Protein AF-A0A444UHP2-F1 (afdb_monomer)

Structure (mmCIF, N/CA/C/O backbone):
data_AF-A0A444UHP2-F1
#
_entry.id   AF-A0A444UHP2-F1
#
loop_
_atom_site.group_PDB
_atom_site.id
_atom_site.type_symbol
_atom_site.label_atom_id
_atom_site.label_alt_id
_atom_site.label_comp_id
_atom_site.label_asym_id
_atom_site.label_entity_id
_atom_site.label_seq_id
_atom_site.pdbx_PDB_ins_code
_atom_site.Cartn_x
_atom_site.Cartn_y
_atom_site.Cartn_z
_atom_site.occupancy
_atom_site.B_iso_or_equiv
_atom_site.auth_seq_id
_atom_site.auth_comp_id
_atom_site.auth_asym_id
_atom_site.auth_atom_id
_atom_site.pdbx_PDB_model_num
ATOM 1 N N . MET A 1 1 ? 6.586 1.911 -24.356 1.00 25.17 1 MET A N 1
ATOM 2 C CA . MET A 1 1 ? 6.476 3.057 -23.423 1.00 25.17 1 MET A CA 1
ATOM 3 C C . MET A 1 1 ? 5.645 2.632 -22.224 1.00 25.17 1 MET A C 1
ATOM 5 O O . MET A 1 1 ? 4.463 2.945 -22.141 1.00 25.17 1 MET A O 1
ATOM 9 N N . GLY A 1 2 ? 6.256 1.865 -21.320 1.00 28.89 2 GLY A N 1
ATOM 10 C CA . GLY A 1 2 ? 5.675 1.573 -20.016 1.00 28.89 2 GLY A CA 1
ATOM 11 C C . GLY A 1 2 ? 5.684 2.836 -19.162 1.00 28.89 2 GLY A C 1
ATOM 12 O O . GLY A 1 2 ? 6.648 3.107 -18.451 1.00 28.89 2 GLY A O 1
ATOM 13 N N . LYS A 1 3 ? 4.615 3.636 -19.232 1.00 32.06 3 LYS A N 1
ATOM 14 C CA . LYS A 1 3 ? 4.306 4.560 -18.141 1.00 32.06 3 LYS A CA 1
ATOM 15 C C . LYS A 1 3 ? 3.957 3.667 -16.951 1.00 32.06 3 LYS A C 1
ATOM 17 O O . LYS A 1 3 ? 2.875 3.087 -16.906 1.00 32.06 3 LYS A O 1
ATOM 22 N N . SER A 1 4 ? 4.899 3.477 -16.028 1.00 34.81 4 SER A N 1
ATOM 23 C CA . SER A 1 4 ? 4.558 2.950 -14.706 1.00 34.81 4 SER A CA 1
ATOM 24 C C . SER A 1 4 ? 3.453 3.838 -14.165 1.00 34.81 4 SER A C 1
ATOM 26 O O . SER A 1 4 ? 3.683 5.038 -14.017 1.00 34.81 4 SER A O 1
ATOM 28 N N . LYS A 1 5 ? 2.265 3.276 -13.921 1.00 36.94 5 LYS A N 1
ATOM 29 C CA . LYS A 1 5 ? 1.187 4.031 -13.281 1.00 36.94 5 LYS A CA 1
ATOM 30 C C . LYS A 1 5 ? 1.756 4.606 -11.983 1.00 36.94 5 LYS A C 1
ATOM 32 O O . LYS A 1 5 ? 2.383 3.867 -11.219 1.00 36.94 5 LYS A O 1
ATOM 37 N N . SER A 1 6 ? 1.607 5.914 -11.782 1.00 39.50 6 SER A N 1
ATOM 38 C CA . SER A 1 6 ? 1.921 6.534 -10.499 1.00 39.50 6 SER A CA 1
ATOM 39 C C . SER A 1 6 ? 1.125 5.789 -9.434 1.00 39.50 6 SER A C 1
ATOM 41 O O . SER A 1 6 ? -0.070 5.521 -9.605 1.00 39.50 6 SER A O 1
ATOM 43 N N . ARG A 1 7 ? 1.795 5.357 -8.365 1.00 38.72 7 ARG A N 1
ATOM 44 C CA . ARG A 1 7 ? 1.109 4.620 -7.306 1.00 38.72 7 ARG A CA 1
ATOM 45 C C . ARG A 1 7 ? 0.258 5.625 -6.545 1.00 38.72 7 ARG A C 1
ATOM 47 O O . ARG A 1 7 ? 0.818 6.445 -5.827 1.00 38.72 7 ARG A O 1
ATOM 54 N N . LYS A 1 8 ? -1.065 5.548 -6.694 1.00 39.94 8 LYS A N 1
ATOM 55 C CA . LYS A 1 8 ? -1.993 6.142 -5.730 1.00 39.94 8 LYS A CA 1
ATOM 56 C C . LYS A 1 8 ? -1.999 5.260 -4.490 1.00 39.94 8 LYS A C 1
ATOM 58 O O . LYS A 1 8 ? -2.146 4.038 -4.598 1.00 39.94 8 LYS A O 1
ATOM 63 N N . PHE A 1 9 ? -1.811 5.855 -3.322 1.00 42.09 9 PHE A N 1
ATOM 64 C CA . PHE A 1 9 ? -2.109 5.146 -2.089 1.00 42.09 9 PHE A CA 1
ATOM 65 C C . PHE A 1 9 ? -3.617 5.178 -1.902 1.00 42.09 9 PHE A C 1
ATOM 67 O O . PHE A 1 9 ? -4.168 6.226 -1.591 1.00 42.09 9 PHE A O 1
ATOM 74 N N . LYS A 1 10 ? -4.253 4.019 -2.094 1.00 39.62 10 LYS A N 1
ATOM 75 C CA . LYS A 1 10 ? -5.513 3.725 -1.415 1.00 39.62 10 LYS A CA 1
ATOM 76 C C . LYS A 1 10 ? -5.171 3.347 0.019 1.00 39.62 10 LYS A C 1
ATOM 78 O O . LYS A 1 10 ? -4.213 2.591 0.237 1.00 39.62 10 LYS A O 1
ATOM 83 N N . ARG A 1 11 ? -5.903 3.902 0.979 1.00 37.22 11 ARG A N 1
ATOM 84 C CA . ARG A 1 11 ? -5.695 3.623 2.401 1.00 37.22 11 ARG A CA 1
ATOM 85 C C . ARG A 1 11 ? -5.800 2.112 2.657 1.00 37.22 11 ARG A C 1
ATOM 87 O O . ARG A 1 11 ? -6.628 1.424 2.064 1.00 37.22 11 ARG A O 1
ATOM 94 N N . THR A 1 12 ? -4.872 1.565 3.440 1.00 27.72 12 THR A N 1
ATOM 95 C CA . THR A 1 12 ? -4.896 0.140 3.806 1.00 27.72 12 THR A CA 1
ATOM 96 C C . THR A 1 12 ? -5.993 -0.104 4.827 1.00 27.72 12 THR A C 1
ATOM 98 O O . THR A 1 12 ? -5.904 0.489 5.896 1.00 27.72 12 THR A O 1
ATOM 101 N N . GLN A 1 13 ? -6.907 -1.030 4.512 1.00 25.30 13 GLN A N 1
ATOM 102 C CA . GLN A 1 13 ? -7.952 -1.550 5.400 1.00 25.30 13 GLN A CA 1
ATOM 103 C C . GLN A 1 13 ? -7.473 -1.658 6.853 1.00 25.30 13 GLN A C 1
ATOM 105 O O . GLN A 1 13 ? -6.481 -2.334 7.150 1.00 25.30 13 GLN A O 1
ATOM 110 N N . PHE A 1 14 ? -8.192 -0.997 7.753 1.00 25.83 14 PHE A N 1
ATOM 111 C CA . PHE A 1 14 ? -8.055 -1.147 9.187 1.00 25.83 14 PHE A CA 1
ATOM 112 C C . PHE A 1 14 ? -8.181 -2.624 9.587 1.00 25.83 14 PHE A C 1
ATOM 114 O O . PHE A 1 14 ? -9.156 -3.295 9.259 1.00 25.83 14 PHE A O 1
ATOM 121 N N . SER A 1 15 ? -7.192 -3.139 10.322 1.00 22.05 15 SER A N 1
ATOM 122 C CA . SER A 1 15 ? -7.298 -4.415 11.037 1.00 22.05 15 SER A CA 1
ATOM 123 C C . SER A 1 15 ? -7.493 -4.121 12.528 1.00 22.05 15 SER A C 1
ATOM 125 O O . SER A 1 15 ? -6.527 -3.713 13.185 1.00 22.05 15 SER A O 1
ATOM 127 N N . PRO A 1 16 ? -8.697 -4.320 13.093 1.00 23.31 16 PRO A N 1
ATOM 128 C CA . PRO A 1 16 ? -8.877 -4.346 14.536 1.00 23.31 16 PRO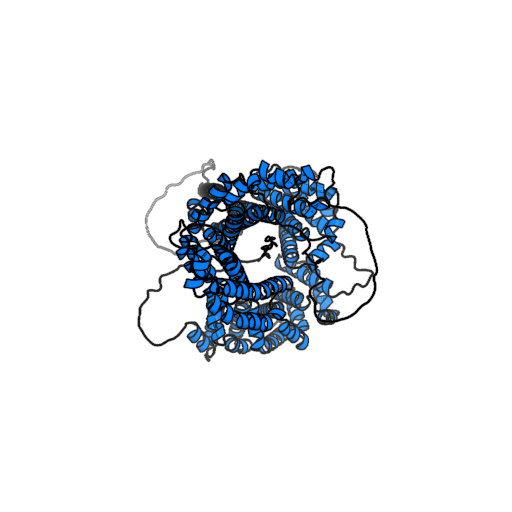 A CA 1
ATOM 129 C C . PRO A 1 16 ? -8.270 -5.653 15.068 1.00 23.31 16 PRO A C 1
ATOM 131 O O . PRO A 1 16 ? -8.532 -6.717 14.523 1.00 23.31 16 PRO A O 1
ATOM 134 N N . ASN A 1 17 ? -7.489 -5.580 16.147 1.00 23.70 17 ASN A N 1
ATOM 135 C CA . ASN A 1 17 ? -6.843 -6.698 16.856 1.00 23.70 17 ASN A CA 1
ATOM 136 C C . ASN A 1 17 ? -5.649 -7.395 16.177 1.00 23.70 17 ASN A C 1
ATOM 138 O O . ASN A 1 17 ? -5.747 -8.468 15.596 1.00 23.70 17 ASN A O 1
ATOM 142 N N . ASN A 1 18 ? -4.455 -6.875 16.476 1.00 27.19 18 ASN A N 1
ATOM 143 C CA . ASN A 1 18 ? -3.293 -7.724 16.729 1.00 27.19 18 ASN A CA 1
ATOM 144 C C . ASN A 1 18 ? -2.999 -7.697 18.241 1.00 27.19 18 ASN A C 1
ATOM 146 O O . ASN A 1 18 ? -2.218 -6.872 18.721 1.00 27.19 18 ASN A O 1
ATOM 150 N N . LYS A 1 19 ? -3.681 -8.555 19.008 1.00 25.00 19 LYS A N 1
ATOM 151 C CA . LYS A 1 19 ? -3.329 -8.885 20.397 1.00 25.00 19 LYS A CA 1
ATOM 152 C C . LYS A 1 19 ? -3.459 -10.394 20.604 1.00 25.00 19 LYS A C 1
ATOM 154 O O . LYS A 1 19 ? -4.455 -10.981 20.202 1.00 25.00 19 LYS A O 1
ATOM 159 N N . HIS A 1 20 ? -2.471 -10.940 21.317 1.00 25.47 20 HIS A N 1
ATOM 160 C CA . HIS A 1 20 ? -2.233 -12.345 21.691 1.00 25.47 20 HIS A CA 1
ATOM 161 C C . HIS A 1 20 ? -1.457 -13.209 20.687 1.00 25.47 20 HIS A C 1
ATOM 163 O O . HIS A 1 20 ? -1.890 -14.278 20.280 1.00 25.47 20 HIS A O 1
ATOM 169 N N . GLY A 1 21 ? -0.217 -12.802 20.414 1.00 22.52 21 GLY A N 1
ATOM 170 C CA . GLY A 1 21 ? 0.881 -13.748 20.219 1.00 22.52 21 GLY A CA 1
ATOM 171 C C . GLY A 1 21 ? 1.856 -13.629 21.389 1.00 22.52 21 GLY A C 1
ATOM 172 O O . GLY A 1 21 ? 2.800 -12.843 21.324 1.00 22.52 21 GLY A O 1
ATOM 173 N N . ASN A 1 22 ? 1.611 -14.359 22.480 1.00 24.61 22 ASN A N 1
ATOM 174 C CA . ASN A 1 22 ? 2.621 -14.573 23.515 1.00 24.61 22 ASN A CA 1
ATOM 175 C C . ASN A 1 22 ? 3.787 -15.352 22.889 1.00 24.61 22 ASN A C 1
ATOM 177 O O . ASN A 1 22 ? 3.689 -16.564 22.732 1.00 24.61 22 ASN A O 1
ATOM 181 N N . ASN A 1 23 ? 4.895 -14.678 22.582 1.00 25.30 23 ASN A N 1
ATOM 182 C CA . ASN A 1 23 ? 6.204 -15.327 22.569 1.00 25.30 23 ASN A CA 1
ATOM 183 C C . ASN A 1 23 ? 6.868 -15.025 23.911 1.00 25.30 23 ASN A C 1
ATOM 185 O O . ASN A 1 23 ? 7.612 -14.056 24.064 1.00 25.30 23 ASN A O 1
ATOM 189 N N . ALA A 1 24 ? 6.529 -15.857 24.894 1.00 27.69 24 ALA A N 1
ATOM 190 C CA . ALA A 1 24 ? 7.440 -16.143 25.986 1.00 27.69 24 ALA A CA 1
ATOM 191 C C . ALA A 1 24 ? 8.676 -16.845 25.403 1.00 27.69 24 ALA A C 1
ATOM 193 O O . ALA A 1 24 ? 8.528 -17.657 24.494 1.00 27.69 24 ALA A O 1
ATOM 194 N N . GLY A 1 25 ? 9.846 -16.467 25.922 1.00 25.81 25 GLY A N 1
ATOM 195 C CA . GLY A 1 25 ? 11.139 -17.151 25.847 1.00 25.81 25 GLY A CA 1
ATOM 196 C C . GLY A 1 25 ? 11.387 -18.087 24.667 1.00 25.81 25 GLY A C 1
ATOM 197 O O . GLY A 1 25 ? 10.912 -19.218 24.645 1.00 25.81 25 GLY A O 1
ATOM 198 N N . GLU A 1 26 ? 12.258 -17.657 23.759 1.00 27.78 26 GLU A N 1
ATOM 199 C CA . GLU A 1 26 ? 13.170 -18.588 23.098 1.00 27.78 26 GLU A CA 1
ATOM 200 C C . GLU A 1 26 ? 14.055 -19.208 24.193 1.00 27.78 26 GLU A C 1
ATOM 202 O O . GLU A 1 26 ? 15.093 -18.659 24.553 1.00 27.78 26 GLU A O 1
ATOM 207 N N . GLU A 1 27 ? 13.606 -20.313 24.788 1.00 26.72 27 GLU A N 1
ATOM 208 C CA . GLU A 1 27 ? 14.537 -21.284 25.351 1.00 26.72 27 GLU A CA 1
ATOM 209 C C . GLU A 1 27 ? 15.062 -22.124 24.189 1.00 26.72 27 GLU A C 1
ATOM 211 O O . GLU A 1 27 ? 14.307 -22.697 23.398 1.00 26.72 27 GLU A O 1
ATOM 216 N N . GLU A 1 28 ? 16.383 -22.102 24.060 1.00 27.34 28 GLU A N 1
ATOM 217 C CA . GLU A 1 28 ? 17.170 -22.876 23.117 1.00 27.34 28 GLU A CA 1
ATOM 218 C C . GLU A 1 28 ? 16.760 -24.353 23.186 1.00 27.34 28 GLU A C 1
ATOM 220 O O . GLU A 1 28 ? 16.977 -25.027 24.190 1.00 27.34 28 GLU A O 1
ATOM 225 N N . ILE A 1 29 ? 16.181 -24.880 22.105 1.00 28.33 29 ILE A N 1
ATOM 226 C CA . ILE A 1 29 ? 16.157 -26.327 21.900 1.00 28.33 29 ILE A CA 1
ATOM 227 C C . ILE A 1 29 ? 17.513 -26.676 21.300 1.00 28.33 29 ILE A C 1
ATOM 229 O O . ILE A 1 29 ? 17.778 -26.408 20.123 1.00 28.33 29 ILE A O 1
ATOM 233 N N . GLU A 1 30 ? 18.380 -27.218 22.154 1.00 26.73 30 GLU A N 1
ATOM 234 C CA . GLU A 1 30 ? 19.617 -27.883 21.768 1.00 26.73 30 GLU A CA 1
ATOM 235 C C . GLU A 1 30 ? 19.350 -28.821 20.584 1.00 26.73 30 GLU A C 1
ATOM 237 O O . GLU A 1 30 ? 18.471 -29.686 20.610 1.00 26.73 30 GLU A O 1
ATOM 242 N N . LYS A 1 31 ? 20.111 -28.610 19.510 1.00 31.53 31 LYS A N 1
ATOM 243 C CA . LYS A 1 31 ? 20.197 -29.542 18.393 1.00 31.53 31 LYS A CA 1
ATOM 244 C C . LYS A 1 31 ? 21.008 -30.749 18.848 1.00 31.53 31 LYS A C 1
ATOM 246 O O . LYS A 1 31 ? 22.232 -30.709 18.760 1.00 31.53 31 LYS A O 1
ATOM 251 N N . ASP A 1 32 ? 20.329 -31.814 19.248 1.00 26.94 32 ASP A N 1
ATOM 252 C CA . ASP A 1 32 ? 20.896 -33.150 19.113 1.00 26.94 32 ASP A CA 1
ATOM 253 C C . ASP A 1 32 ? 20.571 -33.669 17.709 1.00 26.94 32 ASP A C 1
ATOM 255 O O . ASP A 1 32 ? 19.435 -33.990 17.354 1.00 26.94 32 ASP A O 1
ATOM 259 N N . GLU A 1 33 ? 21.610 -33.669 16.876 1.00 35.66 33 GLU A N 1
ATOM 260 C CA . GLU A 1 33 ? 21.668 -34.415 15.629 1.00 35.66 33 GLU A CA 1
ATOM 261 C C . GLU A 1 33 ? 21.702 -35.915 15.958 1.00 35.66 33 GLU A C 1
ATOM 263 O O . GLU A 1 33 ? 22.760 -36.473 16.239 1.00 35.66 33 GLU A O 1
ATOM 268 N N . GLU A 1 34 ? 20.557 -36.592 15.871 1.00 29.08 34 GLU A N 1
ATOM 269 C CA . GLU A 1 34 ? 20.530 -38.027 15.586 1.00 29.08 34 GLU A CA 1
ATOM 270 C C . GLU A 1 34 ? 19.752 -38.272 14.289 1.00 29.08 34 GLU A C 1
ATOM 272 O O . GLU A 1 34 ? 18.541 -38.078 14.189 1.00 29.08 34 GLU A O 1
ATOM 277 N N . GLU A 1 35 ? 20.497 -38.678 13.260 1.00 36.47 35 GLU A N 1
ATOM 278 C CA . GLU A 1 35 ? 19.977 -39.185 11.997 1.00 36.47 35 GLU A CA 1
ATOM 279 C C . GLU A 1 35 ? 19.115 -40.436 12.250 1.00 36.47 35 GLU A C 1
ATOM 281 O O . GLU A 1 35 ? 19.622 -41.533 12.485 1.00 36.47 35 GLU A O 1
ATOM 286 N N . GLY A 1 36 ? 17.794 -40.271 12.165 1.00 26.98 36 GLY A N 1
ATOM 287 C CA . GLY A 1 36 ? 16.799 -41.340 12.150 1.00 26.98 36 GLY A CA 1
ATOM 288 C C . GLY A 1 36 ? 15.583 -40.909 11.325 1.00 26.98 36 GLY A C 1
ATOM 289 O O . GLY A 1 36 ? 15.173 -39.755 11.364 1.00 26.98 36 GLY A O 1
ATOM 290 N N . GLU A 1 37 ? 15.047 -41.811 10.509 1.00 33.59 37 GLU A N 1
ATOM 291 C CA . GLU A 1 37 ? 14.011 -41.550 9.503 1.00 33.59 37 GLU A CA 1
ATOM 292 C C . GLU A 1 37 ? 12.755 -40.813 10.041 1.00 33.59 37 GLU A C 1
ATOM 294 O O . GLU A 1 37 ? 11.968 -41.366 10.798 1.00 33.59 37 GLU A O 1
ATOM 299 N N . GLY A 1 38 ? 12.579 -39.567 9.583 1.00 43.94 38 GLY A N 1
ATOM 300 C CA . GLY A 1 38 ? 11.334 -38.866 9.228 1.00 43.94 38 GLY A CA 1
ATOM 301 C C . GLY A 1 38 ? 10.113 -38.886 10.151 1.00 43.94 38 GLY A C 1
ATOM 302 O O . GLY A 1 38 ? 9.310 -39.790 10.018 1.00 43.94 38 GLY A O 1
ATOM 303 N N . PHE A 1 39 ? 9.845 -37.776 10.855 1.00 39.97 39 PHE A N 1
ATOM 304 C CA . PHE A 1 39 ? 8.486 -37.315 11.198 1.00 39.97 39 PHE A CA 1
ATOM 305 C C . PHE A 1 39 ? 8.463 -35.779 11.285 1.00 39.97 39 PHE A C 1
ATOM 307 O O . PHE A 1 39 ? 9.268 -35.180 11.996 1.00 39.97 39 PHE A O 1
ATOM 314 N N . SER A 1 40 ? 7.587 -35.107 10.526 1.00 58.91 40 SER A N 1
ATOM 315 C CA . SER A 1 40 ? 7.344 -33.674 10.743 1.00 58.91 40 SER A CA 1
ATOM 316 C C . SER A 1 40 ? 6.358 -33.499 11.906 1.00 58.91 40 SER A C 1
ATOM 318 O O . SER A 1 40 ? 5.461 -34.330 12.045 1.00 58.91 40 SER A O 1
ATOM 320 N N . PRO A 1 41 ? 6.416 -32.406 12.693 1.00 69.31 41 PRO A N 1
ATOM 321 C CA . PRO A 1 41 ? 5.449 -32.154 13.770 1.00 69.31 41 PRO A CA 1
ATOM 322 C C . PRO A 1 41 ? 3.980 -32.169 13.312 1.00 69.31 41 PRO A C 1
ATOM 324 O O . PRO A 1 41 ? 3.079 -32.394 14.116 1.00 69.31 41 PRO A O 1
ATOM 327 N N . ALA A 1 42 ? 3.728 -31.929 12.020 1.00 77.00 42 ALA A N 1
ATOM 328 C CA . ALA A 1 42 ? 2.401 -32.029 11.426 1.00 77.00 42 ALA A CA 1
ATOM 329 C C . ALA A 1 42 ? 1.923 -33.487 11.299 1.00 77.00 42 ALA A C 1
ATOM 331 O O . ALA A 1 42 ? 0.747 -33.745 11.534 1.00 77.00 42 ALA A O 1
ATOM 332 N N . ASP A 1 43 ? 2.810 -34.433 10.974 1.00 81.69 43 ASP A N 1
ATOM 333 C CA . ASP A 1 43 ? 2.464 -35.854 10.827 1.00 81.69 43 ASP A CA 1
ATOM 334 C C . ASP A 1 43 ? 2.019 -36.448 12.174 1.00 81.69 43 ASP A C 1
ATOM 336 O O . ASP A 1 43 ? 0.930 -37.016 12.273 1.00 81.69 43 ASP A O 1
ATOM 340 N N . ASP A 1 44 ? 2.790 -36.194 13.235 1.00 87.75 44 ASP A N 1
ATOM 341 C CA . ASP A 1 44 ? 2.486 -36.663 14.593 1.00 87.75 44 ASP A CA 1
ATOM 342 C C . ASP A 1 44 ? 1.143 -36.132 15.112 1.00 87.75 44 ASP A C 1
ATOM 344 O O . ASP A 1 44 ? 0.391 -36.835 15.793 1.00 87.75 44 ASP A O 1
ATOM 348 N N . LEU A 1 45 ? 0.836 -34.862 14.832 1.00 90.62 45 LEU A N 1
ATOM 349 C CA . LEU A 1 45 ? -0.413 -34.244 15.272 1.00 90.62 45 LEU A CA 1
ATOM 350 C C . LEU A 1 45 ? -1.613 -34.781 14.492 1.00 90.62 45 LEU A C 1
ATOM 352 O O . LEU A 1 45 ? -2.644 -35.061 15.102 1.00 90.62 45 LEU A O 1
ATOM 356 N N . LEU A 1 46 ? -1.479 -34.971 13.177 1.00 91.06 46 LEU A N 1
ATOM 357 C CA . LEU A 1 46 ? -2.544 -35.536 12.348 1.00 91.06 46 LEU A CA 1
ATOM 358 C C . LEU A 1 46 ? -2.827 -37.004 12.697 1.00 91.06 46 LEU A C 1
ATOM 360 O O . LEU A 1 46 ? -3.989 -37.409 12.696 1.00 91.06 46 LEU A O 1
ATOM 364 N N . GLU A 1 47 ? -1.810 -37.786 13.069 1.00 91.19 47 GLU A N 1
ATOM 365 C CA . GLU A 1 47 ? -2.007 -39.148 13.578 1.00 91.19 47 GLU A CA 1
ATOM 366 C C . GLU A 1 47 ? -2.763 -39.141 14.917 1.00 91.19 47 GLU A C 1
ATOM 368 O O . GLU A 1 47 ? -3.722 -39.897 15.107 1.00 91.19 47 GLU A O 1
ATOM 373 N N . LYS A 1 48 ? -2.410 -38.225 15.831 1.00 92.38 48 LYS A N 1
ATOM 374 C CA . LYS A 1 48 ? -3.081 -38.080 17.135 1.00 92.38 48 LYS A CA 1
ATOM 375 C C . LYS A 1 48 ? -4.563 -37.707 17.024 1.00 92.38 48 LYS A C 1
ATOM 377 O O . LYS A 1 48 ? -5.333 -38.097 17.905 1.00 92.38 48 LYS A O 1
ATOM 382 N N . LEU A 1 49 ? -4.993 -37.046 15.944 1.00 93.38 49 LEU A N 1
ATOM 383 C CA . LEU A 1 49 ? -6.416 -36.782 15.674 1.00 93.38 49 LEU A CA 1
ATOM 384 C C . LEU A 1 49 ? -7.249 -38.066 15.519 1.00 93.38 49 LEU A C 1
ATOM 386 O O . LEU A 1 49 ? -8.454 -38.036 15.749 1.00 93.38 49 LEU A O 1
ATOM 390 N N . GLN A 1 50 ? -6.630 -39.199 15.172 1.00 91.81 50 GLN A N 1
ATOM 391 C CA . GLN A 1 50 ? -7.305 -40.497 15.031 1.00 91.81 50 GLN A CA 1
ATOM 392 C C . GLN A 1 50 ? -7.307 -41.323 16.330 1.00 91.81 50 GLN A C 1
ATOM 394 O O . GLN A 1 50 ? -7.771 -42.465 16.351 1.00 91.81 50 GLN A O 1
ATOM 399 N N . SER A 1 51 ? -6.788 -40.768 17.430 1.00 93.50 51 SER A N 1
ATOM 400 C CA . SER A 1 51 ? -6.714 -41.460 18.716 1.00 93.50 51 SER A CA 1
ATOM 401 C C . SER A 1 51 ? -8.105 -41.820 19.256 1.00 93.50 51 SER A C 1
ATOM 403 O O . SER A 1 51 ? -9.029 -41.004 19.178 1.00 93.50 51 SER A O 1
ATOM 405 N N . PRO A 1 52 ? -8.284 -42.993 19.897 1.00 91.44 52 PRO A N 1
ATOM 406 C CA . PRO A 1 52 ? -9.536 -43.323 20.576 1.00 91.44 52 PRO A CA 1
ATOM 407 C C . PRO A 1 52 ? -9.807 -42.416 21.789 1.00 91.44 52 PRO A C 1
ATOM 409 O O . PRO A 1 52 ? -10.966 -42.248 22.172 1.00 91.44 52 PRO A O 1
ATOM 412 N N . SER A 1 53 ? -8.768 -41.808 22.377 1.00 92.94 53 SER A N 1
ATOM 413 C CA . SER A 1 53 ? -8.909 -40.924 23.538 1.00 92.94 53 SER A CA 1
ATOM 414 C C . SER A 1 53 ? -9.359 -39.516 23.119 1.00 92.94 53 SER A C 1
ATOM 416 O O . SER A 1 53 ? -8.651 -38.888 22.326 1.00 92.94 53 SER A O 1
ATOM 418 N N . PRO A 1 54 ? -10.491 -38.999 23.641 1.00 89.12 54 PRO A N 1
ATOM 419 C CA . PRO A 1 54 ? -10.945 -37.641 23.344 1.00 89.12 54 PRO A CA 1
ATOM 420 C C . PRO A 1 54 ? -9.929 -36.585 23.790 1.00 89.12 54 PRO A C 1
ATOM 422 O O . PRO A 1 54 ? -9.689 -35.656 23.032 1.00 89.12 54 PRO A O 1
ATOM 425 N N . ASP A 1 55 ? -9.253 -36.782 24.925 1.00 89.88 55 ASP A N 1
ATOM 426 C CA . ASP A 1 55 ? -8.258 -35.834 25.449 1.00 89.88 55 ASP A CA 1
ATOM 427 C C . ASP A 1 55 ? -7.060 -35.683 24.496 1.00 89.88 55 ASP A C 1
ATOM 429 O O . ASP A 1 55 ? -6.517 -34.597 24.308 1.00 89.88 55 ASP A O 1
ATOM 433 N N . ILE A 1 56 ? -6.656 -36.781 23.841 1.00 90.69 56 ILE A N 1
ATOM 434 C CA . ILE A 1 56 ? -5.560 -36.763 22.860 1.00 90.69 56 ILE A CA 1
ATOM 435 C C . ILE A 1 56 ? -6.001 -36.052 21.577 1.00 90.69 56 ILE A C 1
ATOM 437 O O . ILE A 1 56 ? -5.214 -35.298 21.003 1.00 90.69 56 ILE A O 1
ATOM 441 N N . ARG A 1 57 ? -7.247 -36.272 21.133 1.00 96.38 57 ARG A N 1
ATOM 442 C CA . ARG A 1 57 ? -7.799 -35.577 19.961 1.00 96.38 57 ARG A CA 1
ATOM 443 C C . ARG A 1 57 ? -7.939 -34.081 20.223 1.00 96.38 57 ARG A C 1
ATOM 445 O O . ARG A 1 57 ? -7.506 -33.291 19.396 1.00 96.38 57 ARG A O 1
ATOM 452 N N . GLU A 1 58 ? -8.468 -33.702 21.382 1.00 91.94 58 GLU A N 1
ATOM 453 C CA . GLU A 1 58 ? -8.596 -32.309 21.820 1.00 91.94 58 GLU A CA 1
ATOM 454 C C . GLU A 1 58 ? -7.228 -31.621 21.870 1.00 91.94 58 GLU A C 1
ATOM 456 O O . GLU A 1 58 ? -7.040 -30.565 21.266 1.00 91.94 58 GLU A O 1
ATOM 461 N N . PHE A 1 59 ? -6.238 -32.259 22.503 1.00 89.00 59 PHE A N 1
ATOM 462 C CA . PHE A 1 59 ? -4.866 -31.757 22.545 1.00 89.00 59 PHE A CA 1
ATOM 463 C C . PHE A 1 59 ? -4.277 -31.557 21.142 1.00 89.00 59 PHE A C 1
ATOM 465 O O . PHE A 1 59 ? -3.618 -30.546 20.879 1.00 89.00 59 PHE A O 1
ATOM 472 N N . ALA A 1 60 ? -4.503 -32.507 20.232 1.00 91.00 60 ALA A N 1
ATOM 473 C CA . ALA A 1 60 ? -4.033 -32.406 18.857 1.00 91.00 60 ALA A CA 1
ATOM 474 C C . ALA A 1 60 ? -4.725 -31.258 18.105 1.00 91.00 60 ALA A C 1
ATOM 476 O O . ALA A 1 60 ? -4.034 -30.444 17.493 1.00 91.00 60 ALA A O 1
ATOM 477 N N . CYS A 1 61 ? -6.050 -31.120 18.219 1.00 88.25 61 CYS A N 1
ATOM 478 C CA . CYS A 1 61 ? -6.803 -29.997 17.659 1.00 88.25 61 CYS A CA 1
ATOM 479 C C . CYS A 1 61 ? -6.303 -28.648 18.195 1.00 88.25 61 CYS A C 1
ATOM 481 O O . CYS A 1 61 ? -6.008 -27.749 17.409 1.00 88.25 61 CYS A O 1
ATOM 483 N N . ALA A 1 62 ? -6.135 -28.509 19.513 1.00 85.38 62 ALA A N 1
ATOM 484 C CA . ALA A 1 62 ? -5.634 -27.288 20.143 1.00 85.38 62 ALA A CA 1
ATOM 485 C C . ALA A 1 62 ? -4.199 -26.951 19.699 1.00 85.38 62 ALA A C 1
ATOM 487 O O . ALA A 1 62 ? -3.879 -25.795 19.410 1.00 85.38 62 ALA A O 1
ATOM 488 N N . SER A 1 63 ? -3.338 -27.965 19.572 1.00 86.00 63 SER A N 1
ATOM 489 C CA . SER A 1 63 ? -1.965 -27.800 19.085 1.00 86.00 63 SER A CA 1
ATOM 490 C C . SER A 1 63 ? -1.935 -27.335 17.630 1.00 86.00 63 SER A C 1
ATOM 492 O O . SER A 1 63 ? -1.213 -26.392 17.306 1.00 86.00 63 SER A O 1
ATOM 494 N N . ILE A 1 64 ? -2.754 -27.941 16.763 1.00 89.31 64 ILE A N 1
ATOM 495 C CA . ILE A 1 64 ? -2.902 -27.509 15.369 1.00 89.31 64 ILE A CA 1
ATOM 496 C C . ILE A 1 64 ? -3.444 -26.078 15.327 1.00 89.31 64 ILE A C 1
ATOM 498 O O . ILE A 1 64 ? -2.855 -25.242 14.650 1.00 89.31 64 ILE A O 1
ATOM 502 N N . SER A 1 65 ? -4.482 -25.765 16.108 1.00 87.00 65 SER A N 1
ATOM 503 C CA . SER A 1 65 ? -5.075 -24.425 16.214 1.00 87.00 65 SER A CA 1
ATOM 504 C C . SER A 1 65 ? -4.055 -23.337 16.562 1.00 87.00 65 SER A C 1
ATOM 506 O O . SER A 1 65 ? -4.127 -22.231 16.024 1.00 87.00 65 SER A O 1
ATOM 508 N N . ARG A 1 66 ? -3.071 -23.644 17.418 1.00 84.06 66 ARG A N 1
ATOM 509 C CA . ARG A 1 66 ? -1.961 -22.736 17.744 1.00 84.06 66 ARG A CA 1
ATOM 510 C C . ARG A 1 66 ? -0.947 -22.617 16.605 1.00 84.06 66 ARG A C 1
ATOM 512 O O . ARG A 1 66 ? -0.463 -21.524 16.332 1.00 84.06 66 ARG A O 1
ATOM 519 N N . LEU A 1 67 ? -0.602 -23.728 15.954 1.00 84.31 67 LEU A N 1
ATOM 520 C CA . LEU A 1 67 ? 0.406 -23.752 14.889 1.00 84.31 67 LEU A CA 1
ATOM 521 C C . LEU A 1 67 ? -0.072 -23.063 13.610 1.00 84.31 67 LEU A C 1
ATOM 523 O O . LEU A 1 67 ? 0.703 -22.346 12.988 1.00 84.31 67 LEU A O 1
ATOM 527 N N . VAL A 1 68 ? -1.338 -23.237 13.225 1.00 85.25 68 VAL A N 1
ATOM 528 C CA . VAL A 1 68 ? -1.875 -22.654 11.982 1.00 85.25 68 VAL A CA 1
ATOM 529 C C . VAL A 1 68 ? -2.058 -21.135 12.049 1.00 85.25 68 VAL A C 1
ATOM 531 O O . VAL A 1 68 ? -2.242 -20.513 11.010 1.00 85.25 68 VAL A O 1
ATOM 534 N N . GLN A 1 69 ? -1.927 -20.518 13.229 1.00 82.06 69 GLN A N 1
ATOM 535 C CA . GLN A 1 69 ? -1.816 -19.056 13.354 1.00 82.06 69 GLN A CA 1
ATOM 536 C C . GLN A 1 69 ? -0.509 -18.513 12.752 1.00 82.06 69 GLN A C 1
ATOM 538 O O . GLN A 1 69 ? -0.387 -17.323 12.471 1.00 82.06 69 GLN A O 1
ATOM 543 N N . GLN A 1 70 ? 0.480 -19.383 12.545 1.00 81.50 70 GLN A N 1
ATOM 544 C CA . GLN A 1 70 ? 1.731 -19.064 11.880 1.00 81.50 70 GLN A CA 1
ATOM 545 C C . GLN A 1 70 ? 1.623 -19.397 10.386 1.00 81.50 70 GLN A C 1
ATOM 547 O O . GLN A 1 70 ? 1.718 -20.561 9.988 1.00 81.50 70 GLN A O 1
ATOM 552 N N . THR A 1 71 ? 1.450 -18.376 9.541 1.00 79.06 71 THR A N 1
ATOM 553 C CA . THR A 1 71 ? 1.188 -18.528 8.096 1.00 79.06 71 THR A CA 1
ATOM 554 C C . THR A 1 71 ? 2.207 -19.420 7.373 1.00 79.06 71 THR A C 1
ATOM 556 O O . THR A 1 71 ? 1.846 -20.156 6.460 1.00 79.06 71 THR A O 1
ATOM 559 N N . GLN A 1 72 ? 3.470 -19.435 7.807 1.00 85.00 72 GLN A N 1
ATOM 560 C CA . GLN A 1 72 ? 4.529 -20.274 7.236 1.00 85.00 72 GLN A CA 1
ATOM 561 C C . GLN A 1 72 ? 4.306 -21.785 7.417 1.00 85.00 72 GLN A C 1
ATOM 563 O O . GLN A 1 72 ? 4.839 -22.577 6.641 1.00 85.00 72 GLN A O 1
ATOM 568 N N . VAL A 1 73 ? 3.532 -22.201 8.426 1.00 84.75 73 VAL A N 1
ATOM 569 C CA . VAL A 1 73 ? 3.278 -23.619 8.733 1.00 84.75 73 VAL A CA 1
ATOM 570 C C . VAL A 1 73 ? 2.070 -24.144 7.951 1.00 84.75 73 VAL A C 1
ATOM 572 O O . VAL A 1 73 ? 2.009 -25.334 7.636 1.00 84.75 73 VAL A O 1
ATOM 575 N N . ILE A 1 74 ? 1.143 -23.264 7.560 1.00 86.81 74 ILE A N 1
ATOM 576 C CA . ILE A 1 74 ? -0.102 -23.611 6.858 1.00 86.81 74 ILE A CA 1
ATOM 577 C C . ILE A 1 74 ? 0.138 -24.489 5.612 1.00 86.81 74 ILE A C 1
ATOM 579 O O . ILE A 1 74 ? -0.499 -25.543 5.522 1.00 86.81 74 ILE A O 1
ATOM 583 N N . PRO A 1 75 ? 1.084 -24.178 4.694 1.00 87.50 75 PRO A N 1
ATOM 584 C CA . PRO A 1 75 ? 1.327 -25.022 3.521 1.00 87.50 75 PRO A CA 1
ATOM 585 C C . PRO A 1 75 ? 1.678 -26.474 3.869 1.00 87.50 75 PRO A C 1
ATOM 587 O O . PRO A 1 75 ? 1.286 -27.391 3.149 1.00 87.50 75 PRO A O 1
ATOM 590 N N . SER A 1 76 ? 2.382 -26.703 4.984 1.00 88.75 76 SER A N 1
ATOM 591 C CA . SER A 1 76 ? 2.789 -28.049 5.411 1.00 88.75 76 SER A CA 1
ATOM 592 C C . SER A 1 76 ? 1.612 -28.912 5.882 1.00 88.75 76 SER A C 1
ATOM 594 O O . SER A 1 76 ? 1.617 -30.122 5.643 1.00 88.75 76 SER A O 1
ATOM 596 N N . PHE A 1 77 ? 0.595 -28.292 6.491 1.00 89.94 77 PHE A N 1
ATOM 597 C CA . PHE A 1 77 ? -0.648 -28.944 6.903 1.00 89.94 77 PHE A CA 1
ATOM 598 C C . PHE A 1 77 ? -1.603 -29.154 5.722 1.00 89.94 77 PHE A C 1
ATOM 600 O O . PHE A 1 77 ? -2.218 -30.214 5.611 1.00 89.94 77 PHE A O 1
ATOM 607 N N . LEU A 1 78 ? -1.695 -28.186 4.802 1.00 88.81 78 LEU A N 1
ATOM 608 C CA . LEU A 1 78 ? -2.538 -28.309 3.606 1.00 88.81 78 LEU A CA 1
ATOM 609 C C . LEU A 1 78 ? -2.069 -29.435 2.678 1.00 88.81 78 LEU A C 1
ATOM 611 O O . LEU A 1 78 ? -2.893 -30.205 2.193 1.00 88.81 78 LEU A O 1
ATOM 615 N N . GLN A 1 79 ? -0.753 -29.605 2.503 1.00 88.00 79 GLN A N 1
ATOM 616 C CA . GLN A 1 79 ? -0.180 -30.735 1.754 1.00 88.00 79 GLN A CA 1
ATOM 617 C C . GLN A 1 79 ? -0.553 -32.112 2.331 1.00 88.00 79 GLN A C 1
ATOM 619 O O . GLN A 1 79 ? -0.427 -33.116 1.633 1.00 88.00 79 GLN A O 1
ATOM 624 N N . ARG A 1 80 ? -0.994 -32.162 3.592 1.00 88.25 80 ARG A N 1
ATOM 625 C CA . ARG A 1 80 ? -1.342 -33.380 4.333 1.00 88.25 80 ARG A CA 1
ATOM 626 C C . ARG A 1 80 ? -2.841 -33.518 4.587 1.00 88.25 80 ARG A C 1
ATOM 628 O O . ARG A 1 80 ? -3.239 -34.242 5.491 1.00 88.25 80 ARG A O 1
ATOM 635 N N . ASP A 1 81 ? -3.673 -32.824 3.809 1.00 90.88 81 ASP A N 1
ATOM 636 C CA . ASP A 1 81 ? -5.132 -32.930 3.895 1.00 90.88 81 ASP A CA 1
ATOM 637 C C . ASP A 1 81 ? -5.695 -32.621 5.305 1.00 90.88 81 ASP A C 1
ATOM 639 O O . ASP A 1 81 ? -6.696 -33.205 5.724 1.00 90.88 81 ASP A O 1
ATOM 643 N N . VAL A 1 82 ? -5.095 -31.670 6.043 1.00 93.31 82 VAL A N 1
ATOM 644 C CA . VAL A 1 82 ? -5.525 -31.295 7.412 1.00 93.31 82 VAL A CA 1
ATOM 645 C C . VAL A 1 82 ? -7.034 -31.035 7.528 1.00 93.31 82 VAL A C 1
ATOM 647 O O . VAL A 1 82 ? -7.650 -31.384 8.534 1.00 93.31 82 VAL A O 1
ATOM 650 N N . VAL A 1 83 ? -7.656 -30.480 6.482 1.00 93.00 83 VAL A N 1
ATOM 651 C CA . VAL A 1 83 ? -9.095 -30.186 6.440 1.00 93.00 83 VAL A CA 1
ATOM 652 C C . VAL A 1 83 ? -9.921 -31.474 6.464 1.00 93.00 83 VAL A C 1
ATOM 654 O O . VAL A 1 83 ? -10.916 -31.540 7.182 1.00 93.00 83 VAL A O 1
ATOM 657 N N . LYS A 1 84 ? -9.491 -32.530 5.760 1.00 92.75 84 LYS A N 1
ATOM 658 C CA . LYS A 1 84 ? -10.154 -33.847 5.788 1.00 92.75 84 LYS A CA 1
ATOM 659 C C . LYS A 1 84 ? -9.979 -34.561 7.125 1.00 92.75 84 LYS A C 1
ATOM 661 O O . LYS A 1 84 ? -10.806 -35.403 7.466 1.00 92.75 84 LYS A O 1
ATOM 666 N N . CYS A 1 85 ? -8.926 -34.240 7.877 1.00 94.56 85 CYS A N 1
ATOM 667 C CA . CYS A 1 85 ? -8.715 -34.777 9.219 1.00 94.56 85 CYS A CA 1
ATOM 668 C C . CYS A 1 85 ? -9.560 -34.045 10.272 1.00 94.56 85 CYS A C 1
ATOM 670 O O . CYS A 1 85 ? -10.182 -34.698 11.106 1.00 94.56 85 CYS A O 1
ATOM 672 N N . LEU A 1 86 ? -9.609 -32.709 10.227 1.00 95.44 86 LEU A N 1
ATOM 673 C CA . LEU A 1 86 ? -10.338 -31.885 11.199 1.00 95.44 86 LEU A CA 1
ATOM 674 C C . LEU A 1 86 ? -11.847 -31.809 10.926 1.00 95.44 86 LEU A C 1
ATOM 676 O O . LEU A 1 86 ? -12.631 -31.781 11.869 1.00 95.44 86 LEU A O 1
ATOM 680 N N . GLY A 1 87 ? -12.275 -31.801 9.660 1.00 94.12 87 GLY A N 1
ATOM 681 C CA . GLY A 1 87 ? -13.685 -31.663 9.273 1.00 94.12 87 GLY A CA 1
ATOM 682 C C . GLY A 1 87 ? -14.622 -32.662 9.969 1.00 94.12 87 GLY A C 1
ATOM 683 O O . GLY A 1 87 ? -15.605 -32.234 10.570 1.00 94.12 87 GLY A O 1
ATOM 684 N N . PRO A 1 88 ? -14.325 -33.977 9.977 1.00 95.81 88 PRO A N 1
ATOM 685 C CA . PRO A 1 88 ? -15.140 -34.966 10.687 1.00 95.81 88 PRO A CA 1
ATOM 686 C C . PRO A 1 88 ? -15.202 -34.763 12.209 1.00 95.81 88 PRO A C 1
ATOM 688 O O . PRO A 1 88 ? -16.192 -35.148 12.831 1.00 95.81 88 PRO A O 1
ATOM 691 N N . LEU A 1 89 ? -14.176 -34.154 12.816 1.00 96.44 89 LEU A N 1
ATOM 692 C CA . LEU A 1 89 ? -14.116 -33.917 14.264 1.00 96.44 89 LEU A CA 1
ATOM 693 C C . LEU A 1 89 ? -15.073 -32.815 14.732 1.00 96.44 89 LEU A C 1
ATOM 695 O O . LEU A 1 89 ? -15.400 -32.766 15.917 1.00 96.44 89 LEU A O 1
ATOM 699 N N . LEU A 1 90 ? -15.619 -32.009 13.815 1.00 95.31 90 LEU A N 1
ATOM 700 C CA . LEU A 1 90 ? -16.753 -31.126 14.112 1.00 95.31 90 LEU A CA 1
ATOM 701 C C . LEU A 1 90 ? -17.976 -31.905 14.629 1.00 95.31 90 LEU A C 1
ATOM 703 O O . LEU A 1 90 ? -18.813 -31.339 15.321 1.00 95.31 90 LEU A O 1
ATOM 707 N N . LEU A 1 91 ? -18.068 -33.208 14.343 1.00 95.69 91 LEU A N 1
ATOM 708 C CA . LEU A 1 91 ? -19.146 -34.094 14.789 1.00 95.69 91 LEU A CA 1
ATOM 709 C C . LEU A 1 91 ? -18.668 -35.145 15.811 1.00 95.69 91 LEU A C 1
ATOM 711 O O . LEU A 1 91 ? -19.312 -36.184 15.981 1.00 95.69 91 LEU A O 1
ATOM 715 N N . ASP A 1 92 ? -17.542 -34.904 16.497 1.00 96.69 92 ASP A N 1
ATOM 716 C CA . ASP A 1 92 ? -17.007 -35.813 17.524 1.00 96.69 92 ASP A CA 1
ATOM 717 C C . ASP A 1 92 ? -18.016 -36.044 18.669 1.00 96.69 92 ASP A C 1
ATOM 719 O O . ASP A 1 92 ? -18.969 -35.296 18.842 1.00 96.69 92 ASP A O 1
ATOM 723 N N . LYS A 1 93 ? -17.856 -37.078 19.495 1.00 92.19 93 LYS A N 1
ATOM 724 C CA . LYS A 1 93 ? -18.735 -37.278 20.664 1.00 92.19 93 LYS A CA 1
ATOM 725 C C . LYS A 1 93 ? -18.424 -36.310 21.809 1.00 92.19 93 LYS A C 1
ATOM 727 O O . LYS A 1 93 ? -19.291 -36.082 22.647 1.00 92.19 93 LYS A O 1
ATOM 732 N N . SER A 1 94 ? -17.195 -35.801 21.878 1.00 91.19 94 SER A N 1
ATOM 733 C CA . SER A 1 94 ? -16.753 -34.850 22.898 1.00 91.19 94 SER A CA 1
ATOM 734 C C . SER A 1 94 ? -16.941 -33.413 22.420 1.00 91.19 94 SER A C 1
ATOM 736 O O . SER A 1 94 ? -16.382 -33.031 21.393 1.00 91.19 94 SER A O 1
ATOM 738 N N . PHE A 1 95 ? -17.666 -32.596 23.189 1.00 88.12 95 PHE A N 1
ATOM 739 C CA . PHE A 1 95 ? -17.829 -31.168 22.891 1.00 88.12 95 PHE A CA 1
ATOM 740 C C . PHE A 1 95 ? -16.496 -30.412 22.889 1.00 88.12 95 PHE A C 1
ATOM 742 O O . PHE A 1 95 ? -16.296 -29.571 22.023 1.00 88.12 95 PHE A O 1
ATOM 749 N N . ALA A 1 96 ? -15.556 -30.762 23.771 1.00 88.19 96 ALA A N 1
ATOM 750 C CA . ALA A 1 96 ? -14.239 -30.124 23.810 1.00 88.19 96 ALA A CA 1
ATOM 751 C C . ALA A 1 96 ? -13.416 -30.404 22.535 1.00 88.19 96 ALA A C 1
ATOM 753 O O . ALA A 1 96 ? -12.726 -29.527 22.012 1.00 88.19 96 ALA A O 1
ATOM 754 N N . VAL A 1 97 ? -13.556 -31.606 21.955 1.00 92.56 97 VAL A N 1
ATOM 755 C CA . VAL A 1 97 ? -12.951 -31.931 20.649 1.00 92.56 97 VAL A CA 1
ATOM 756 C C . VAL A 1 97 ? -13.621 -31.134 19.530 1.00 92.56 97 VAL A C 1
ATOM 758 O O . VAL A 1 97 ? -12.923 -30.638 18.650 1.00 92.56 97 VAL A O 1
ATOM 761 N N . ARG A 1 98 ? -14.951 -30.963 19.567 1.00 93.75 98 ARG A N 1
ATOM 762 C CA . ARG A 1 98 ? -15.672 -30.133 18.585 1.00 93.75 98 ARG A CA 1
ATOM 763 C C . ARG A 1 98 ? -15.238 -28.668 18.652 1.00 93.75 98 ARG A C 1
ATOM 765 O O . ARG A 1 98 ? -14.950 -28.092 17.610 1.00 93.75 98 ARG A O 1
ATOM 772 N N . GLU A 1 99 ? -15.157 -28.098 19.858 1.00 89.44 99 GLU A N 1
ATOM 773 C CA . GLU A 1 99 ? -14.742 -26.709 20.128 1.00 89.44 99 GLU A CA 1
ATOM 774 C C . GLU A 1 99 ? -13.340 -26.464 19.561 1.00 89.44 99 GLU A C 1
ATOM 776 O O . GLU A 1 99 ? -13.129 -25.583 18.729 1.00 89.44 99 GLU A O 1
ATOM 781 N N . THR A 1 100 ? -12.384 -27.320 19.929 1.00 87.62 100 THR A N 1
ATOM 782 C CA . THR A 1 100 ? -10.990 -27.191 19.487 1.00 87.62 100 THR A CA 1
ATOM 783 C C . THR A 1 100 ? -10.798 -27.492 17.999 1.00 87.62 100 THR A C 1
ATOM 785 O O . THR A 1 100 ? -9.964 -26.849 17.361 1.00 87.62 100 THR A O 1
ATOM 788 N N . ALA A 1 101 ? -11.558 -28.425 17.411 1.00 93.25 101 ALA A N 1
ATOM 789 C CA . ALA A 1 101 ? -11.528 -28.692 15.970 1.00 93.25 101 ALA A CA 1
ATOM 790 C C . ALA A 1 101 ? -12.105 -27.520 15.159 1.00 93.25 101 ALA A C 1
ATOM 792 O O . ALA A 1 101 ? -11.508 -27.117 14.158 1.00 93.25 101 ALA A O 1
ATOM 793 N N . ALA A 1 102 ? -13.225 -26.944 15.610 1.00 90.12 102 ALA A N 1
ATOM 794 C CA . ALA A 1 102 ? -13.818 -25.750 15.014 1.00 90.12 102 ALA A CA 1
ATOM 795 C C . ALA A 1 102 ? -12.859 -24.558 15.104 1.00 90.12 102 ALA A C 1
ATOM 797 O O . ALA A 1 102 ? -12.586 -23.931 14.082 1.00 90.12 102 ALA A O 1
ATOM 798 N N . GLY A 1 103 ? -12.245 -24.327 16.269 1.00 85.69 103 GLY A N 1
ATOM 799 C CA . GLY A 1 103 ? -11.240 -23.278 16.449 1.00 85.69 103 GLY A CA 1
ATOM 800 C C . GLY A 1 103 ? -9.985 -23.478 15.588 1.00 85.69 103 GLY A C 1
ATOM 801 O O . GLY A 1 103 ? -9.447 -22.515 15.038 1.00 85.69 103 GLY A O 1
ATOM 802 N N . ALA A 1 104 ? -9.533 -24.723 15.397 1.00 90.88 104 ALA A N 1
ATOM 803 C CA . ALA A 1 104 ? -8.415 -25.031 14.502 1.00 90.88 104 ALA A CA 1
ATOM 804 C C . ALA A 1 104 ? -8.738 -24.700 13.038 1.00 90.88 104 ALA A C 1
ATOM 806 O O . ALA A 1 104 ? -7.933 -24.063 12.356 1.00 90.88 104 ALA A O 1
ATOM 807 N N . LEU A 1 105 ? -9.924 -25.089 12.562 1.00 93.00 105 LEU A N 1
ATOM 808 C CA . LEU A 1 105 ? -10.398 -24.764 11.215 1.00 93.00 105 LEU A CA 1
ATOM 809 C C . LEU A 1 105 ? -10.643 -23.256 11.047 1.00 93.00 105 LEU A C 1
ATOM 811 O O . LEU A 1 105 ? -10.282 -22.698 10.011 1.00 93.00 105 LEU A O 1
ATOM 815 N N . ARG A 1 106 ? -11.190 -22.575 12.064 1.00 94.56 106 ARG A N 1
ATOM 816 C CA . ARG A 1 106 ? -11.363 -21.116 12.081 1.00 94.56 106 ARG A CA 1
ATOM 817 C C . ARG A 1 106 ? -10.018 -20.417 11.905 1.00 94.56 106 ARG A C 1
ATOM 819 O O . ARG A 1 106 ? -9.885 -19.592 11.009 1.00 94.56 106 ARG A O 1
ATOM 826 N N . ASN A 1 107 ? -9.002 -20.782 12.684 1.00 86.88 107 ASN A N 1
ATOM 827 C CA . ASN A 1 107 ? -7.671 -20.183 12.553 1.00 86.88 107 ASN A CA 1
ATOM 828 C C . ASN A 1 107 ? -7.018 -20.510 11.204 1.00 86.88 107 ASN A C 1
ATOM 830 O O . ASN A 1 107 ? -6.413 -19.633 10.595 1.00 86.88 107 ASN A O 1
ATOM 834 N N . LEU A 1 108 ? -7.175 -21.741 10.706 1.00 86.88 108 LEU A N 1
ATOM 835 C CA . LEU A 1 108 ? -6.681 -22.129 9.383 1.00 86.88 108 LEU A CA 1
ATOM 836 C C . LEU A 1 108 ? -7.301 -21.268 8.270 1.00 86.88 108 LEU A C 1
ATOM 838 O O . LEU A 1 108 ? -6.579 -20.799 7.394 1.00 86.88 108 LEU A O 1
ATOM 842 N N . SER A 1 109 ? -8.617 -21.036 8.326 1.00 88.06 109 SER A N 1
ATOM 843 C CA . SER A 1 109 ? -9.329 -20.175 7.371 1.00 88.06 109 SER A CA 1
ATOM 844 C C . SER A 1 109 ? -8.919 -18.698 7.493 1.00 88.06 109 SER A C 1
ATOM 846 O O . SER A 1 109 ? -8.585 -18.077 6.488 1.00 88.06 109 SER A O 1
ATOM 848 N N . ALA A 1 110 ? -8.830 -18.157 8.714 1.00 82.19 110 ALA A N 1
ATOM 849 C CA . ALA A 1 110 ? -8.463 -16.759 8.956 1.00 82.19 110 ALA A CA 1
ATOM 850 C C . ALA A 1 110 ? -7.012 -16.440 8.549 1.00 82.19 110 ALA A C 1
ATOM 852 O O . ALA A 1 110 ? -6.746 -15.434 7.896 1.00 82.19 110 ALA A O 1
ATOM 853 N N . CYS A 1 111 ? -6.057 -17.299 8.916 1.00 84.50 111 CYS A N 1
ATOM 854 C CA . CYS A 1 111 ? -4.632 -17.072 8.656 1.00 84.50 111 CYS A CA 1
ATOM 855 C C . CYS A 1 111 ? -4.185 -17.538 7.262 1.00 84.50 111 CYS A C 1
ATOM 857 O O . CYS A 1 111 ? -3.123 -17.122 6.792 1.00 84.50 111 CYS A O 1
ATOM 859 N N . GLY A 1 112 ? -4.962 -18.413 6.615 1.00 75.81 112 GLY A N 1
ATOM 860 C CA . GLY A 1 112 ? -4.696 -18.930 5.271 1.00 75.81 112 GLY A CA 1
ATOM 861 C C . GLY A 1 112 ? -5.208 -18.034 4.139 1.00 75.81 112 GLY A C 1
ATOM 862 O O . GLY A 1 112 ? -4.695 -18.109 3.023 1.00 75.81 112 GLY A O 1
ATOM 863 N N . GLY A 1 113 ? -6.184 -17.166 4.417 1.00 80.62 113 GLY A N 1
ATOM 864 C CA . GLY A 1 113 ? -6.769 -16.250 3.439 1.00 80.62 113 GLY A CA 1
ATOM 865 C C . GLY A 1 113 ? -7.634 -16.940 2.375 1.00 80.62 113 GLY A C 1
ATOM 866 O O . GLY A 1 113 ? -7.958 -18.126 2.463 1.00 80.62 113 GLY A O 1
ATOM 867 N N . PHE A 1 114 ? -7.993 -16.175 1.338 1.00 80.56 114 PHE A N 1
ATOM 868 C CA . PHE A 1 114 ? -8.993 -16.554 0.329 1.00 80.56 114 PHE A CA 1
ATOM 869 C C . PHE A 1 114 ? -8.755 -17.931 -0.316 1.00 80.56 114 PHE A C 1
ATOM 871 O O . PHE A 1 114 ? -9.681 -18.736 -0.428 1.00 80.56 114 PHE A O 1
ATOM 878 N N . GLU A 1 115 ? -7.514 -18.225 -0.721 1.00 86.81 115 GLU A N 1
ATOM 879 C CA . GLU A 1 115 ? -7.184 -19.482 -1.410 1.00 86.81 115 GLU A CA 1
ATOM 880 C C . GLU A 1 115 ? -7.425 -20.712 -0.523 1.00 86.81 115 GLU A C 1
ATOM 882 O O . GLU A 1 115 ? -7.911 -21.736 -1.006 1.00 86.81 115 GLU A O 1
ATOM 887 N N . VAL A 1 116 ? -7.131 -20.602 0.777 1.00 89.69 116 VAL A N 1
ATOM 888 C CA . VAL A 1 116 ? -7.306 -21.695 1.740 1.00 89.69 116 VAL A CA 1
ATOM 889 C C . VAL A 1 116 ? -8.781 -21.916 2.046 1.00 89.69 116 VAL A C 1
ATOM 891 O O . VAL A 1 116 ? -9.226 -23.060 2.036 1.00 89.69 116 VAL A O 1
ATOM 894 N N . CYS A 1 117 ? -9.565 -20.852 2.238 1.00 85.00 117 CYS A N 1
ATOM 895 C CA . CYS A 1 117 ? -11.011 -20.963 2.434 1.00 85.00 117 CYS A CA 1
ATOM 896 C C . CYS A 1 117 ? -11.703 -21.660 1.255 1.00 85.00 117 CYS A C 1
ATOM 898 O O . CYS A 1 117 ? -12.494 -22.583 1.462 1.00 85.00 117 CYS A O 1
ATOM 900 N N . ASP A 1 118 ? -11.393 -21.277 0.011 1.00 84.81 118 ASP A N 1
ATOM 901 C CA . ASP A 1 118 ? -12.006 -21.922 -1.153 1.00 84.81 118 ASP A CA 1
ATOM 902 C C . ASP A 1 118 ? -11.591 -23.399 -1.279 1.00 84.81 118 ASP A C 1
ATOM 904 O O . ASP A 1 118 ? -12.427 -24.254 -1.597 1.00 84.81 118 ASP A O 1
ATOM 908 N N . ASP A 1 119 ? -10.332 -23.728 -0.966 1.00 88.81 119 ASP A N 1
ATOM 909 C CA . ASP A 1 119 ? -9.863 -25.115 -0.910 1.00 88.81 119 ASP A CA 1
ATOM 910 C C . ASP A 1 119 ? -10.551 -25.923 0.203 1.00 88.81 119 ASP A C 1
ATOM 912 O O . ASP A 1 119 ? -11.015 -27.035 -0.043 1.00 88.81 119 ASP A O 1
ATOM 916 N N . MET A 1 120 ? -10.759 -25.349 1.391 1.00 93.31 120 MET A N 1
ATOM 917 C CA . MET A 1 120 ? -11.506 -25.995 2.477 1.00 93.31 120 MET A CA 1
ATOM 918 C C . MET A 1 120 ? -12.932 -26.365 2.049 1.00 93.31 120 MET A C 1
ATOM 920 O O . MET A 1 120 ? -13.398 -27.481 2.295 1.00 93.31 120 MET A O 1
ATOM 924 N N . VAL A 1 121 ? -13.620 -25.466 1.340 1.00 91.88 121 VAL A N 1
ATOM 925 C CA . VAL A 1 121 ? -14.948 -25.750 0.776 1.00 91.88 121 VAL A CA 1
ATOM 926 C C . VAL A 1 121 ? -14.839 -26.825 -0.319 1.00 91.88 121 VAL A C 1
ATOM 928 O O . VAL A 1 121 ? -15.775 -27.598 -0.529 1.00 91.88 121 VAL A O 1
ATOM 931 N N . LYS A 1 122 ? -13.720 -26.920 -1.067 1.00 90.81 122 LYS A N 1
ATOM 932 C CA . LYS A 1 122 ? -13.510 -27.968 -2.101 1.00 90.81 122 LYS A CA 1
ATOM 933 C C . LYS A 1 122 ? -13.321 -29.332 -1.448 1.00 90.81 122 LYS A C 1
ATOM 935 O O . LYS A 1 122 ? -13.770 -30.329 -2.005 1.00 90.81 122 LYS A O 1
ATOM 940 N N . GLN A 1 123 ? -12.729 -29.345 -0.260 1.00 92.50 123 GLN A N 1
ATOM 941 C CA . GLN A 1 123 ? -12.555 -30.517 0.590 1.00 92.50 123 GLN A CA 1
ATOM 942 C C . GLN A 1 123 ? -13.782 -30.835 1.469 1.00 92.50 123 GLN A C 1
ATOM 944 O O . GLN A 1 123 ? -13.683 -31.679 2.354 1.00 92.50 123 GLN A O 1
ATOM 949 N N . ASP A 1 124 ? -14.937 -30.213 1.201 1.00 91.44 124 ASP A N 1
ATOM 950 C CA . ASP A 1 124 ? -16.228 -30.505 1.841 1.00 91.44 124 ASP A CA 1
ATOM 951 C C . ASP A 1 124 ? -16.301 -30.193 3.351 1.00 91.44 124 ASP A C 1
ATOM 953 O O . ASP A 1 124 ? -17.021 -30.847 4.101 1.00 91.44 124 ASP A O 1
ATOM 957 N N . VAL A 1 125 ? -15.608 -29.144 3.820 1.00 95.50 125 VAL A N 1
ATOM 958 C CA . VAL A 1 125 ? -15.721 -28.690 5.226 1.00 95.50 125 VAL A CA 1
ATOM 959 C C . VAL A 1 125 ? -17.143 -28.233 5.598 1.00 95.50 125 VAL A C 1
ATOM 961 O O . VAL A 1 125 ? -17.545 -28.311 6.757 1.00 95.50 125 VAL A O 1
ATOM 964 N N . MET A 1 126 ? -17.926 -27.769 4.616 1.00 95.88 126 MET A N 1
ATOM 965 C CA . MET A 1 126 ? -19.265 -27.215 4.841 1.00 95.88 126 MET A CA 1
ATOM 966 C C . MET A 1 126 ? -20.271 -28.265 5.319 1.00 95.88 126 MET A C 1
ATOM 968 O O . MET A 1 126 ? -21.134 -27.942 6.126 1.00 95.88 126 MET A O 1
ATOM 972 N N . THR A 1 127 ? -20.168 -29.515 4.862 1.00 93.88 127 THR A N 1
ATOM 973 C CA . THR A 1 127 ? -21.108 -30.583 5.236 1.00 93.88 127 THR A CA 1
ATOM 974 C C . THR A 1 127 ? -21.114 -30.870 6.749 1.00 93.88 127 THR A C 1
ATOM 976 O O . THR A 1 127 ? -22.182 -30.775 7.364 1.00 93.88 127 THR A O 1
ATOM 979 N N . PRO A 1 128 ? -19.970 -31.177 7.398 1.00 92.69 128 PRO A N 1
ATOM 980 C CA . PRO A 1 128 ? -19.937 -31.365 8.846 1.00 92.69 128 PRO A CA 1
ATOM 981 C C . PRO A 1 128 ? -20.203 -30.066 9.623 1.00 92.69 128 PRO A C 1
ATOM 983 O O . PRO A 1 128 ? -20.823 -30.122 10.684 1.00 92.69 128 PRO A O 1
ATOM 986 N N . LEU A 1 129 ? -19.823 -28.899 9.087 1.00 95.94 129 LEU A N 1
ATOM 987 C CA . LEU A 1 129 ? -20.103 -27.601 9.709 1.00 95.94 129 LEU A CA 1
ATOM 988 C C . LEU A 1 129 ? -21.607 -27.288 9.771 1.00 95.94 129 LEU A C 1
ATOM 990 O O . LEU A 1 129 ? -22.116 -26.901 10.820 1.00 95.94 129 LEU A O 1
ATOM 994 N N . VAL A 1 130 ? -22.340 -27.508 8.675 1.00 95.94 130 VAL A N 1
ATOM 995 C CA . VAL A 1 130 ? -23.804 -27.341 8.613 1.00 95.94 130 VAL A CA 1
ATOM 996 C C . VAL A 1 130 ? -24.496 -28.257 9.622 1.00 95.94 130 VAL A C 1
ATOM 998 O O . VAL A 1 130 ? -25.420 -27.827 10.313 1.00 95.94 130 VAL A O 1
ATOM 1001 N N . ALA A 1 131 ? -24.061 -29.517 9.711 1.00 94.31 131 ALA A N 1
ATOM 1002 C CA . ALA A 1 131 ? -24.621 -30.480 10.654 1.00 94.31 131 ALA A CA 1
ATOM 1003 C C . ALA A 1 131 ? -24.396 -30.045 12.112 1.00 94.31 131 ALA A C 1
ATOM 1005 O O . ALA A 1 131 ? -25.348 -30.053 12.893 1.00 94.31 131 ALA A O 1
ATOM 1006 N N . LEU A 1 132 ? -23.180 -29.596 12.446 1.00 93.94 132 LEU A N 1
ATOM 1007 C CA . LEU A 1 132 ? -22.842 -29.090 13.776 1.00 93.94 132 LEU A CA 1
ATOM 1008 C C . LEU A 1 132 ? -23.688 -27.865 14.151 1.00 93.94 132 LEU A C 1
ATOM 1010 O O . LEU A 1 132 ? -24.282 -27.829 15.224 1.00 93.94 132 LEU A O 1
ATOM 1014 N N . LEU A 1 133 ? -23.795 -26.883 13.255 1.00 93.62 133 LEU A N 1
ATOM 1015 C CA . LEU A 1 133 ? -24.554 -25.654 13.497 1.00 93.62 133 LEU A CA 1
ATOM 1016 C C . LEU A 1 133 ? -26.051 -25.925 13.720 1.00 93.62 133 LEU A C 1
ATOM 1018 O O . LEU A 1 133 ? -26.657 -25.354 14.629 1.00 93.62 133 LEU A O 1
ATOM 1022 N N . LYS A 1 134 ? -26.646 -26.837 12.939 1.00 92.81 134 LYS A N 1
ATOM 1023 C CA . LYS A 1 134 ? -28.040 -27.277 13.133 1.00 92.81 134 LYS A CA 1
ATOM 1024 C C . LYS A 1 134 ? -28.232 -27.984 14.483 1.00 92.81 134 LYS A C 1
ATOM 1026 O O . LYS A 1 134 ? -29.261 -27.787 15.128 1.00 92.81 134 LYS A O 1
ATOM 1031 N N . GLU A 1 135 ? -27.254 -28.776 14.928 1.00 91.81 135 GLU A N 1
ATOM 1032 C CA . GLU A 1 135 ? -27.272 -29.425 16.247 1.00 91.81 135 GLU A CA 1
ATOM 1033 C C . GLU A 1 135 ? -27.173 -28.400 17.390 1.00 91.81 135 GLU A C 1
ATOM 1035 O O . GLU A 1 135 ? -27.969 -28.458 18.329 1.00 91.81 135 GLU A O 1
ATOM 1040 N N . CYS A 1 136 ? -26.264 -27.424 17.287 1.00 89.94 136 CYS A N 1
ATOM 1041 C CA . CYS A 1 136 ? -26.123 -26.337 18.261 1.00 89.94 136 CYS A CA 1
ATOM 1042 C C . CYS A 1 136 ? -27.414 -25.516 18.398 1.00 89.94 136 CYS A C 1
ATOM 1044 O O . CYS A 1 136 ? -27.886 -25.308 19.516 1.00 89.94 136 CYS A O 1
ATOM 1046 N N . SER A 1 137 ? -28.032 -25.128 17.275 1.00 88.81 137 SER A N 1
ATOM 1047 C CA . SER A 1 137 ? -29.305 -24.389 17.264 1.00 88.81 137 SER A CA 1
ATOM 1048 C C . SER A 1 137 ? -30.435 -25.155 17.962 1.00 88.81 137 SER A C 1
ATOM 1050 O O . SER A 1 137 ? -31.143 -24.593 18.800 1.00 88.81 137 SER A O 1
ATOM 1052 N N . ALA A 1 138 ? -30.556 -26.466 17.725 1.00 86.81 138 ALA A N 1
ATOM 1053 C CA . ALA A 1 138 ? -31.522 -27.304 18.441 1.00 86.81 138 ALA A CA 1
ATOM 1054 C C . ALA A 1 138 ? -31.224 -27.403 19.955 1.00 86.81 138 ALA A C 1
ATOM 1056 O O . ALA A 1 138 ? -32.141 -27.536 20.774 1.00 86.81 138 ALA A O 1
ATOM 1057 N N . GLY A 1 139 ? -29.946 -27.319 20.336 1.00 82.06 139 GLY A N 1
ATOM 1058 C CA . GLY A 1 139 ? -29.488 -27.318 21.723 1.00 82.06 139 GLY A CA 1
ATOM 1059 C C . GLY A 1 139 ? -29.921 -26.084 22.520 1.00 82.06 139 GLY A C 1
ATOM 1060 O O . GLY A 1 139 ? -30.241 -26.220 23.703 1.00 82.06 139 GLY A O 1
ATOM 1061 N N . PHE A 1 140 ? -30.018 -24.906 21.890 1.00 80.56 140 PHE A N 1
ATOM 1062 C CA . PHE A 1 140 ? -30.364 -23.651 22.577 1.00 80.56 140 PHE A CA 1
ATOM 1063 C C . PHE A 1 140 ? -31.750 -23.684 23.243 1.00 80.56 140 PHE A C 1
ATOM 1065 O O . PHE A 1 140 ? -31.922 -23.194 24.358 1.00 80.56 140 PHE A O 1
ATOM 1072 N N . HIS A 1 141 ? -32.738 -24.329 22.617 1.00 66.69 141 HIS A N 1
ATOM 1073 C CA . HIS A 1 141 ? -34.112 -24.390 23.135 1.00 66.69 141 HIS A CA 1
ATOM 1074 C C . HIS A 1 141 ? -34.328 -25.441 24.245 1.00 66.69 141 HIS A C 1
ATOM 1076 O O . HIS A 1 141 ? -35.367 -25.441 24.913 1.00 66.69 141 HIS A O 1
ATOM 1082 N N . SER A 1 142 ? -33.353 -26.327 24.480 1.00 62.31 142 SER A N 1
ATOM 1083 C CA . SER A 1 142 ? -33.463 -27.439 25.440 1.00 62.31 142 SER A CA 1
ATOM 1084 C C . SER A 1 142 ? -33.165 -27.039 26.898 1.00 62.31 142 SER A C 1
ATOM 1086 O O . SER A 1 142 ? -33.499 -27.789 27.815 1.00 62.31 142 SER A O 1
ATOM 1088 N N . ASN A 1 143 ? -32.622 -25.838 27.140 1.00 51.66 143 ASN A N 1
ATOM 1089 C CA . ASN A 1 143 ? -32.258 -25.333 28.476 1.00 51.66 143 ASN A CA 1
ATOM 1090 C C . ASN A 1 143 ? -33.416 -24.671 29.263 1.00 51.66 143 ASN A C 1
ATOM 1092 O O . ASN A 1 143 ? -33.193 -24.050 30.300 1.00 51.66 143 ASN A O 1
ATOM 1096 N N . SER A 1 144 ? -34.672 -24.821 28.827 1.00 39.16 144 SER A N 1
ATOM 1097 C CA . SER A 1 144 ? -35.847 -24.177 29.450 1.00 39.16 144 SER A CA 1
ATOM 1098 C C . SER A 1 144 ? -36.436 -24.900 30.677 1.00 39.16 144 SER A C 1
ATOM 1100 O O . SER A 1 144 ? -37.445 -24.455 31.227 1.00 39.16 144 SER A O 1
ATOM 1102 N N . VAL A 1 145 ? -35.813 -25.980 31.169 1.00 38.12 145 VAL A N 1
ATOM 1103 C CA . VAL A 1 145 ? -36.214 -26.625 32.433 1.00 38.12 145 VAL A CA 1
ATOM 1104 C C . VAL A 1 145 ? -35.167 -26.333 33.514 1.00 38.12 145 VAL A C 1
ATOM 1106 O O . VAL A 1 145 ? -34.080 -26.909 33.464 1.00 38.12 145 VAL A O 1
ATOM 1109 N N . PRO A 1 146 ? -35.467 -25.498 34.530 1.00 39.22 146 PRO A N 1
ATOM 1110 C CA . PRO A 1 146 ? -34.557 -25.271 35.643 1.00 39.22 146 PRO A CA 1
ATOM 1111 C C . PRO A 1 146 ? -34.544 -26.515 36.538 1.00 39.22 146 PRO A C 1
ATOM 1113 O O . PRO A 1 146 ? -35.307 -26.638 37.497 1.00 39.22 146 PRO A O 1
ATOM 1116 N N . SER A 1 147 ? -33.675 -27.473 36.217 1.00 32.97 147 SER A N 1
ATOM 1117 C CA . SER A 1 147 ? -33.311 -28.531 37.151 1.00 32.97 147 SER A CA 1
ATOM 1118 C C . SER A 1 147 ? -32.403 -27.929 38.217 1.00 32.97 147 SER A C 1
ATOM 1120 O O . SER A 1 147 ? -31.260 -27.563 37.970 1.00 32.97 147 SER A O 1
ATOM 1122 N N . SER A 1 148 ? -32.939 -27.803 39.424 1.00 40.59 148 SER A N 1
ATOM 1123 C CA . SER A 1 148 ? -32.218 -27.366 40.615 1.00 40.59 148 SER A CA 1
ATOM 1124 C C . SER A 1 148 ? -30.947 -28.194 40.888 1.00 40.59 148 SER A C 1
ATOM 1126 O O . SER A 1 148 ? -31.039 -29.424 40.891 1.00 40.59 148 SER A O 1
ATOM 1128 N N . LYS A 1 149 ? -29.877 -27.499 41.330 1.00 36.44 149 LYS A N 1
ATOM 1129 C CA . LYS A 1 149 ? -28.574 -27.970 41.890 1.00 36.44 149 LYS A CA 1
ATOM 1130 C C . LYS A 1 149 ? -27.513 -28.209 40.798 1.00 36.44 149 LYS A C 1
ATOM 1132 O O . LYS A 1 149 ? -27.793 -28.953 39.877 1.00 36.44 149 LYS A O 1
ATOM 1137 N N . SER A 1 150 ? -26.306 -27.636 40.818 1.00 33.00 150 SER A N 1
ATOM 1138 C CA . SER A 1 150 ? -25.390 -27.224 41.900 1.00 33.00 150 SER A CA 1
ATOM 1139 C C . SER A 1 150 ? -24.524 -26.017 41.484 1.00 33.00 150 SER A C 1
ATOM 1141 O O . SER A 1 150 ? -24.373 -25.748 40.301 1.00 33.00 150 SER A O 1
ATOM 1143 N N . LYS A 1 151 ? -23.962 -25.291 42.462 1.00 36.28 151 LYS A N 1
ATOM 1144 C CA . LYS A 1 151 ? -23.040 -24.156 42.276 1.00 36.28 151 LYS A CA 1
ATOM 1145 C C . LYS A 1 151 ? -21.635 -24.615 41.844 1.00 36.28 151 LYS A C 1
ATOM 1147 O O . LYS A 1 151 ? -20.726 -24.570 42.659 1.00 36.28 151 LYS A O 1
ATOM 1152 N N . ASP A 1 152 ? -21.497 -25.034 40.597 1.00 34.97 152 ASP A N 1
ATOM 1153 C CA . ASP A 1 152 ? -20.246 -24.950 39.839 1.00 34.97 152 ASP A CA 1
ATOM 1154 C C . ASP A 1 152 ? -20.629 -24.442 38.446 1.00 34.97 152 ASP A C 1
ATOM 1156 O O . ASP A 1 152 ? -21.666 -24.834 37.909 1.00 34.97 152 ASP A O 1
ATOM 1160 N N . GLU A 1 153 ? -19.863 -23.493 37.918 1.00 43.66 153 GLU A N 1
ATOM 1161 C CA . GLU A 1 153 ? -20.075 -22.841 36.625 1.00 43.66 153 GLU A CA 1
ATOM 1162 C C . GLU A 1 153 ? -20.225 -23.896 35.519 1.00 43.66 153 GLU A C 1
ATOM 1164 O O . GLU A 1 153 ? -19.258 -24.508 35.069 1.00 43.66 153 GLU A O 1
ATOM 1169 N N . GLN A 1 154 ? -21.461 -24.156 35.094 1.00 44.97 154 GLN A N 1
ATOM 1170 C CA . GLN A 1 154 ? -21.735 -25.069 33.994 1.00 44.97 154 GLN A CA 1
ATOM 1171 C C . GLN A 1 154 ? -21.304 -24.363 32.697 1.00 44.97 154 GLN A C 1
ATOM 1173 O O . GLN A 1 154 ? -22.115 -23.672 32.083 1.00 44.97 154 GLN A O 1
ATOM 1178 N N . LYS A 1 155 ? -20.020 -24.477 32.313 1.00 54.03 155 LYS A N 1
ATOM 1179 C CA . LYS A 1 155 ? -19.488 -23.962 31.037 1.00 54.03 155 LYS A CA 1
ATOM 1180 C C . LYS A 1 155 ? -20.432 -24.413 29.917 1.00 54.03 155 LYS A C 1
ATOM 1182 O O . LYS A 1 155 ? -20.708 -25.610 29.780 1.00 54.03 155 LYS A O 1
ATOM 1187 N N . ASN A 1 156 ? -21.010 -23.464 29.185 1.00 72.69 156 ASN A N 1
ATOM 1188 C CA . ASN A 1 156 ? -22.062 -23.741 28.213 1.00 72.69 156 ASN A CA 1
ATOM 1189 C C . ASN A 1 156 ? -21.430 -24.199 26.892 1.00 72.69 156 ASN A C 1
ATOM 1191 O O . ASN A 1 156 ? -21.488 -23.499 25.888 1.00 72.69 156 ASN A O 1
ATOM 1195 N N . TYR A 1 157 ? -20.818 -25.389 26.908 1.00 76.06 157 TYR A N 1
ATOM 1196 C CA . TYR A 1 157 ? -20.031 -25.944 25.800 1.00 76.06 157 TYR A CA 1
ATOM 1197 C C . TYR A 1 157 ? -20.745 -25.894 24.440 1.00 76.06 157 TYR A C 1
ATOM 1199 O O . TYR A 1 157 ? -20.095 -25.792 23.407 1.00 76.06 157 TYR A O 1
ATOM 1207 N N . THR A 1 158 ? -22.079 -25.959 24.411 1.00 85.50 158 THR A N 1
ATOM 1208 C CA . THR A 1 158 ? -22.862 -25.833 23.173 1.00 85.50 158 THR A CA 1
ATOM 1209 C C . THR A 1 158 ? -22.717 -24.453 22.530 1.00 85.50 158 THR A C 1
ATOM 1211 O O . THR A 1 158 ? -22.625 -24.367 21.308 1.00 85.50 158 THR A O 1
ATOM 1214 N N . GLU A 1 159 ? -22.704 -23.385 23.331 1.00 86.62 159 GLU A N 1
ATOM 1215 C CA . GLU A 1 159 ? -22.537 -22.010 22.850 1.00 86.62 159 GLU A CA 1
ATOM 1216 C C . GLU A 1 159 ? -21.081 -21.713 22.479 1.00 86.62 159 GLU A C 1
ATOM 1218 O O . GLU A 1 159 ? -20.858 -21.082 21.451 1.00 86.62 159 GLU A O 1
ATOM 1223 N N . ASP A 1 160 ? -20.100 -22.238 23.223 1.00 85.94 160 ASP A N 1
ATOM 1224 C CA . ASP A 1 160 ? -18.674 -22.106 22.876 1.00 85.94 160 ASP A CA 1
ATOM 1225 C C . ASP A 1 160 ? -18.371 -22.774 21.523 1.00 85.94 160 ASP A C 1
ATOM 1227 O O . ASP A 1 160 ? -17.769 -22.181 20.627 1.00 85.94 160 ASP A O 1
ATOM 1231 N N . VAL A 1 161 ? -18.879 -23.998 21.330 1.00 89.38 161 VAL A N 1
ATOM 1232 C CA . VAL A 1 161 ? -18.779 -24.720 20.053 1.00 89.38 161 VAL A CA 1
ATOM 1233 C C . VAL A 1 161 ? -19.507 -23.970 18.937 1.00 89.38 161 VAL A C 1
ATOM 1235 O O . VAL A 1 161 ? -18.991 -23.888 17.821 1.00 89.38 161 VAL A O 1
ATOM 1238 N N . ALA A 1 162 ? -20.688 -23.408 19.218 1.00 91.69 162 ALA A N 1
ATOM 1239 C CA . ALA A 1 162 ? -21.425 -22.611 18.242 1.00 91.69 162 ALA A CA 1
ATOM 1240 C C . ALA A 1 162 ? -20.657 -21.344 17.849 1.00 91.69 162 ALA A C 1
ATOM 1242 O O . ALA A 1 162 ? -20.632 -21.006 16.670 1.00 91.69 162 ALA A O 1
ATOM 1243 N N . ASN A 1 163 ? -19.999 -20.674 18.798 1.00 89.19 163 ASN A N 1
ATOM 1244 C CA . ASN A 1 163 ? -19.233 -19.459 18.544 1.00 89.19 163 ASN A CA 1
ATOM 1245 C C . ASN A 1 163 ? -18.063 -19.737 17.591 1.00 89.19 163 ASN A C 1
ATOM 1247 O O . ASN A 1 163 ? -17.898 -19.055 16.578 1.00 89.19 163 ASN A O 1
ATOM 1251 N N . GLU A 1 164 ? -17.300 -20.800 17.848 1.00 89.38 164 GLU A N 1
ATOM 1252 C CA . GLU A 1 164 ? -16.210 -21.223 16.963 1.00 89.38 164 GLU A CA 1
ATOM 1253 C C . GLU A 1 164 ? -16.716 -21.651 15.575 1.00 89.38 164 GLU A C 1
ATOM 1255 O O . GLU A 1 164 ? -16.139 -21.281 14.549 1.00 89.38 164 GLU A O 1
ATOM 1260 N N . ALA A 1 165 ? -17.834 -22.381 15.519 1.00 91.69 165 ALA A N 1
ATOM 1261 C CA . ALA A 1 165 ? -18.439 -22.825 14.266 1.00 91.69 165 ALA A CA 1
ATOM 1262 C C . ALA A 1 165 ? -19.003 -21.661 13.428 1.00 91.69 165 ALA A C 1
ATOM 1264 O O . ALA A 1 165 ? -18.847 -21.655 12.206 1.00 91.69 165 ALA A O 1
ATOM 1265 N N . VAL A 1 166 ? -19.633 -20.666 14.058 1.00 92.12 166 VAL A N 1
ATOM 1266 C CA . VAL A 1 166 ? -20.155 -19.470 13.379 1.00 92.12 166 VAL A CA 1
ATOM 1267 C C . VAL A 1 166 ? -19.012 -18.601 12.854 1.00 92.12 166 VAL A C 1
ATOM 1269 O O . VAL A 1 166 ? -19.093 -18.134 11.723 1.00 92.12 166 VAL A O 1
ATOM 1272 N N . ASN A 1 167 ? -17.916 -18.447 13.603 1.00 89.88 167 ASN A N 1
ATOM 1273 C CA . ASN A 1 167 ? -16.731 -17.735 13.111 1.00 89.88 167 ASN A CA 1
ATOM 1274 C C . ASN A 1 167 ? -16.058 -18.460 11.935 1.00 89.88 167 ASN A C 1
ATOM 1276 O O . ASN A 1 167 ? -15.653 -17.827 10.964 1.00 89.88 167 ASN A O 1
ATOM 1280 N N . LEU A 1 168 ? -15.979 -19.796 11.970 1.00 93.38 168 LEU A N 1
ATOM 1281 C CA . LEU A 1 168 ? -15.526 -20.566 10.809 1.00 93.38 168 LEU A CA 1
ATOM 1282 C C . LEU A 1 168 ? -16.454 -20.358 9.602 1.00 93.38 168 LEU A C 1
ATOM 1284 O O . LEU A 1 168 ? -15.962 -20.152 8.493 1.00 93.38 168 LEU A O 1
ATOM 1288 N N . LEU A 1 169 ? -17.776 -20.404 9.809 1.00 93.69 169 LEU A N 1
ATOM 1289 C CA . LEU A 1 169 ? -18.772 -20.167 8.762 1.00 93.69 169 LEU A CA 1
ATOM 1290 C C . LEU A 1 169 ? -18.618 -18.772 8.145 1.00 93.69 169 LEU A C 1
ATOM 1292 O O . LEU A 1 169 ? -18.660 -18.643 6.923 1.00 93.69 169 LEU A O 1
ATOM 1296 N N . TRP A 1 170 ? -18.412 -17.755 8.980 1.00 90.50 170 TRP A N 1
ATOM 1297 C CA . TRP A 1 170 ? -18.171 -16.385 8.549 1.00 90.50 170 TRP A CA 1
ATOM 1298 C C . TRP A 1 170 ? -16.950 -16.303 7.624 1.00 90.50 170 TRP A C 1
ATOM 1300 O O . TRP A 1 170 ? -17.100 -15.891 6.472 1.00 90.50 170 TRP A O 1
ATOM 1310 N N . ASN A 1 171 ? -15.793 -16.814 8.061 1.00 88.69 171 ASN A N 1
ATOM 1311 C CA . ASN A 1 171 ? -14.550 -16.790 7.280 1.00 88.69 171 ASN A CA 1
ATOM 1312 C C . ASN A 1 171 ? -14.699 -17.461 5.902 1.00 88.69 171 ASN A C 1
ATOM 1314 O O . ASN A 1 171 ? -14.223 -16.947 4.885 1.00 88.69 171 ASN A O 1
ATOM 1318 N N . VAL A 1 172 ? -15.354 -18.630 5.840 1.00 85.88 172 VAL A N 1
ATOM 1319 C CA . VAL A 1 172 ? -15.523 -19.350 4.565 1.00 85.88 172 VAL A CA 1
ATOM 1320 C C . VAL A 1 172 ? -16.571 -18.705 3.658 1.00 85.88 172 VAL A C 1
ATOM 1322 O O . VAL A 1 172 ? -16.423 -18.786 2.440 1.00 85.88 172 VAL A O 1
ATOM 1325 N N . CYS A 1 173 ? -17.599 -18.053 4.211 1.00 87.19 173 CYS A N 1
ATOM 1326 C CA . CYS A 1 173 ? -18.596 -17.307 3.439 1.00 87.19 173 CYS A CA 1
ATOM 1327 C C . CYS A 1 173 ? -18.025 -16.008 2.857 1.00 87.19 173 CYS A C 1
ATOM 1329 O O . CYS A 1 173 ? -18.286 -15.722 1.693 1.00 87.19 173 CYS A O 1
ATOM 1331 N N . GLU A 1 174 ? -17.196 -15.283 3.611 1.00 87.38 174 GLU A N 1
ATOM 1332 C CA . GLU A 1 174 ? -16.499 -14.078 3.131 1.00 87.38 174 GLU A CA 1
ATOM 1333 C C . GLU A 1 174 ? -15.578 -14.395 1.944 1.00 87.38 174 GLU A C 1
ATOM 1335 O O . GLU A 1 174 ? -15.455 -13.631 0.989 1.00 87.38 174 GLU A O 1
ATOM 1340 N N . SER A 1 175 ? -14.957 -15.574 1.980 1.00 84.00 175 SER A N 1
ATOM 1341 C CA . SER A 1 175 ? -13.941 -15.978 1.010 1.00 84.00 175 SER A CA 1
ATOM 1342 C C . SER A 1 175 ? -14.431 -16.944 -0.077 1.00 84.00 175 SER A C 1
ATOM 1344 O O . SER A 1 175 ? -13.646 -17.332 -0.938 1.00 84.00 175 SER A O 1
ATOM 1346 N N . SER A 1 176 ? -15.691 -17.397 -0.077 1.00 84.88 176 SER A N 1
ATOM 1347 C CA . SER A 1 176 ? -16.170 -18.358 -1.084 1.00 84.88 176 SER A CA 1
ATOM 1348 C C . SER A 1 176 ? -17.653 -18.195 -1.412 1.00 84.88 176 SER A C 1
ATOM 1350 O O . SER A 1 176 ? -18.541 -18.570 -0.646 1.00 84.88 176 SER A O 1
ATOM 1352 N N . SER A 1 177 ? -17.944 -17.787 -2.651 1.00 86.19 177 SER A N 1
ATOM 1353 C CA . SER A 1 177 ? -19.317 -17.731 -3.182 1.00 86.19 177 SER A CA 1
ATOM 1354 C C . SER A 1 177 ? -20.015 -19.099 -3.188 1.00 86.19 177 SER A C 1
ATOM 1356 O O . SER A 1 177 ? -21.245 -19.195 -3.095 1.00 86.19 177 SER A O 1
ATOM 1358 N N . ARG A 1 178 ? -19.241 -20.195 -3.239 1.00 86.81 178 ARG A N 1
ATOM 1359 C CA . ARG A 1 178 ? -19.774 -21.553 -3.095 1.00 86.81 178 ARG A CA 1
ATOM 1360 C C . ARG A 1 178 ? -20.220 -21.839 -1.662 1.00 86.81 178 ARG A C 1
ATOM 1362 O O . ARG A 1 178 ? -21.242 -22.502 -1.504 1.00 86.81 178 ARG A O 1
ATOM 1369 N N . ALA A 1 179 ? -19.523 -21.330 -0.646 1.00 88.56 179 ALA A N 1
ATOM 1370 C CA . ALA A 1 179 ? -19.974 -21.433 0.742 1.00 88.56 179 ALA A CA 1
ATOM 1371 C C . ALA A 1 179 ? -21.289 -20.667 0.958 1.00 88.56 179 ALA A C 1
ATOM 1373 O O . ALA A 1 179 ? -22.233 -21.254 1.481 1.00 88.56 179 ALA A O 1
ATOM 1374 N N . VAL A 1 180 ? -21.418 -19.441 0.432 1.00 89.06 180 VAL A N 1
ATOM 1375 C CA . VAL A 1 180 ? -22.675 -18.655 0.468 1.00 89.06 180 VAL A CA 1
ATOM 1376 C C . VAL A 1 180 ? -23.829 -19.388 -0.238 1.00 89.06 180 VAL A C 1
ATOM 1378 O O . VAL A 1 180 ? -24.970 -19.419 0.235 1.00 89.06 180 VAL A O 1
ATOM 1381 N N . SER A 1 181 ? -23.534 -20.067 -1.351 1.00 87.62 181 SER A N 1
ATOM 1382 C CA . SER A 1 181 ? -24.515 -20.907 -2.052 1.00 87.62 181 SER A CA 1
ATOM 1383 C C . SER A 1 181 ? -24.967 -22.108 -1.210 1.00 87.62 181 SER A C 1
ATOM 1385 O O . SER A 1 181 ? -26.148 -22.458 -1.224 1.00 87.62 181 SER A O 1
ATOM 1387 N N . VAL A 1 182 ? -24.047 -22.761 -0.488 1.00 89.62 182 VAL A N 1
ATOM 1388 C CA . VAL A 1 182 ? -24.371 -23.867 0.431 1.00 89.62 182 VAL A CA 1
ATOM 1389 C C . VAL A 1 182 ? -25.174 -23.350 1.623 1.00 89.62 182 VAL A C 1
ATOM 1391 O O . VAL A 1 182 ? -26.213 -23.927 1.925 1.00 89.62 182 VAL A O 1
ATOM 1394 N N . PHE A 1 183 ? -24.770 -22.228 2.223 1.00 92.88 183 PHE A N 1
ATOM 1395 C CA . PHE A 1 183 ? -25.496 -21.546 3.299 1.00 92.88 183 PHE A CA 1
ATOM 1396 C C . PHE A 1 183 ? -26.973 -21.332 2.941 1.00 92.88 183 PHE A C 1
ATOM 1398 O O . PHE A 1 183 ? -27.875 -21.719 3.690 1.00 92.88 183 PHE A O 1
ATOM 1405 N N . SER A 1 184 ? -27.216 -20.788 1.745 1.00 88.06 184 SER A N 1
ATOM 1406 C CA . SER A 1 184 ? -28.558 -20.481 1.242 1.00 88.06 184 SER A CA 1
ATOM 1407 C C . SER A 1 184 ? -29.402 -21.738 1.000 1.00 88.06 184 SER A C 1
ATOM 1409 O O . SER A 1 184 ? -30.598 -21.763 1.312 1.00 88.06 184 SER A O 1
ATOM 1411 N N . LYS A 1 185 ? -28.789 -22.795 0.450 1.00 88.94 185 LYS A N 1
ATOM 1412 C CA . LYS A 1 185 ? -29.453 -24.079 0.161 1.00 88.94 185 LYS A CA 1
ATOM 1413 C C . LYS A 1 185 ? -29.780 -24.868 1.425 1.00 88.94 185 LYS A C 1
ATOM 1415 O O . LYS A 1 185 ? -30.851 -25.459 1.504 1.00 88.94 185 LYS A O 1
ATOM 1420 N N . GLU A 1 186 ? -28.878 -24.857 2.400 1.00 90.88 186 GLU A N 1
ATOM 1421 C CA . GLU A 1 186 ? -28.997 -25.632 3.636 1.00 90.88 186 GLU A CA 1
ATOM 1422 C C . GLU A 1 186 ? -29.880 -24.972 4.699 1.00 90.88 186 GLU A C 1
ATOM 1424 O O . GLU A 1 186 ? -30.173 -25.607 5.714 1.00 90.88 186 GLU A O 1
ATOM 1429 N N . GLY A 1 187 ? -30.328 -23.732 4.469 1.00 88.06 187 GLY A N 1
ATOM 1430 C CA . GLY A 1 187 ? -31.209 -23.010 5.387 1.00 88.06 187 GLY A CA 1
ATOM 1431 C C . GLY A 1 187 ? -30.500 -22.564 6.664 1.00 88.06 187 GLY A C 1
ATOM 1432 O O . GLY A 1 187 ? -31.092 -22.598 7.735 1.00 88.06 187 GLY A O 1
ATOM 1433 N N . LEU A 1 188 ? -29.227 -22.167 6.567 1.00 92.19 188 LEU A N 1
ATOM 1434 C CA . LEU A 1 188 ? -28.452 -21.718 7.729 1.00 92.19 188 LEU A CA 1
ATOM 1435 C C . LEU A 1 188 ? -28.862 -20.333 8.254 1.00 92.19 188 LEU A C 1
ATOM 1437 O O . LEU A 1 188 ? -28.461 -19.975 9.356 1.00 92.19 188 LEU A O 1
ATOM 1441 N N . LEU A 1 189 ? -29.684 -19.581 7.513 1.00 90.50 189 LEU A N 1
ATOM 1442 C CA . LEU A 1 189 ? -30.216 -18.291 7.961 1.00 90.50 189 LEU A CA 1
ATOM 1443 C C . LEU A 1 189 ? -30.936 -18.419 9.309 1.00 90.50 189 LEU A C 1
ATOM 1445 O O . LEU A 1 189 ? -30.612 -17.687 10.236 1.00 90.50 189 LEU A O 1
ATOM 1449 N N . ASP A 1 190 ? -31.839 -19.392 9.448 1.00 89.19 190 ASP A N 1
ATOM 1450 C CA . ASP A 1 190 ? -32.589 -19.602 10.693 1.00 89.19 190 ASP A CA 1
ATOM 1451 C C . ASP A 1 190 ? -31.657 -19.955 11.862 1.00 89.19 190 ASP A C 1
ATOM 1453 O O . ASP A 1 190 ? -31.848 -19.484 12.977 1.00 89.19 190 ASP A O 1
ATOM 1457 N N . VAL A 1 191 ? -30.597 -20.724 11.590 1.00 91.69 191 VAL A N 1
ATOM 1458 C CA . VAL A 1 191 ? -29.589 -21.106 12.588 1.00 91.69 191 VAL A CA 1
ATOM 1459 C C . VAL A 1 191 ? -28.794 -19.893 13.073 1.00 91.69 191 VAL A C 1
ATOM 1461 O O . VAL A 1 191 ? -28.626 -19.717 14.277 1.00 91.69 191 VAL A O 1
ATOM 1464 N N . VAL A 1 192 ? -28.339 -19.036 12.152 1.00 92.69 192 VAL A N 1
ATOM 1465 C CA . VAL A 1 192 ? -27.633 -17.789 12.490 1.00 92.69 192 VAL A CA 1
ATOM 1466 C C . VAL A 1 192 ? -28.547 -16.839 13.266 1.00 92.69 192 VAL A C 1
ATOM 1468 O O . VAL A 1 192 ? -28.107 -16.244 14.248 1.00 92.69 192 VAL A O 1
ATOM 1471 N N . MET A 1 193 ? -29.830 -16.756 12.902 1.00 89.50 193 MET A N 1
ATOM 1472 C CA . MET A 1 193 ? -30.815 -15.972 13.652 1.00 89.50 193 MET A CA 1
ATOM 1473 C C . MET A 1 193 ? -31.026 -16.516 15.070 1.00 89.50 193 MET A C 1
ATOM 1475 O O . MET A 1 193 ? -31.036 -15.732 16.014 1.00 89.50 193 MET A O 1
ATOM 1479 N N . SER A 1 194 ? -31.098 -17.839 15.258 1.00 90.25 194 SER A N 1
ATOM 1480 C CA . SER A 1 194 ? -31.158 -18.437 16.600 1.00 90.25 194 SER A CA 1
ATOM 1481 C C . SER A 1 194 ? -29.917 -18.133 17.444 1.00 90.25 194 SER A C 1
ATOM 1483 O O . SER A 1 194 ? -30.041 -17.969 18.653 1.00 90.25 194 SER A O 1
ATOM 1485 N N . CYS A 1 195 ? -28.724 -18.046 16.842 1.00 90.25 195 CYS A N 1
ATOM 1486 C CA . CYS A 1 195 ? -27.516 -17.602 17.548 1.00 90.25 195 CYS A CA 1
A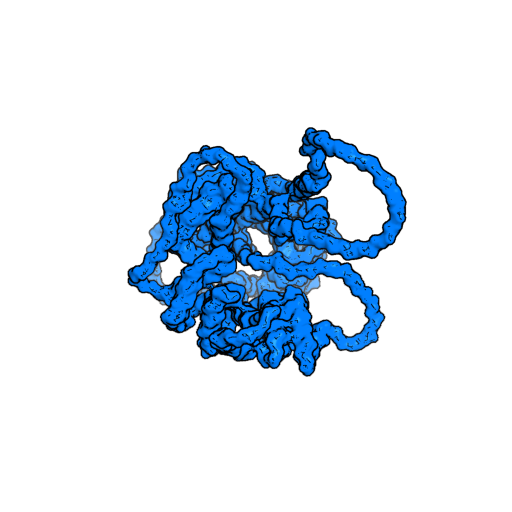TOM 1487 C C . CYS A 1 195 ? -27.616 -16.122 17.949 1.00 90.25 195 CYS A C 1
ATOM 1489 O O . CYS A 1 195 ? -27.243 -15.757 19.061 1.00 90.25 195 CYS A O 1
ATOM 1491 N N . LEU A 1 196 ? -28.153 -15.279 17.064 1.00 89.62 196 LEU A N 1
ATOM 1492 C CA . LEU A 1 196 ? -28.347 -13.851 17.306 1.00 89.62 196 LEU A CA 1
ATOM 1493 C C . LEU A 1 196 ? -29.369 -13.574 18.425 1.00 89.62 196 LEU A C 1
ATOM 1495 O O . LEU A 1 196 ? -29.171 -12.665 19.229 1.00 89.62 196 LEU A O 1
ATOM 1499 N N . GLU A 1 197 ? -30.421 -14.390 18.539 1.00 89.75 197 GLU A N 1
ATOM 1500 C CA . GLU A 1 197 ? -31.406 -14.333 19.633 1.00 89.75 197 GLU A CA 1
ATOM 1501 C C . GLU A 1 197 ? -30.778 -14.515 21.026 1.00 89.75 197 GLU A C 1
ATOM 1503 O O . GLU A 1 197 ? -31.340 -14.048 22.015 1.00 89.75 197 GLU A O 1
ATOM 1508 N N . ARG A 1 198 ? -29.597 -15.144 21.123 1.00 86.50 198 ARG A N 1
ATOM 1509 C CA . ARG A 1 198 ? -28.865 -15.354 22.387 1.00 86.50 198 ARG A CA 1
ATOM 1510 C C . ARG A 1 198 ? -28.140 -14.105 22.890 1.00 86.50 198 ARG A C 1
ATOM 1512 O O . ARG A 1 198 ? -27.414 -14.193 23.877 1.00 86.50 198 ARG A O 1
ATOM 1519 N N . HIS A 1 199 ? -28.317 -12.946 22.253 1.00 83.88 199 HIS A N 1
ATOM 1520 C CA . HIS A 1 199 ? -27.585 -11.720 22.581 1.00 83.88 199 HIS A CA 1
ATOM 1521 C C . HIS A 1 199 ? -27.674 -11.287 24.052 1.00 83.88 199 HIS A C 1
ATOM 1523 O O . HIS A 1 199 ? -26.778 -10.606 24.536 1.00 83.88 199 HIS A O 1
ATOM 1529 N N . SER A 1 200 ? -28.736 -11.664 24.772 1.00 82.44 200 SER A N 1
ATOM 1530 C CA . SER A 1 200 ? -28.865 -11.377 26.203 1.00 82.44 200 SER A CA 1
ATOM 1531 C C . SER A 1 200 ? -27.985 -12.240 27.106 1.00 82.44 200 SER A C 1
ATOM 1533 O O . SER A 1 200 ? -27.657 -11.799 28.207 1.00 82.44 200 SER A O 1
ATOM 1535 N N . GLU A 1 201 ? -27.636 -13.454 26.680 1.00 83.38 201 GLU A N 1
ATOM 1536 C CA . GLU A 1 201 ? -26.858 -14.409 27.474 1.00 83.38 201 GLU A CA 1
ATOM 1537 C C . GLU A 1 201 ? -25.426 -14.581 26.964 1.00 83.38 201 GLU A C 1
ATOM 1539 O O . GLU A 1 201 ? -24.524 -14.792 27.771 1.00 83.38 201 GLU A O 1
ATOM 1544 N N . ASN A 1 202 ? -25.211 -14.474 25.650 1.00 84.50 202 ASN A N 1
ATOM 1545 C CA . ASN A 1 202 ? -23.917 -14.667 25.008 1.00 84.50 202 ASN A CA 1
ATOM 1546 C C . ASN A 1 202 ? -23.725 -13.671 23.856 1.00 84.50 202 ASN A C 1
ATOM 1548 O O . ASN A 1 202 ? -24.082 -13.921 22.701 1.00 84.50 202 ASN A O 1
ATOM 1552 N N . VAL A 1 203 ? -23.168 -12.509 24.196 1.00 86.50 203 VAL A N 1
ATOM 1553 C CA . VAL A 1 203 ? -22.951 -11.420 23.241 1.00 86.50 203 VAL A CA 1
ATOM 1554 C C . VAL A 1 203 ? -21.861 -11.751 22.216 1.00 86.50 203 VAL A C 1
ATOM 1556 O O . VAL A 1 203 ? -21.996 -11.355 21.064 1.00 86.50 203 VAL A O 1
ATOM 1559 N N . GLU A 1 204 ? -20.831 -12.524 22.579 1.00 84.31 204 GLU A N 1
ATOM 1560 C CA . GLU A 1 204 ? -19.760 -12.928 21.653 1.00 84.31 204 GLU A CA 1
ATOM 1561 C C . GLU A 1 204 ? -20.299 -13.796 20.506 1.00 84.31 204 GLU A C 1
ATOM 1563 O O . GLU A 1 204 ? -20.018 -13.536 19.331 1.00 84.31 204 GLU A O 1
ATOM 1568 N N . LEU A 1 205 ? -21.145 -14.781 20.832 1.00 87.94 205 LEU A N 1
ATOM 1569 C CA . LEU A 1 205 ? -21.840 -15.601 19.840 1.00 87.94 205 LEU A CA 1
ATOM 1570 C C . LEU A 1 205 ? -22.754 -14.746 18.956 1.00 87.94 205 LEU A C 1
ATOM 1572 O O . LEU A 1 205 ? -22.775 -14.919 17.736 1.00 87.94 205 LEU A O 1
ATOM 1576 N N . ALA A 1 206 ? -23.496 -13.814 19.557 1.00 89.75 206 ALA A N 1
ATOM 1577 C CA . ALA A 1 206 ? -24.400 -12.937 18.826 1.00 89.75 206 ALA A CA 1
ATOM 1578 C C . ALA A 1 206 ? -23.647 -11.994 17.870 1.00 89.75 206 ALA A C 1
ATOM 1580 O O . ALA A 1 206 ? -24.087 -11.800 16.739 1.00 89.75 206 ALA A O 1
ATOM 1581 N N . VAL A 1 207 ? -22.492 -11.457 18.277 1.00 81.56 207 VAL A N 1
ATOM 1582 C CA . VAL A 1 207 ? -21.620 -10.632 17.421 1.00 81.56 207 VAL A CA 1
ATOM 1583 C C . VAL A 1 207 ? -21.089 -11.452 16.250 1.00 81.56 207 VAL A C 1
ATOM 1585 O O . VAL A 1 207 ? -21.203 -11.015 15.106 1.00 81.56 207 VAL A O 1
ATOM 1588 N N . SER A 1 208 ? -20.592 -12.663 16.507 1.00 85.38 208 SER A N 1
ATOM 1589 C CA . SER A 1 208 ? -20.125 -13.575 15.454 1.00 85.38 208 SER A CA 1
ATOM 1590 C C . SER A 1 208 ? -21.247 -13.919 14.466 1.00 85.38 208 SER A C 1
ATOM 1592 O O . SER A 1 208 ? -21.042 -13.928 13.251 1.00 85.38 208 SER A O 1
ATOM 1594 N N . ALA A 1 209 ? -22.464 -14.146 14.972 1.00 90.06 209 ALA A N 1
ATOM 1595 C CA . ALA A 1 209 ? -23.649 -14.392 14.154 1.00 90.06 209 ALA A CA 1
ATOM 1596 C C . ALA A 1 209 ? -24.033 -13.171 13.310 1.00 90.06 209 ALA A C 1
ATOM 1598 O O . ALA A 1 209 ? -24.360 -13.329 12.137 1.00 90.06 209 ALA A O 1
ATOM 1599 N N . ALA A 1 210 ? -23.949 -11.964 13.868 1.00 86.12 210 ALA A N 1
ATOM 1600 C CA . ALA A 1 210 ? -24.271 -10.733 13.160 1.00 86.12 210 ALA A CA 1
ATOM 1601 C C . ALA A 1 210 ? -23.254 -10.406 12.053 1.00 86.12 210 ALA A C 1
ATOM 1603 O O . ALA A 1 210 ? -23.657 -10.016 10.960 1.00 86.12 210 ALA A O 1
ATOM 1604 N N . TYR A 1 211 ? -21.959 -10.642 12.287 1.00 84.94 211 TYR A N 1
ATOM 1605 C CA . TYR A 1 211 ? -20.932 -10.549 11.244 1.00 84.94 211 TYR A CA 1
ATOM 1606 C C . TYR A 1 211 ? -21.169 -11.554 10.117 1.00 84.94 211 TYR A C 1
ATOM 1608 O O . TYR A 1 211 ? -21.213 -11.177 8.946 1.00 84.94 211 TYR A O 1
ATOM 1616 N N . CYS A 1 212 ? -21.399 -12.823 10.471 1.00 87.00 212 CYS A N 1
ATOM 1617 C CA . CYS A 1 212 ? -21.724 -13.851 9.490 1.00 87.00 212 CYS A CA 1
ATOM 1618 C C . CYS A 1 212 ? -22.966 -13.468 8.674 1.00 87.00 212 CYS A C 1
ATOM 1620 O O . CYS A 1 212 ? -22.971 -13.659 7.459 1.00 87.00 212 CYS A O 1
ATOM 1622 N N . LEU A 1 213 ? -24.006 -12.946 9.335 1.00 89.44 213 LEU A N 1
ATOM 1623 C CA . LEU A 1 213 ? -25.254 -12.526 8.706 1.00 89.44 213 LEU A CA 1
ATOM 1624 C C . LEU A 1 213 ? -25.014 -11.398 7.703 1.00 89.44 213 LEU A C 1
ATOM 1626 O O . LEU A 1 213 ? -25.431 -11.529 6.558 1.00 89.44 213 LEU A O 1
ATOM 1630 N N . GLN A 1 214 ? -24.273 -10.360 8.094 1.00 82.25 214 GLN A N 1
ATOM 1631 C CA . GLN A 1 214 ? -23.938 -9.240 7.217 1.00 82.25 214 GLN A CA 1
ATOM 1632 C C . GLN A 1 214 ? -23.162 -9.693 5.973 1.00 82.25 214 GLN A C 1
ATOM 1634 O O . GLN A 1 214 ? -23.486 -9.274 4.865 1.00 82.25 214 GLN A O 1
ATOM 1639 N N . THR A 1 215 ? -22.175 -10.577 6.140 1.00 83.44 215 THR A N 1
ATOM 1640 C CA . THR A 1 215 ? -21.382 -11.112 5.024 1.00 83.44 215 THR A CA 1
ATOM 1641 C C . THR A 1 215 ? -22.227 -11.920 4.042 1.00 83.44 215 THR A C 1
ATOM 1643 O O . THR A 1 215 ? -22.032 -11.815 2.836 1.00 83.44 215 THR A O 1
ATOM 1646 N N . VAL A 1 216 ? -23.164 -12.750 4.517 1.00 84.31 216 VAL A N 1
ATOM 1647 C CA . VAL A 1 216 ? -23.980 -13.573 3.604 1.00 84.31 216 VAL A CA 1
ATOM 1648 C C . VAL A 1 216 ? -25.112 -12.788 2.947 1.00 84.31 216 VAL A C 1
ATOM 1650 O O . VAL A 1 216 ? -25.578 -13.206 1.886 1.00 84.31 216 VAL A O 1
ATOM 1653 N N . THR A 1 217 ? -25.568 -11.689 3.553 1.00 80.31 217 THR A N 1
ATOM 1654 C CA . THR A 1 217 ? -26.595 -10.811 2.977 1.00 80.31 217 THR A CA 1
ATOM 1655 C C . THR A 1 217 ? -26.026 -9.749 2.037 1.00 80.31 217 THR A C 1
ATOM 1657 O O . THR A 1 217 ? -26.765 -9.232 1.196 1.00 80.31 217 THR A O 1
ATOM 1660 N N . GLU A 1 218 ? -24.724 -9.462 2.120 1.00 73.25 218 GLU A N 1
ATOM 1661 C CA . GLU A 1 218 ? -24.023 -8.570 1.198 1.00 73.25 218 GLU A CA 1
ATOM 1662 C C . GLU A 1 218 ? -24.141 -9.080 -0.250 1.00 73.25 218 GLU A C 1
ATOM 1664 O O . GLU A 1 218 ? -23.810 -10.222 -0.568 1.00 73.25 218 GLU A O 1
ATOM 1669 N N . ASP A 1 219 ? -24.701 -8.238 -1.125 1.00 66.25 219 ASP A N 1
ATOM 1670 C CA . ASP A 1 219 ? -24.979 -8.531 -2.538 1.00 66.25 219 ASP A CA 1
ATOM 1671 C C . ASP A 1 219 ? -25.800 -9.815 -2.805 1.00 66.25 219 ASP A C 1
ATOM 1673 O O . ASP A 1 219 ? -25.757 -10.381 -3.902 1.00 66.25 219 ASP A O 1
ATOM 1677 N N . ASN A 1 220 ? -26.616 -10.252 -1.834 1.00 72.75 220 ASN A N 1
ATOM 1678 C CA . ASN A 1 220 ? -27.463 -11.443 -1.946 1.00 72.75 220 ASN A CA 1
ATOM 1679 C C . ASN A 1 220 ? -28.962 -11.131 -1.736 1.00 72.75 220 ASN A C 1
ATOM 1681 O O . ASN A 1 220 ? -29.529 -11.421 -0.674 1.00 72.75 220 ASN A O 1
ATOM 1685 N N . PRO A 1 221 ? -29.648 -10.567 -2.754 1.00 69.56 221 PRO A N 1
ATOM 1686 C CA . PRO A 1 221 ? -31.058 -10.184 -2.645 1.00 69.56 221 PRO A CA 1
ATOM 1687 C C . PRO A 1 221 ? -31.982 -11.380 -2.375 1.00 69.56 221 PRO A C 1
ATOM 1689 O O . PRO A 1 221 ? -33.010 -11.230 -1.719 1.00 69.56 221 PRO A O 1
ATOM 1692 N N . GLU A 1 222 ? -31.612 -12.587 -2.818 1.00 72.19 222 GLU A N 1
ATOM 1693 C CA . GLU A 1 222 ? -32.404 -13.797 -2.576 1.00 72.19 222 GLU A CA 1
ATOM 1694 C C . GLU A 1 222 ? -32.459 -14.174 -1.089 1.00 72.19 222 GLU A C 1
ATOM 1696 O O . GLU A 1 222 ? -33.505 -14.618 -0.614 1.00 72.19 222 GLU A O 1
ATOM 1701 N N . LEU A 1 223 ? -31.363 -13.997 -0.340 1.00 78.38 223 LEU A N 1
ATOM 1702 C CA . LEU A 1 223 ? -31.348 -14.223 1.109 1.00 78.38 223 LEU A CA 1
ATOM 1703 C C . LEU A 1 223 ? -32.101 -13.131 1.867 1.00 78.38 223 LEU A C 1
ATOM 1705 O O . LEU A 1 223 ? -32.836 -13.443 2.803 1.00 78.38 223 LEU A O 1
ATOM 1709 N N . LEU A 1 224 ? -31.971 -11.878 1.437 1.00 75.50 224 LEU A N 1
ATOM 1710 C CA . LEU A 1 224 ? -32.682 -10.746 2.030 1.00 75.50 224 LEU A CA 1
ATOM 1711 C C . LEU A 1 224 ? -34.204 -10.913 1.918 1.00 75.50 224 LEU A C 1
ATOM 1713 O O . LEU A 1 224 ? -34.917 -10.759 2.907 1.00 75.50 224 LEU A O 1
ATOM 1717 N N . CYS A 1 225 ? -34.705 -11.369 0.764 1.00 76.56 225 CYS A N 1
ATOM 1718 C CA . CYS A 1 225 ? -36.121 -11.706 0.586 1.00 76.56 225 CYS A CA 1
ATOM 1719 C C . CYS A 1 225 ? -36.607 -12.885 1.455 1.00 76.56 225 CYS A C 1
ATOM 1721 O O . CYS A 1 225 ? -37.814 -13.111 1.551 1.00 76.56 225 CYS A O 1
ATOM 1723 N N . ARG A 1 226 ? -35.702 -13.667 2.063 1.00 78.62 226 ARG A N 1
ATOM 1724 C CA . ARG A 1 226 ? -36.040 -14.794 2.951 1.00 78.62 226 ARG A CA 1
ATOM 1725 C C . ARG A 1 226 ? -36.105 -14.405 4.427 1.00 78.62 226 ARG A C 1
ATOM 1727 O O . ARG A 1 226 ? -36.490 -15.252 5.232 1.00 78.62 226 ARG A O 1
ATOM 1734 N N . LEU A 1 227 ? -35.783 -13.159 4.785 1.00 80.69 227 LEU A N 1
ATOM 1735 C CA . LEU A 1 227 ? -35.985 -12.649 6.140 1.00 80.69 227 LEU A CA 1
ATOM 1736 C C . LEU A 1 227 ? -37.482 -12.636 6.468 1.00 80.69 227 LEU A C 1
ATOM 1738 O O . LEU A 1 227 ? -38.291 -11.984 5.808 1.00 80.69 227 LEU A O 1
ATOM 1742 N N . THR A 1 228 ? -37.865 -13.396 7.491 1.00 78.81 228 THR A N 1
ATOM 1743 C CA . THR A 1 228 ? -39.259 -13.472 7.938 1.00 78.81 228 THR A CA 1
ATOM 1744 C C . THR A 1 228 ? -39.584 -12.320 8.895 1.00 78.81 228 THR A C 1
ATOM 1746 O O . THR A 1 228 ? -38.669 -11.747 9.490 1.00 78.81 228 THR A O 1
ATOM 1749 N N . PRO A 1 229 ? -40.870 -12.003 9.143 1.00 75.44 229 PRO A N 1
ATOM 1750 C CA . PRO A 1 229 ? -41.244 -11.056 10.196 1.00 75.44 229 PRO A CA 1
ATOM 1751 C C . PRO A 1 229 ? -40.663 -11.424 11.569 1.00 75.44 229 PRO A C 1
ATOM 1753 O O . PRO A 1 229 ? -40.301 -10.542 12.338 1.00 75.44 229 PRO A O 1
ATOM 1756 N N . SER A 1 230 ? -40.520 -12.722 11.859 1.00 76.75 230 SER A N 1
ATOM 1757 C CA . SER A 1 230 ? -39.863 -13.205 13.076 1.00 76.75 230 SER A CA 1
ATOM 1758 C C . SER A 1 230 ? -38.369 -12.871 13.086 1.00 76.75 230 SER A C 1
ATOM 1760 O O . SER A 1 230 ? -37.868 -12.395 14.094 1.00 76.75 230 SER A O 1
ATOM 1762 N N . SER A 1 231 ? -37.673 -13.031 11.956 1.00 81.31 231 SER A N 1
ATOM 1763 C CA . SER A 1 231 ? -36.262 -12.646 11.808 1.00 81.31 231 SER A CA 1
ATOM 1764 C C . SER A 1 231 ? -36.059 -11.136 12.004 1.00 81.31 231 SER A C 1
ATOM 1766 O O . SER A 1 231 ? -35.139 -10.715 12.701 1.00 81.31 231 SER A O 1
ATOM 1768 N N . LEU A 1 232 ? -36.948 -10.311 11.443 1.00 81.06 232 LEU A N 1
ATOM 1769 C CA . LEU A 1 232 ? -36.913 -8.857 11.633 1.00 81.06 232 LEU A CA 1
ATOM 1770 C C . LEU A 1 232 ? -37.170 -8.465 13.092 1.00 81.06 232 LEU A C 1
ATOM 1772 O O . LEU A 1 232 ? -36.487 -7.590 13.609 1.00 81.06 232 LEU A O 1
ATOM 1776 N N . GLN A 1 233 ? -38.075 -9.160 13.785 1.00 80.75 233 GLN A N 1
ATOM 1777 C CA . GLN A 1 233 ? -38.341 -8.917 15.203 1.00 80.75 233 GLN A CA 1
ATOM 1778 C C . GLN A 1 233 ? -37.115 -9.192 16.092 1.00 80.75 233 GLN A C 1
ATOM 1780 O O . GLN A 1 233 ? -36.907 -8.483 17.075 1.00 80.75 233 GLN A O 1
ATOM 1785 N N . VAL A 1 234 ? -36.289 -10.186 15.747 1.00 84.69 234 VAL A N 1
ATOM 1786 C CA . VAL A 1 234 ? -35.011 -10.454 16.433 1.00 84.69 234 VAL A CA 1
ATOM 1787 C C . VAL A 1 234 ? -34.008 -9.329 16.181 1.00 84.69 234 VAL A C 1
ATOM 1789 O O . VAL A 1 234 ? -33.349 -8.860 17.105 1.00 84.69 234 VAL A O 1
ATOM 1792 N N . LEU A 1 235 ? -33.899 -8.857 14.937 1.00 82.19 235 LEU A N 1
ATOM 1793 C CA . LEU A 1 235 ? -33.023 -7.729 14.609 1.00 82.19 235 LEU A CA 1
ATOM 1794 C C . LEU A 1 235 ? -33.469 -6.457 15.344 1.00 82.19 235 LEU A C 1
ATOM 1796 O O . LEU A 1 235 ? -32.642 -5.769 15.941 1.00 82.19 235 LEU A O 1
ATOM 1800 N N . GLU A 1 236 ? -34.776 -6.196 15.399 1.00 79.44 236 GLU A N 1
ATOM 1801 C CA . GLU A 1 236 ? -35.357 -5.108 16.188 1.00 79.44 236 GLU A CA 1
ATOM 1802 C C . GLU A 1 236 ? -35.069 -5.270 17.689 1.00 79.44 236 GLU A C 1
ATOM 1804 O O . GLU A 1 236 ? -34.682 -4.300 18.343 1.00 79.44 236 GLU A O 1
ATOM 1809 N N . SER A 1 237 ? -35.204 -6.475 18.258 1.00 84.25 237 SER A N 1
ATOM 1810 C CA . SER A 1 237 ? -34.929 -6.700 19.684 1.00 84.25 237 SER A CA 1
ATOM 1811 C C . SER A 1 237 ? -33.460 -6.475 20.032 1.00 84.25 237 SER A C 1
ATOM 1813 O O . SER A 1 237 ? -33.158 -5.897 21.078 1.00 84.25 237 SER A O 1
ATOM 1815 N N . VAL A 1 238 ? -32.551 -6.871 19.138 1.00 83.06 238 VAL A N 1
ATOM 1816 C CA . VAL A 1 238 ? -31.119 -6.593 19.257 1.00 83.06 238 VAL A CA 1
ATOM 1817 C C . VAL A 1 238 ? -30.873 -5.086 19.220 1.00 83.06 238 VAL A C 1
ATOM 1819 O O . VAL A 1 238 ? -30.249 -4.557 20.144 1.00 83.06 238 VAL A O 1
ATOM 1822 N N . MET A 1 239 ? -31.415 -4.381 18.218 1.00 77.19 239 MET A N 1
ATOM 1823 C CA . MET A 1 239 ? -31.290 -2.923 18.042 1.00 77.19 239 MET A CA 1
ATOM 1824 C C . MET A 1 239 ? -31.804 -2.131 19.251 1.00 77.19 239 MET A C 1
ATOM 1826 O O . MET A 1 239 ? -31.199 -1.132 19.643 1.00 77.19 239 MET A O 1
ATOM 1830 N N . MET A 1 240 ? -32.885 -2.603 19.874 1.00 74.81 240 MET A N 1
ATOM 1831 C CA . MET A 1 240 ? -33.531 -1.967 21.025 1.00 74.81 240 MET A CA 1
ATOM 1832 C C . MET A 1 240 ? -32.964 -2.417 22.382 1.00 74.81 240 MET A C 1
ATOM 1834 O O . MET A 1 240 ? -33.469 -1.995 23.427 1.00 74.81 240 MET A O 1
ATOM 1838 N N . SER A 1 241 ? -31.925 -3.259 22.402 1.00 77.56 241 SER A N 1
ATOM 1839 C CA . SER A 1 241 ? -31.309 -3.711 23.651 1.00 77.56 241 SER A CA 1
ATOM 1840 C C . SER A 1 241 ? -30.697 -2.539 24.438 1.00 77.56 241 SER A C 1
ATOM 1842 O O . SER A 1 241 ? -29.998 -1.679 23.902 1.00 77.56 241 SER A O 1
ATOM 1844 N N . SER A 1 242 ? -30.975 -2.489 25.747 1.00 64.94 242 SER A N 1
ATOM 1845 C CA . SER A 1 242 ? -30.580 -1.381 26.634 1.00 64.94 242 SER A CA 1
ATOM 1846 C C . SER A 1 242 ? -29.169 -1.520 27.220 1.00 64.94 242 SER A C 1
ATOM 1848 O O . SER A 1 242 ? -28.782 -0.725 28.076 1.00 64.94 242 SER A O 1
ATOM 1850 N N . GLN A 1 243 ? -28.420 -2.554 26.829 1.00 71.12 243 GLN A N 1
ATOM 1851 C CA . GLN A 1 243 ? -27.081 -2.828 27.348 1.00 71.12 243 GLN A CA 1
ATOM 1852 C C . GLN A 1 243 ? -26.037 -1.951 26.635 1.00 71.12 243 GLN A C 1
ATOM 1854 O O . GLN A 1 243 ? -26.084 -1.765 25.419 1.00 71.12 243 GLN A O 1
ATOM 1859 N N . SER A 1 244 ? -25.097 -1.383 27.396 1.00 61.44 244 SER A N 1
ATOM 1860 C CA . SER A 1 244 ? -24.167 -0.348 26.916 1.00 61.44 244 SER A CA 1
ATOM 1861 C C . SER A 1 244 ? -22.716 -0.819 26.750 1.00 61.44 244 SER A C 1
ATOM 1863 O O . SER A 1 244 ? -21.821 0.022 26.704 1.00 61.44 244 SER A O 1
ATOM 1865 N N . THR A 1 245 ? -22.447 -2.130 26.698 1.00 70.56 245 THR A N 1
ATOM 1866 C CA . THR A 1 245 ? -21.081 -2.624 26.433 1.00 70.56 245 THR A CA 1
ATOM 1867 C C . THR A 1 245 ? -20.695 -2.394 24.967 1.00 70.56 245 THR A C 1
ATOM 1869 O O . THR A 1 245 ? -21.568 -2.294 24.101 1.00 70.56 245 THR A O 1
ATOM 1872 N N . MET A 1 246 ? -19.390 -2.309 24.674 1.00 70.44 246 MET A N 1
ATOM 1873 C CA . MET A 1 246 ? -18.886 -2.130 23.300 1.00 70.44 246 MET A CA 1
ATOM 1874 C C . MET A 1 246 ? -19.381 -3.240 22.359 1.00 70.44 246 MET A C 1
ATOM 1876 O O . MET A 1 246 ? -19.777 -2.962 21.233 1.00 70.44 246 MET A O 1
ATOM 1880 N N . GLU A 1 247 ? -19.456 -4.477 22.848 1.00 61.47 247 GLU A N 1
ATOM 1881 C CA . GLU A 1 247 ? -19.973 -5.626 22.096 1.00 61.47 247 GLU A CA 1
ATOM 1882 C C . GLU A 1 247 ? -21.465 -5.477 21.769 1.00 61.47 247 GLU A C 1
ATOM 1884 O O . GLU A 1 247 ? -21.872 -5.736 20.642 1.00 61.47 247 GLU A O 1
ATOM 1889 N N . HIS A 1 248 ? -22.281 -4.962 22.697 1.00 74.06 248 HIS A N 1
ATOM 1890 C CA . HIS A 1 248 ? -23.699 -4.677 22.443 1.00 74.06 248 HIS A CA 1
ATOM 1891 C C . HIS A 1 248 ? -23.912 -3.475 21.509 1.00 74.06 248 HIS A C 1
ATOM 1893 O O . HIS A 1 248 ? -24.914 -3.408 20.801 1.00 74.06 248 HIS A O 1
ATOM 1899 N N . LEU A 1 249 ? -22.997 -2.503 21.494 1.00 71.00 249 LEU A N 1
ATOM 1900 C CA . LEU A 1 249 ? -23.007 -1.399 20.525 1.00 71.00 249 LEU A CA 1
ATOM 1901 C C . LEU A 1 249 ? -22.664 -1.892 19.113 1.00 71.00 249 LEU A C 1
ATOM 1903 O O . LEU A 1 249 ? -23.383 -1.581 18.160 1.00 71.00 249 LEU A O 1
ATOM 1907 N N . LEU A 1 250 ? -21.609 -2.700 18.992 1.00 67.81 250 LEU A N 1
ATOM 1908 C CA . LEU A 1 250 ? -21.231 -3.362 17.746 1.00 67.81 250 LEU A CA 1
ATOM 1909 C C . LEU A 1 250 ? -22.383 -4.226 17.225 1.00 67.81 250 LEU A C 1
ATOM 1911 O O . LEU A 1 250 ? -22.804 -4.070 16.082 1.00 67.81 250 LEU A O 1
ATOM 1915 N N . LEU A 1 251 ? -22.962 -5.058 18.090 1.00 69.69 251 LEU A N 1
ATOM 1916 C CA . LEU A 1 251 ? -24.062 -5.948 17.746 1.00 69.69 251 LEU A CA 1
ATOM 1917 C C . LEU A 1 251 ? -25.288 -5.201 17.195 1.00 69.69 251 LEU A C 1
ATOM 1919 O O . LEU A 1 251 ? -25.854 -5.600 16.179 1.00 69.69 251 LEU A O 1
ATOM 1923 N N . ARG A 1 252 ? -25.672 -4.082 17.823 1.00 76.19 252 ARG A N 1
ATOM 1924 C CA . ARG A 1 252 ? -26.759 -3.214 17.338 1.00 76.19 25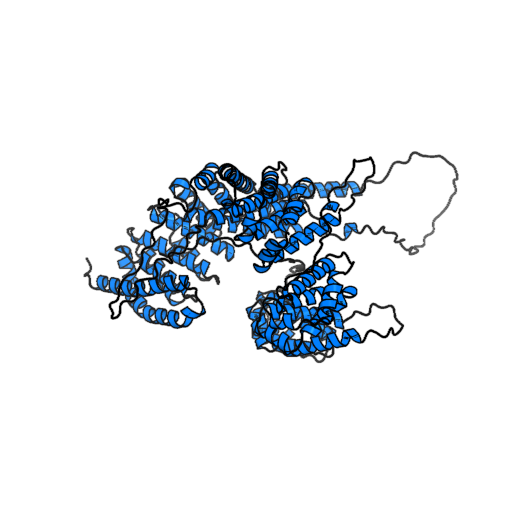2 ARG A CA 1
ATOM 1925 C C . ARG A 1 252 ? -26.468 -2.622 15.964 1.00 76.19 252 ARG A C 1
ATOM 1927 O O . ARG A 1 252 ? -27.375 -2.516 15.145 1.00 76.19 252 ARG A O 1
ATOM 1934 N N . THR A 1 253 ? -25.212 -2.267 15.713 1.00 69.00 253 THR A N 1
ATOM 1935 C CA . THR A 1 253 ? -24.767 -1.704 14.432 1.00 69.00 253 THR A CA 1
ATOM 1936 C C . THR A 1 253 ? -24.837 -2.750 13.319 1.00 69.00 253 THR A C 1
ATOM 1938 O O . THR A 1 253 ? -25.381 -2.476 12.252 1.00 69.00 253 THR A O 1
ATOM 1941 N N . LEU A 1 254 ? -24.358 -3.969 13.587 1.00 67.88 254 LEU A N 1
ATOM 1942 C CA . LEU A 1 254 ? -24.421 -5.092 12.646 1.00 67.88 254 LEU A CA 1
ATOM 1943 C C . LEU A 1 254 ? -25.879 -5.485 12.332 1.00 67.88 254 LEU A C 1
ATOM 1945 O O . LEU A 1 254 ? -26.237 -5.699 11.170 1.00 67.88 254 LEU A O 1
ATOM 1949 N N . ALA A 1 255 ? -26.747 -5.505 13.351 1.00 76.81 255 ALA A N 1
ATOM 1950 C CA . ALA A 1 255 ? -28.176 -5.761 13.175 1.00 76.81 255 ALA A CA 1
ATOM 1951 C C . ALA A 1 255 ? -28.859 -4.676 12.322 1.00 76.81 255 ALA A C 1
ATOM 1953 O O . ALA A 1 255 ? -29.584 -5.007 11.384 1.00 76.81 255 ALA A O 1
ATOM 1954 N N . ALA A 1 256 ? -28.572 -3.395 12.581 1.00 69.38 256 ALA A N 1
ATOM 1955 C CA . ALA A 1 256 ? -29.096 -2.280 11.790 1.00 69.38 256 ALA A CA 1
ATOM 1956 C C . ALA A 1 256 ? -28.650 -2.348 10.319 1.00 69.38 256 ALA A C 1
ATOM 1958 O O . ALA A 1 256 ? -29.475 -2.185 9.421 1.00 69.38 256 ALA A O 1
ATOM 1959 N N . GLY A 1 257 ? -27.375 -2.669 10.066 1.00 65.56 257 GLY A N 1
ATOM 1960 C CA . GLY A 1 257 ? -26.853 -2.855 8.710 1.00 65.56 257 GLY A CA 1
ATOM 1961 C C . GLY A 1 257 ? -27.550 -3.984 7.942 1.00 65.56 257 GLY A C 1
ATOM 1962 O O . GLY A 1 257 ? -27.764 -3.866 6.740 1.00 65.56 257 GLY A O 1
ATOM 1963 N N . THR A 1 258 ? -27.968 -5.049 8.630 1.00 68.69 258 THR A N 1
ATOM 1964 C CA . THR A 1 258 ? -28.719 -6.155 8.011 1.00 68.69 258 THR A CA 1
ATOM 1965 C C . THR A 1 258 ? -30.157 -5.745 7.658 1.00 68.69 258 THR A C 1
ATOM 1967 O O . THR A 1 258 ? -30.660 -6.110 6.596 1.00 68.69 258 THR A O 1
ATOM 1970 N N . VAL A 1 259 ? -30.824 -4.966 8.521 1.00 65.06 259 VAL A N 1
ATOM 1971 C CA . VAL A 1 259 ? -32.193 -4.467 8.277 1.00 65.06 259 VAL A CA 1
ATOM 1972 C C . VAL A 1 259 ? -32.233 -3.509 7.083 1.00 65.06 259 VAL A C 1
ATOM 1974 O O . VAL A 1 259 ? -33.116 -3.642 6.237 1.00 65.06 259 VAL A O 1
ATOM 1977 N N . ASP A 1 260 ? -31.259 -2.601 6.976 1.00 60.31 260 ASP A N 1
ATOM 1978 C CA . ASP A 1 260 ? -31.138 -1.656 5.855 1.00 60.31 260 ASP A CA 1
ATOM 1979 C C . ASP A 1 260 ? -30.905 -2.370 4.511 1.00 60.31 260 ASP A C 1
ATOM 1981 O O . ASP A 1 260 ? -31.464 -2.000 3.480 1.00 60.31 260 ASP A O 1
ATOM 1985 N N . GLN A 1 261 ? -30.144 -3.470 4.513 1.00 54.84 261 GLN A N 1
ATOM 1986 C CA . GLN A 1 261 ? -29.957 -4.289 3.315 1.00 54.84 261 GLN A CA 1
ATOM 1987 C C . GLN A 1 261 ? -31.254 -4.983 2.855 1.00 54.84 261 GLN A C 1
ATOM 1989 O O . GLN A 1 261 ? -31.428 -5.182 1.655 1.00 54.84 261 GLN A O 1
ATOM 1994 N N . GLY A 1 262 ? -32.161 -5.342 3.774 1.00 49.12 262 GLY A N 1
ATOM 1995 C CA . GLY A 1 262 ? -33.372 -6.130 3.498 1.00 49.12 262 GLY A CA 1
ATOM 1996 C C . GLY A 1 262 ? -34.584 -5.366 2.972 1.00 49.12 262 GLY A C 1
ATOM 1997 O O . GLY A 1 262 ? -35.565 -6.000 2.577 1.00 49.12 262 GLY A O 1
ATOM 1998 N N . GLN A 1 263 ? -34.541 -4.033 2.945 1.00 45.22 263 GLN A N 1
ATOM 1999 C CA . GLN A 1 263 ? -35.631 -3.213 2.422 1.00 45.22 263 GLN A CA 1
ATOM 2000 C C . GLN A 1 263 ? -35.341 -2.780 0.975 1.00 45.22 263 GLN A C 1
ATOM 2002 O O . GLN A 1 263 ? -34.471 -1.954 0.711 1.00 45.22 263 GLN A O 1
ATOM 2007 N N . GLU A 1 264 ? -36.106 -3.306 0.008 1.00 35.22 264 GLU A N 1
ATOM 2008 C CA . GLU A 1 264 ? -36.304 -2.590 -1.263 1.00 35.22 264 GLU A CA 1
ATOM 2009 C C . GLU A 1 264 ? -36.939 -1.216 -0.971 1.00 35.22 264 GLU A C 1
ATOM 2011 O O . GLU A 1 264 ? -37.680 -1.092 0.008 1.00 35.22 264 GLU A O 1
ATOM 2016 N N . PRO A 1 265 ? -36.684 -0.180 -1.796 1.00 33.28 265 PRO A N 1
ATOM 2017 C CA . PRO A 1 265 ? -37.061 1.196 -1.495 1.00 33.28 265 PRO A CA 1
ATOM 2018 C C . PRO A 1 265 ? -38.579 1.365 -1.598 1.00 33.28 265 PRO A C 1
ATOM 2020 O O . PRO A 1 265 ? -39.120 1.787 -2.622 1.00 33.28 265 PRO A O 1
ATOM 2023 N N . ILE A 1 266 ? -39.292 1.038 -0.525 1.00 29.50 266 ILE A N 1
ATOM 2024 C CA . ILE A 1 266 ? -40.676 1.443 -0.346 1.00 29.50 266 ILE A CA 1
ATOM 2025 C C . ILE A 1 266 ? -40.619 2.867 0.189 1.00 29.50 266 ILE A C 1
ATOM 2027 O O . ILE A 1 266 ? -40.302 3.118 1.349 1.00 29.50 266 ILE A O 1
ATOM 2031 N N . HIS A 1 267 ? -40.891 3.805 -0.716 1.00 35.59 267 HIS A N 1
ATOM 2032 C CA . HIS A 1 267 ? -41.300 5.152 -0.364 1.00 35.59 267 HIS A CA 1
ATOM 2033 C C . HIS A 1 267 ? -42.343 5.103 0.764 1.00 35.59 267 HIS A C 1
ATOM 2035 O O . HIS A 1 267 ? -43.355 4.415 0.647 1.00 35.59 267 HIS A O 1
ATOM 2041 N N . ASP A 1 268 ? -42.079 5.912 1.786 1.00 33.31 268 ASP A N 1
ATOM 2042 C CA . ASP A 1 268 ? -42.951 6.313 2.888 1.00 33.31 268 ASP A CA 1
ATOM 2043 C C . ASP A 1 268 ? -42.912 5.450 4.170 1.00 33.31 268 ASP A C 1
ATOM 2045 O O . ASP A 1 268 ? -43.405 4.328 4.242 1.00 33.31 268 ASP A O 1
ATOM 2049 N N . HIS A 1 269 ? -42.428 6.119 5.227 1.00 31.64 269 HIS A N 1
ATOM 2050 C CA . HIS A 1 269 ? -42.626 5.865 6.660 1.00 31.64 269 HIS A CA 1
ATOM 2051 C C . HIS A 1 269 ? -41.754 4.825 7.380 1.00 31.64 269 HIS A C 1
ATOM 2053 O O . HIS A 1 269 ? -42.280 3.863 7.928 1.00 31.64 269 HIS A O 1
ATOM 2059 N N . LEU A 1 270 ? -40.472 5.148 7.584 1.00 27.48 270 LEU A N 1
ATOM 2060 C CA . LEU A 1 270 ? -39.753 4.822 8.826 1.00 27.48 270 LEU A CA 1
ATOM 2061 C C . LEU A 1 270 ? -38.872 6.022 9.227 1.00 27.48 270 LEU A C 1
ATOM 2063 O O . LEU A 1 270 ? -37.763 6.191 8.735 1.00 27.48 270 LEU A O 1
ATOM 2067 N N . ASP A 1 271 ? -39.396 6.887 10.101 1.00 24.05 271 ASP A N 1
ATOM 2068 C CA . ASP A 1 271 ? -38.614 7.935 10.772 1.00 24.05 271 ASP A CA 1
ATOM 2069 C C . ASP A 1 271 ? -37.661 7.267 11.780 1.00 24.05 271 ASP A C 1
ATOM 2071 O O . ASP A 1 271 ? -38.034 7.013 12.930 1.00 24.05 271 ASP A O 1
ATOM 2075 N N . PHE A 1 272 ? -36.415 7.006 11.381 1.00 27.69 272 PHE A N 1
ATOM 2076 C CA . PHE A 1 272 ? -35.325 6.817 12.339 1.00 27.69 272 PHE A CA 1
ATOM 2077 C C . PHE A 1 272 ? -34.975 8.181 12.938 1.00 27.69 272 PHE A C 1
ATOM 2079 O O . PHE A 1 272 ? -34.082 8.900 12.494 1.00 27.69 272 PHE A O 1
ATOM 2086 N N . THR A 1 273 ? -35.720 8.567 13.971 1.00 22.52 273 THR A N 1
ATOM 2087 C CA . THR A 1 273 ? -35.349 9.697 14.819 1.00 22.52 273 THR A CA 1
ATOM 2088 C C . THR A 1 273 ? -34.170 9.272 15.690 1.00 22.52 273 THR A C 1
ATOM 2090 O O . THR A 1 273 ? -34.334 8.713 16.773 1.00 22.52 273 THR A O 1
ATOM 2093 N N . PHE A 1 274 ? -32.953 9.561 15.225 1.00 26.50 274 PHE A N 1
ATOM 2094 C CA . PHE A 1 274 ? -31.818 9.738 16.128 1.00 26.50 274 PHE A CA 1
ATOM 2095 C C . PHE A 1 274 ? -32.217 10.752 17.213 1.00 26.50 274 PHE A C 1
ATOM 2097 O O . PHE A 1 274 ? -32.934 11.713 16.904 1.00 26.50 274 PHE A O 1
ATOM 2104 N N . PRO A 1 275 ? -31.798 10.573 18.481 1.00 25.47 275 PRO A N 1
ATOM 2105 C CA . PRO A 1 275 ? -32.073 11.561 19.509 1.00 25.47 275 PRO A CA 1
ATOM 2106 C C . PRO A 1 275 ? -31.564 12.916 19.017 1.00 25.47 275 PRO A C 1
ATOM 2108 O O . PRO A 1 275 ? -30.381 13.101 18.740 1.00 25.47 275 PRO A O 1
ATOM 2111 N N . SER A 1 276 ? -32.511 13.836 18.848 1.00 27.02 276 SER A N 1
ATOM 2112 C CA . SER A 1 276 ? -32.308 15.192 18.355 1.00 27.02 276 SER A CA 1
ATOM 2113 C C . SER A 1 276 ? -31.090 15.854 19.001 1.00 27.02 276 SER A C 1
ATOM 2115 O O . SER A 1 276 ? -30.888 15.726 20.211 1.00 27.02 276 SER A O 1
ATOM 2117 N N . SER A 1 277 ? -30.361 16.638 18.203 1.00 31.31 277 SER A N 1
ATOM 2118 C CA . SER A 1 277 ? -29.189 17.486 18.500 1.00 31.31 277 SER A CA 1
ATOM 2119 C C . SER A 1 277 ? -29.279 18.417 19.728 1.00 31.31 277 SER A C 1
ATOM 2121 O O . SER A 1 277 ? -28.359 19.181 20.009 1.00 31.31 277 SER A O 1
ATOM 2123 N N . ALA A 1 278 ? -30.356 18.346 20.510 1.00 27.98 278 ALA A N 1
ATOM 2124 C CA . ALA A 1 278 ? -30.593 19.122 21.719 1.00 27.98 278 ALA A CA 1
ATOM 2125 C C . ALA A 1 278 ? -29.775 18.659 22.946 1.00 27.98 278 ALA A C 1
ATOM 2127 O O . ALA A 1 278 ? -29.734 19.377 23.942 1.00 27.98 278 ALA A O 1
ATOM 2128 N N . GLY A 1 279 ? -29.108 17.498 22.899 1.00 28.66 279 GLY A N 1
ATOM 2129 C CA . GLY A 1 279 ? -28.310 16.976 24.021 1.00 28.66 279 GLY A CA 1
ATOM 2130 C C . GLY A 1 279 ? -26.916 17.595 24.198 1.00 28.66 279 GLY A C 1
ATOM 2131 O O . GLY A 1 279 ? -26.316 17.432 25.255 1.00 28.66 279 GLY A O 1
ATOM 2132 N N . PHE A 1 280 ? -26.396 18.321 23.201 1.00 32.78 280 PHE A N 1
ATOM 2133 C CA . PHE A 1 280 ? -25.026 18.864 23.227 1.00 32.78 280 PHE A CA 1
ATOM 2134 C C . PHE A 1 280 ? -24.922 20.304 23.765 1.00 32.78 280 PHE A C 1
ATOM 2136 O O . PHE A 1 280 ? -23.821 20.797 24.008 1.00 32.78 280 PHE A O 1
ATOM 2143 N N . HIS A 1 281 ? -26.051 20.980 24.010 1.00 30.69 281 HIS A N 1
ATOM 2144 C CA . HIS A 1 281 ? -26.085 22.373 24.468 1.00 30.69 281 HIS A CA 1
ATOM 2145 C C . HIS A 1 281 ? -26.798 22.540 25.814 1.00 30.69 281 HIS A C 1
ATOM 2147 O O . HIS A 1 281 ? -27.805 23.235 25.922 1.00 30.69 281 HIS A O 1
ATOM 2153 N N . SER A 1 282 ? -26.242 21.971 26.883 1.00 27.95 282 SER A N 1
ATOM 2154 C CA . SER A 1 282 ? -26.500 22.498 28.226 1.00 27.95 282 SER A CA 1
ATOM 2155 C C . SER A 1 282 ? -25.361 22.177 29.187 1.00 27.95 282 SER A C 1
ATOM 2157 O O . SER A 1 282 ? -25.404 21.180 29.894 1.00 27.95 282 SER A O 1
ATOM 2159 N N . ASN A 1 283 ? -24.373 23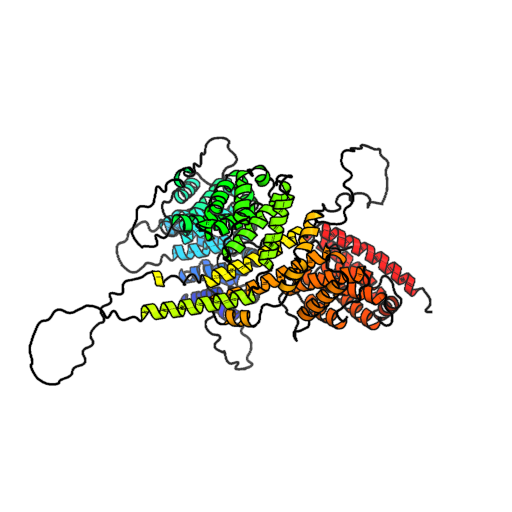.067 29.269 1.00 31.55 283 ASN A N 1
ATOM 2160 C CA . ASN A 1 283 ? -23.588 23.228 30.490 1.00 31.55 283 ASN A CA 1
ATOM 2161 C C . ASN A 1 283 ? -23.644 24.697 30.908 1.00 31.55 283 ASN A C 1
ATOM 2163 O O . ASN A 1 283 ? -22.913 25.558 30.422 1.00 31.55 283 ASN A O 1
ATOM 2167 N N . SER A 1 284 ? -24.586 24.991 31.801 1.00 30.16 284 SER A N 1
ATOM 2168 C CA . SER A 1 284 ? -24.641 26.248 32.532 1.00 30.16 284 SER A CA 1
ATOM 2169 C C . SER A 1 284 ? -23.542 26.275 33.597 1.00 30.16 284 SER A C 1
ATOM 2171 O O . SER A 1 284 ? -23.548 25.427 34.481 1.00 30.16 284 SER A O 1
ATOM 2173 N N . VAL A 1 285 ? -22.666 27.280 33.497 1.00 31.30 285 VAL A N 1
ATOM 2174 C CA . VAL A 1 285 ? -21.894 27.986 34.547 1.00 31.30 285 VAL A CA 1
ATOM 2175 C C . VAL A 1 285 ? -21.276 27.131 35.680 1.00 31.30 285 VAL A C 1
ATOM 2177 O O . VAL A 1 285 ? -22.004 26.558 36.490 1.00 31.30 285 VAL A O 1
ATOM 2180 N N . PRO A 1 286 ? -19.938 27.143 35.867 1.00 34.00 286 PRO A N 1
ATOM 2181 C CA . PRO A 1 286 ? -19.289 26.345 36.900 1.00 34.00 286 PRO A CA 1
ATOM 2182 C C . PRO A 1 286 ? -19.521 26.955 38.287 1.00 34.00 286 PRO A C 1
ATOM 2184 O O . PRO A 1 286 ? -19.084 28.071 38.576 1.00 34.00 286 PRO A O 1
ATOM 2187 N N . SER A 1 287 ? -20.166 26.198 39.175 1.00 24.61 287 SER A N 1
ATOM 2188 C CA . SER A 1 287 ? -20.064 26.420 40.617 1.00 24.61 287 SER A CA 1
ATOM 2189 C C . SER A 1 287 ? -19.065 25.423 41.200 1.00 24.61 287 SER A C 1
ATOM 2191 O O . SER A 1 287 ? -19.084 24.233 40.906 1.00 24.61 287 SER A O 1
ATOM 2193 N N . SER A 1 288 ? -18.142 25.967 41.976 1.00 33.53 288 SER A N 1
ATOM 2194 C CA . SER A 1 288 ? -16.922 25.361 42.489 1.00 33.53 288 SER A CA 1
ATOM 2195 C C . SER A 1 288 ? -17.094 24.086 43.336 1.00 33.53 288 SER A C 1
ATOM 2197 O O . SER A 1 288 ? -17.941 24.067 44.227 1.00 33.53 288 SER A O 1
ATOM 2199 N N . LYS A 1 289 ? -16.097 23.190 43.195 1.00 30.80 289 LYS A N 1
ATOM 2200 C CA . LYS A 1 289 ? -15.601 22.139 44.121 1.00 30.80 289 LYS A CA 1
ATOM 2201 C C . LYS A 1 289 ? -16.194 20.725 43.990 1.00 30.80 289 LYS A C 1
ATOM 2203 O O . LYS A 1 289 ? -17.186 20.402 44.626 1.00 30.80 289 LYS A O 1
ATOM 2208 N N . SER A 1 290 ? -15.444 19.823 43.357 1.00 25.67 290 SER A N 1
ATOM 2209 C CA . SER A 1 290 ? -14.703 18.721 44.013 1.00 25.67 290 SER A CA 1
ATOM 2210 C C . SER A 1 290 ? -13.874 17.957 42.967 1.00 25.67 290 SER A C 1
ATOM 2212 O O . SER A 1 290 ? -14.209 17.962 41.788 1.00 25.67 290 SER A O 1
ATOM 2214 N N . LYS A 1 291 ? -12.728 17.419 43.397 1.00 37.03 291 LYS A N 1
ATOM 2215 C CA . LYS A 1 291 ? -11.850 16.548 42.612 1.00 37.03 291 LYS A CA 1
ATOM 2216 C C . LYS A 1 291 ? -12.506 15.169 42.530 1.00 37.03 291 LYS A C 1
ATOM 2218 O O . LYS A 1 291 ? -12.700 14.587 43.586 1.00 37.03 291 LYS A O 1
ATOM 2223 N N . ASP A 1 292 ? -12.822 14.720 41.324 1.00 30.58 292 ASP A N 1
ATOM 2224 C CA . ASP A 1 292 ? -12.752 13.332 40.855 1.00 30.58 292 ASP A CA 1
ATOM 2225 C C . ASP A 1 292 ? -12.889 13.393 39.326 1.00 30.58 292 ASP A C 1
ATOM 2227 O O . ASP A 1 292 ? -13.756 14.094 38.799 1.00 30.58 292 ASP A O 1
ATOM 2231 N N . GLU A 1 293 ? -11.973 12.751 38.600 1.00 42.09 293 GLU A N 1
ATOM 2232 C CA . GLU A 1 293 ? -12.016 12.643 37.140 1.00 42.09 293 GLU A CA 1
ATOM 2233 C C . GLU A 1 293 ? -13.256 11.841 36.740 1.00 42.09 293 GLU A C 1
ATOM 2235 O O . GLU A 1 293 ? -13.268 10.611 36.722 1.00 42.09 293 GLU A O 1
ATOM 2240 N N . GLN A 1 294 ? -14.344 12.545 36.450 1.00 39.09 294 GLN A N 1
ATOM 2241 C CA . GLN A 1 294 ? -15.569 11.934 35.971 1.00 39.09 294 GLN A CA 1
ATOM 2242 C C . GLN A 1 294 ? -15.331 11.463 34.529 1.00 39.09 294 GLN A C 1
ATOM 2244 O O . GLN A 1 294 ? -15.491 12.237 33.589 1.00 39.09 294 GLN A O 1
ATOM 2249 N N . LYS A 1 295 ? -14.879 10.208 34.363 1.00 44.50 295 LYS A N 1
ATOM 2250 C CA . LYS A 1 295 ? -14.718 9.539 33.059 1.00 44.50 295 LYS A CA 1
ATOM 2251 C C . LYS A 1 295 ? -15.954 9.803 32.201 1.00 44.50 295 LYS A C 1
ATOM 2253 O O . LYS A 1 295 ? -17.073 9.446 32.577 1.00 44.50 295 LYS A O 1
ATOM 2258 N N . ASN A 1 296 ? -15.754 10.469 31.071 1.00 62.34 296 ASN A N 1
ATOM 2259 C CA . ASN A 1 296 ? -16.831 10.944 30.218 1.00 62.34 296 ASN A CA 1
ATOM 2260 C C . ASN A 1 296 ? -17.256 9.813 29.267 1.00 62.34 296 ASN A C 1
ATOM 2262 O O . ASN A 1 296 ? -16.975 9.852 28.074 1.00 62.34 296 ASN A O 1
ATOM 2266 N N . TYR A 1 297 ? -17.907 8.776 29.814 1.00 65.81 297 TYR A N 1
ATOM 2267 C CA . TYR A 1 297 ? -18.261 7.533 29.105 1.00 65.81 297 TYR A CA 1
ATOM 2268 C C . TYR A 1 297 ? -18.958 7.760 27.753 1.00 65.81 297 TYR A C 1
ATOM 2270 O O . TYR A 1 297 ? -18.801 6.965 26.833 1.00 65.81 297 TYR A O 1
ATOM 2278 N N . THR A 1 298 ? -19.714 8.851 27.614 1.00 70.25 298 THR A N 1
ATOM 2279 C CA . THR A 1 298 ? -20.376 9.238 26.361 1.00 70.25 298 THR A CA 1
ATOM 2280 C C . THR A 1 298 ? -19.380 9.548 25.241 1.00 70.25 298 THR A C 1
ATOM 2282 O O . THR A 1 298 ? -19.620 9.186 24.093 1.00 70.25 298 THR A O 1
ATOM 2285 N N . GLU A 1 299 ? -18.264 10.209 25.557 1.00 71.56 299 GLU A N 1
ATOM 2286 C CA . GLU A 1 299 ? -17.230 10.543 24.574 1.00 71.56 299 GLU A CA 1
ATOM 2287 C C . GLU A 1 299 ? -16.392 9.317 24.202 1.00 71.56 299 GLU A C 1
ATOM 2289 O O . GLU A 1 299 ? -16.071 9.144 23.029 1.00 71.56 299 GLU A O 1
ATOM 2294 N N . ASP A 1 300 ? -16.118 8.428 25.163 1.00 67.12 300 ASP A N 1
ATOM 2295 C CA . ASP A 1 300 ? -15.460 7.143 24.896 1.00 67.12 300 ASP A CA 1
ATOM 2296 C C . ASP A 1 300 ? -16.314 6.272 23.953 1.00 67.12 300 ASP A C 1
ATOM 2298 O O . ASP A 1 300 ? -15.809 5.713 22.981 1.00 67.12 300 ASP A O 1
ATOM 2302 N N . VAL A 1 301 ? -17.633 6.209 24.183 1.00 68.25 301 VAL A N 1
ATOM 2303 C CA . VAL A 1 301 ? -18.578 5.501 23.300 1.00 68.25 301 VAL A CA 1
ATOM 2304 C C . VAL A 1 301 ? -18.639 6.140 21.913 1.00 68.25 301 VAL A C 1
ATOM 2306 O O . VAL A 1 301 ? -18.644 5.426 20.910 1.00 68.25 301 VAL A O 1
ATOM 2309 N N . ALA A 1 302 ? -18.670 7.473 21.834 1.00 72.69 302 ALA A N 1
ATOM 2310 C CA . ALA A 1 302 ? -18.649 8.178 20.556 1.00 72.69 302 ALA A CA 1
ATOM 2311 C C . ALA A 1 302 ? -17.354 7.897 19.778 1.00 72.69 302 ALA A C 1
ATOM 2313 O O . ALA A 1 302 ? -17.403 7.703 18.566 1.00 72.69 302 ALA A O 1
ATOM 2314 N N . ASN A 1 303 ? -16.213 7.827 20.468 1.00 69.38 303 ASN A N 1
ATOM 2315 C CA . ASN A 1 303 ? -14.920 7.536 19.858 1.00 69.38 303 ASN A CA 1
ATOM 2316 C C . ASN A 1 303 ? -14.901 6.144 19.215 1.00 69.38 303 ASN A C 1
ATOM 2318 O O . ASN A 1 303 ? -14.534 6.013 18.049 1.00 69.38 303 ASN A O 1
ATOM 2322 N N . GLU A 1 304 ? -15.375 5.121 19.929 1.00 70.50 304 GLU A N 1
ATOM 2323 C CA . GLU A 1 304 ? -15.482 3.766 19.375 1.00 70.50 304 GLU A CA 1
ATOM 2324 C C . GLU A 1 304 ? -16.493 3.675 18.224 1.00 70.50 304 GLU A C 1
ATOM 2326 O O . GLU A 1 304 ? -16.219 3.031 17.212 1.00 70.50 304 GLU A O 1
ATOM 2331 N N . ALA A 1 305 ? -17.637 4.360 18.324 1.00 71.56 305 ALA A N 1
ATOM 2332 C CA . ALA A 1 305 ? -18.638 4.380 17.257 1.00 71.56 305 ALA A CA 1
ATOM 2333 C C . ALA A 1 305 ? -18.098 5.021 15.967 1.00 71.56 305 ALA A C 1
ATOM 2335 O O . ALA A 1 305 ? -18.315 4.500 14.873 1.00 71.56 305 ALA A O 1
ATOM 2336 N N . VAL A 1 306 ? -17.360 6.128 16.090 1.00 73.81 306 VAL A N 1
ATOM 2337 C CA . VAL A 1 306 ? -16.719 6.797 14.951 1.00 73.81 306 VAL A CA 1
ATOM 2338 C C . VAL A 1 306 ? -15.588 5.944 14.370 1.00 73.81 306 VAL A C 1
ATOM 2340 O O . VAL A 1 306 ? -15.468 5.868 13.150 1.00 73.81 306 VAL A O 1
ATOM 2343 N N . ASN A 1 307 ? -14.799 5.256 15.203 1.00 69.62 307 ASN A N 1
ATOM 2344 C CA . ASN A 1 307 ? -13.783 4.311 14.728 1.00 69.62 307 ASN A CA 1
ATOM 2345 C C . ASN A 1 307 ? -14.405 3.140 13.960 1.00 69.62 307 ASN A C 1
ATOM 2347 O O . ASN A 1 307 ? -13.921 2.780 12.891 1.00 69.62 307 ASN A O 1
ATOM 2351 N N . LEU A 1 308 ? -15.507 2.574 14.453 1.00 70.75 308 LEU A N 1
ATOM 2352 C CA . LEU A 1 308 ? -16.232 1.529 13.735 1.00 70.75 308 LEU A CA 1
ATOM 2353 C C . LEU A 1 308 ? -16.751 2.040 12.387 1.00 70.75 308 LEU A C 1
ATOM 2355 O O . LEU A 1 308 ? -16.550 1.385 11.366 1.00 70.75 308 LEU A O 1
ATOM 2359 N N . LEU A 1 309 ? -17.373 3.222 12.372 1.00 74.31 309 LEU A N 1
ATOM 2360 C CA . LEU A 1 309 ? -17.867 3.846 11.146 1.00 74.31 309 LEU A CA 1
ATOM 2361 C C . LEU A 1 309 ? -16.742 4.074 10.133 1.00 74.31 309 LEU A C 1
ATOM 2363 O O . LEU A 1 309 ? -16.912 3.767 8.953 1.00 74.31 309 LEU A O 1
ATOM 2367 N N . TRP A 1 310 ? -15.590 4.564 10.598 1.00 77.19 310 TRP A N 1
ATOM 2368 C CA . TRP A 1 310 ? -14.394 4.716 9.778 1.00 77.19 310 TRP A CA 1
ATOM 2369 C C . TRP A 1 310 ? -13.979 3.383 9.149 1.00 77.19 310 TRP A C 1
ATOM 2371 O O . TRP A 1 310 ? -13.837 3.317 7.929 1.00 77.19 310 TRP A O 1
ATOM 2381 N N . ASN A 1 311 ? -13.855 2.321 9.948 1.00 69.44 311 ASN A N 1
ATOM 2382 C CA . ASN A 1 311 ? -13.417 1.005 9.477 1.00 69.44 311 ASN A CA 1
ATOM 2383 C C . ASN A 1 311 ? -14.349 0.435 8.405 1.00 69.44 311 ASN A C 1
ATOM 2385 O O . ASN A 1 311 ? -13.888 -0.081 7.391 1.00 69.44 311 ASN A O 1
ATOM 2389 N N . VAL A 1 312 ? -15.663 0.560 8.616 1.00 70.25 312 VAL A N 1
ATOM 2390 C CA . VAL A 1 312 ? -16.681 0.082 7.670 1.00 70.25 312 VAL A CA 1
ATOM 2391 C C . VAL A 1 312 ? -16.662 0.910 6.378 1.00 70.25 312 VAL A C 1
ATOM 2393 O O . VAL A 1 312 ? -16.782 0.360 5.285 1.00 70.25 312 VAL A O 1
ATOM 2396 N N . CYS A 1 313 ? -16.460 2.227 6.472 1.00 75.88 313 CYS A N 1
ATOM 2397 C CA . CYS A 1 313 ? -16.319 3.085 5.293 1.00 75.88 313 CYS A CA 1
ATOM 2398 C C . CYS A 1 313 ? -15.012 2.832 4.525 1.00 75.88 313 CYS A C 1
ATOM 2400 O O . CYS A 1 313 ? -14.974 3.007 3.312 1.00 75.88 313 CYS A O 1
ATOM 2402 N N . GLU A 1 314 ? -13.938 2.421 5.199 1.00 71.62 314 GLU A N 1
ATOM 2403 C CA . GLU A 1 314 ? -12.666 2.092 4.546 1.00 71.62 314 GLU A CA 1
ATOM 2404 C C . GLU A 1 314 ? -12.734 0.774 3.764 1.00 71.62 314 GLU A C 1
ATOM 2406 O O . GLU A 1 314 ? -12.045 0.615 2.754 1.00 71.62 314 GLU A O 1
ATOM 2411 N N . SER A 1 315 ? -13.572 -0.167 4.201 1.00 68.69 315 SER A N 1
ATOM 2412 C CA . SER A 1 315 ? -13.711 -1.477 3.565 1.00 68.69 315 SER A CA 1
ATOM 2413 C C . SER A 1 315 ? -14.839 -1.561 2.533 1.00 68.69 315 SER A C 1
ATOM 2415 O O . SER A 1 315 ? -14.784 -2.446 1.679 1.00 68.69 315 SER A O 1
ATOM 2417 N N . SER A 1 316 ? -15.828 -0.656 2.554 1.00 72.38 316 SER A N 1
ATOM 2418 C CA . SER A 1 316 ? -17.029 -0.759 1.713 1.00 72.38 316 SER A CA 1
ATOM 2419 C C . SER A 1 316 ? -17.428 0.557 1.037 1.00 72.38 316 SER A C 1
ATOM 2421 O O . SER A 1 316 ? -17.822 1.531 1.679 1.00 72.38 316 SER A O 1
ATOM 2423 N N . SER A 1 317 ? -17.449 0.562 -0.301 1.00 74.62 317 SER A N 1
ATOM 2424 C CA . SER A 1 317 ? -17.979 1.685 -1.093 1.00 74.62 317 SER A CA 1
ATOM 2425 C C . SER A 1 317 ? -19.481 1.897 -0.879 1.00 74.62 317 SER A C 1
ATOM 2427 O O . SER A 1 317 ? -19.969 3.028 -0.950 1.00 74.62 317 SER A O 1
ATOM 2429 N N . ARG A 1 318 ? -20.223 0.828 -0.558 1.00 71.12 318 ARG A N 1
ATOM 2430 C CA . ARG A 1 318 ? -21.637 0.919 -0.182 1.00 71.12 318 ARG A CA 1
ATOM 2431 C C . ARG A 1 318 ? -21.798 1.673 1.132 1.00 71.12 318 ARG A C 1
ATOM 2433 O O . ARG A 1 318 ? -22.642 2.563 1.199 1.00 71.12 318 ARG A O 1
ATOM 2440 N N . ALA A 1 319 ? -20.964 1.384 2.132 1.00 70.81 319 ALA A N 1
ATOM 2441 C CA . ALA A 1 319 ? -20.974 2.119 3.394 1.00 70.81 319 ALA A CA 1
ATOM 2442 C C . ALA A 1 319 ? -20.681 3.612 3.197 1.00 70.81 319 ALA A C 1
ATOM 2444 O O . ALA A 1 319 ? -21.356 4.448 3.790 1.00 70.81 319 ALA A O 1
ATOM 2445 N N . VAL A 1 320 ? -19.758 3.959 2.295 1.00 75.06 320 VAL A N 1
ATOM 2446 C CA . VAL A 1 320 ? -19.487 5.358 1.920 1.00 75.06 320 VAL A CA 1
ATOM 2447 C C . VAL A 1 320 ? -20.717 6.035 1.288 1.00 75.06 320 VAL A C 1
ATOM 2449 O O . VAL A 1 320 ? -21.018 7.191 1.602 1.00 75.06 320 VAL A O 1
ATOM 2452 N N . SER A 1 321 ? -21.485 5.332 0.445 1.00 77.38 321 SER A N 1
ATOM 2453 C CA . SER A 1 321 ? -22.740 5.877 -0.108 1.00 77.38 321 SER A CA 1
ATOM 2454 C C . SER A 1 321 ? -23.830 6.028 0.962 1.00 77.38 321 SER A C 1
ATOM 2456 O O . SER A 1 321 ? -24.511 7.053 0.996 1.00 77.38 321 SER A O 1
ATOM 2458 N N . VAL A 1 322 ? -23.972 5.063 1.880 1.00 76.50 322 VAL A N 1
ATOM 2459 C CA . VAL A 1 322 ? -24.918 5.149 3.012 1.00 76.50 322 VAL A CA 1
ATOM 2460 C C . VAL A 1 322 ? -24.556 6.318 3.926 1.00 76.50 322 VAL A C 1
ATOM 2462 O O . VAL A 1 322 ? -25.408 7.155 4.219 1.00 76.50 322 VAL A O 1
ATOM 2465 N N . PHE A 1 323 ? -23.276 6.462 4.278 1.00 84.94 323 PHE A N 1
ATOM 2466 C CA . PHE A 1 323 ? -22.764 7.611 5.026 1.00 84.94 323 PHE A CA 1
ATOM 2467 C C . PHE A 1 323 ? -23.189 8.935 4.386 1.00 84.94 323 PHE A C 1
ATOM 2469 O O . PHE A 1 323 ? -23.640 9.861 5.064 1.00 84.94 323 PHE A O 1
ATOM 2476 N N . SER A 1 324 ? -23.077 9.004 3.057 1.00 81.75 324 SER A N 1
ATOM 2477 C CA . SER A 1 324 ? -23.412 10.192 2.275 1.00 81.75 324 SER A CA 1
ATOM 2478 C C . SER A 1 324 ? -24.916 10.478 2.243 1.00 81.75 324 SER A C 1
ATOM 2480 O O . SER A 1 324 ? -25.298 11.627 2.031 1.00 81.75 324 SER A O 1
ATOM 2482 N N . LYS A 1 325 ? -25.782 9.479 2.459 1.00 77.94 325 LYS A N 1
ATOM 2483 C CA . LYS A 1 325 ? -27.250 9.602 2.425 1.00 77.94 325 LYS A CA 1
ATOM 2484 C C . LYS A 1 325 ? -27.844 9.949 3.791 1.00 77.94 325 LYS A C 1
ATOM 2486 O O . LYS A 1 325 ? -28.622 10.903 3.859 1.00 77.94 325 LYS A O 1
ATOM 2491 N N . GLU A 1 326 ? -27.364 9.299 4.848 1.00 80.44 326 GLU A N 1
ATOM 2492 C CA . GLU A 1 326 ? -27.929 9.316 6.210 1.00 80.44 326 GLU A CA 1
ATOM 2493 C C . GLU A 1 326 ? -27.518 10.518 7.083 1.00 80.44 326 GLU A C 1
ATOM 2495 O O . GLU A 1 326 ? -27.756 10.544 8.286 1.00 80.44 326 GLU A O 1
ATOM 2500 N N . GLY A 1 327 ? -26.875 11.541 6.511 1.00 76.88 327 GLY A N 1
ATOM 2501 C CA . GLY A 1 327 ? -26.509 12.750 7.265 1.00 76.88 327 GLY A CA 1
ATOM 2502 C C . GLY A 1 327 ? -25.404 12.538 8.310 1.00 76.88 327 GLY A C 1
ATOM 2503 O O . GLY A 1 327 ? -25.197 13.395 9.168 1.00 76.88 327 GLY A O 1
ATOM 2504 N N . LEU A 1 328 ? -24.644 11.439 8.222 1.00 85.81 328 LEU A N 1
ATOM 2505 C CA . LEU A 1 328 ? -23.538 11.139 9.143 1.00 85.81 328 LEU A CA 1
ATOM 2506 C C . LEU A 1 328 ? -22.387 12.151 9.056 1.00 85.81 328 LEU A C 1
ATOM 2508 O O . LEU A 1 328 ? -21.616 12.286 10.007 1.00 85.81 328 LEU A O 1
ATOM 2512 N N . LEU A 1 329 ? -22.302 12.909 7.957 1.00 86.38 329 LEU A N 1
ATOM 2513 C CA . LEU A 1 329 ? -21.357 14.015 7.814 1.00 86.38 329 LEU A CA 1
ATOM 2514 C C . LEU A 1 329 ? -21.475 15.012 8.978 1.00 86.38 329 LEU A C 1
ATOM 2516 O O . LEU A 1 329 ? -20.464 15.336 9.590 1.00 86.38 329 LEU A O 1
ATOM 2520 N N . ASP A 1 330 ? -22.684 15.456 9.332 1.00 84.69 330 ASP A N 1
ATOM 2521 C CA . ASP A 1 330 ? -22.882 16.475 10.374 1.00 84.69 330 ASP A CA 1
ATOM 2522 C C . ASP A 1 330 ? -22.477 15.966 11.766 1.00 84.69 330 ASP A C 1
ATOM 2524 O O . ASP A 1 330 ? -21.923 16.713 12.579 1.00 84.69 330 ASP A O 1
ATOM 2528 N N . VAL A 1 331 ? -22.690 14.672 12.023 1.00 87.00 331 VAL A N 1
ATOM 2529 C CA . VAL A 1 331 ? -22.268 14.003 13.261 1.00 87.00 331 VAL A CA 1
ATOM 2530 C C . VAL A 1 331 ? -20.742 13.973 13.354 1.00 87.00 331 VAL A C 1
ATOM 2532 O O . VAL A 1 331 ? -20.178 14.429 14.348 1.00 87.00 331 VAL A O 1
ATOM 2535 N N . VAL A 1 332 ? -20.065 13.509 12.298 1.00 89.25 332 VAL A N 1
ATOM 2536 C CA . VAL A 1 332 ? -18.594 13.451 12.250 1.00 89.25 332 VAL A CA 1
ATOM 2537 C C . VAL A 1 332 ? -17.979 14.851 12.352 1.00 89.25 332 VAL A C 1
ATOM 2539 O O . VAL A 1 332 ? -16.999 15.043 13.071 1.00 89.25 332 VAL A O 1
ATOM 2542 N N . MET A 1 333 ? -18.580 15.854 11.706 1.00 87.75 333 MET A N 1
ATOM 2543 C CA . MET A 1 333 ? -18.131 17.246 11.800 1.00 87.75 333 MET A CA 1
ATOM 2544 C C . MET A 1 333 ? -18.296 17.817 13.216 1.00 87.75 333 MET A C 1
ATOM 2546 O O . MET A 1 333 ? -17.409 18.525 13.688 1.00 87.75 333 MET A O 1
ATOM 2550 N N . SER A 1 334 ? -19.371 17.462 13.925 1.00 87.38 334 SER A N 1
ATOM 2551 C CA . SER A 1 334 ? -19.592 17.875 15.321 1.00 87.38 334 SER A CA 1
ATOM 2552 C C . SER A 1 334 ? -18.560 17.260 16.277 1.00 87.38 334 SER A C 1
ATOM 2554 O O . SER A 1 334 ? -18.086 17.923 17.201 1.00 87.38 334 SER A O 1
ATOM 2556 N N . CYS A 1 335 ? -18.164 16.003 16.046 1.00 88.75 335 CYS A N 1
ATOM 2557 C CA . CYS A 1 335 ? -17.066 15.363 16.778 1.00 88.75 335 CYS A CA 1
ATOM 2558 C C . CYS A 1 335 ? -15.729 16.078 16.532 1.00 88.75 335 CYS A C 1
ATOM 2560 O O . CYS A 1 335 ? -14.944 16.266 17.461 1.00 88.75 335 CYS A O 1
ATOM 2562 N N . LEU A 1 336 ? -15.492 16.511 15.292 1.00 89.94 336 LEU A N 1
ATOM 2563 C CA . LEU A 1 336 ? -14.288 17.233 14.893 1.00 89.94 336 LEU A CA 1
ATOM 2564 C C . LEU A 1 336 ? -14.220 18.656 15.484 1.00 89.94 336 LEU A C 1
ATOM 2566 O O . LEU A 1 336 ? -13.142 19.110 15.864 1.00 89.94 336 LEU A O 1
ATOM 2570 N N . GLU A 1 337 ? -15.351 19.355 15.613 1.00 88.62 337 GLU A N 1
ATOM 2571 C CA . GLU A 1 337 ? -15.423 20.715 16.176 1.00 88.62 337 GLU A CA 1
ATOM 2572 C C . GLU A 1 337 ? -14.967 20.774 17.648 1.00 88.62 337 GLU A C 1
ATOM 2574 O O . GLU A 1 337 ? -14.382 21.763 18.087 1.00 88.62 337 GLU A O 1
ATOM 2579 N N . ARG A 1 338 ? -15.131 19.677 18.400 1.00 83.88 338 ARG A N 1
ATOM 2580 C CA . ARG A 1 338 ? -14.707 19.547 19.809 1.00 83.88 338 ARG A CA 1
ATOM 2581 C C . ARG A 1 338 ? -13.220 19.207 19.988 1.00 83.88 338 ARG A C 1
ATOM 2583 O O . ARG A 1 338 ? -12.812 18.780 21.071 1.00 83.88 338 ARG A O 1
ATOM 2590 N N . HIS A 1 339 ? -12.383 19.410 18.969 1.00 86.50 339 HIS A N 1
ATOM 2591 C CA . HIS A 1 339 ? -10.971 19.007 18.989 1.00 86.50 339 HIS A CA 1
ATOM 2592 C C . HIS A 1 339 ? -10.133 19.593 20.136 1.00 86.50 339 HIS A C 1
ATOM 2594 O O . HIS A 1 339 ? -9.118 19.009 20.505 1.00 86.50 339 HIS A O 1
ATOM 2600 N N . SER A 1 340 ? -10.517 20.746 20.697 1.00 84.38 340 SER A N 1
ATOM 2601 C CA . SER A 1 340 ? -9.824 21.339 21.848 1.00 84.38 340 SER A CA 1
ATOM 2602 C C . SER A 1 340 ? -10.121 20.633 23.171 1.00 84.38 340 SER A C 1
ATOM 2604 O O . SER A 1 340 ? -9.350 20.784 24.115 1.00 84.38 340 SER A O 1
ATOM 2606 N N . GLU A 1 341 ? -11.240 19.913 23.252 1.00 83.88 341 GLU A N 1
ATOM 2607 C CA . GLU A 1 341 ? -11.697 19.207 24.452 1.00 83.88 341 GLU A CA 1
ATOM 2608 C C . GLU A 1 341 ? -11.321 17.724 24.395 1.00 83.88 341 GLU A C 1
ATOM 2610 O O . GLU A 1 341 ? -10.820 17.184 25.378 1.00 83.88 341 GLU A O 1
ATOM 2615 N N . ASN A 1 342 ? -11.512 17.082 23.235 1.00 84.69 342 ASN A N 1
ATOM 2616 C CA . ASN A 1 342 ? -11.243 15.660 23.043 1.00 84.69 342 ASN A CA 1
ATOM 2617 C C . ASN A 1 342 ? -10.538 15.411 21.701 1.00 84.69 342 ASN A C 1
ATOM 2619 O O . ASN A 1 342 ? -11.165 15.227 20.655 1.00 84.69 342 ASN A O 1
ATOM 2623 N N . VAL A 1 343 ? -9.203 15.415 21.741 1.00 88.19 343 VAL A N 1
ATOM 2624 C CA . VAL A 1 343 ? -8.371 15.203 20.548 1.00 88.19 343 VAL A CA 1
ATOM 2625 C C . VAL A 1 343 ? -8.499 13.783 19.996 1.00 88.19 343 VAL A C 1
ATOM 2627 O O . VAL A 1 343 ? -8.423 13.602 18.787 1.00 88.19 343 VAL A O 1
ATOM 2630 N N . GLU A 1 344 ? -8.729 12.783 20.850 1.00 83.75 344 GLU A N 1
ATOM 2631 C CA . GLU A 1 344 ? -8.823 11.380 20.436 1.00 83.75 344 GLU A CA 1
ATOM 2632 C C . GLU A 1 344 ? -10.053 11.153 19.551 1.00 83.75 344 GLU A C 1
ATOM 2634 O O . GLU A 1 344 ? -9.919 10.680 18.423 1.00 83.75 344 GLU A O 1
ATOM 2639 N N . LEU A 1 345 ? -11.223 11.616 20.004 1.00 85.25 345 LEU A N 1
ATOM 2640 C CA . LEU A 1 345 ? -12.457 11.595 19.220 1.00 85.25 345 LEU A CA 1
ATOM 2641 C C . LEU A 1 345 ? -12.323 12.401 17.921 1.00 85.25 345 LEU A C 1
ATOM 2643 O O . LEU A 1 345 ? -12.767 11.955 16.863 1.00 85.25 345 LEU A O 1
ATOM 2647 N N . ALA A 1 346 ? -11.692 13.577 17.980 1.00 91.31 346 ALA A N 1
ATOM 2648 C CA . ALA A 1 346 ? -11.476 14.406 16.798 1.00 91.31 346 ALA A CA 1
ATOM 2649 C C . ALA A 1 346 ? -10.544 13.735 15.775 1.00 91.31 346 ALA A C 1
ATOM 2651 O O . ALA A 1 346 ? -10.772 13.850 14.572 1.00 91.31 346 ALA A O 1
ATOM 2652 N N . VAL A 1 347 ? -9.519 13.005 16.229 1.00 84.69 347 VAL A N 1
ATOM 2653 C CA . VAL A 1 347 ? -8.632 12.215 15.364 1.00 84.69 347 VAL A CA 1
ATOM 2654 C C . VAL A 1 347 ? -9.414 11.094 14.682 1.00 84.69 347 VAL A C 1
ATOM 2656 O O . VAL A 1 347 ? -9.324 10.973 13.462 1.00 84.69 347 VAL A O 1
ATOM 2659 N N . SER A 1 348 ? -10.229 10.335 15.420 1.00 83.50 348 SER A N 1
ATOM 2660 C CA . SER A 1 348 ? -11.106 9.293 14.861 1.00 83.50 348 SER A CA 1
ATOM 2661 C C . SER A 1 348 ? -12.082 9.867 13.824 1.00 83.50 348 SER A C 1
ATOM 2663 O O . SER A 1 348 ? -12.234 9.327 12.726 1.00 83.50 348 SER A O 1
ATOM 2665 N N . ALA A 1 349 ? -12.681 11.025 14.118 1.00 89.19 349 ALA A N 1
ATOM 2666 C CA . ALA A 1 349 ? -13.564 11.737 13.196 1.00 89.19 349 ALA A CA 1
ATOM 2667 C C . ALA A 1 349 ? -12.832 12.197 11.927 1.00 89.19 349 ALA A C 1
ATOM 2669 O O . ALA A 1 349 ? -13.341 12.022 10.821 1.00 89.19 349 ALA A O 1
ATOM 2670 N N . ALA A 1 350 ? -11.618 12.735 12.060 1.00 91.88 350 ALA A N 1
ATOM 2671 C CA . ALA A 1 350 ? -10.809 13.162 10.924 1.00 91.88 350 ALA A CA 1
ATOM 2672 C C . ALA A 1 350 ? -10.338 11.979 10.061 1.00 91.88 350 ALA A C 1
ATOM 2674 O O . ALA A 1 350 ? -10.296 12.096 8.837 1.00 91.88 350 ALA A O 1
ATOM 2675 N N . TYR A 1 351 ? -10.031 10.830 10.671 1.00 85.69 351 TYR A N 1
ATOM 2676 C CA . TYR A 1 351 ? -9.753 9.589 9.951 1.00 85.69 351 TYR A CA 1
ATOM 2677 C C . TYR A 1 351 ? -10.951 9.153 9.104 1.00 85.69 351 TYR A C 1
ATOM 2679 O O . TYR A 1 351 ? -10.795 8.980 7.892 1.00 85.69 351 TYR A O 1
ATOM 2687 N N . CYS A 1 352 ? -12.134 9.063 9.725 1.00 87.19 352 CYS A N 1
ATOM 2688 C CA . CYS A 1 352 ? -13.389 8.747 9.047 1.00 87.19 352 CYS A CA 1
ATOM 2689 C C . CYS A 1 352 ? -13.638 9.705 7.879 1.00 87.19 352 CYS A C 1
ATOM 2691 O O . CYS A 1 352 ? -13.876 9.266 6.755 1.00 87.19 352 CYS A O 1
ATOM 2693 N N . LEU A 1 353 ? -13.535 11.014 8.137 1.00 91.50 353 LEU A N 1
ATOM 2694 C CA . LEU A 1 353 ? -13.801 12.060 7.156 1.00 91.50 353 LEU A CA 1
ATOM 2695 C C . LEU A 1 353 ? -12.843 11.987 5.964 1.00 91.50 353 LEU A C 1
ATOM 2697 O O . LEU A 1 353 ? -13.268 12.101 4.817 1.00 91.50 353 LEU A O 1
ATOM 2701 N N . GLN A 1 354 ? -11.554 11.754 6.210 1.00 87.69 354 GLN A N 1
ATOM 2702 C CA . GLN A 1 354 ? -10.575 11.631 5.134 1.00 87.69 354 GLN A CA 1
ATOM 2703 C C . GLN A 1 354 ? -10.879 10.429 4.232 1.00 87.69 354 GLN A C 1
ATOM 2705 O O . GLN A 1 354 ? -10.734 10.541 3.019 1.00 87.69 354 GLN A O 1
ATOM 2710 N N . THR A 1 355 ? -11.342 9.316 4.808 1.00 84.88 355 THR A N 1
ATOM 2711 C CA . THR A 1 355 ? -11.741 8.119 4.055 1.00 84.88 355 THR A CA 1
ATOM 2712 C C . THR A 1 355 ? -13.005 8.366 3.227 1.00 84.88 355 THR A C 1
ATOM 2714 O O . THR A 1 355 ? -13.003 8.121 2.028 1.00 84.88 355 THR A O 1
ATOM 2717 N N . VAL A 1 356 ? -14.077 8.904 3.817 1.00 87.38 356 VAL A N 1
ATOM 2718 C CA . VAL A 1 356 ? -15.351 9.107 3.090 1.00 87.38 356 VAL A CA 1
ATOM 2719 C C . VAL A 1 356 ? -15.301 10.241 2.064 1.00 87.38 356 VAL A C 1
ATOM 2721 O O . VAL A 1 356 ? -16.187 10.325 1.217 1.00 87.38 356 VAL A O 1
ATOM 2724 N N . THR A 1 357 ? -14.301 11.124 2.141 1.00 87.06 357 THR A N 1
ATOM 2725 C CA . THR A 1 357 ? -14.078 12.197 1.155 1.00 87.06 357 THR A CA 1
ATOM 2726 C C . THR A 1 357 ? -13.213 11.760 -0.028 1.00 87.06 357 THR A C 1
ATOM 2728 O O . THR A 1 357 ? -13.154 12.486 -1.019 1.00 87.06 357 THR A O 1
ATOM 2731 N N . GLU A 1 358 ? -12.552 10.601 0.037 1.00 83.44 358 GLU A N 1
ATOM 2732 C CA . GLU A 1 358 ? -11.735 10.065 -1.056 1.00 83.44 358 GLU A CA 1
ATOM 2733 C C . GLU A 1 358 ? -12.638 9.554 -2.196 1.00 83.44 358 GLU A C 1
ATOM 2735 O O . GLU A 1 358 ? -13.467 8.673 -1.992 1.00 83.44 358 GLU A O 1
ATOM 2740 N N . ASP A 1 359 ? -12.503 10.134 -3.397 1.00 74.19 359 ASP A N 1
ATOM 2741 C CA . ASP A 1 359 ? -13.243 9.756 -4.616 1.00 74.19 359 ASP A CA 1
ATOM 2742 C C . ASP A 1 359 ? -14.784 9.667 -4.458 1.00 74.19 359 ASP A C 1
ATOM 2744 O O . ASP A 1 359 ? -15.444 8.857 -5.110 1.00 74.19 359 ASP A O 1
ATOM 2748 N N . ASN A 1 360 ? -15.386 10.526 -3.622 1.00 81.12 360 ASN A N 1
ATOM 2749 C CA . ASN A 1 360 ? -16.823 10.501 -3.320 1.00 81.12 360 ASN A CA 1
ATOM 2750 C C . ASN A 1 360 ? -17.576 11.762 -3.806 1.00 81.12 360 ASN A C 1
ATOM 2752 O O . ASN A 1 360 ? -17.770 12.706 -3.032 1.00 81.12 360 ASN A O 1
ATOM 2756 N N . PRO A 1 361 ? -18.057 11.798 -5.064 1.00 77.25 361 PRO A N 1
ATOM 2757 C CA . PRO A 1 361 ? -18.762 12.959 -5.609 1.00 77.25 361 PRO A CA 1
ATOM 2758 C C . PRO A 1 361 ? -20.125 13.227 -4.951 1.00 77.25 361 PRO A C 1
ATOM 2760 O O . PRO A 1 361 ? -20.567 14.374 -4.938 1.00 77.25 361 PRO A O 1
ATOM 2763 N N . GLU A 1 362 ? -20.784 12.209 -4.382 1.00 77.56 362 GLU A N 1
ATOM 2764 C CA . GLU A 1 362 ? -22.079 12.371 -3.697 1.00 77.56 362 GLU A CA 1
ATOM 2765 C C . GLU A 1 362 ? -21.935 13.256 -2.453 1.00 77.56 362 GLU A C 1
ATOM 2767 O O . GLU A 1 362 ? -22.742 14.161 -2.221 1.00 77.56 362 GLU A O 1
ATOM 2772 N N . LEU A 1 363 ? -20.869 13.036 -1.679 1.00 79.56 363 LEU A N 1
ATOM 2773 C CA . LEU A 1 363 ? -20.568 13.817 -0.482 1.00 79.56 363 LEU A CA 1
ATOM 2774 C C . LEU A 1 363 ? -20.136 15.250 -0.819 1.00 79.56 363 LEU A C 1
ATOM 2776 O O . LEU A 1 363 ? -20.506 16.181 -0.101 1.00 79.56 363 LEU A O 1
ATOM 2780 N N . LEU A 1 364 ? -19.415 15.444 -1.933 1.00 75.12 364 LEU A N 1
ATOM 2781 C CA . LEU A 1 364 ? -18.983 16.770 -2.395 1.00 75.12 364 LEU A CA 1
ATOM 2782 C C . LEU A 1 364 ? -20.163 17.739 -2.564 1.00 75.12 364 LEU A C 1
ATOM 2784 O O . LEU A 1 364 ? -20.054 18.910 -2.204 1.00 75.12 364 LEU A O 1
ATOM 2788 N N . CYS A 1 365 ? -21.307 17.252 -3.054 1.00 73.38 365 CYS A N 1
ATOM 2789 C CA . CYS A 1 365 ? -22.515 18.058 -3.234 1.00 73.38 365 CYS A CA 1
ATOM 2790 C C . CYS A 1 365 ? -23.219 18.449 -1.922 1.00 73.38 365 CYS A C 1
ATOM 2792 O O . CYS A 1 365 ? -24.062 19.345 -1.940 1.00 73.38 365 CYS A O 1
ATOM 2794 N N . ARG A 1 366 ? -22.912 17.788 -0.797 1.00 76.06 366 ARG A N 1
ATOM 2795 C CA . ARG A 1 366 ? -23.582 17.996 0.502 1.00 76.06 366 ARG A CA 1
ATOM 2796 C C . ARG A 1 366 ? -22.784 18.865 1.476 1.00 76.06 366 ARG A C 1
ATOM 2798 O O . ARG A 1 366 ? -23.289 19.190 2.547 1.00 76.06 366 ARG A O 1
ATOM 2805 N N . LEU A 1 367 ? -21.562 19.257 1.120 1.00 80.56 367 LEU A N 1
ATOM 2806 C CA . LEU A 1 367 ? -20.718 20.093 1.971 1.00 80.56 367 LEU A CA 1
ATOM 2807 C C . LEU A 1 367 ? -21.238 21.525 2.061 1.00 80.56 367 LEU A C 1
ATOM 2809 O O . LEU A 1 367 ? -21.588 22.155 1.063 1.00 80.56 367 LEU A O 1
ATOM 2813 N N . THR A 1 368 ? -21.229 22.059 3.280 1.00 82.19 368 THR A N 1
ATOM 2814 C CA . THR A 1 368 ? -21.646 23.435 3.559 1.00 82.19 368 THR A CA 1
ATOM 2815 C C . THR A 1 368 ? -20.435 24.330 3.850 1.00 82.19 368 THR A C 1
ATOM 2817 O O . THR A 1 368 ? -19.378 23.830 4.251 1.00 82.19 368 THR A O 1
ATOM 2820 N N . PRO A 1 369 ? -20.563 25.666 3.722 1.00 82.62 369 PRO A N 1
ATOM 2821 C CA . PRO A 1 369 ? -19.523 26.597 4.164 1.00 82.62 369 PRO A CA 1
ATOM 2822 C C . PRO A 1 369 ? -19.135 26.412 5.639 1.00 82.62 369 PRO A C 1
ATOM 2824 O O . PRO A 1 369 ? -17.965 26.548 5.983 1.00 82.62 369 PRO A O 1
ATOM 2827 N N . SER A 1 370 ? -20.095 26.044 6.495 1.00 84.69 370 SER A N 1
ATOM 2828 C CA . SER A 1 370 ? -19.850 25.733 7.908 1.00 84.69 370 SER A CA 1
ATOM 2829 C C . SER A 1 370 ? -18.953 24.506 8.074 1.00 84.69 370 SER A C 1
ATOM 2831 O O . SER A 1 370 ? -18.037 24.528 8.889 1.00 84.69 370 SER A O 1
ATOM 2833 N N . SER A 1 371 ? -19.144 23.468 7.252 1.00 85.75 371 SER A N 1
ATOM 2834 C CA . SER A 1 371 ? -18.286 22.279 7.272 1.00 85.75 371 SER A CA 1
ATOM 2835 C C . SER A 1 371 ? -16.835 22.619 6.898 1.00 85.75 371 SER A C 1
ATOM 2837 O O . SER A 1 371 ? -15.893 22.159 7.542 1.00 85.75 371 SER A O 1
ATOM 2839 N N . LEU A 1 372 ? -16.640 23.476 5.889 1.00 86.56 372 LEU A N 1
ATOM 2840 C CA . LEU A 1 372 ? -15.305 23.942 5.495 1.00 86.56 372 LEU A CA 1
ATOM 2841 C C . LEU A 1 372 ? -14.645 24.798 6.588 1.00 86.56 372 LEU A C 1
ATOM 2843 O O . LEU A 1 372 ? -13.442 24.681 6.805 1.00 86.56 372 LEU A O 1
ATOM 2847 N N . GLN A 1 373 ? -15.428 25.604 7.311 1.00 88.00 373 GLN A N 1
ATOM 2848 C CA . GLN A 1 373 ? -14.927 26.434 8.406 1.00 88.00 373 GLN A CA 1
ATOM 2849 C C . GLN A 1 373 ? -14.398 25.601 9.586 1.00 88.00 373 GLN A C 1
ATOM 2851 O O . GLN A 1 373 ? -13.381 25.967 10.172 1.00 88.00 373 GLN A O 1
ATOM 2856 N N . VAL A 1 374 ? -15.039 24.472 9.914 1.00 91.31 374 VAL A N 1
ATOM 2857 C CA . VAL A 1 374 ? -14.546 23.543 10.953 1.00 91.31 374 VAL A CA 1
ATOM 2858 C C . VAL A 1 374 ? -13.218 22.900 10.532 1.00 91.31 374 VAL A C 1
ATOM 2860 O O . VAL A 1 374 ? -12.287 22.798 11.329 1.00 91.31 374 VAL A O 1
ATOM 2863 N N . LEU A 1 375 ? -13.077 22.502 9.264 1.00 91.25 375 LEU A N 1
ATOM 2864 C CA . LEU A 1 375 ? -11.800 21.985 8.753 1.00 91.25 375 LEU A CA 1
ATOM 2865 C C . LEU A 1 375 ? -10.690 23.042 8.817 1.00 91.25 375 LEU A C 1
ATOM 2867 O O . LEU A 1 375 ? -9.565 22.742 9.224 1.00 91.25 375 LEU A O 1
ATOM 2871 N N . GLU A 1 376 ? -11.012 24.287 8.466 1.00 90.00 376 GLU A N 1
ATOM 2872 C CA . GLU A 1 376 ? -10.085 25.413 8.555 1.00 90.00 376 GLU A CA 1
ATOM 2873 C C . GLU A 1 376 ? -9.677 25.705 10.009 1.00 90.00 376 GLU A C 1
ATOM 2875 O O . GLU A 1 376 ? -8.488 25.880 10.287 1.00 90.00 376 GLU A O 1
ATOM 2880 N N . SER A 1 377 ? -10.617 25.679 10.962 1.00 92.12 377 SER A N 1
ATOM 2881 C CA . SER A 1 377 ? -10.307 25.898 12.382 1.00 92.12 377 SER A CA 1
ATOM 2882 C C . SER A 1 377 ? -9.381 24.819 12.943 1.00 92.12 377 SER A C 1
ATOM 2884 O O . SER A 1 377 ? -8.437 25.139 13.668 1.00 92.12 377 SER A O 1
ATOM 2886 N N . VAL A 1 378 ? -9.587 23.555 12.556 1.00 93.62 378 VAL A N 1
ATOM 2887 C CA . VAL A 1 378 ? -8.707 22.444 12.942 1.00 93.62 378 VAL A CA 1
ATOM 2888 C C . VAL A 1 378 ? -7.307 22.625 12.360 1.00 93.62 378 VAL A C 1
ATOM 2890 O O . VAL A 1 378 ? -6.323 22.498 13.093 1.00 93.62 378 VAL A O 1
ATOM 2893 N N . MET A 1 379 ? -7.196 22.963 11.069 1.00 93.00 379 MET A N 1
ATOM 2894 C CA . MET A 1 379 ? -5.915 23.210 10.389 1.00 93.00 379 MET A CA 1
ATOM 2895 C C . MET A 1 379 ? -5.115 24.352 11.032 1.00 93.00 379 MET A C 1
ATOM 2897 O O . MET A 1 379 ? -3.885 24.283 11.092 1.00 93.00 379 MET A O 1
ATOM 2901 N N . MET A 1 380 ? -5.808 25.376 11.535 1.00 87.50 380 MET A N 1
ATOM 2902 C CA . MET A 1 380 ? -5.223 26.569 12.158 1.00 87.50 380 MET A CA 1
ATOM 2903 C C . MET A 1 380 ? -5.019 26.440 13.677 1.00 87.50 380 MET A C 1
ATOM 2905 O O . MET A 1 380 ? -4.617 27.406 14.329 1.00 87.50 380 MET A O 1
ATOM 2909 N N . SER A 1 381 ? -5.265 25.258 14.249 1.00 89.94 381 SER A N 1
ATOM 2910 C CA . SER A 1 381 ? -5.105 25.006 15.682 1.00 89.94 381 SER A CA 1
ATOM 2911 C C . SER A 1 381 ? -3.636 25.145 16.134 1.00 89.94 381 SER A C 1
ATOM 2913 O O . SER A 1 381 ? -2.698 24.808 15.403 1.00 89.94 381 SER A O 1
ATOM 2915 N N . SER A 1 382 ? -3.417 25.706 17.333 1.00 86.12 382 SER A N 1
ATOM 2916 C CA . SER A 1 382 ? -2.087 26.108 17.834 1.00 86.12 382 SER A CA 1
ATOM 2917 C C . SER A 1 382 ? -1.441 25.108 18.799 1.00 86.12 382 SER A C 1
ATOM 2919 O O . SER A 1 382 ? -0.327 25.335 19.269 1.00 86.12 382 SER A O 1
ATOM 2921 N N . GLN A 1 383 ? -2.139 24.029 19.146 1.00 87.56 383 GLN A N 1
ATOM 2922 C CA . GLN A 1 383 ? -1.656 22.997 20.057 1.00 87.56 383 GLN A CA 1
ATOM 2923 C C . GLN A 1 383 ? -0.474 22.222 19.446 1.00 87.56 383 GLN A C 1
ATOM 2925 O O . GLN A 1 383 ? -0.461 21.899 18.257 1.00 87.56 383 GLN A O 1
ATOM 2930 N N . SER A 1 384 ? 0.521 21.900 20.277 1.00 86.69 384 SER A N 1
ATOM 2931 C CA . SER A 1 384 ? 1.816 21.357 19.839 1.00 86.69 384 SER A CA 1
ATOM 2932 C C . SER A 1 384 ? 2.007 19.852 20.061 1.00 86.69 384 SER A C 1
ATOM 2934 O O . SER A 1 384 ? 3.091 19.345 19.785 1.00 86.69 384 SER A O 1
ATOM 2936 N N . THR A 1 385 ? 1.004 19.131 20.568 1.00 92.31 385 THR A N 1
ATOM 2937 C CA . THR A 1 385 ? 1.110 17.675 20.788 1.00 92.31 385 THR A CA 1
ATOM 2938 C C . THR A 1 385 ? 1.151 16.905 19.464 1.00 92.31 385 THR A C 1
ATOM 2940 O O . THR A 1 385 ? 0.710 17.402 18.421 1.00 92.31 385 THR A O 1
ATOM 2943 N N . MET A 1 386 ? 1.655 15.669 19.499 1.00 93.75 386 MET A N 1
ATOM 2944 C CA . MET A 1 386 ? 1.771 14.835 18.299 1.00 93.75 386 MET A CA 1
ATOM 2945 C C . MET A 1 386 ? 0.398 14.392 17.784 1.00 93.75 386 MET A C 1
ATOM 2947 O O . MET A 1 386 ? 0.201 14.290 16.575 1.00 93.75 386 MET A O 1
ATOM 2951 N N . GLU A 1 387 ? -0.585 14.217 18.669 1.00 91.19 387 GLU A N 1
ATOM 2952 C CA . GLU A 1 387 ? -1.982 13.987 18.275 1.00 91.19 387 GLU A CA 1
ATOM 2953 C C . GLU A 1 387 ? -2.588 15.183 17.533 1.00 91.19 387 GLU A C 1
ATOM 2955 O O . GLU A 1 387 ? -3.255 15.000 16.519 1.00 91.19 387 GLU A O 1
ATOM 2960 N N . HIS A 1 388 ? -2.305 16.418 17.960 1.00 92.94 388 HIS A N 1
ATOM 2961 C CA . HIS A 1 388 ? -2.768 17.610 17.239 1.00 92.94 388 HIS A CA 1
ATOM 2962 C C . HIS A 1 388 ? -2.013 17.823 15.916 1.00 92.94 388 HIS A C 1
ATOM 2964 O O . HIS A 1 388 ? -2.554 18.406 14.973 1.00 92.94 388 HIS A O 1
ATOM 2970 N N . LEU A 1 389 ? -0.767 17.350 15.804 1.00 94.31 389 LEU A N 1
ATOM 2971 C CA . LEU A 1 389 ? -0.057 17.287 14.523 1.00 94.31 389 LEU A CA 1
ATOM 2972 C C . LEU A 1 389 ? -0.725 16.287 13.566 1.00 94.31 389 LEU A C 1
ATOM 2974 O O . LEU A 1 389 ? -0.971 16.624 12.405 1.00 94.31 389 LEU A O 1
ATOM 2978 N N . LEU A 1 390 ? -1.070 15.093 14.058 1.00 94.25 390 LEU A N 1
ATOM 2979 C CA . LEU A 1 390 ? -1.830 14.097 13.302 1.00 94.25 390 LEU A CA 1
ATOM 2980 C C . LEU A 1 390 ? -3.184 14.654 12.862 1.00 94.25 390 LEU A C 1
ATOM 2982 O O . LEU A 1 390 ? -3.494 14.611 11.676 1.00 94.25 390 LEU A O 1
ATOM 2986 N N . LEU A 1 391 ? -3.947 15.244 13.781 1.00 95.44 391 LEU A N 1
ATOM 2987 C CA . LEU A 1 391 ? -5.258 15.816 13.497 1.00 95.44 391 LEU A CA 1
ATOM 2988 C C . LEU A 1 391 ? -5.202 16.868 12.380 1.00 95.44 391 LEU A C 1
ATOM 2990 O O . LEU A 1 391 ? -5.971 16.800 11.422 1.00 95.44 391 LEU A O 1
ATOM 2994 N N . ARG A 1 392 ? -4.247 17.806 12.453 1.00 96.25 392 ARG A N 1
ATOM 2995 C CA . ARG A 1 392 ? -4.035 18.808 11.396 1.00 96.25 392 ARG A CA 1
ATOM 2996 C C . ARG A 1 392 ? -3.670 18.166 10.062 1.00 96.25 392 ARG A C 1
ATOM 2998 O O . ARG A 1 392 ? -4.130 18.630 9.023 1.00 96.25 392 ARG A O 1
ATOM 3005 N N . THR A 1 393 ? -2.874 17.098 10.082 1.00 95.50 393 THR A N 1
ATOM 3006 C CA . THR A 1 393 ? -2.493 16.353 8.873 1.00 95.50 393 THR A CA 1
ATOM 3007 C C . THR A 1 393 ? -3.695 15.655 8.234 1.00 95.50 393 THR A C 1
ATOM 3009 O O . THR A 1 393 ? -3.868 15.737 7.020 1.00 95.50 393 THR A O 1
ATOM 3012 N N . LEU A 1 394 ? -4.553 15.021 9.038 1.00 94.25 394 LEU A N 1
ATOM 3013 C CA . LEU A 1 394 ? -5.793 14.387 8.579 1.00 94.25 394 LEU A CA 1
ATOM 3014 C C . LEU A 1 394 ? -6.757 15.425 7.990 1.00 94.25 394 LEU A C 1
ATOM 3016 O O . LEU A 1 394 ? -7.275 15.230 6.891 1.00 94.25 394 LEU A O 1
ATOM 3020 N N . ALA A 1 395 ? -6.935 16.565 8.667 1.00 94.81 395 ALA A N 1
ATOM 3021 C CA . ALA A 1 395 ? -7.749 17.674 8.170 1.00 94.81 395 ALA A CA 1
ATOM 3022 C C . ALA A 1 395 ? -7.207 18.234 6.844 1.00 94.81 395 ALA A C 1
ATOM 3024 O O . ALA A 1 395 ? -7.975 18.457 5.910 1.00 94.81 395 ALA A O 1
ATOM 3025 N N . ALA A 1 396 ? -5.885 18.384 6.717 1.00 93.56 396 ALA A N 1
ATOM 3026 C CA . ALA A 1 396 ? -5.242 18.792 5.470 1.00 93.56 396 ALA A CA 1
ATOM 3027 C C . ALA A 1 396 ? -5.493 17.782 4.332 1.00 93.56 396 ALA A C 1
ATOM 3029 O O . ALA A 1 396 ? -5.731 18.186 3.194 1.00 93.56 396 ALA A O 1
ATOM 3030 N N . GLY A 1 397 ? -5.500 16.481 4.641 1.00 91.44 397 GLY A N 1
ATOM 3031 C CA . GLY A 1 397 ? -5.883 15.421 3.708 1.00 91.44 397 GLY A CA 1
ATOM 3032 C C . GLY A 1 397 ? -7.348 15.495 3.275 1.00 91.44 397 GLY A C 1
ATOM 3033 O O . GLY A 1 397 ? -7.629 15.413 2.082 1.00 91.44 397 GLY A O 1
ATOM 3034 N N . CYS A 1 398 ? -8.271 15.732 4.213 1.00 91.50 398 CYS A N 1
ATOM 3035 C CA . CYS A 1 398 ? -9.685 15.966 3.902 1.00 91.50 398 CYS A CA 1
ATOM 3036 C C . CYS A 1 398 ? -9.831 17.159 2.951 1.00 91.50 398 CYS A C 1
ATOM 3038 O O . CYS A 1 398 ? -10.413 17.043 1.881 1.00 91.50 398 CYS A O 1
ATOM 3040 N N . VAL A 1 399 ? -9.241 18.306 3.296 1.00 90.81 399 VAL A N 1
ATOM 3041 C CA . VAL A 1 399 ? -9.308 19.525 2.476 1.00 90.81 399 VAL A CA 1
ATOM 3042 C C . VAL A 1 399 ? -8.703 19.315 1.086 1.00 90.81 399 VAL A C 1
ATOM 3044 O O . VAL A 1 399 ? -9.232 19.839 0.107 1.00 90.81 399 VAL A O 1
ATOM 3047 N N . TRP A 1 400 ? -7.638 18.517 0.971 1.00 89.06 400 TRP A N 1
ATOM 3048 C CA . TRP A 1 400 ? -7.081 18.136 -0.325 1.00 89.06 400 TRP A CA 1
ATOM 3049 C C . TRP A 1 400 ? -8.064 17.319 -1.175 1.00 89.06 400 TRP A C 1
ATOM 3051 O O . TRP A 1 400 ? -8.218 17.605 -2.364 1.00 89.06 400 TRP A O 1
ATOM 3061 N N . ASN A 1 401 ? -8.765 16.349 -0.584 1.00 87.56 401 ASN A N 1
ATOM 3062 C CA . ASN A 1 401 ? -9.810 15.592 -1.280 1.00 87.56 401 ASN A CA 1
ATOM 3063 C C . ASN A 1 401 ? -10.955 16.511 -1.749 1.00 87.56 401 ASN A C 1
ATOM 3065 O O . ASN A 1 401 ? -11.513 16.325 -2.826 1.00 87.56 401 ASN A O 1
ATOM 3069 N N . LEU A 1 402 ? -11.235 17.571 -0.986 1.00 86.44 402 LEU A N 1
ATOM 3070 C CA . LEU A 1 402 ? -12.278 18.562 -1.265 1.00 86.44 402 LEU A CA 1
ATOM 3071 C C . LEU A 1 402 ? -11.838 19.715 -2.185 1.00 86.44 402 LEU A C 1
ATOM 3073 O O . LEU A 1 402 ? -12.607 20.655 -2.398 1.00 86.44 402 LEU A O 1
ATOM 3077 N N . LYS A 1 403 ? -10.624 19.668 -2.756 1.00 84.31 403 LYS A N 1
ATOM 3078 C CA . LYS A 1 403 ? -10.016 20.785 -3.508 1.00 84.31 403 LYS A CA 1
ATOM 3079 C C . LYS A 1 403 ? -10.888 21.348 -4.635 1.00 84.31 403 LYS A C 1
ATOM 3081 O O . LYS A 1 403 ? -10.800 22.542 -4.916 1.00 84.31 403 LYS A O 1
ATOM 3086 N N . SER A 1 404 ? -11.719 20.518 -5.267 1.00 82.94 404 SER A N 1
ATOM 3087 C CA . SER A 1 404 ? -12.612 20.900 -6.371 1.00 82.94 404 SER A CA 1
ATOM 3088 C C . SER A 1 404 ? -13.834 21.715 -5.929 1.00 82.94 404 SER A C 1
ATOM 3090 O O . SER A 1 404 ? -14.415 22.415 -6.753 1.00 82.94 404 SER A O 1
ATOM 3092 N N . VAL A 1 405 ? -14.206 21.653 -4.646 1.00 83.12 405 VAL A N 1
ATOM 3093 C CA . VAL A 1 405 ? -15.385 22.330 -4.070 1.00 83.12 405 VAL A CA 1
ATOM 3094 C C . VAL A 1 405 ? -14.996 23.605 -3.307 1.00 83.12 405 VAL A C 1
ATOM 3096 O O . VAL A 1 405 ? -15.855 24.408 -2.944 1.00 83.12 405 VAL A O 1
ATOM 3099 N N . LEU A 1 406 ? -13.699 23.831 -3.073 1.00 83.19 406 LEU A N 1
ATOM 3100 C CA . LEU A 1 406 ? -13.218 25.014 -2.360 1.00 83.19 406 LEU A CA 1
ATOM 3101 C C . LEU A 1 406 ? -13.577 26.319 -3.104 1.00 83.19 406 LEU A C 1
ATOM 3103 O O . LEU A 1 406 ? -13.447 26.384 -4.330 1.00 83.19 406 LEU A O 1
ATOM 3107 N N . PRO A 1 407 ? -13.961 27.396 -2.386 1.00 84.19 407 PRO A N 1
ATOM 3108 C CA . PRO A 1 407 ? -14.217 28.694 -3.002 1.00 84.19 407 PRO A CA 1
ATOM 3109 C C . PRO A 1 407 ? -12.981 29.223 -3.737 1.00 84.19 407 PRO A C 1
ATOM 3111 O O . PRO A 1 407 ? -11.900 29.322 -3.157 1.00 84.19 407 PRO A O 1
ATOM 3114 N N . SER A 1 408 ? -13.138 29.646 -4.994 1.00 82.62 408 SER A N 1
ATOM 3115 C CA . SER A 1 408 ? -12.021 30.126 -5.828 1.00 82.62 408 SER A CA 1
ATOM 3116 C C . SER A 1 408 ? -11.269 31.325 -5.235 1.00 82.62 408 SER A C 1
ATOM 3118 O O . SER A 1 408 ? -10.092 31.517 -5.530 1.00 82.62 408 SER A O 1
ATOM 3120 N N . SER A 1 409 ? -11.915 32.115 -4.370 1.00 83.00 409 SER A N 1
ATOM 3121 C CA . SER A 1 409 ? -11.300 33.250 -3.673 1.00 83.00 409 SER A CA 1
ATOM 3122 C C . SER A 1 409 ? -10.289 32.853 -2.594 1.00 83.00 409 SER A C 1
ATOM 3124 O O . SER A 1 409 ? -9.376 33.629 -2.335 1.00 83.00 409 SER A O 1
ATOM 3126 N N . SER A 1 410 ? -10.452 31.688 -1.956 1.00 83.75 410 SER A N 1
ATOM 3127 C CA . SER A 1 410 ? -9.591 31.210 -0.860 1.00 83.75 410 SER A CA 1
ATOM 3128 C C . SER A 1 410 ? -8.813 29.940 -1.207 1.00 83.75 410 SER A C 1
ATOM 3130 O O . SER A 1 410 ? -7.850 29.616 -0.520 1.00 83.75 410 SER A O 1
ATOM 3132 N N . GLN A 1 411 ? -9.160 29.251 -2.299 1.00 84.94 411 GLN A N 1
ATOM 3133 C CA . GLN A 1 411 ? -8.570 27.972 -2.702 1.00 84.94 411 GLN A CA 1
ATOM 3134 C C . GLN A 1 411 ? -7.032 27.983 -2.692 1.00 84.94 411 GLN A C 1
ATOM 3136 O O . GLN A 1 411 ? -6.423 27.085 -2.119 1.00 84.94 411 GLN A O 1
ATOM 3141 N N . ALA A 1 412 ? -6.386 29.003 -3.266 1.00 84.88 412 ALA A N 1
ATOM 3142 C CA . ALA A 1 412 ? -4.922 29.082 -3.302 1.00 84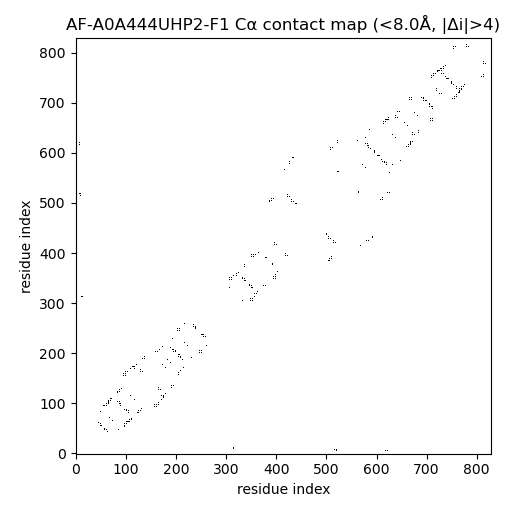.88 412 ALA A CA 1
ATOM 3143 C C . ALA A 1 412 ? -4.293 29.204 -1.899 1.00 84.88 412 ALA A C 1
ATOM 3145 O O . ALA A 1 412 ? -3.276 28.568 -1.611 1.00 84.88 412 ALA A O 1
ATOM 3146 N N . GLU A 1 413 ? -4.905 29.991 -1.011 1.00 86.19 413 GLU A N 1
ATOM 3147 C CA . GLU A 1 413 ? -4.454 30.163 0.373 1.00 86.19 413 GLU A CA 1
ATOM 3148 C C . GLU A 1 413 ? -4.668 28.882 1.188 1.00 86.19 413 GLU A C 1
ATOM 3150 O O . GLU A 1 413 ? -3.748 28.418 1.866 1.00 86.19 413 GLU A O 1
ATOM 3155 N N . THR A 1 414 ? -5.838 28.253 1.046 1.00 88.81 414 THR A N 1
ATOM 3156 C CA . THR A 1 414 ? -6.174 26.977 1.684 1.00 88.81 414 THR A CA 1
ATOM 3157 C C . THR A 1 414 ? -5.218 25.865 1.246 1.00 88.81 414 THR A C 1
ATOM 3159 O O . THR A 1 414 ? -4.667 25.158 2.090 1.00 88.81 414 THR A O 1
ATOM 3162 N N . LEU A 1 415 ? -4.938 25.737 -0.056 1.00 88.38 415 LEU A N 1
ATOM 3163 C CA . LEU A 1 415 ? -3.973 24.760 -0.566 1.00 88.38 415 LEU A CA 1
ATOM 3164 C C . LEU A 1 415 ? -2.550 25.066 -0.080 1.00 88.38 415 LEU A C 1
ATOM 3166 O O . LEU A 1 415 ? -1.832 24.153 0.319 1.00 88.38 415 LEU A O 1
ATOM 3170 N N . SER A 1 416 ? -2.144 26.339 -0.013 1.00 88.06 416 SER A N 1
ATOM 3171 C CA . SER A 1 416 ? -0.865 26.717 0.604 1.00 88.06 416 SER A CA 1
ATOM 3172 C C . SER A 1 416 ? -0.792 26.296 2.080 1.00 88.06 416 SER A C 1
ATOM 3174 O O . SER A 1 416 ? 0.255 25.839 2.547 1.00 88.06 416 SER A O 1
ATOM 3176 N N . ALA A 1 417 ? -1.902 26.399 2.820 1.00 91.31 417 ALA A N 1
ATOM 3177 C CA . ALA A 1 417 ? -1.985 25.938 4.201 1.00 91.31 417 ALA A CA 1
ATOM 3178 C C . ALA A 1 417 ? -1.872 24.414 4.331 1.00 91.31 417 ALA A C 1
ATOM 3180 O O . ALA A 1 417 ? -1.104 23.953 5.179 1.00 91.31 417 ALA A O 1
ATOM 3181 N N . VAL A 1 418 ? -2.533 23.648 3.455 1.00 93.06 418 VAL A N 1
ATOM 3182 C CA . VAL A 1 418 ? -2.358 22.187 3.351 1.00 93.06 418 VAL A CA 1
ATOM 3183 C C . VAL A 1 418 ? -0.875 21.851 3.182 1.00 93.06 418 VAL A C 1
ATOM 3185 O O . VAL A 1 418 ? -0.311 21.118 3.993 1.00 93.06 418 VAL A O 1
ATOM 3188 N N . MET A 1 419 ? -0.202 22.461 2.204 1.00 91.88 419 MET A N 1
ATOM 3189 C CA . MET A 1 419 ? 1.214 22.187 1.925 1.00 91.88 419 MET A CA 1
ATOM 3190 C C . MET A 1 419 ? 2.125 22.502 3.116 1.00 91.88 419 MET A C 1
ATOM 3192 O O . MET A 1 419 ? 3.058 21.751 3.409 1.00 91.88 419 MET A O 1
ATOM 3196 N N . ARG A 1 420 ? 1.842 23.586 3.844 1.00 93.62 420 ARG A N 1
ATOM 3197 C CA . ARG A 1 420 ? 2.592 23.967 5.047 1.00 93.62 420 ARG A CA 1
ATOM 3198 C C . ARG A 1 420 ? 2.422 22.957 6.176 1.00 93.62 420 ARG A C 1
ATOM 3200 O O . ARG A 1 420 ? 3.404 22.623 6.827 1.00 93.62 420 ARG A O 1
ATOM 3207 N N . ILE A 1 421 ? 1.212 22.442 6.394 1.00 95.38 421 ILE A N 1
ATOM 3208 C CA . ILE A 1 421 ? 0.951 21.410 7.410 1.00 95.38 421 ILE A CA 1
ATOM 3209 C C . ILE A 1 421 ? 1.709 20.124 7.076 1.00 95.38 421 ILE A C 1
ATOM 3211 O O . ILE A 1 421 ? 2.385 19.570 7.945 1.00 95.38 421 ILE A O 1
ATOM 3215 N N . LEU A 1 422 ? 1.660 19.684 5.817 1.00 95.56 422 LEU A N 1
ATOM 3216 C CA . LEU A 1 422 ? 2.396 18.503 5.359 1.00 95.56 422 LEU A CA 1
ATOM 3217 C C . LEU A 1 422 ? 3.907 18.689 5.551 1.00 95.56 422 LEU A C 1
ATOM 3219 O O . LEU A 1 422 ? 4.577 17.814 6.101 1.00 95.56 422 LEU A O 1
ATOM 3223 N N . SER A 1 423 ? 4.426 19.866 5.188 1.00 95.81 423 SER A N 1
ATOM 3224 C CA . SER A 1 423 ? 5.833 20.239 5.365 1.00 95.81 423 SER A CA 1
ATOM 3225 C C . SER A 1 423 ? 6.261 20.272 6.836 1.00 95.81 423 SER A C 1
ATOM 3227 O O . SER A 1 423 ? 7.312 19.723 7.171 1.00 95.81 423 SER A O 1
ATOM 3229 N N . ASN A 1 424 ? 5.449 20.848 7.725 1.00 95.56 424 ASN A N 1
ATOM 3230 C CA . ASN A 1 424 ? 5.713 20.878 9.168 1.00 95.56 424 ASN A CA 1
ATOM 3231 C C . ASN A 1 424 ? 5.697 19.466 9.774 1.00 95.56 424 ASN A C 1
ATOM 3233 O O . ASN A 1 424 ? 6.503 19.148 10.641 1.00 95.56 424 ASN A O 1
ATOM 3237 N N . THR A 1 425 ? 4.811 18.594 9.291 1.00 97.00 425 THR A N 1
ATOM 3238 C CA . THR A 1 425 ? 4.694 17.206 9.767 1.00 97.00 425 THR A CA 1
ATOM 3239 C C . THR A 1 425 ? 5.931 16.376 9.433 1.00 97.00 425 THR A C 1
ATOM 3241 O O . THR A 1 425 ? 6.415 15.601 10.262 1.00 97.00 425 THR A O 1
ATOM 3244 N N . LEU A 1 426 ? 6.485 16.562 8.231 1.00 97.00 426 LEU A N 1
ATOM 3245 C CA . LEU A 1 426 ? 7.715 15.885 7.810 1.00 97.00 426 LEU A CA 1
ATOM 3246 C C . LEU A 1 426 ? 8.981 16.481 8.438 1.00 97.00 426 LEU A C 1
ATOM 3248 O O . LEU A 1 426 ? 10.012 15.815 8.447 1.00 97.00 426 LEU A O 1
ATOM 3252 N N . GLU A 1 427 ? 8.919 17.702 8.969 1.00 95.81 427 GLU A N 1
ATOM 3253 C CA . GLU A 1 427 ? 10.063 18.375 9.595 1.00 95.81 427 GLU A CA 1
ATOM 3254 C C . GLU A 1 427 ? 10.464 17.762 10.939 1.00 95.81 427 GLU A C 1
ATOM 3256 O O . GLU A 1 427 ? 11.638 17.786 11.298 1.00 95.81 427 GLU A O 1
ATOM 3261 N N . VAL A 1 428 ? 9.510 17.176 11.666 1.00 95.50 428 VAL A N 1
ATOM 3262 C CA . VAL A 1 428 ? 9.766 16.578 12.982 1.00 95.50 428 VAL A CA 1
ATOM 3263 C C . VAL A 1 428 ? 10.664 15.344 12.847 1.00 95.50 428 VAL A C 1
ATOM 3265 O O . VAL A 1 428 ? 10.321 14.393 12.140 1.00 95.50 428 VAL A O 1
ATOM 3268 N N . ASP A 1 429 ? 11.795 15.306 13.549 1.00 95.31 429 ASP A N 1
ATOM 3269 C CA . ASP A 1 429 ? 12.645 14.114 13.633 1.00 95.31 429 ASP A CA 1
ATOM 3270 C C . ASP A 1 429 ? 11.984 13.059 14.533 1.00 95.31 429 ASP A C 1
ATOM 3272 O O . ASP A 1 429 ? 11.894 13.217 15.750 1.00 95.31 429 ASP A O 1
ATOM 3276 N N . ALA A 1 430 ? 11.502 11.972 13.924 1.00 93.44 430 ALA A N 1
ATOM 3277 C CA . ALA A 1 430 ? 10.819 10.908 14.649 1.00 93.44 430 ALA A CA 1
ATOM 3278 C C . ALA A 1 430 ? 11.771 10.087 15.528 1.00 93.44 430 ALA A C 1
ATOM 3280 O O . ALA A 1 430 ? 11.357 9.633 16.589 1.00 93.44 430 ALA A O 1
ATOM 3281 N N . GLY A 1 431 ? 13.033 9.914 15.118 1.00 93.25 431 GLY A N 1
ATOM 3282 C CA . GLY A 1 431 ? 14.020 9.183 15.908 1.00 93.25 431 GLY A CA 1
ATOM 3283 C C . GLY A 1 431 ? 14.336 9.929 17.199 1.00 93.25 431 GLY A C 1
ATOM 3284 O O . GLY A 1 431 ? 14.285 9.341 18.276 1.00 93.25 431 GLY A O 1
ATOM 3285 N N . GLN A 1 432 ? 14.573 11.237 17.093 1.00 95.69 432 GLN A N 1
ATOM 3286 C CA . GLN A 1 432 ? 14.807 12.091 18.255 1.00 95.69 432 GLN A CA 1
ATOM 3287 C C . GLN A 1 432 ? 13.558 12.211 19.144 1.00 95.69 432 GLN A C 1
ATOM 3289 O O . GLN A 1 432 ? 13.654 12.024 20.355 1.00 95.69 432 GLN A O 1
ATOM 3294 N N . ALA A 1 433 ? 12.376 12.433 18.560 1.00 95.00 433 ALA A N 1
ATOM 3295 C CA . ALA A 1 433 ? 11.130 12.541 19.322 1.00 95.00 433 ALA A CA 1
ATOM 3296 C C . ALA A 1 433 ? 10.799 11.258 20.106 1.00 95.00 433 ALA A C 1
ATOM 3298 O O . ALA A 1 433 ? 10.335 11.331 21.239 1.00 95.00 433 ALA A O 1
ATOM 3299 N N . ILE A 1 434 ? 11.061 10.075 19.536 1.00 94.25 434 ILE A N 1
ATOM 3300 C CA . ILE A 1 434 ? 10.874 8.788 20.225 1.00 94.25 434 ILE A CA 1
ATOM 3301 C C . ILE A 1 434 ? 11.801 8.668 21.440 1.00 94.25 43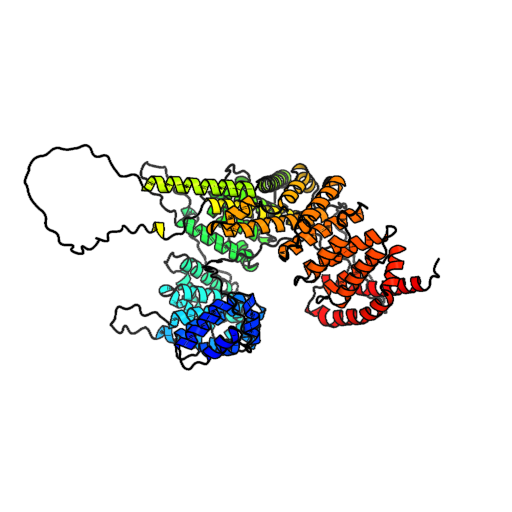4 ILE A C 1
ATOM 3303 O O . ILE A 1 434 ? 11.358 8.211 22.492 1.00 94.25 434 ILE A O 1
ATOM 3307 N N . LEU A 1 435 ? 13.064 9.089 21.318 1.00 94.50 435 LEU A N 1
ATOM 3308 C CA . LEU A 1 435 ? 14.011 9.075 22.437 1.00 94.50 435 LEU A CA 1
ATOM 3309 C C . LEU A 1 435 ? 13.569 10.023 23.560 1.00 94.50 435 LEU A C 1
ATOM 3311 O O . LEU A 1 435 ? 13.581 9.633 24.725 1.00 94.50 435 LEU A O 1
ATOM 3315 N N . GLU A 1 436 ? 13.119 11.228 23.211 1.00 95.00 436 GLU A N 1
ATOM 3316 C CA . GLU A 1 436 ? 12.609 12.212 24.173 1.00 95.00 436 GLU A CA 1
ATOM 3317 C C . GLU A 1 436 ? 11.340 11.726 24.880 1.00 95.00 436 GLU A C 1
ATOM 3319 O O . GLU A 1 436 ? 11.234 11.826 26.101 1.00 95.00 436 GLU A O 1
ATOM 3324 N N . LEU A 1 437 ? 10.390 11.149 24.137 1.00 93.75 437 LEU A N 1
ATOM 3325 C CA . LEU A 1 437 ? 9.174 10.571 24.710 1.00 93.75 437 LEU A CA 1
ATOM 3326 C C . LEU A 1 437 ? 9.503 9.383 25.625 1.00 93.75 437 LEU A C 1
ATOM 3328 O O . LEU A 1 437 ? 8.887 9.226 26.676 1.00 93.75 437 LEU A O 1
ATOM 3332 N N . LYS A 1 438 ? 10.513 8.571 25.290 1.00 90.69 438 LYS A N 1
ATOM 3333 C CA . LYS A 1 438 ? 10.942 7.478 26.169 1.00 90.69 438 LYS A CA 1
ATOM 3334 C C . LYS A 1 438 ? 11.566 7.987 27.468 1.00 90.69 438 LYS A C 1
ATOM 3336 O O . LYS A 1 438 ? 11.346 7.411 28.538 1.00 90.69 438 LYS A O 1
ATOM 3341 N N . GLU A 1 439 ? 12.354 9.053 27.386 1.00 91.50 439 GLU A N 1
ATOM 3342 C CA . GLU A 1 439 ? 12.923 9.699 28.565 1.00 91.50 439 GLU A CA 1
ATOM 3343 C C . GLU A 1 439 ? 11.816 10.277 29.462 1.00 91.50 439 GLU A C 1
ATOM 3345 O O . GLU A 1 439 ? 11.860 10.105 30.679 1.00 91.50 439 GLU A O 1
ATOM 3350 N N . GLN A 1 440 ? 10.785 10.885 28.869 1.00 90.19 440 GLN A N 1
ATOM 3351 C CA . GLN A 1 440 ? 9.612 11.389 29.593 1.00 90.19 440 GLN A CA 1
ATOM 3352 C C . GLN A 1 440 ? 8.837 10.275 30.308 1.00 90.19 440 GLN A C 1
ATOM 3354 O O . GLN A 1 440 ? 8.523 10.430 31.487 1.00 90.19 440 GLN A O 1
ATOM 3359 N N . GLU A 1 441 ? 8.591 9.140 29.643 1.00 89.00 441 GLU A N 1
ATOM 3360 C CA . GLU A 1 441 ? 7.951 7.971 30.265 1.00 89.00 441 GLU A CA 1
ATOM 3361 C C . GLU A 1 441 ? 8.754 7.484 31.482 1.00 89.00 441 GLU A C 1
ATOM 3363 O O . GLU A 1 441 ? 8.186 7.182 32.531 1.00 89.00 441 GLU A O 1
ATOM 3368 N N . SER A 1 442 ? 10.085 7.435 31.354 1.00 86.50 442 SER A N 1
ATOM 3369 C CA . SER A 1 442 ? 10.977 6.962 32.419 1.00 86.50 442 SER A CA 1
ATOM 3370 C C . SER A 1 442 ? 10.928 7.890 33.636 1.00 86.50 442 SER A C 1
ATOM 3372 O O . SER A 1 442 ? 10.721 7.419 34.751 1.00 86.50 442 SER A O 1
ATOM 3374 N N . ARG A 1 443 ? 10.994 9.212 33.418 1.00 86.56 443 ARG A N 1
ATOM 3375 C CA . ARG A 1 443 ? 10.850 10.215 34.490 1.00 86.56 443 ARG A CA 1
ATOM 3376 C C . ARG A 1 443 ? 9.482 10.142 35.168 1.00 86.56 443 ARG A C 1
ATOM 3378 O O . ARG A 1 443 ? 9.403 10.178 36.389 1.00 86.56 443 ARG A O 1
ATOM 3385 N N . ARG A 1 444 ? 8.401 9.988 34.393 1.00 84.12 444 ARG A N 1
ATOM 3386 C CA . ARG A 1 444 ? 7.041 9.836 34.937 1.00 84.12 444 ARG A CA 1
ATOM 3387 C C . ARG A 1 444 ? 6.933 8.600 35.832 1.00 84.12 444 ARG A C 1
ATOM 3389 O O . ARG A 1 444 ? 6.236 8.635 36.843 1.00 84.12 444 ARG A O 1
ATOM 3396 N N . ARG A 1 445 ? 7.609 7.511 35.458 1.00 79.00 445 ARG A N 1
ATOM 3397 C CA . ARG A 1 445 ? 7.633 6.270 36.233 1.00 79.00 445 ARG A CA 1
ATOM 3398 C C . ARG A 1 445 ? 8.389 6.438 37.554 1.00 79.00 445 ARG A C 1
ATOM 3400 O O . ARG A 1 445 ? 7.862 6.044 38.586 1.00 79.00 445 ARG A O 1
ATOM 3407 N N . GLU A 1 446 ? 9.551 7.089 37.525 1.00 78.19 446 GLU A N 1
ATOM 3408 C CA . GLU A 1 446 ? 10.338 7.419 38.724 1.00 78.19 446 GLU A CA 1
ATOM 3409 C C . GLU A 1 446 ? 9.544 8.321 39.694 1.00 78.19 446 GLU A C 1
ATOM 3411 O O . GLU A 1 446 ? 9.454 8.030 40.884 1.00 78.19 446 GLU A O 1
ATOM 3416 N N . GLU A 1 447 ? 8.871 9.360 39.186 1.00 74.25 447 GLU A N 1
ATOM 3417 C CA . GLU A 1 447 ? 8.025 10.257 39.994 1.00 74.25 447 GLU A CA 1
ATOM 3418 C C . GLU A 1 447 ? 6.769 9.572 40.572 1.00 74.25 447 GLU A C 1
ATOM 3420 O O . GLU A 1 447 ? 6.231 10.012 41.594 1.00 74.25 447 GLU A O 1
ATOM 3425 N N . GLY A 1 448 ? 6.266 8.522 39.914 1.00 62.31 448 GLY A N 1
ATOM 3426 C CA . GLY A 1 448 ? 5.153 7.700 40.396 1.00 62.31 448 GLY A CA 1
ATOM 3427 C C . GLY A 1 448 ? 5.574 6.768 41.533 1.00 62.31 448 GLY A C 1
ATOM 3428 O O . GLY A 1 448 ? 4.904 6.723 42.563 1.00 62.31 448 GLY A O 1
ATOM 3429 N N . GLU A 1 449 ? 6.723 6.106 41.381 1.00 56.41 449 GLU A N 1
ATOM 3430 C CA . GLU A 1 449 ? 7.304 5.215 42.393 1.00 56.41 449 GLU A CA 1
ATOM 3431 C C . GLU A 1 449 ? 7.716 5.989 43.667 1.00 56.41 449 GLU A C 1
ATOM 3433 O O . GLU A 1 449 ? 7.520 5.502 44.780 1.00 56.41 449 GLU A O 1
ATOM 3438 N N . GLU A 1 450 ? 8.187 7.239 43.550 1.00 52.44 450 GLU A N 1
ATOM 3439 C CA . GLU A 1 450 ? 8.495 8.091 44.714 1.00 52.44 450 GLU A CA 1
ATOM 3440 C C . GLU A 1 450 ? 7.252 8.525 45.517 1.00 52.44 450 GLU A C 1
ATOM 3442 O O . GLU A 1 450 ? 7.343 8.733 46.730 1.00 52.44 450 GLU A O 1
ATOM 3447 N N . ARG A 1 451 ? 6.073 8.640 44.887 1.00 47.44 451 ARG A N 1
ATOM 3448 C CA . ARG A 1 451 ? 4.826 9.027 45.581 1.00 47.44 451 ARG A CA 1
ATOM 3449 C C . ARG A 1 451 ? 4.220 7.899 46.411 1.00 47.44 451 ARG A C 1
ATOM 3451 O O . ARG A 1 451 ? 3.538 8.191 47.392 1.00 47.44 451 ARG A O 1
ATOM 3458 N N . GLU A 1 452 ? 4.477 6.642 46.058 1.00 45.31 452 GLU A N 1
ATOM 3459 C CA . GLU A 1 452 ? 3.959 5.474 46.784 1.00 45.31 452 GLU A CA 1
ATOM 3460 C C . GLU A 1 452 ? 4.769 5.135 48.048 1.00 45.31 452 GLU A C 1
ATOM 3462 O O . GLU A 1 452 ? 4.262 4.471 48.951 1.00 45.31 452 GLU A O 1
ATOM 3467 N N . VAL A 1 453 ? 6.007 5.632 48.171 1.00 43.31 453 VAL A N 1
ATOM 3468 C CA . VAL A 1 453 ? 6.926 5.272 49.270 1.00 43.31 453 VAL A CA 1
ATOM 3469 C C . VAL A 1 453 ? 6.881 6.255 50.457 1.00 43.31 453 VAL A C 1
ATOM 3471 O O . VAL A 1 453 ? 7.540 6.028 51.471 1.00 43.31 453 VAL A O 1
ATOM 3474 N N . GLN A 1 454 ? 6.082 7.328 50.417 1.00 33.84 454 GLN A N 1
ATOM 3475 C CA . GLN A 1 454 ? 6.022 8.300 51.519 1.00 33.84 454 GLN A CA 1
ATOM 3476 C C . GLN A 1 454 ? 5.241 7.738 52.737 1.00 33.84 454 GLN A C 1
ATOM 3478 O O . GLN A 1 454 ? 4.015 7.620 52.671 1.00 33.84 454 GLN A O 1
ATOM 3483 N N . PRO A 1 455 ? 5.869 7.448 53.900 1.00 37.38 455 PRO A N 1
ATOM 3484 C CA . PRO A 1 455 ? 5.126 7.043 55.088 1.00 37.38 455 PRO A CA 1
ATOM 3485 C C . PRO A 1 455 ? 4.446 8.281 55.679 1.00 37.38 455 PRO A C 1
ATOM 3487 O O . PRO A 1 455 ? 5.101 9.296 55.922 1.00 37.38 455 PRO A O 1
ATOM 3490 N N . CYS A 1 456 ? 3.141 8.208 55.950 1.00 35.66 456 CYS A N 1
ATOM 3491 C CA . CYS A 1 456 ? 2.416 9.243 56.687 1.00 35.66 456 CYS A CA 1
ATOM 3492 C C . CYS A 1 456 ? 2.971 9.404 58.115 1.00 35.66 456 CYS A C 1
ATOM 3494 O O . CYS A 1 456 ? 2.456 8.806 59.059 1.00 35.66 456 CYS A O 1
ATOM 3496 N N . SER A 1 457 ? 3.978 10.252 58.305 1.00 41.66 457 SER A N 1
ATOM 3497 C CA . SER A 1 457 ? 4.309 10.816 59.611 1.00 41.66 457 SER A CA 1
ATOM 3498 C C . SER A 1 457 ? 3.826 12.258 59.652 1.00 41.66 457 SER A C 1
ATOM 3500 O O . SER A 1 457 ? 4.528 13.139 59.177 1.00 41.66 457 SER A O 1
ATOM 3502 N N . ASP A 1 458 ? 2.618 12.475 60.173 1.00 37.06 458 ASP A N 1
ATOM 3503 C CA . ASP A 1 458 ? 2.256 13.706 60.885 1.00 37.06 458 ASP A CA 1
ATOM 3504 C C . ASP A 1 458 ? 0.869 13.552 61.533 1.00 37.06 458 ASP A C 1
ATOM 3506 O O . ASP A 1 458 ? -0.177 13.764 60.917 1.00 37.06 458 ASP A O 1
ATOM 3510 N N . ARG A 1 459 ? 0.852 13.211 62.827 1.00 33.38 459 ARG A N 1
ATOM 3511 C CA . ARG A 1 459 ? -0.208 13.660 63.742 1.00 33.38 459 ARG A CA 1
ATOM 3512 C C . ARG A 1 459 ? 0.436 14.183 65.030 1.00 33.38 459 ARG A C 1
ATOM 3514 O O . ARG A 1 459 ? 1.221 13.454 65.634 1.00 33.38 459 ARG A O 1
ATOM 3521 N N . PRO A 1 460 ? 0.121 15.417 65.460 1.00 38.34 460 PRO A N 1
ATOM 3522 C CA . PRO A 1 460 ? 0.588 15.958 66.729 1.00 38.34 460 PRO A CA 1
ATOM 3523 C C . PRO A 1 460 ? -0.204 15.346 67.891 1.00 38.34 460 PRO A C 1
ATOM 3525 O O . PRO A 1 460 ? -1.388 15.036 67.761 1.00 38.34 460 PRO A O 1
ATOM 3528 N N . GLY A 1 461 ? 0.503 15.128 68.998 1.00 34.47 461 GLY A N 1
ATOM 3529 C CA . GLY A 1 461 ? 0.095 14.246 70.082 1.00 34.47 461 GLY A CA 1
ATOM 3530 C C . GLY A 1 461 ? -1.029 14.730 70.993 1.00 34.47 461 GLY A C 1
ATOM 3531 O O . GLY A 1 461 ? -1.307 15.919 71.118 1.00 34.47 461 GLY A O 1
ATOM 3532 N N . GLU A 1 462 ? -1.581 13.756 71.711 1.00 32.28 462 GLU A N 1
ATOM 3533 C CA . GLU A 1 462 ? -2.224 13.941 73.006 1.00 32.28 462 GLU A CA 1
ATOM 3534 C C . GLU A 1 462 ? -1.673 12.898 73.986 1.00 32.28 462 GLU A C 1
ATOM 3536 O O . GLU A 1 462 ? -1.525 11.716 73.672 1.00 32.28 462 GLU A O 1
ATOM 3541 N N . GLU A 1 463 ? -1.303 13.395 75.162 1.00 34.47 463 GLU A N 1
ATOM 3542 C CA . GLU A 1 463 ? -0.748 12.664 76.294 1.00 34.47 463 GLU A CA 1
ATOM 3543 C C . GLU A 1 463 ? -1.788 11.758 76.968 1.00 34.47 463 GLU A C 1
ATOM 3545 O O . GLU A 1 463 ? -2.961 12.108 77.063 1.00 34.47 463 GLU A O 1
ATOM 3550 N N . THR A 1 464 ? -1.322 10.625 77.500 1.00 31.27 464 THR A N 1
ATOM 3551 C CA . THR A 1 464 ? -1.735 9.901 78.731 1.00 31.27 464 THR A CA 1
ATOM 3552 C C . THR A 1 464 ? -1.178 8.476 78.581 1.00 31.27 464 THR A C 1
ATOM 3554 O O . THR A 1 464 ? -1.323 7.864 77.537 1.00 31.27 464 THR A O 1
ATOM 3557 N N . GLY A 1 465 ? -0.471 7.821 79.495 1.00 28.91 465 GLY A N 1
ATOM 3558 C CA . GLY A 1 465 ? -0.193 8.014 80.907 1.00 28.91 465 GLY A CA 1
ATOM 3559 C C . GLY A 1 465 ? -0.028 6.611 81.513 1.00 28.91 465 GLY A C 1
ATOM 3560 O O . GLY A 1 465 ? -1.020 5.936 81.744 1.00 28.91 465 GLY A O 1
ATOM 3561 N N . SER A 1 466 ? 1.222 6.201 81.761 1.00 28.42 466 SER A N 1
ATOM 3562 C CA . SER A 1 466 ? 1.658 5.258 82.815 1.00 28.42 466 SER A CA 1
ATOM 3563 C C . SER A 1 466 ? 1.183 3.785 82.805 1.00 28.42 466 SER A C 1
ATOM 3565 O O . SER A 1 466 ? 0.054 3.494 83.187 1.00 28.42 466 SER A O 1
ATOM 3567 N N . ARG A 1 467 ? 2.122 2.833 82.646 1.00 29.62 467 ARG A N 1
ATOM 3568 C CA . ARG A 1 467 ? 2.576 1.917 83.729 1.00 29.62 467 ARG A CA 1
ATOM 3569 C C . ARG A 1 467 ? 3.645 0.924 83.263 1.00 29.62 467 ARG A C 1
ATOM 3571 O O . ARG A 1 467 ? 3.508 0.271 82.238 1.00 29.62 467 ARG A O 1
ATOM 3578 N N . GLU A 1 468 ? 4.681 0.830 84.088 1.00 31.22 468 GLU A N 1
ATOM 3579 C CA . GLU A 1 468 ? 5.749 -0.170 84.090 1.00 31.22 468 GLU A CA 1
ATOM 3580 C C . GLU A 1 468 ? 5.222 -1.569 84.455 1.00 31.22 468 GLU A C 1
ATOM 3582 O O . GLU A 1 468 ? 4.244 -1.686 85.202 1.00 31.22 468 GLU A O 1
ATOM 3587 N N . GLY A 1 469 ? 5.929 -2.616 84.015 1.00 29.80 469 GLY A N 1
ATOM 3588 C CA . GLY A 1 469 ? 5.791 -3.960 84.582 1.00 29.80 469 GLY A CA 1
ATOM 3589 C C . GLY A 1 469 ? 6.331 -5.093 83.709 1.00 29.80 469 GLY A C 1
ATOM 3590 O O . GLY A 1 469 ? 5.577 -5.653 82.931 1.00 29.80 469 GLY A O 1
ATOM 3591 N N . ASP A 1 470 ? 7.618 -5.396 83.898 1.00 27.98 470 ASP A N 1
ATOM 3592 C CA . ASP A 1 470 ? 8.222 -6.733 84.057 1.00 27.98 470 ASP A CA 1
ATOM 3593 C C . ASP A 1 470 ? 7.861 -7.915 83.126 1.00 27.98 470 ASP A C 1
ATOM 3595 O O . ASP A 1 470 ? 6.724 -8.369 83.068 1.00 27.98 470 ASP A O 1
ATOM 3599 N N . GLY A 1 471 ? 8.917 -8.563 82.614 1.00 28.19 471 GLY A N 1
ATOM 3600 C CA . GLY A 1 471 ? 9.087 -10.005 82.838 1.00 28.19 471 GLY A CA 1
ATOM 3601 C C . GLY A 1 471 ? 8.801 -10.986 81.694 1.00 28.19 471 GLY A C 1
ATOM 3602 O O . GLY A 1 471 ? 7.681 -11.447 81.541 1.00 28.19 471 GLY A O 1
ATOM 3603 N N . MET A 1 472 ? 9.902 -11.437 81.084 1.00 31.91 472 MET A N 1
ATOM 3604 C CA . MET A 1 472 ? 10.207 -12.813 80.646 1.00 31.91 472 MET A CA 1
ATOM 3605 C C . MET A 1 472 ? 9.569 -13.432 79.388 1.00 31.91 472 MET A C 1
ATOM 3607 O O . MET A 1 472 ? 8.375 -13.371 79.124 1.00 31.91 472 MET A O 1
ATOM 3611 N N . GLU A 1 473 ? 10.496 -14.068 78.666 1.00 35.97 473 GLU A N 1
ATOM 3612 C CA . GLU A 1 473 ? 10.406 -15.036 77.575 1.00 35.97 473 GLU A CA 1
ATOM 3613 C C . GLU A 1 473 ? 9.347 -16.125 77.805 1.00 35.97 473 GLU A C 1
ATOM 3615 O O . GLU A 1 473 ? 9.235 -16.657 78.905 1.00 35.97 473 GLU A O 1
ATOM 3620 N N . ASP A 1 474 ? 8.629 -16.504 76.750 1.00 29.50 474 ASP A N 1
ATOM 3621 C CA . ASP A 1 474 ? 8.759 -17.842 76.163 1.00 29.50 474 ASP A CA 1
ATOM 3622 C C . ASP A 1 474 ? 8.007 -17.904 74.827 1.00 29.50 474 ASP A C 1
ATOM 3624 O O . ASP A 1 474 ? 6.994 -17.232 74.618 1.00 29.50 474 ASP A O 1
ATOM 3628 N N . GLY A 1 475 ? 8.589 -18.649 73.889 1.00 31.20 475 GLY A N 1
ATOM 3629 C CA . GLY A 1 475 ? 8.117 -18.776 72.519 1.00 31.20 475 GLY A CA 1
ATOM 3630 C C . GLY A 1 475 ? 6.847 -19.608 72.375 1.00 31.20 475 GLY A C 1
ATOM 3631 O O . GLY A 1 475 ? 6.550 -20.464 73.197 1.00 31.20 475 GLY A O 1
ATOM 3632 N N . ASP A 1 476 ? 6.137 -19.355 71.283 1.00 29.58 476 ASP A N 1
ATOM 3633 C CA . ASP A 1 476 ? 5.645 -20.395 70.382 1.00 29.58 476 ASP A CA 1
ATOM 3634 C C . ASP A 1 476 ? 5.166 -19.724 69.086 1.00 29.58 476 ASP A C 1
ATOM 3636 O O . ASP A 1 476 ? 4.415 -18.745 69.091 1.00 29.58 476 ASP A O 1
ATOM 3640 N N . GLU A 1 477 ? 5.675 -20.223 67.961 1.00 31.14 477 GLU A N 1
ATOM 3641 C CA . GLU A 1 477 ? 5.276 -19.836 66.612 1.00 31.14 477 GLU A CA 1
ATOM 3642 C C . GLU A 1 477 ? 3.868 -20.382 66.329 1.00 31.14 477 GLU A C 1
ATOM 3644 O O . GLU A 1 477 ? 3.699 -21.563 66.023 1.00 31.14 477 GLU A O 1
ATOM 3649 N N . GLU A 1 478 ? 2.848 -19.523 66.395 1.00 28.91 478 GLU A N 1
ATOM 3650 C CA . GLU A 1 478 ? 1.514 -19.828 65.871 1.00 28.91 478 GLU A CA 1
ATOM 3651 C C . GLU A 1 478 ? 1.235 -19.052 64.575 1.00 28.91 478 GLU A C 1
ATOM 3653 O O . GLU A 1 478 ? 1.239 -17.821 64.513 1.00 28.91 478 GLU A O 1
ATOM 3658 N N . MET A 1 479 ? 0.975 -19.831 63.526 1.00 37.38 479 MET A N 1
ATOM 3659 C CA . MET A 1 479 ? 0.537 -19.447 62.187 1.00 37.38 479 MET A CA 1
ATOM 3660 C C . MET A 1 479 ? -0.746 -18.589 62.242 1.00 37.38 479 MET A C 1
ATOM 3662 O O . MET A 1 479 ? -1.863 -19.108 62.286 1.00 37.38 479 MET A O 1
ATOM 3666 N N . GLY A 1 480 ? -0.592 -17.263 62.217 1.00 25.58 480 GLY A N 1
ATOM 3667 C CA . GLY A 1 480 ? -1.680 -16.284 62.163 1.00 25.58 480 GLY A CA 1
ATOM 3668 C C . GLY A 1 480 ? -1.978 -15.807 60.736 1.00 25.58 480 GLY A C 1
ATOM 3669 O O . GLY A 1 480 ? -1.122 -15.240 60.065 1.00 25.58 480 GLY A O 1
ATOM 3670 N N . LYS A 1 481 ? -3.215 -16.032 60.284 1.00 24.94 481 LYS A N 1
ATOM 3671 C CA . LYS A 1 481 ? -3.805 -15.583 59.007 1.00 24.94 481 LYS A CA 1
ATOM 3672 C C . LYS A 1 481 ? -3.544 -14.091 58.704 1.00 24.94 481 LYS A C 1
ATOM 3674 O O . LYS A 1 481 ? -3.789 -13.273 59.592 1.00 24.94 481 LYS A O 1
ATOM 3679 N N . PRO A 1 482 ? -3.221 -13.693 57.457 1.00 28.88 482 PRO A N 1
ATOM 3680 C CA . PRO A 1 482 ? -3.326 -12.298 57.052 1.00 28.88 482 PRO A CA 1
ATOM 3681 C C . PRO A 1 482 ? -4.785 -11.970 56.709 1.00 28.88 482 PRO A C 1
ATOM 3683 O O . PRO A 1 482 ? -5.411 -12.632 55.880 1.00 28.88 482 PRO A O 1
ATOM 3686 N N . ASN A 1 483 ? -5.322 -10.936 57.355 1.00 25.20 483 ASN A N 1
ATOM 3687 C CA . ASN A 1 483 ? -6.570 -10.288 56.965 1.00 25.20 483 ASN A CA 1
ATOM 3688 C C . ASN A 1 483 ? -6.426 -9.717 55.547 1.00 25.20 483 ASN A C 1
ATOM 3690 O O . ASN A 1 483 ? -5.729 -8.729 55.336 1.00 25.20 483 ASN A O 1
ATOM 3694 N N . THR A 1 484 ? -7.120 -10.317 54.585 1.00 26.30 484 THR A N 1
ATOM 3695 C CA . THR A 1 484 ? -7.383 -9.727 53.273 1.00 26.30 484 THR A CA 1
ATOM 3696 C C . THR A 1 484 ? -8.512 -8.708 53.397 1.00 26.30 484 THR A C 1
ATOM 3698 O O . THR A 1 484 ? -9.689 -9.068 53.401 1.00 26.30 484 THR A O 1
ATOM 3701 N N . SER A 1 485 ? -8.157 -7.432 53.472 1.00 27.41 485 SER A N 1
ATOM 3702 C CA . SER A 1 485 ? -9.000 -6.347 52.966 1.00 27.41 485 SER A CA 1
ATOM 3703 C C . SER A 1 485 ? -8.127 -5.486 52.059 1.00 27.41 485 SER A C 1
ATOM 3705 O O . SER A 1 485 ? -7.705 -4.395 52.433 1.00 27.41 485 SER A O 1
ATOM 3707 N N . ALA A 1 486 ? -7.771 -6.054 50.907 1.00 27.19 486 ALA A N 1
ATOM 3708 C CA . ALA A 1 486 ? -7.278 -5.278 49.785 1.00 27.19 486 ALA A CA 1
ATOM 3709 C C . ALA A 1 486 ? -8.493 -4.557 49.193 1.00 27.19 486 ALA A C 1
ATOM 3711 O O . ALA A 1 486 ? -9.448 -5.205 48.759 1.00 27.19 486 ALA A O 1
ATOM 3712 N N . ASP A 1 487 ? -8.478 -3.230 49.268 1.00 25.03 487 ASP A N 1
ATOM 3713 C CA . ASP A 1 487 ? -9.308 -2.390 48.416 1.00 25.03 487 ASP A CA 1
ATOM 3714 C C . ASP A 1 487 ? -8.997 -2.787 46.970 1.00 25.03 487 ASP A C 1
ATOM 3716 O O . ASP A 1 487 ? -7.856 -2.694 46.519 1.00 25.03 487 ASP A O 1
ATOM 3720 N N . ASN A 1 488 ? -10.001 -3.317 46.274 1.00 26.14 488 ASN A N 1
ATOM 3721 C CA . ASN A 1 488 ? -9.918 -3.645 44.858 1.00 26.14 488 ASN A CA 1
ATOM 3722 C C . ASN A 1 488 ? -9.943 -2.336 44.063 1.00 26.14 488 ASN A C 1
ATOM 3724 O O . ASN A 1 488 ? -10.997 -1.930 43.569 1.00 26.14 488 ASN A O 1
ATOM 3728 N N . ASP A 1 489 ? -8.793 -1.676 43.946 1.00 26.41 489 ASP A N 1
ATOM 3729 C CA . ASP A 1 489 ? -8.611 -0.626 42.954 1.00 26.41 489 ASP A CA 1
ATOM 3730 C C . ASP A 1 489 ? -8.428 -1.290 41.580 1.00 26.41 489 ASP A C 1
ATOM 3732 O O . ASP A 1 489 ? -7.362 -1.762 41.192 1.00 26.41 489 ASP A O 1
ATOM 3736 N N . ILE A 1 490 ? -9.540 -1.396 40.848 1.00 29.41 490 ILE A N 1
ATOM 3737 C CA . ILE A 1 490 ? -9.648 -1.974 39.494 1.00 29.41 490 ILE A CA 1
ATOM 3738 C C . ILE A 1 490 ? -8.811 -1.184 38.460 1.00 29.41 490 ILE A C 1
ATOM 3740 O O . ILE A 1 490 ? -8.679 -1.598 37.306 1.00 29.41 490 ILE A O 1
ATOM 3744 N N . SER A 1 491 ? -8.197 -0.072 38.866 1.00 27.86 491 SER A N 1
ATOM 3745 C CA . SER A 1 491 ? -7.277 0.733 38.059 1.00 27.86 491 SER A CA 1
ATOM 3746 C C . SER A 1 491 ? -6.023 -0.035 37.606 1.00 27.86 491 SER A C 1
ATOM 3748 O O . SER A 1 491 ? -5.493 0.275 36.540 1.00 27.86 491 SER A O 1
ATOM 3750 N N . ASP A 1 492 ? -5.624 -1.091 38.326 1.00 25.92 492 ASP A N 1
ATOM 3751 C CA . ASP A 1 492 ? -4.450 -1.928 38.011 1.00 25.92 492 ASP A CA 1
ATOM 3752 C C . ASP A 1 492 ? -4.702 -3.016 36.946 1.00 25.92 492 ASP A C 1
ATOM 3754 O O . ASP A 1 492 ? -3.767 -3.665 36.474 1.00 25.92 492 ASP A O 1
ATOM 3758 N N . LEU A 1 493 ? -5.959 -3.230 36.532 1.00 26.86 493 LEU A N 1
ATOM 3759 C CA . LEU A 1 493 ? -6.328 -4.258 35.542 1.00 26.86 493 LEU A CA 1
ATOM 3760 C C . LEU A 1 493 ? -6.298 -3.763 34.087 1.00 26.86 493 LEU A C 1
ATOM 3762 O O . LEU A 1 493 ? -6.495 -4.553 33.161 1.00 26.86 493 LEU A O 1
ATOM 3766 N N . PHE A 1 494 ? -6.024 -2.477 33.858 1.00 27.67 494 PHE A N 1
ATOM 3767 C CA . PHE A 1 494 ? -5.795 -1.941 32.519 1.00 27.67 494 PHE A CA 1
ATOM 3768 C C . PHE A 1 494 ? -4.288 -1.807 32.277 1.00 27.67 494 PHE A C 1
ATOM 3770 O O . PHE A 1 494 ? -3.592 -1.253 33.128 1.00 27.67 494 PHE A O 1
ATOM 3777 N N . PRO A 1 495 ? -3.747 -2.240 31.117 1.00 29.42 495 PRO A N 1
ATOM 3778 C CA . PRO A 1 495 ? -2.403 -1.830 30.734 1.00 29.42 495 PRO A CA 1
ATOM 3779 C C . PRO A 1 495 ? -2.366 -0.300 30.811 1.00 29.42 495 PRO A C 1
ATOM 3781 O O . PRO A 1 495 ? -3.278 0.320 30.247 1.00 29.42 495 PRO A O 1
ATOM 3784 N N . PRO A 1 496 ? -1.383 0.325 31.483 1.00 35.06 496 PRO A N 1
ATOM 3785 C CA . PRO A 1 496 ? -1.298 1.775 31.502 1.00 35.06 496 PRO A CA 1
ATOM 3786 C C . PRO A 1 496 ? -1.351 2.257 30.051 1.00 35.06 496 PRO A C 1
ATOM 3788 O O . PRO A 1 496 ? -0.561 1.801 29.216 1.00 35.06 496 PRO A O 1
ATOM 3791 N N . LYS A 1 497 ? -2.331 3.115 29.726 1.00 52.78 497 LYS A N 1
ATOM 3792 C CA . LYS A 1 497 ? -2.353 3.850 28.458 1.00 52.78 497 LYS A CA 1
ATOM 3793 C C . LYS A 1 497 ? -1.038 4.624 28.428 1.00 52.78 497 LYS A C 1
ATOM 3795 O O . LYS A 1 497 ? -0.892 5.625 29.120 1.00 52.78 497 LYS A O 1
ATOM 3800 N N . ASN A 1 498 ? -0.045 4.080 27.735 1.00 72.06 498 ASN A N 1
ATOM 3801 C CA . ASN A 1 498 ? 1.290 4.649 27.692 1.00 72.06 498 ASN A CA 1
ATOM 3802 C C . ASN A 1 498 ? 1.211 5.862 26.764 1.00 72.06 498 ASN A C 1
ATOM 3804 O O . ASN A 1 498 ? 1.300 5.732 25.542 1.00 72.06 498 ASN A O 1
ATOM 3808 N N . GLU A 1 499 ? 0.884 7.010 27.351 1.00 83.25 499 GLU A N 1
ATOM 3809 C CA . GLU A 1 499 ? 0.574 8.253 26.649 1.00 83.25 499 GLU A CA 1
ATOM 3810 C C . GLU A 1 499 ? 1.720 8.643 25.707 1.00 83.25 499 GLU A C 1
ATOM 3812 O O . GLU A 1 499 ? 1.500 9.034 24.567 1.00 83.25 499 GLU A O 1
ATOM 3817 N N . GLU A 1 500 ? 2.962 8.404 26.116 1.00 90.81 500 GLU A N 1
ATOM 3818 C CA . GLU A 1 500 ? 4.160 8.617 25.312 1.00 90.81 500 GLU A CA 1
ATOM 3819 C C . GLU A 1 500 ? 4.199 7.718 24.061 1.00 90.81 500 GLU A C 1
ATOM 3821 O O . GLU A 1 500 ? 4.519 8.190 22.966 1.00 90.81 500 GLU A O 1
ATOM 3826 N N . VAL A 1 501 ? 3.792 6.447 24.174 1.00 84.44 501 VAL A N 1
ATOM 3827 C CA . VAL A 1 501 ? 3.647 5.540 23.018 1.00 84.44 501 VAL A CA 1
ATOM 3828 C C . VAL A 1 501 ? 2.520 6.008 22.095 1.00 84.44 501 VAL A C 1
ATOM 3830 O O . VAL A 1 501 ? 2.647 5.899 20.870 1.00 84.44 501 VAL A O 1
ATOM 3833 N N . LYS A 1 502 ? 1.430 6.559 22.649 1.00 83.69 502 LYS A N 1
ATOM 3834 C CA . LYS A 1 502 ? 0.327 7.151 21.874 1.00 83.69 502 LYS A CA 1
ATOM 3835 C C . LYS A 1 502 ? 0.813 8.362 21.075 1.00 83.69 502 LYS A C 1
ATOM 3837 O O . LYS A 1 502 ? 0.598 8.407 19.865 1.00 83.69 502 LYS A O 1
ATOM 3842 N N . GLN A 1 503 ? 1.558 9.276 21.701 1.00 92.56 503 GLN A N 1
ATOM 3843 C CA . GLN A 1 503 ? 2.155 10.435 21.028 1.00 92.56 503 GLN A CA 1
ATOM 3844 C C . GLN A 1 503 ? 3.157 10.012 19.939 1.00 92.56 503 GLN A C 1
ATOM 3846 O O . GLN A 1 503 ? 3.100 10.519 18.817 1.00 92.56 503 GLN A O 1
ATOM 3851 N N . ALA A 1 504 ? 4.030 9.037 20.214 1.00 90.81 504 ALA A N 1
ATOM 3852 C CA . ALA A 1 504 ? 4.960 8.502 19.215 1.00 90.81 504 ALA A CA 1
ATOM 3853 C C . ALA A 1 504 ? 4.215 7.855 18.032 1.00 90.81 504 ALA A C 1
ATOM 3855 O O . ALA A 1 504 ? 4.557 8.067 16.866 1.00 90.81 504 ALA A O 1
ATOM 3856 N N . THR A 1 505 ? 3.148 7.107 18.323 1.00 85.38 505 THR A N 1
ATOM 3857 C CA . THR A 1 505 ? 2.279 6.504 17.307 1.00 85.38 505 THR A CA 1
ATOM 3858 C C . THR A 1 505 ? 1.592 7.568 16.460 1.00 85.38 505 THR A C 1
ATOM 3860 O O . THR A 1 505 ? 1.539 7.421 15.235 1.00 85.38 505 THR A O 1
ATOM 3863 N N . ALA A 1 506 ? 1.096 8.640 17.080 1.00 87.44 506 ALA A N 1
ATOM 3864 C CA . ALA A 1 506 ? 0.454 9.748 16.389 1.00 87.44 506 ALA A CA 1
ATOM 3865 C C . ALA A 1 506 ? 1.429 10.454 15.438 1.00 87.44 506 ALA A C 1
ATOM 3867 O O . ALA A 1 506 ? 1.089 10.662 14.276 1.00 87.44 506 ALA A O 1
ATOM 3868 N N . LEU A 1 507 ? 2.665 10.719 15.877 1.00 95.88 507 LEU A N 1
ATOM 3869 C CA . LEU A 1 507 ? 3.707 11.317 15.037 1.00 95.88 507 LEU A CA 1
ATOM 3870 C C . LEU A 1 507 ? 4.012 10.468 13.796 1.00 95.88 507 LEU A C 1
ATOM 3872 O O . LEU A 1 507 ? 3.991 10.978 12.675 1.00 95.88 507 LEU A O 1
ATOM 3876 N N . LEU A 1 508 ? 4.270 9.169 13.975 1.00 90.31 508 LEU A N 1
ATOM 3877 C CA . LEU A 1 508 ? 4.570 8.277 12.848 1.00 90.31 508 LEU A CA 1
ATOM 3878 C C . LEU A 1 508 ? 3.375 8.152 11.896 1.00 90.31 508 LEU A C 1
ATOM 3880 O O . LEU A 1 508 ? 3.556 8.135 10.680 1.00 90.31 508 LEU A O 1
ATOM 3884 N N . SER A 1 509 ? 2.154 8.121 12.434 1.00 89.75 509 SER A N 1
ATOM 3885 C CA . SER A 1 509 ? 0.928 8.066 11.626 1.00 89.75 509 SER A CA 1
ATOM 3886 C C . SER A 1 509 ? 0.693 9.375 10.864 1.00 89.75 509 SER A C 1
ATOM 3888 O O . SER A 1 509 ? 0.267 9.341 9.710 1.00 89.75 509 SER A O 1
ATOM 3890 N N . ALA A 1 510 ? 1.048 10.524 11.449 1.00 93.69 510 ALA A N 1
ATOM 3891 C CA . ALA A 1 510 ? 1.000 11.822 10.783 1.00 93.69 510 ALA A CA 1
ATOM 3892 C C . ALA A 1 510 ? 1.998 11.871 9.619 1.00 93.69 510 ALA A C 1
ATOM 3894 O O . ALA A 1 510 ? 1.643 12.259 8.510 1.00 93.69 510 ALA A O 1
ATOM 3895 N N . GLN A 1 511 ? 3.233 11.408 9.830 1.00 96.56 511 GLN A N 1
ATOM 3896 C CA . GLN A 1 511 ? 4.248 11.350 8.772 1.00 96.56 511 GLN A CA 1
ATOM 3897 C C . GLN A 1 511 ? 3.849 10.397 7.650 1.00 96.56 511 GLN A C 1
ATOM 3899 O O . GLN A 1 511 ? 3.957 10.763 6.482 1.00 96.56 511 GLN A O 1
ATOM 3904 N N . GLN A 1 512 ? 3.327 9.218 7.994 1.00 92.94 512 GLN A N 1
ATOM 3905 C CA . GLN A 1 512 ? 2.796 8.273 7.017 1.00 92.94 512 GLN A CA 1
ATOM 3906 C C . GLN A 1 512 ? 1.685 8.915 6.174 1.00 92.94 512 GLN A C 1
ATOM 3908 O O . GLN A 1 512 ? 1.779 8.925 4.950 1.00 92.94 512 GLN A O 1
ATOM 3913 N N . THR A 1 513 ? 0.683 9.509 6.829 1.00 91.31 513 THR A N 1
ATOM 3914 C CA . THR A 1 513 ? -0.454 10.163 6.165 1.00 91.31 513 THR A CA 1
ATOM 3915 C C . THR A 1 513 ? 0.013 11.321 5.284 1.00 91.31 513 THR A C 1
ATOM 3917 O O . THR A 1 513 ? -0.437 11.456 4.151 1.00 91.31 513 THR A O 1
ATOM 3920 N N . SER A 1 514 ? 0.955 12.138 5.766 1.00 96.31 514 SER A N 1
ATOM 3921 C CA . SER A 1 514 ? 1.508 13.260 5.003 1.00 96.31 514 SER A CA 1
ATOM 3922 C C . SER A 1 514 ? 2.164 12.789 3.701 1.00 96.31 514 SER A C 1
ATOM 3924 O O . SER A 1 514 ? 1.879 13.325 2.630 1.00 96.31 514 SER A O 1
ATOM 3926 N N . LEU A 1 515 ? 2.979 11.731 3.769 1.00 94.81 515 LEU A N 1
ATOM 3927 C CA . LEU A 1 515 ? 3.621 11.130 2.596 1.00 94.81 515 LEU A CA 1
ATOM 3928 C C . LEU A 1 515 ? 2.598 10.545 1.615 1.00 94.81 515 LEU A C 1
ATOM 3930 O O . LEU A 1 515 ? 2.753 10.709 0.408 1.00 94.81 515 LEU A O 1
ATOM 3934 N N . GLU A 1 516 ? 1.547 9.895 2.118 1.00 90.75 516 GLU A N 1
ATOM 3935 C CA . GLU A 1 516 ? 0.468 9.336 1.295 1.00 90.75 516 GLU A CA 1
ATOM 3936 C C . GLU A 1 516 ? -0.326 10.432 0.568 1.00 90.75 516 GLU A C 1
ATOM 3938 O O . GLU A 1 516 ? -0.583 10.311 -0.631 1.00 90.75 516 GLU A O 1
ATOM 3943 N N . ILE A 1 517 ? -0.629 11.543 1.249 1.00 90.00 517 ILE A N 1
ATOM 3944 C CA . ILE A 1 517 ? -1.279 12.703 0.629 1.00 90.00 517 ILE A CA 1
ATOM 3945 C C . ILE A 1 517 ? -0.387 13.271 -0.483 1.00 90.00 517 ILE A C 1
ATOM 3947 O O . ILE A 1 517 ? -0.868 13.458 -1.598 1.00 90.00 517 ILE A O 1
ATOM 3951 N N . ILE A 1 518 ? 0.905 13.509 -0.218 1.00 90.69 518 ILE A N 1
ATOM 3952 C CA . ILE A 1 518 ? 1.841 14.070 -1.211 1.00 90.69 518 ILE A CA 1
ATOM 3953 C C . ILE A 1 518 ? 1.965 13.154 -2.434 1.00 90.69 518 ILE A C 1
ATOM 3955 O O . ILE A 1 518 ? 1.949 13.623 -3.570 1.00 90.69 518 ILE A O 1
ATOM 3959 N N . VAL A 1 519 ? 2.029 11.842 -2.217 1.00 87.19 519 VAL A N 1
ATOM 3960 C CA . VAL A 1 519 ? 2.017 10.839 -3.288 1.00 87.19 519 VAL A CA 1
ATOM 3961 C C . VAL A 1 519 ? 0.790 10.983 -4.174 1.00 87.19 519 VAL A C 1
ATOM 3963 O O . VAL A 1 519 ? 0.936 10.998 -5.397 1.00 87.19 519 VAL A O 1
ATOM 3966 N N . ASN A 1 520 ? -0.390 11.118 -3.571 1.00 84.62 520 ASN A N 1
ATOM 3967 C CA . ASN A 1 520 ? -1.633 11.305 -4.307 1.00 84.62 520 ASN A CA 1
ATOM 3968 C C . ASN A 1 520 ? -1.656 12.655 -5.045 1.00 84.62 520 ASN A C 1
ATOM 3970 O O . ASN A 1 520 ? -2.245 12.733 -6.119 1.00 84.62 520 ASN A O 1
ATOM 3974 N N . MET A 1 521 ? -0.970 13.695 -4.543 1.00 85.31 521 MET A N 1
ATOM 3975 C CA . MET A 1 521 ? -0.764 14.938 -5.304 1.00 85.31 521 MET A CA 1
ATOM 3976 C C . MET A 1 521 ? 0.083 14.708 -6.555 1.00 85.31 521 MET A C 1
ATOM 3978 O O . MET A 1 521 ? -0.221 15.253 -7.607 1.00 85.31 521 MET A O 1
ATOM 3982 N N . CYS A 1 522 ? 1.132 13.892 -6.453 1.00 78.38 522 CYS A N 1
ATOM 3983 C CA . CYS A 1 522 ? 2.039 13.568 -7.553 1.00 78.38 522 CYS A CA 1
ATOM 3984 C C . CYS A 1 522 ? 1.502 12.475 -8.503 1.00 78.38 522 CYS A C 1
ATOM 3986 O O . CYS A 1 522 ? 2.287 11.886 -9.241 1.00 78.38 522 CYS A O 1
ATOM 3988 N N . CYS A 1 523 ? 0.201 12.172 -8.494 1.00 69.56 523 CYS A N 1
ATOM 3989 C CA . CYS A 1 523 ? -0.434 11.267 -9.454 1.00 69.56 523 CYS A CA 1
ATOM 3990 C C . CYS A 1 523 ? -1.249 12.075 -10.474 1.00 69.56 523 CYS A C 1
ATOM 3992 O O . CYS A 1 523 ? -2.036 12.927 -10.075 1.00 69.56 523 CYS A O 1
ATOM 3994 N N . SER A 1 524 ? -1.103 11.803 -11.775 1.00 51.72 524 SER A N 1
ATOM 3995 C CA . SER A 1 524 ? -1.986 12.389 -12.790 1.00 51.72 524 SER A CA 1
ATOM 3996 C C . SER A 1 524 ? -3.336 11.672 -12.818 1.00 51.72 524 SER A C 1
ATOM 3998 O O . SER A 1 524 ? -3.385 10.450 -12.940 1.00 51.72 524 SER A O 1
ATOM 4000 N N . ASP A 1 525 ? -4.424 12.440 -12.764 1.00 41.34 525 ASP A N 1
ATOM 4001 C CA . ASP A 1 525 ? -5.790 11.992 -13.085 1.00 41.34 525 ASP A CA 1
ATOM 4002 C C . ASP A 1 525 ? -6.045 12.005 -14.602 1.00 41.34 525 ASP A C 1
ATOM 4004 O O . ASP A 1 525 ? -7.179 12.200 -15.034 1.00 41.34 525 ASP A O 1
ATOM 4008 N N . ASP A 1 526 ? -4.999 11.854 -15.424 1.00 36.44 526 ASP A N 1
ATOM 4009 C CA . ASP A 1 526 ? -5.194 11.856 -16.872 1.00 36.44 526 ASP A CA 1
ATOM 4010 C C . ASP A 1 526 ? -6.098 10.665 -17.219 1.00 36.44 526 ASP A C 1
ATOM 4012 O O . ASP A 1 526 ? -5.754 9.529 -16.849 1.00 36.44 526 ASP A O 1
ATOM 4016 N N . PRO A 1 527 ? -7.245 10.893 -17.889 1.00 30.78 527 PRO A N 1
ATOM 4017 C CA . PRO A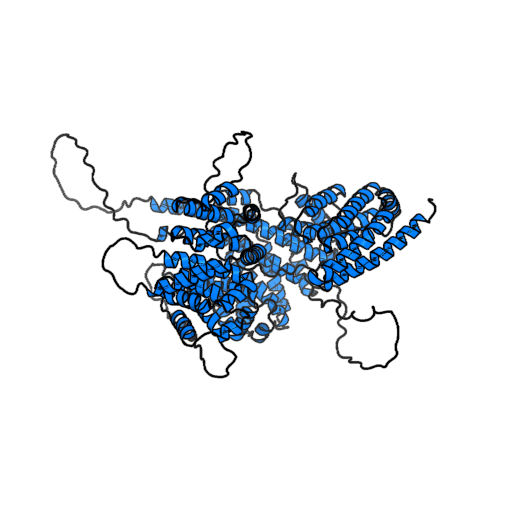 1 527 ? -7.988 9.800 -18.478 1.00 30.78 527 PRO A CA 1
ATOM 4018 C C . PRO A 1 527 ? -6.999 9.027 -19.346 1.00 30.78 527 PRO A C 1
ATOM 4020 O O . PRO A 1 527 ? -6.148 9.610 -20.025 1.00 30.78 527 PRO A O 1
ATOM 4023 N N . SER A 1 528 ? -7.053 7.702 -19.257 1.00 31.80 528 SER A N 1
ATOM 4024 C CA . SER A 1 528 ? -6.363 6.836 -20.203 1.00 31.80 528 SER A CA 1
ATOM 4025 C C . SER A 1 528 ? -6.575 7.369 -21.621 1.00 31.80 528 SER A C 1
ATOM 4027 O O . SER A 1 528 ? -7.604 7.976 -21.910 1.00 31.80 528 SER A O 1
ATOM 4029 N N . ASP A 1 529 ? -5.586 7.153 -22.489 1.00 35.41 529 ASP A N 1
ATOM 4030 C CA . ASP A 1 529 ? -5.582 7.403 -23.942 1.00 35.41 529 ASP A CA 1
ATOM 4031 C C . ASP A 1 529 ? -6.717 6.629 -24.687 1.00 35.41 529 ASP A C 1
ATOM 4033 O O . ASP A 1 529 ? -6.527 6.112 -25.787 1.00 35.41 529 ASP A O 1
ATOM 4037 N N . ASP A 1 530 ? -7.909 6.524 -24.099 1.00 35.28 530 ASP A N 1
ATOM 4038 C CA . ASP A 1 530 ? -9.099 5.806 -24.554 1.00 35.28 530 ASP A CA 1
ATOM 4039 C C . ASP A 1 530 ? -9.770 6.482 -25.765 1.00 35.28 530 ASP A C 1
ATOM 4041 O O . ASP A 1 530 ? -10.766 5.980 -26.274 1.00 35.28 530 ASP A O 1
ATOM 4045 N N . GLU A 1 531 ? -9.205 7.574 -26.292 1.00 34.59 531 GLU A N 1
ATOM 4046 C CA . GLU A 1 531 ? -9.589 8.138 -27.596 1.00 34.59 531 GLU A CA 1
ATOM 4047 C C . GLU A 1 531 ? -8.763 7.589 -28.778 1.00 34.59 531 GLU A C 1
ATOM 4049 O O . GLU A 1 531 ? -8.971 8.005 -29.916 1.00 34.59 531 GLU A O 1
ATOM 4054 N N . TRP A 1 532 ? -7.855 6.625 -28.562 1.00 41.22 532 TRP A N 1
ATOM 4055 C CA . TRP A 1 532 ? -7.130 5.950 -29.656 1.00 41.22 532 TRP A CA 1
ATOM 4056 C C . TRP A 1 532 ? -7.691 4.574 -30.045 1.00 41.22 532 TRP A C 1
ATOM 4058 O O . TRP A 1 532 ? -7.075 3.859 -30.844 1.00 41.22 532 TRP A O 1
ATOM 4068 N N . GLU A 1 533 ? -8.875 4.199 -29.554 1.00 38.22 533 GLU A N 1
ATOM 4069 C CA . GLU A 1 533 ? -9.650 3.105 -30.148 1.00 38.22 533 GLU A CA 1
ATOM 4070 C C . GLU A 1 533 ? -10.324 3.577 -31.442 1.00 38.22 533 GLU A C 1
ATOM 4072 O O . GLU A 1 533 ? -11.513 3.848 -31.486 1.00 38.22 533 GLU A O 1
ATOM 4077 N N . GLU A 1 534 ? -9.539 3.667 -32.512 1.00 40.66 534 GLU A N 1
ATOM 4078 C CA . GLU A 1 534 ? -9.924 3.233 -33.854 1.00 40.66 534 GLU A CA 1
ATOM 4079 C C . GLU A 1 534 ? -8.665 3.252 -34.735 1.00 40.66 534 GLU A C 1
ATOM 4081 O O . GLU A 1 534 ? -7.785 4.091 -34.577 1.00 40.66 534 GLU A O 1
ATOM 4086 N N . LEU A 1 535 ? -8.571 2.321 -35.688 1.00 32.25 535 LEU A N 1
ATOM 4087 C CA . LEU A 1 535 ? -7.442 2.099 -36.613 1.00 32.25 535 LEU A CA 1
ATOM 4088 C C . LEU A 1 535 ? -6.354 1.112 -36.148 1.00 32.25 535 LEU A C 1
ATOM 4090 O O . LEU A 1 535 ? -5.154 1.328 -36.317 1.00 32.25 535 LEU A O 1
ATOM 4094 N N . SER A 1 536 ? -6.771 -0.079 -35.713 1.00 35.94 536 SER A N 1
ATOM 4095 C CA . SER A 1 536 ? -5.982 -1.286 -36.004 1.00 35.94 536 SER A CA 1
ATOM 4096 C C . SER A 1 536 ? -6.858 -2.486 -36.361 1.00 35.94 536 SER A C 1
ATOM 4098 O O . SER A 1 536 ? -6.765 -3.563 -35.776 1.00 35.94 536 SER A O 1
ATOM 4100 N N . SER A 1 537 ? -7.703 -2.309 -37.378 1.00 32.81 537 SER A N 1
ATOM 4101 C CA . SER A 1 537 ? -8.181 -3.417 -38.203 1.00 32.81 537 SER A CA 1
ATOM 4102 C C . SER A 1 537 ? -7.915 -3.097 -39.676 1.00 32.81 537 SER A C 1
ATOM 4104 O O . SER A 1 537 ? -8.711 -2.436 -40.336 1.00 32.81 537 SER A O 1
ATOM 4106 N N . SER A 1 538 ? -6.777 -3.548 -40.202 1.00 35.31 538 SER A N 1
ATOM 4107 C CA . SER A 1 538 ? -6.574 -3.648 -41.648 1.00 35.31 538 SER A CA 1
ATOM 4108 C C . SER A 1 538 ? -6.505 -5.123 -42.032 1.00 35.31 538 SER A C 1
ATOM 4110 O O . SER A 1 538 ? -5.430 -5.723 -42.003 1.00 35.31 538 SER A O 1
ATOM 4112 N N . ASP A 1 539 ? -7.670 -5.686 -42.330 1.00 36.53 539 ASP A N 1
ATOM 4113 C CA . ASP A 1 539 ? -7.863 -6.569 -43.479 1.00 36.53 539 ASP A CA 1
ATOM 4114 C C . ASP A 1 539 ? -9.323 -6.413 -43.947 1.00 36.53 539 ASP A C 1
ATOM 4116 O O . ASP A 1 539 ? -10.255 -6.672 -43.190 1.00 36.53 539 ASP A O 1
ATOM 4120 N N . GLU A 1 540 ? -9.446 -5.963 -45.200 1.00 39.50 540 GLU A N 1
ATOM 4121 C CA . GLU A 1 540 ? -10.558 -6.107 -46.152 1.00 39.50 540 GLU A CA 1
ATOM 4122 C C . GLU A 1 540 ? -11.912 -5.373 -45.941 1.00 39.50 540 GLU A C 1
ATOM 4124 O O . GLU A 1 540 ? -12.718 -5.716 -45.084 1.00 39.50 540 GLU A O 1
ATOM 4129 N N . SER A 1 541 ? -12.184 -4.445 -46.882 1.00 35.81 541 SER A N 1
ATOM 4130 C CA . SER A 1 541 ? -13.493 -4.018 -47.443 1.00 35.81 541 SER A CA 1
ATOM 4131 C C . SER A 1 541 ? -14.602 -3.518 -46.498 1.00 35.81 541 SER A C 1
ATOM 4133 O O . SER A 1 541 ? -15.210 -4.303 -45.785 1.00 35.81 541 SER A O 1
ATOM 4135 N N . ASP A 1 542 ? -15.009 -2.246 -46.583 1.00 31.20 542 ASP A N 1
ATOM 4136 C CA . ASP A 1 542 ? -16.030 -1.736 -47.518 1.00 31.20 542 ASP A CA 1
ATOM 4137 C C . ASP A 1 542 ? -16.391 -0.267 -47.211 1.00 31.20 542 ASP A C 1
ATOM 4139 O O . ASP A 1 542 ? -16.213 0.242 -46.107 1.00 31.20 542 ASP A O 1
ATOM 4143 N N . MET A 1 543 ? -16.875 0.432 -48.236 1.00 37.38 543 MET A N 1
ATOM 4144 C CA . MET A 1 543 ? -17.310 1.832 -48.208 1.00 37.38 543 MET A CA 1
ATOM 4145 C C . MET A 1 543 ? -18.586 2.030 -47.373 1.00 37.38 543 MET A C 1
ATOM 4147 O O . MET A 1 543 ? -19.551 1.316 -47.626 1.00 37.38 543 MET A O 1
ATOM 4151 N N . CYS A 1 544 ? -18.649 3.058 -46.507 1.00 30.62 544 CYS A N 1
ATOM 4152 C CA . CYS A 1 544 ? -19.848 3.902 -46.310 1.00 30.62 544 CYS A CA 1
ATOM 4153 C C . CYS A 1 544 ? -19.652 5.072 -45.314 1.00 30.62 544 CYS A C 1
ATOM 4155 O O . CYS A 1 544 ? -19.379 4.861 -44.143 1.00 30.62 544 CYS A O 1
ATOM 4157 N N . ALA A 1 545 ? -19.848 6.281 -45.854 1.00 31.98 545 ALA A N 1
ATOM 4158 C CA . ALA A 1 545 ? -20.493 7.502 -45.341 1.00 31.98 545 ALA A CA 1
ATOM 4159 C C . ALA A 1 545 ? -20.349 7.998 -43.877 1.00 31.98 545 ALA A C 1
ATOM 4161 O O . ALA A 1 545 ? -20.693 7.330 -42.910 1.00 31.98 545 ALA A O 1
ATOM 4162 N N . GLU A 1 546 ? -19.990 9.286 -43.810 1.00 30.81 546 GLU A N 1
ATOM 4163 C CA . GLU A 1 546 ? -19.992 10.249 -42.698 1.00 30.81 546 GLU A CA 1
ATOM 4164 C C . GLU A 1 546 ? -21.263 10.301 -41.823 1.00 30.81 546 GLU A C 1
ATOM 4166 O O . GLU A 1 546 ? -22.378 10.263 -42.339 1.00 30.81 546 GLU A O 1
ATOM 4171 N N . SER A 1 547 ? -21.082 10.572 -40.522 1.00 24.38 547 SER A N 1
ATOM 4172 C CA . SER A 1 547 ? -21.663 11.695 -39.739 1.00 24.38 547 SER A CA 1
ATOM 4173 C C . SER A 1 547 ? -21.127 11.563 -38.295 1.00 24.38 547 SER A C 1
ATOM 4175 O O . SER A 1 547 ? -20.944 10.440 -37.850 1.00 24.38 547 SER A O 1
ATOM 4177 N N . SER A 1 548 ? -20.842 12.567 -37.471 1.00 25.02 548 SER A N 1
ATOM 4178 C CA . SER A 1 548 ? -21.223 13.976 -37.426 1.00 25.02 548 SER A CA 1
ATOM 4179 C C . SER A 1 548 ? -20.343 14.672 -36.379 1.00 25.02 548 SER A C 1
ATOM 4181 O O . SER A 1 548 ? -20.131 14.138 -35.292 1.00 25.02 548 SER A O 1
ATOM 4183 N N . LEU A 1 549 ? -19.881 15.877 -36.705 1.00 31.05 549 LEU A N 1
ATOM 4184 C CA . LEU A 1 549 ? -19.138 16.788 -35.835 1.00 31.05 549 LEU A CA 1
ATOM 4185 C C . LEU A 1 549 ? -19.968 17.216 -34.611 1.00 31.05 549 LEU A C 1
ATOM 4187 O O . LEU A 1 549 ? -21.110 17.648 -34.766 1.00 31.05 549 LEU A O 1
ATOM 4191 N N . CYS A 1 550 ? -19.351 17.210 -33.430 1.00 23.91 550 CYS A N 1
ATOM 4192 C CA . CYS A 1 550 ? -19.745 18.066 -32.313 1.00 23.91 550 CYS A CA 1
ATOM 4193 C C . CYS A 1 550 ? -18.490 18.775 -31.784 1.00 23.91 550 CYS A C 1
ATOM 4195 O O . CYS A 1 550 ? -17.756 18.250 -30.952 1.00 23.91 550 CYS A O 1
ATOM 4197 N N . GLU A 1 551 ? -18.222 19.963 -32.325 1.00 26.75 551 GLU A N 1
ATOM 4198 C CA . GLU A 1 551 ? -17.344 20.950 -31.702 1.00 26.75 551 GLU A CA 1
ATOM 4199 C C . GLU A 1 551 ? -18.103 21.598 -30.542 1.00 26.75 551 GLU A C 1
ATOM 4201 O O . GLU A 1 551 ? -19.135 22.224 -30.777 1.00 26.75 551 GLU A O 1
ATOM 4206 N N . CYS A 1 552 ? -17.577 21.516 -29.317 1.00 22.58 552 CYS A N 1
ATOM 4207 C CA . CYS A 1 552 ? -17.720 22.604 -28.353 1.00 22.58 552 CYS A CA 1
ATOM 4208 C C . CYS A 1 552 ? -16.770 22.462 -27.152 1.00 22.58 552 CYS A C 1
ATOM 4210 O O . CYS A 1 552 ? -16.963 21.610 -26.292 1.00 22.58 552 CYS A O 1
ATOM 4212 N N . SER A 1 553 ? -15.876 23.452 -27.050 1.00 25.77 553 SER A N 1
ATOM 4213 C CA . SER A 1 553 ? -15.367 24.072 -25.812 1.00 25.77 553 SER A CA 1
ATOM 4214 C C . SER A 1 553 ? -13.987 23.646 -25.298 1.00 25.77 553 SER A C 1
ATOM 4216 O O . SER A 1 553 ? -13.835 22.661 -24.593 1.00 25.77 553 SER A O 1
ATOM 4218 N N . GLY A 1 554 ? -13.020 24.546 -25.522 1.00 25.66 554 GLY A N 1
ATOM 4219 C CA . GLY A 1 554 ? -11.917 24.793 -24.591 1.00 25.66 554 GLY A CA 1
ATOM 4220 C C . GLY A 1 554 ? -10.608 24.097 -24.928 1.00 25.66 554 GLY A C 1
ATOM 4221 O O . GLY A 1 554 ? -10.260 23.101 -24.314 1.00 25.66 554 GLY A O 1
ATOM 4222 N N . VAL A 1 555 ? -9.831 24.686 -25.841 1.00 26.70 555 VAL A N 1
ATOM 4223 C CA . VAL A 1 555 ? -8.399 24.392 -25.996 1.00 26.70 555 VAL A CA 1
ATOM 4224 C C . VAL A 1 555 ? -7.705 24.682 -24.661 1.00 26.70 555 VAL A C 1
ATOM 4226 O O . VAL A 1 555 ? -7.365 25.828 -24.359 1.00 26.70 555 VAL A O 1
ATOM 4229 N N . GLN A 1 556 ? -7.537 23.649 -23.840 1.00 26.47 556 GLN A N 1
ATOM 4230 C CA . GLN A 1 556 ? -6.747 23.702 -22.624 1.00 26.47 556 GLN A CA 1
ATOM 4231 C C . GLN A 1 556 ? -5.285 23.606 -23.052 1.00 26.47 556 GLN A C 1
ATOM 4233 O O . GLN A 1 556 ? -4.816 22.600 -23.579 1.00 26.47 556 GLN A O 1
ATOM 4238 N N . VAL A 1 557 ? -4.599 24.740 -22.941 1.00 27.30 557 VAL A N 1
ATOM 4239 C CA . VAL A 1 557 ? -3.190 24.896 -23.289 1.00 27.30 557 VAL A CA 1
ATOM 4240 C C . VAL A 1 557 ? -2.374 23.835 -22.553 1.00 27.30 557 VAL A C 1
ATOM 4242 O O . VAL A 1 557 ? -2.409 23.758 -21.328 1.00 27.30 557 VAL A O 1
ATOM 4245 N N . LEU A 1 558 ? -1.649 23.038 -23.339 1.00 31.34 558 LEU A N 1
ATOM 4246 C CA . LEU A 1 558 ? -0.688 22.021 -22.926 1.00 31.34 558 LEU A CA 1
ATOM 4247 C C . LEU A 1 558 ? 0.271 22.581 -21.864 1.00 31.34 558 LEU A C 1
ATOM 4249 O O . LEU A 1 558 ? 1.222 23.292 -22.190 1.00 31.34 558 LEU A O 1
ATOM 4253 N N . SER A 1 559 ? 0.025 22.247 -20.599 1.00 26.48 559 SER A N 1
ATOM 4254 C CA . SER A 1 559 ? 1.011 22.369 -19.529 1.00 26.48 559 SER A CA 1
ATOM 4255 C C . SER A 1 559 ? 1.552 20.963 -19.251 1.00 26.48 559 SER A C 1
ATOM 4257 O O . SER A 1 559 ? 0.755 20.075 -18.960 1.00 26.48 559 SER A O 1
ATOM 4259 N N . PRO A 1 560 ? 2.871 20.715 -19.345 1.00 31.75 560 PRO A N 1
ATOM 4260 C CA . PRO A 1 560 ? 3.458 19.381 -19.175 1.00 31.75 560 PRO A CA 1
ATOM 4261 C C . PRO A 1 560 ? 3.502 18.907 -17.711 1.00 31.75 560 PRO A C 1
ATOM 4263 O O . PRO A 1 560 ? 4.142 17.905 -17.406 1.00 31.75 560 PRO A O 1
ATOM 4266 N N . LEU A 1 561 ? 2.842 19.613 -16.791 1.00 36.41 561 LEU A N 1
ATOM 4267 C CA . LEU A 1 561 ? 2.879 19.325 -15.365 1.00 36.41 561 LEU A CA 1
ATOM 4268 C C . LEU A 1 561 ? 1.537 18.737 -14.939 1.00 36.41 561 LEU A C 1
ATOM 4270 O O . LEU A 1 561 ? 0.509 19.404 -14.990 1.00 36.41 561 LEU A O 1
ATOM 4274 N N . CYS A 1 562 ? 1.561 17.507 -14.430 1.00 50.22 562 CYS A N 1
ATOM 4275 C CA . CYS A 1 562 ? 0.418 16.857 -13.776 1.00 50.22 562 CYS A CA 1
ATOM 4276 C C . CYS A 1 562 ? 0.025 17.528 -12.436 1.00 50.22 562 CYS A C 1
ATOM 4278 O O . CYS A 1 562 ? -0.779 16.996 -11.680 1.00 50.22 562 CYS A O 1
ATOM 4280 N N . LEU A 1 563 ? 0.622 18.684 -12.129 1.00 59.19 563 LEU A N 1
ATOM 4281 C CA . LEU A 1 563 ? 0.434 19.508 -10.942 1.00 59.19 563 LEU A CA 1
ATOM 4282 C C . LEU A 1 563 ? 0.110 20.934 -11.397 1.00 59.19 563 LEU A C 1
ATOM 4284 O O . LEU A 1 563 ? 0.728 21.439 -12.337 1.00 59.19 563 LEU A O 1
ATOM 4288 N N . SER A 1 564 ? -0.799 21.618 -10.698 1.00 71.50 564 SER A N 1
ATOM 4289 C CA . SER A 1 564 ? -0.994 23.056 -10.916 1.00 71.50 564 SER A CA 1
ATOM 4290 C C . SER A 1 564 ? 0.309 23.813 -10.602 1.00 71.50 564 SER A C 1
ATOM 4292 O O . SER A 1 564 ? 1.092 23.396 -9.739 1.00 71.50 564 SER A O 1
ATOM 4294 N N . ALA A 1 565 ? 0.569 24.922 -11.302 1.00 72.94 565 ALA A N 1
ATOM 4295 C CA . ALA A 1 565 ? 1.798 25.701 -11.123 1.00 72.94 565 ALA A CA 1
ATOM 4296 C C . ALA A 1 565 ? 1.971 26.176 -9.667 1.00 72.94 565 ALA A C 1
ATOM 4298 O O . ALA A 1 565 ? 3.090 26.257 -9.160 1.00 72.94 565 ALA A O 1
ATOM 4299 N N . GLU A 1 566 ? 0.859 26.430 -8.978 1.00 74.19 566 GLU A N 1
ATOM 4300 C CA . GLU A 1 566 ? 0.806 26.841 -7.579 1.00 74.19 566 GLU A CA 1
ATOM 4301 C C . GLU A 1 566 ? 1.257 25.717 -6.638 1.00 74.19 566 GLU A C 1
ATOM 4303 O O . GLU A 1 566 ? 2.085 25.952 -5.757 1.00 74.19 566 GLU A O 1
ATOM 4308 N N . ILE A 1 567 ? 0.766 24.488 -6.840 1.00 77.06 567 ILE A N 1
ATOM 4309 C CA . ILE A 1 567 ? 1.162 23.317 -6.040 1.00 77.06 567 ILE A CA 1
ATOM 4310 C C . ILE A 1 567 ? 2.642 23.010 -6.261 1.00 77.06 567 ILE A C 1
ATOM 4312 O O . ILE A 1 567 ? 3.383 22.784 -5.303 1.00 77.06 567 ILE A O 1
ATOM 4316 N N . HIS A 1 568 ? 3.097 23.067 -7.513 1.00 80.12 568 HIS A N 1
ATOM 4317 C CA . HIS A 1 568 ? 4.499 22.860 -7.847 1.00 80.12 568 HIS A CA 1
ATOM 4318 C C . HIS A 1 568 ? 5.406 23.917 -7.185 1.00 80.12 568 HIS A C 1
ATOM 4320 O O . HIS A 1 568 ? 6.406 23.571 -6.556 1.00 80.12 568 HIS A O 1
ATOM 4326 N N . ALA A 1 569 ? 5.036 25.201 -7.225 1.00 81.88 569 ALA A N 1
ATOM 4327 C CA . ALA A 1 569 ? 5.778 26.262 -6.538 1.00 81.88 569 ALA A CA 1
ATOM 4328 C C . ALA A 1 569 ? 5.771 26.099 -5.004 1.00 81.88 569 ALA A C 1
ATOM 4330 O O . ALA A 1 569 ? 6.784 26.350 -4.341 1.00 81.88 569 ALA A O 1
ATOM 4331 N N . ALA A 1 570 ? 4.656 25.644 -4.426 1.00 83.12 570 ALA A N 1
ATOM 4332 C CA . ALA A 1 570 ? 4.543 25.370 -2.996 1.00 83.12 570 ALA A CA 1
ATOM 4333 C C . ALA A 1 570 ? 5.448 24.203 -2.561 1.00 83.12 570 ALA A C 1
ATOM 4335 O O . ALA A 1 570 ? 6.148 24.326 -1.557 1.00 83.12 570 ALA A O 1
ATOM 4336 N N . LEU A 1 571 ? 5.504 23.114 -3.341 1.00 84.56 571 LEU A N 1
ATOM 4337 C CA . LEU A 1 571 ? 6.395 21.971 -3.095 1.00 84.56 571 LEU A CA 1
ATOM 4338 C C . LEU A 1 571 ? 7.860 22.408 -2.990 1.00 84.56 571 LEU A C 1
ATOM 4340 O O . LEU A 1 571 ? 8.561 22.019 -2.052 1.00 84.56 571 LEU A O 1
ATOM 4344 N N . ILE A 1 572 ? 8.305 23.238 -3.937 1.00 85.94 572 ILE A N 1
ATOM 4345 C CA . ILE A 1 572 ? 9.690 23.713 -3.995 1.00 85.94 572 ILE A CA 1
ATOM 4346 C C . ILE A 1 572 ? 9.990 24.725 -2.891 1.00 85.94 572 ILE A C 1
ATOM 4348 O O . ILE A 1 572 ? 10.994 24.586 -2.196 1.00 85.94 572 ILE A O 1
ATOM 4352 N N . SER A 1 573 ? 9.124 25.721 -2.685 1.00 88.69 573 SER A N 1
ATOM 4353 C CA . SER A 1 573 ? 9.360 26.764 -1.673 1.00 88.69 573 SER A CA 1
ATOM 4354 C C . SER A 1 573 ? 9.418 26.216 -0.244 1.00 88.69 573 SER A C 1
ATOM 4356 O O . SER A 1 573 ? 10.151 26.750 0.585 1.00 88.69 573 SER A O 1
ATOM 4358 N N . LEU A 1 574 ? 8.692 25.131 0.037 1.00 90.38 574 LEU A N 1
ATOM 4359 C CA . LEU A 1 574 ? 8.670 24.455 1.336 1.00 90.38 574 LEU A CA 1
ATOM 4360 C C . LEU A 1 574 ? 9.728 23.350 1.486 1.00 90.38 574 LEU A C 1
ATOM 4362 O O . LEU A 1 574 ? 9.707 22.642 2.497 1.00 90.38 574 LEU A O 1
ATOM 4366 N N . LEU A 1 575 ? 10.619 23.185 0.498 1.00 91.19 575 LEU A N 1
ATOM 4367 C CA . LEU A 1 575 ? 11.682 22.171 0.470 1.00 91.19 575 LEU A CA 1
ATOM 4368 C C . LEU A 1 575 ? 11.165 20.744 0.722 1.00 91.19 575 LEU A C 1
ATOM 4370 O O . LEU A 1 575 ? 11.836 19.916 1.341 1.00 91.19 575 LEU A O 1
ATOM 4374 N N . LEU A 1 576 ? 9.955 20.437 0.241 1.00 91.50 576 LEU A N 1
ATOM 4375 C CA . LEU A 1 576 ? 9.338 19.128 0.452 1.00 91.50 576 LEU A CA 1
ATOM 4376 C C . LEU A 1 576 ? 10.155 17.968 -0.142 1.00 91.50 576 LEU A C 1
ATOM 4378 O O . LEU A 1 576 ? 10.282 16.966 0.559 1.00 91.50 576 LEU A O 1
ATOM 4382 N N . PRO A 1 577 ? 10.779 18.075 -1.334 1.00 91.44 577 PRO A N 1
ATOM 4383 C CA . PRO A 1 577 ? 11.661 17.019 -1.836 1.00 91.44 577 PRO A CA 1
ATOM 4384 C C . PRO A 1 577 ? 12.824 16.685 -0.887 1.00 91.44 577 PRO A C 1
ATOM 4386 O O . PRO A 1 577 ? 13.122 15.513 -0.675 1.00 91.44 577 PRO A O 1
ATOM 4389 N N . GLU A 1 578 ? 13.441 17.691 -0.254 1.00 91.94 578 GLU A N 1
ATOM 4390 C CA . GLU A 1 578 ? 14.520 17.478 0.723 1.00 91.94 578 GLU A CA 1
ATOM 4391 C C . GLU A 1 578 ? 13.992 16.808 2.000 1.00 91.94 578 GLU A C 1
ATOM 4393 O O . GLU A 1 578 ? 14.601 15.870 2.516 1.00 91.94 578 GLU A O 1
ATOM 4398 N N . LYS A 1 579 ? 12.829 17.250 2.497 1.00 95.19 579 LYS A N 1
ATOM 4399 C CA . LYS A 1 579 ? 12.179 16.649 3.672 1.00 95.19 579 LYS A CA 1
ATOM 4400 C C . LYS A 1 579 ? 11.777 15.193 3.416 1.00 95.19 579 LYS A C 1
ATOM 4402 O O . LYS A 1 579 ? 11.999 14.344 4.274 1.00 95.19 579 LYS A O 1
ATOM 4407 N N . VAL A 1 580 ? 11.236 14.888 2.234 1.00 95.94 580 VAL A N 1
ATOM 4408 C CA . VAL A 1 580 ? 10.912 13.516 1.813 1.00 95.94 580 VAL A CA 1
ATOM 4409 C C . VAL A 1 580 ? 12.178 12.671 1.726 1.00 95.94 580 VAL A C 1
ATOM 4411 O O . VAL A 1 580 ? 12.186 11.565 2.258 1.00 95.94 580 VAL A O 1
ATOM 4414 N N . LEU A 1 581 ? 13.257 13.196 1.134 1.00 95.19 581 LEU A N 1
ATOM 4415 C CA . LEU A 1 581 ? 14.533 12.488 1.035 1.00 95.19 581 LEU A CA 1
ATOM 4416 C C . LEU A 1 581 ? 15.066 12.088 2.418 1.00 95.19 581 LEU A C 1
ATOM 4418 O O . LEU A 1 581 ? 15.369 10.914 2.620 1.00 95.19 581 LEU A O 1
ATOM 4422 N N . LYS A 1 582 ? 15.073 13.006 3.393 1.00 94.88 582 LYS A N 1
ATOM 4423 C CA . LYS A 1 582 ? 15.475 12.704 4.783 1.00 94.88 582 LYS A CA 1
ATOM 4424 C C . LYS A 1 582 ? 14.649 11.574 5.403 1.00 94.88 582 LYS A C 1
ATOM 4426 O O . LYS A 1 582 ? 15.174 10.748 6.135 1.00 94.88 582 LYS A O 1
ATOM 4431 N N . LYS A 1 583 ? 13.355 11.477 5.079 1.00 96.44 583 LYS A N 1
ATOM 4432 C CA . LYS A 1 583 ? 12.477 10.402 5.580 1.00 96.44 583 LYS A CA 1
ATOM 4433 C C . LYS A 1 583 ? 12.711 9.037 4.932 1.00 96.44 583 LYS A C 1
ATOM 4435 O O . LYS A 1 583 ? 12.150 8.059 5.412 1.00 96.44 583 LYS A O 1
ATOM 4440 N N . THR A 1 584 ? 13.521 8.949 3.876 1.00 96.38 584 THR A N 1
ATOM 4441 C CA . THR A 1 584 ? 13.918 7.662 3.274 1.00 96.38 584 THR A CA 1
ATOM 4442 C C . THR A 1 584 ? 15.102 6.997 3.984 1.00 96.38 584 THR A C 1
ATOM 4444 O O . THR A 1 584 ? 15.382 5.823 3.730 1.00 96.38 584 THR A O 1
ATOM 4447 N N . GLU A 1 585 ? 15.799 7.722 4.865 1.00 94.12 585 GLU A N 1
ATOM 4448 C CA . GLU A 1 585 ? 16.871 7.177 5.703 1.00 94.12 585 GLU A CA 1
ATOM 4449 C C . GLU A 1 585 ? 16.360 6.031 6.587 1.00 94.12 585 GLU A C 1
ATOM 4451 O O . GLU A 1 585 ? 15.184 5.980 6.961 1.00 94.12 585 GLU A O 1
ATOM 4456 N N . PHE A 1 586 ? 17.249 5.091 6.924 1.00 90.19 586 PHE A N 1
ATOM 4457 C CA . PHE A 1 586 ? 16.908 4.068 7.909 1.00 90.19 586 PHE A CA 1
ATOM 4458 C C . PHE A 1 586 ? 16.594 4.719 9.261 1.00 90.19 586 PHE A C 1
ATOM 4460 O O . PHE A 1 586 ? 17.234 5.711 9.621 1.00 90.19 586 PHE A O 1
ATOM 4467 N N . PRO A 1 587 ? 15.646 4.162 10.037 1.00 89.00 587 PRO A N 1
ATOM 4468 C CA . PRO A 1 587 ? 15.357 4.680 11.365 1.00 89.00 587 PRO A CA 1
ATOM 4469 C C . PRO A 1 587 ? 16.617 4.706 12.243 1.00 89.00 587 PRO A C 1
ATOM 4471 O O . PRO A 1 587 ? 17.462 3.814 12.155 1.00 89.00 587 PRO A O 1
ATOM 4474 N N . SER A 1 588 ? 16.728 5.719 13.108 1.00 91.69 588 SER A N 1
ATOM 4475 C CA . SER A 1 588 ? 17.859 5.873 14.035 1.00 91.69 588 SER A CA 1
ATOM 4476 C C . SER A 1 588 ? 18.102 4.590 14.832 1.00 91.69 588 SER A C 1
ATOM 4478 O O . SER A 1 588 ? 17.190 4.090 15.495 1.00 91.69 588 SER A O 1
ATOM 4480 N N . SER A 1 589 ? 19.339 4.081 14.817 1.00 91.50 589 SER A N 1
ATOM 4481 C CA . SER A 1 589 ? 19.715 2.871 15.562 1.00 91.50 589 SER A CA 1
ATOM 4482 C C . SER A 1 589 ? 19.435 3.013 17.058 1.00 91.50 589 SER A C 1
ATOM 4484 O O . SER A 1 589 ? 18.879 2.106 17.667 1.00 91.50 589 SER A O 1
ATOM 4486 N N . ALA A 1 590 ? 19.698 4.190 17.635 1.00 94.06 590 ALA A N 1
ATOM 4487 C CA . ALA A 1 590 ? 19.393 4.474 19.034 1.00 94.06 590 ALA A CA 1
ATOM 4488 C C . ALA A 1 590 ? 17.884 4.390 19.335 1.00 94.06 590 ALA A C 1
ATOM 4490 O O . ALA A 1 590 ? 17.487 3.858 20.374 1.00 94.06 590 ALA A O 1
ATOM 4491 N N . ALA A 1 591 ? 17.034 4.887 18.429 1.00 92.06 591 ALA A N 1
ATOM 4492 C CA . ALA A 1 591 ? 15.580 4.813 18.579 1.00 92.06 591 ALA A CA 1
ATOM 4493 C C . ALA A 1 591 ? 15.067 3.372 18.415 1.00 92.06 591 ALA A C 1
ATOM 4495 O O . ALA A 1 591 ? 14.215 2.935 19.191 1.00 92.06 591 ALA A O 1
ATOM 4496 N N . LEU A 1 592 ? 15.622 2.617 17.459 1.00 90.75 592 LEU A N 1
ATOM 4497 C CA . LEU A 1 592 ? 15.320 1.198 17.254 1.00 90.75 592 LEU A CA 1
ATOM 4498 C C . LEU A 1 592 ? 15.671 0.369 18.493 1.00 90.75 592 LEU A C 1
ATOM 4500 O O . LEU A 1 592 ? 14.802 -0.318 19.029 1.00 90.75 592 LEU A O 1
ATOM 4504 N N . ASP A 1 593 ? 16.896 0.499 19.002 1.00 92.00 593 ASP A N 1
ATOM 4505 C CA . ASP A 1 593 ? 17.361 -0.211 20.197 1.00 92.00 593 ASP A CA 1
ATOM 4506 C C . ASP A 1 593 ? 16.493 0.114 21.415 1.00 92.00 593 ASP A C 1
ATOM 4508 O O . ASP A 1 593 ? 16.161 -0.758 22.219 1.00 92.00 593 ASP A O 1
ATOM 4512 N N . THR A 1 594 ? 16.093 1.378 21.547 1.00 90.12 594 THR A N 1
ATOM 4513 C CA . THR A 1 594 ? 15.223 1.840 22.630 1.00 90.12 594 THR A CA 1
ATOM 4514 C C . THR A 1 594 ? 13.829 1.224 22.539 1.00 90.12 594 THR A C 1
ATOM 4516 O O . THR A 1 594 ? 13.310 0.727 23.540 1.00 90.12 594 THR A O 1
ATOM 4519 N N . CYS A 1 595 ? 13.237 1.189 21.342 1.00 87.19 595 CYS A N 1
ATOM 4520 C CA . CYS A 1 595 ? 11.925 0.581 21.129 1.00 87.19 595 CYS A CA 1
ATOM 4521 C C . CYS A 1 595 ? 11.951 -0.937 21.341 1.00 87.19 595 CYS A C 1
ATOM 4523 O O . CYS A 1 595 ? 11.003 -1.496 21.885 1.00 87.19 595 CYS A O 1
ATOM 4525 N N . MET A 1 596 ? 13.036 -1.609 20.948 1.00 84.75 596 MET A N 1
ATOM 4526 C CA . MET A 1 596 ? 13.168 -3.064 21.072 1.00 84.75 596 MET A CA 1
ATOM 4527 C C . MET A 1 596 ? 13.319 -3.537 22.523 1.00 84.75 596 MET A C 1
ATOM 4529 O O . MET A 1 596 ? 12.908 -4.652 22.840 1.00 84.75 596 MET A O 1
ATOM 4533 N N . LYS A 1 597 ? 13.846 -2.691 23.418 1.00 85.38 597 LYS A N 1
ATOM 4534 C CA . LYS A 1 597 ? 13.992 -2.994 24.855 1.00 85.38 597 LYS A CA 1
ATOM 4535 C C . LYS A 1 597 ? 12.668 -3.029 25.623 1.00 85.38 597 LYS A C 1
ATOM 4537 O O . LYS A 1 597 ? 12.636 -3.563 26.727 1.00 85.38 597 LYS A O 1
ATOM 4542 N N . SER A 1 598 ? 11.589 -2.451 25.087 1.00 75.00 598 SER A N 1
ATOM 4543 C CA . SER A 1 598 ? 10.298 -2.355 25.777 1.00 75.00 598 SER A CA 1
ATOM 4544 C C . SER A 1 598 ? 9.161 -2.942 24.930 1.00 75.00 598 SER A C 1
ATOM 4546 O O . SER A 1 598 ? 8.947 -2.492 23.803 1.00 75.00 598 SER A O 1
ATOM 4548 N N . PRO A 1 599 ? 8.367 -3.898 25.454 1.00 70.75 599 PRO A N 1
ATOM 4549 C CA . PRO A 1 599 ? 7.317 -4.556 24.675 1.00 70.75 599 PRO A CA 1
ATOM 4550 C C . PRO A 1 599 ? 6.241 -3.581 24.168 1.00 70.75 599 PRO A C 1
ATOM 4552 O O . PRO A 1 599 ? 5.751 -3.751 23.054 1.00 70.75 599 PRO A O 1
ATOM 4555 N N . ALA A 1 600 ? 5.924 -2.525 24.929 1.00 71.69 600 ALA A N 1
ATOM 4556 C CA . ALA A 1 600 ? 4.952 -1.504 24.526 1.00 71.69 600 ALA A CA 1
ATOM 4557 C C . ALA A 1 600 ? 5.425 -0.659 23.324 1.00 71.69 600 ALA A C 1
ATOM 4559 O O . ALA A 1 600 ? 4.613 -0.258 22.492 1.00 71.69 600 ALA A O 1
ATOM 4560 N N . TRP A 1 601 ? 6.738 -0.438 23.195 1.00 83.38 601 TRP A N 1
ATOM 4561 C CA . TRP A 1 601 ? 7.342 0.396 22.147 1.00 83.38 601 TRP A CA 1
ATOM 4562 C C . TRP A 1 601 ? 7.733 -0.393 20.895 1.00 83.38 601 TRP A C 1
ATOM 4564 O O . TRP A 1 601 ? 7.879 0.187 19.821 1.00 83.38 601 TRP A O 1
ATOM 4574 N N . LYS A 1 602 ? 7.858 -1.722 20.998 1.00 79.19 602 LYS A N 1
ATOM 4575 C CA . LYS A 1 602 ? 8.285 -2.608 19.902 1.00 79.19 602 LYS A CA 1
ATOM 4576 C C . LYS A 1 602 ? 7.463 -2.429 18.618 1.00 79.19 602 LYS A C 1
ATOM 4578 O O . LYS A 1 602 ? 8.001 -2.531 17.518 1.00 79.19 602 LYS A O 1
ATOM 4583 N N . SER A 1 603 ? 6.172 -2.114 18.740 1.00 80.38 603 SER A N 1
ATOM 4584 C CA . SER A 1 603 ? 5.278 -1.872 17.596 1.00 80.38 603 SER A CA 1
ATOM 4585 C C . SER A 1 603 ? 5.682 -0.658 16.740 1.00 80.38 603 SER A C 1
ATOM 4587 O O . SER A 1 603 ? 5.422 -0.640 15.532 1.00 80.38 603 SER A O 1
ATOM 4589 N N . LEU A 1 604 ? 6.372 0.328 17.327 1.00 81.50 604 LEU A N 1
ATOM 4590 C CA . LEU A 1 604 ? 6.826 1.541 16.642 1.00 81.50 604 LEU A CA 1
ATOM 4591 C C . LEU A 1 604 ? 7.924 1.250 15.616 1.00 81.50 604 LEU A C 1
ATOM 4593 O O . LEU A 1 604 ? 8.012 1.959 14.619 1.00 81.50 604 LEU A O 1
ATOM 4597 N N . VAL A 1 605 ? 8.702 0.175 15.797 1.00 84.81 605 VAL A N 1
ATOM 4598 C CA . VAL A 1 605 ? 9.743 -0.245 14.843 1.00 84.81 605 VAL A CA 1
ATOM 4599 C C . VAL A 1 605 ? 9.150 -0.475 13.456 1.00 84.81 605 VAL A C 1
ATOM 4601 O O . VAL A 1 605 ? 9.587 0.130 12.478 1.00 84.81 605 VAL A O 1
ATOM 4604 N N . LYS A 1 606 ? 8.068 -1.258 13.380 1.00 83.44 606 LYS A N 1
ATOM 4605 C CA . LYS A 1 606 ? 7.357 -1.507 12.120 1.00 83.44 606 LYS A CA 1
ATOM 4606 C C . LYS A 1 606 ? 6.794 -0.213 11.520 1.00 83.44 606 LYS A C 1
ATOM 4608 O O . LYS A 1 606 ? 6.844 -0.030 10.306 1.00 83.44 606 LYS A O 1
ATOM 4613 N N . LYS A 1 607 ? 6.285 0.705 12.353 1.00 82.31 607 LYS A N 1
ATOM 4614 C CA . LYS A 1 607 ? 5.767 2.010 11.900 1.00 82.31 607 LYS A CA 1
ATOM 4615 C C . LYS A 1 607 ? 6.872 2.921 11.349 1.00 82.31 607 LYS A C 1
ATOM 4617 O O . LYS A 1 607 ? 6.641 3.581 10.343 1.00 82.31 607 LYS A O 1
ATOM 4622 N N . MET A 1 608 ? 8.069 2.924 11.935 1.00 89.12 608 MET A N 1
ATOM 4623 C CA . MET A 1 608 ? 9.212 3.685 11.412 1.00 89.12 608 MET A CA 1
ATOM 4624 C C . MET A 1 608 ? 9.642 3.177 10.029 1.00 89.12 608 MET A C 1
ATOM 4626 O O . MET A 1 608 ? 9.774 3.972 9.100 1.00 89.12 608 MET A O 1
ATOM 4630 N N . HIS A 1 609 ? 9.758 1.856 9.849 1.00 88.56 609 HIS A N 1
ATOM 4631 C CA . HIS A 1 609 ? 10.033 1.266 8.530 1.00 88.56 609 HIS A CA 1
ATOM 4632 C C . HIS A 1 609 ? 8.910 1.532 7.517 1.00 88.56 609 HIS A C 1
ATOM 4634 O O . HIS A 1 609 ? 9.171 1.776 6.339 1.00 88.56 609 HIS A O 1
ATOM 4640 N N . ARG A 1 610 ? 7.650 1.566 7.964 1.00 87.94 610 ARG A N 1
ATOM 4641 C CA . ARG A 1 610 ? 6.516 1.942 7.111 1.00 87.94 610 ARG A CA 1
ATOM 4642 C C . ARG A 1 610 ? 6.625 3.385 6.616 1.00 87.94 610 ARG A C 1
ATOM 4644 O O . ARG A 1 610 ? 6.411 3.621 5.428 1.00 87.94 610 ARG A O 1
ATOM 4651 N N . VAL A 1 611 ? 6.985 4.334 7.486 1.00 93.44 611 VAL A N 1
ATOM 4652 C CA . VAL A 1 611 ? 7.244 5.734 7.097 1.00 93.44 611 VAL A CA 1
ATOM 4653 C C . VAL A 1 611 ? 8.371 5.801 6.066 1.00 93.44 611 VAL A C 1
ATOM 4655 O O . VAL A 1 611 ? 8.206 6.459 5.041 1.00 93.44 611 VAL A O 1
ATOM 4658 N N . GLN A 1 612 ? 9.458 5.053 6.272 1.00 95.38 612 GLN A N 1
ATOM 4659 C CA . GLN A 1 612 ? 10.563 4.965 5.314 1.00 95.38 612 GLN A CA 1
ATOM 4660 C C . GLN A 1 612 ? 10.097 4.479 3.932 1.00 95.38 612 GLN A C 1
ATOM 4662 O O . GLN A 1 612 ? 10.375 5.113 2.912 1.00 95.38 612 GLN A O 1
ATOM 4667 N N . CYS A 1 613 ? 9.330 3.385 3.883 1.00 93.75 613 CYS A N 1
ATOM 4668 C CA . CYS A 1 613 ? 8.802 2.846 2.629 1.00 93.75 613 CYS A CA 1
ATOM 4669 C C . CYS A 1 613 ? 7.859 3.842 1.937 1.00 93.75 613 CYS A C 1
ATOM 4671 O O . CYS A 1 613 ? 7.935 4.036 0.724 1.00 93.75 613 CYS A O 1
ATOM 4673 N N . ARG A 1 614 ? 6.996 4.532 2.696 1.00 94.06 614 ARG A N 1
ATOM 4674 C CA . ARG A 1 614 ? 6.135 5.599 2.157 1.00 94.06 614 ARG A CA 1
ATOM 4675 C C . ARG A 1 614 ? 6.933 6.775 1.611 1.00 94.06 614 ARG A C 1
ATOM 4677 O O . ARG A 1 614 ? 6.576 7.296 0.557 1.00 94.06 614 ARG A O 1
ATOM 4684 N N . ALA A 1 615 ? 8.029 7.149 2.264 1.00 97.00 615 ALA A N 1
ATOM 4685 C CA . ALA A 1 615 ? 8.907 8.212 1.793 1.00 97.00 615 ALA A CA 1
ATOM 4686 C C . ALA A 1 615 ? 9.592 7.828 0.478 1.00 97.00 615 ALA A C 1
ATOM 4688 O O . ALA A 1 615 ? 9.665 8.649 -0.432 1.00 97.00 615 ALA A O 1
ATOM 4689 N N . LEU A 1 616 ? 10.017 6.569 0.332 1.00 96.62 616 LEU A N 1
ATOM 4690 C CA . LEU A 1 616 ? 10.592 6.052 -0.913 1.00 96.62 616 LEU A CA 1
ATOM 4691 C C . LEU A 1 616 ? 9.579 6.061 -2.068 1.00 96.62 616 LEU A C 1
ATOM 4693 O O . LEU A 1 616 ? 9.918 6.488 -3.171 1.00 96.62 616 LEU A O 1
ATOM 4697 N N . PHE A 1 617 ? 8.323 5.671 -1.827 1.00 93.06 617 PHE A N 1
ATOM 4698 C CA . PHE A 1 617 ? 7.262 5.802 -2.836 1.00 93.06 617 PHE A CA 1
ATOM 4699 C C . PHE A 1 617 ? 6.945 7.264 -3.175 1.00 93.06 617 PHE A C 1
ATOM 4701 O O . PHE A 1 617 ? 6.708 7.591 -4.338 1.00 93.06 617 PHE A O 1
ATOM 4708 N N . CYS A 1 618 ? 6.986 8.154 -2.184 1.00 94.12 618 CYS A N 1
ATOM 4709 C CA . CYS A 1 618 ? 6.839 9.589 -2.404 1.00 94.12 618 CYS A CA 1
ATOM 4710 C C . CYS A 1 618 ? 7.965 10.144 -3.278 1.00 94.12 618 CYS A C 1
ATOM 4712 O O . CYS A 1 618 ? 7.697 10.845 -4.252 1.00 94.12 618 CYS A O 1
ATOM 4714 N N . LEU A 1 619 ? 9.211 9.768 -2.991 1.00 95.19 619 LEU A N 1
ATOM 4715 C CA . LEU A 1 619 ? 10.371 10.129 -3.797 1.00 95.19 619 LEU A CA 1
ATOM 4716 C C . LEU A 1 619 ? 10.251 9.588 -5.229 1.00 95.19 619 LEU A C 1
ATOM 4718 O O . LEU A 1 619 ? 10.495 10.327 -6.179 1.00 95.19 619 LEU A O 1
ATOM 4722 N N . HIS A 1 620 ? 9.833 8.330 -5.394 1.00 92.62 620 HIS A N 1
ATOM 4723 C CA . HIS A 1 620 ? 9.553 7.725 -6.698 1.00 92.62 620 HIS A CA 1
ATOM 4724 C C . HIS A 1 620 ? 8.573 8.570 -7.527 1.00 92.62 620 HIS A C 1
ATOM 4726 O O . HIS A 1 620 ? 8.896 8.926 -8.661 1.00 92.62 620 HIS A O 1
ATOM 4732 N N . ASN A 1 621 ? 7.416 8.929 -6.962 1.00 89.50 621 ASN A N 1
ATOM 4733 C CA . ASN A 1 621 ? 6.404 9.714 -7.674 1.00 89.50 621 ASN A CA 1
ATOM 4734 C C . ASN A 1 621 ? 6.885 11.144 -7.973 1.00 89.50 621 ASN A C 1
ATOM 4736 O O . ASN A 1 621 ? 6.662 11.639 -9.077 1.00 89.50 621 ASN A O 1
ATOM 4740 N N . MET A 1 622 ? 7.601 11.788 -7.042 1.00 89.88 622 MET A N 1
ATOM 4741 C CA . MET A 1 622 ? 8.220 13.098 -7.287 1.00 89.88 622 MET A CA 1
ATOM 4742 C C . MET A 1 622 ? 9.212 13.042 -8.455 1.00 89.88 622 MET A C 1
ATOM 4744 O O . MET A 1 622 ? 9.131 13.864 -9.363 1.00 89.88 622 MET A O 1
ATOM 4748 N N . LEU A 1 623 ? 10.104 12.046 -8.481 1.00 89.56 623 LEU A N 1
ATOM 4749 C CA . LEU A 1 623 ? 11.073 11.845 -9.568 1.00 89.56 623 LEU A CA 1
ATOM 4750 C C . LEU A 1 623 ? 10.406 11.550 -10.918 1.00 89.56 623 LEU A C 1
ATOM 4752 O O . LEU A 1 623 ? 10.987 11.837 -11.962 1.00 89.56 623 LEU A O 1
ATOM 4756 N N . SER A 1 624 ? 9.215 10.950 -10.907 1.00 86.38 624 SER A N 1
ATOM 4757 C CA . SER A 1 624 ? 8.468 10.615 -12.119 1.00 86.38 624 SER A CA 1
ATOM 4758 C C . SER A 1 624 ? 7.700 11.792 -12.723 1.00 86.38 624 SER A C 1
ATOM 4760 O O . SER A 1 624 ? 7.502 11.796 -13.935 1.00 86.38 624 SER A O 1
ATOM 4762 N N . VAL A 1 625 ? 7.261 12.759 -11.910 1.00 82.00 625 VAL A N 1
ATOM 4763 C CA . VAL A 1 625 ? 6.376 13.855 -12.354 1.00 82.00 625 VAL A CA 1
ATOM 4764 C C . VAL A 1 625 ? 7.071 15.217 -12.397 1.00 82.00 625 VAL A C 1
ATOM 4766 O O . VAL A 1 625 ? 6.673 16.078 -13.179 1.00 82.00 625 VAL A O 1
ATOM 4769 N N . MET A 1 626 ? 8.104 15.442 -11.583 1.00 82.88 626 MET A N 1
ATOM 4770 C CA . MET A 1 626 ? 8.784 16.737 -11.501 1.00 82.88 626 MET A CA 1
ATOM 4771 C C . MET A 1 626 ? 9.936 16.855 -12.503 1.00 82.88 626 MET A C 1
ATOM 4773 O O . MET A 1 626 ? 10.637 15.890 -12.812 1.00 82.88 626 MET A O 1
ATOM 4777 N N . GLU A 1 627 ? 10.184 18.078 -12.974 1.00 81.56 627 GLU A N 1
ATOM 4778 C CA . GLU A 1 627 ? 11.359 18.374 -13.789 1.00 81.56 627 GLU A CA 1
ATOM 4779 C C . GLU A 1 627 ? 12.642 18.325 -12.944 1.00 81.56 627 GLU A C 1
ATOM 4781 O O . GLU A 1 627 ? 12.671 18.727 -11.779 1.00 81.56 627 GLU A O 1
ATOM 4786 N N . GLY A 1 628 ? 13.745 17.875 -13.546 1.00 80.25 628 GLY A N 1
ATOM 4787 C CA . GLY A 1 628 ? 15.034 17.761 -12.864 1.00 80.25 628 GLY A CA 1
ATOM 4788 C C . GLY A 1 628 ? 15.547 19.097 -12.320 1.00 80.25 628 GLY A C 1
ATOM 4789 O O . GLY A 1 628 ? 16.162 19.117 -11.261 1.00 80.25 628 GLY A O 1
ATOM 4790 N N . GLU A 1 629 ? 15.265 20.220 -12.988 1.00 83.25 629 GLU A N 1
ATOM 4791 C CA . GLU A 1 629 ? 15.580 21.571 -12.509 1.00 83.25 629 GLU A CA 1
ATOM 4792 C C . GLU A 1 629 ? 14.824 21.905 -11.222 1.00 83.25 629 GLU A C 1
ATOM 4794 O O . GLU A 1 629 ? 15.418 22.446 -10.290 1.00 83.25 629 GLU A O 1
ATOM 4799 N N . ALA A 1 630 ? 13.539 21.548 -11.149 1.00 80.75 630 ALA A N 1
ATOM 4800 C CA . ALA A 1 630 ? 12.707 21.782 -9.974 1.00 80.75 630 ALA A CA 1
ATOM 4801 C C . ALA A 1 630 ? 13.215 20.996 -8.758 1.00 80.75 630 ALA A C 1
ATOM 4803 O O . ALA A 1 630 ? 13.176 21.492 -7.638 1.00 80.75 630 ALA A O 1
ATOM 4804 N N . LEU A 1 631 ? 13.774 19.808 -8.987 1.00 83.19 631 LEU A N 1
ATOM 4805 C CA . LEU A 1 631 ? 14.385 18.975 -7.950 1.00 83.19 631 LEU A CA 1
ATOM 4806 C C . LEU A 1 631 ? 15.774 19.459 -7.491 1.00 83.19 631 LEU A C 1
ATOM 4808 O O . LEU A 1 631 ? 16.397 18.793 -6.672 1.00 83.19 631 LEU A O 1
ATOM 4812 N N . GLY A 1 632 ? 16.272 20.595 -7.993 1.00 83.31 632 GLY A N 1
ATOM 4813 C CA . GLY A 1 632 ? 17.596 21.137 -7.655 1.00 83.31 632 GLY A CA 1
ATOM 4814 C C . GLY A 1 632 ? 18.688 20.838 -8.692 1.00 83.31 632 GLY A C 1
ATOM 4815 O O . GLY A 1 632 ? 19.875 21.052 -8.434 1.00 83.31 632 GLY A O 1
ATOM 4816 N N . GLY A 1 633 ? 18.308 20.362 -9.880 1.00 88.69 633 GLY A N 1
ATOM 4817 C CA . GLY A 1 633 ? 19.202 20.137 -11.012 1.00 88.69 633 GLY A CA 1
ATOM 4818 C C . GLY A 1 633 ? 20.114 18.917 -10.859 1.00 88.69 633 GLY A C 1
ATOM 4819 O O . GLY A 1 633 ? 19.873 18.008 -10.068 1.00 88.69 633 GLY A O 1
ATOM 4820 N N . VAL A 1 634 ? 21.194 18.893 -11.647 1.00 91.12 634 VAL A N 1
ATOM 4821 C CA . VAL A 1 634 ? 22.113 17.740 -11.742 1.00 91.12 634 VAL A CA 1
ATOM 4822 C C . VAL A 1 634 ? 22.742 17.384 -10.392 1.00 91.12 634 VAL A C 1
ATOM 4824 O O . VAL A 1 634 ? 22.846 16.205 -10.070 1.00 91.12 634 VAL A O 1
ATOM 4827 N N . VAL A 1 635 ? 23.124 18.388 -9.595 1.00 90.25 635 VAL A N 1
ATOM 4828 C CA . VAL A 1 635 ? 23.775 18.185 -8.288 1.00 90.25 635 VAL A CA 1
ATOM 4829 C C . VAL A 1 635 ? 22.827 17.496 -7.308 1.00 90.25 635 VAL A C 1
ATOM 4831 O O . VAL A 1 635 ? 23.221 16.540 -6.646 1.00 90.25 635 VAL A O 1
ATOM 4834 N N . ALA A 1 636 ? 21.567 17.930 -7.248 1.00 90.19 636 ALA A N 1
ATOM 4835 C CA . ALA A 1 636 ? 20.576 17.309 -6.377 1.00 90.19 636 ALA A CA 1
ATOM 4836 C C . ALA A 1 636 ? 20.233 15.882 -6.826 1.00 90.19 636 ALA A C 1
ATOM 4838 O O . ALA A 1 636 ? 20.173 14.979 -5.996 1.00 90.19 636 ALA A O 1
ATOM 4839 N N . LEU A 1 637 ? 20.094 15.645 -8.138 1.00 92.31 637 LEU A N 1
ATOM 4840 C CA . LEU A 1 637 ? 19.886 14.293 -8.666 1.00 92.31 637 LEU A CA 1
ATOM 4841 C C . LEU A 1 637 ? 21.058 13.364 -8.330 1.00 92.31 637 LEU A C 1
ATOM 4843 O O . LEU A 1 637 ? 20.816 12.219 -7.966 1.00 92.31 637 LEU A O 1
ATOM 4847 N N . GLN A 1 638 ? 22.303 13.851 -8.398 1.00 91.56 638 GLN A N 1
ATOM 4848 C CA . GLN A 1 638 ? 23.491 13.102 -7.973 1.00 91.56 638 GLN A CA 1
ATOM 4849 C C . GLN A 1 638 ? 23.482 12.803 -6.469 1.00 91.56 638 GLN A C 1
ATOM 4851 O O . GLN A 1 638 ? 23.764 11.671 -6.087 1.00 91.56 638 GLN A O 1
ATOM 4856 N N . ALA A 1 639 ? 23.083 13.760 -5.628 1.00 91.75 639 ALA A N 1
ATOM 4857 C CA . ALA A 1 639 ? 22.955 13.547 -4.187 1.00 91.75 639 ALA A CA 1
ATOM 4858 C C . ALA A 1 639 ? 21.886 12.491 -3.843 1.00 91.75 639 ALA A C 1
ATOM 4860 O O . ALA A 1 639 ? 22.135 11.601 -3.033 1.00 91.75 639 ALA A O 1
ATOM 4861 N N . ILE A 1 640 ? 20.722 12.523 -4.507 1.00 94.12 640 ILE A N 1
ATOM 4862 C CA . ILE A 1 640 ? 19.683 11.484 -4.365 1.00 94.12 640 ILE A CA 1
ATOM 4863 C C . ILE A 1 640 ? 20.237 10.118 -4.798 1.00 94.12 640 ILE A C 1
ATOM 4865 O O . ILE A 1 640 ? 19.974 9.095 -4.168 1.00 94.12 640 ILE A O 1
ATOM 4869 N N . ALA A 1 641 ? 21.032 10.101 -5.864 1.00 92.56 641 ALA A N 1
ATOM 4870 C CA . ALA A 1 641 ? 21.698 8.916 -6.382 1.00 92.56 641 ALA A CA 1
ATOM 4871 C C . ALA A 1 641 ? 22.684 8.291 -5.390 1.00 92.56 641 ALA A C 1
ATOM 4873 O O . ALA A 1 641 ? 22.666 7.074 -5.194 1.00 92.56 641 ALA A O 1
ATOM 4874 N N . GLU A 1 642 ? 23.536 9.110 -4.780 1.00 92.06 642 GLU A N 1
ATOM 4875 C CA . GLU A 1 642 ? 24.470 8.688 -3.737 1.00 92.06 642 GLU A CA 1
ATOM 4876 C C . GLU A 1 642 ? 23.714 8.153 -2.521 1.00 92.06 642 GLU A C 1
ATOM 4878 O O . GLU A 1 642 ? 24.034 7.070 -2.030 1.00 92.06 642 GLU A O 1
ATOM 4883 N N . HIS A 1 643 ? 22.655 8.851 -2.106 1.00 93.69 643 HIS A N 1
ATOM 4884 C CA . HIS A 1 643 ? 21.800 8.449 -0.994 1.00 93.69 643 HIS A CA 1
ATOM 4885 C C . HIS A 1 643 ? 21.133 7.085 -1.217 1.00 93.69 643 HIS A C 1
ATOM 4887 O O . HIS A 1 643 ? 21.288 6.178 -0.402 1.00 93.69 643 HIS A O 1
ATOM 4893 N N . LEU A 1 644 ? 20.449 6.880 -2.350 1.00 93.94 644 LEU A N 1
ATOM 4894 C CA . LEU A 1 644 ? 19.822 5.588 -2.660 1.00 93.94 644 LEU A CA 1
ATOM 4895 C C . LEU A 1 644 ? 20.861 4.470 -2.820 1.00 93.94 644 LEU A C 1
ATOM 4897 O O . LEU A 1 644 ? 20.603 3.331 -2.434 1.00 93.94 644 LEU A O 1
ATOM 4901 N N . SER A 1 645 ? 22.049 4.782 -3.349 1.00 91.62 645 SER A N 1
ATOM 4902 C CA . SER A 1 645 ? 23.146 3.813 -3.425 1.00 91.62 645 SER A CA 1
ATOM 4903 C C . SER A 1 645 ? 23.610 3.396 -2.032 1.00 91.62 645 SER A C 1
ATOM 4905 O O . SER A 1 645 ? 23.844 2.212 -1.797 1.00 91.62 645 SER A O 1
ATOM 4907 N N . GLN A 1 646 ? 23.739 4.340 -1.100 1.00 91.12 646 GLN A N 1
ATOM 4908 C CA . GLN A 1 646 ? 24.052 4.025 0.290 1.00 91.12 646 GLN A CA 1
ATOM 4909 C C . GLN A 1 646 ? 22.925 3.193 0.914 1.00 91.12 646 GLN A C 1
ATOM 4911 O O . GLN A 1 646 ? 23.197 2.158 1.516 1.00 91.12 646 GLN A O 1
ATOM 4916 N N . LEU A 1 647 ? 21.662 3.557 0.708 1.00 91.56 647 LEU A N 1
ATOM 4917 C CA . LEU A 1 647 ? 20.537 2.832 1.294 1.00 91.56 647 LEU A CA 1
ATOM 4918 C C . LEU A 1 647 ? 20.497 1.349 0.887 1.00 91.56 647 LEU A C 1
ATOM 4920 O O . LEU A 1 647 ? 20.213 0.490 1.717 1.00 91.56 647 LEU A O 1
ATOM 4924 N N . VAL A 1 648 ? 20.815 1.045 -0.375 1.00 89.81 648 VAL A N 1
ATOM 4925 C CA . VAL A 1 648 ? 20.777 -0.327 -0.906 1.00 89.81 648 VAL A CA 1
ATOM 4926 C C . VAL A 1 648 ? 22.066 -1.105 -0.625 1.00 89.81 648 VAL A C 1
ATOM 4928 O O . VAL A 1 648 ? 22.002 -2.297 -0.337 1.00 89.81 648 VAL A O 1
ATOM 4931 N N . PHE A 1 649 ? 23.237 -0.462 -0.725 1.00 88.31 649 PHE A N 1
ATOM 4932 C CA . PHE A 1 649 ? 24.530 -1.162 -0.791 1.00 88.31 649 PHE A CA 1
ATOM 4933 C C . PHE A 1 649 ? 25.467 -0.915 0.403 1.00 88.31 649 PHE A C 1
ATOM 4935 O O . PHE A 1 649 ? 26.595 -1.404 0.381 1.00 88.31 649 PHE A O 1
ATOM 4942 N N . SER A 1 650 ? 25.056 -0.162 1.432 1.00 84.38 650 SER A N 1
ATOM 4943 C CA . SER A 1 650 ? 25.893 0.036 2.636 1.00 84.38 650 SER A CA 1
ATOM 4944 C C . SER A 1 650 ? 25.938 -1.187 3.549 1.00 84.38 650 SER A C 1
ATOM 4946 O O . SER A 1 650 ? 26.895 -1.355 4.304 1.00 84.38 650 SER A O 1
ATOM 4948 N N . GLN A 1 651 ? 24.891 -2.014 3.524 1.00 80.12 651 GLN A N 1
ATOM 4949 C CA . GLN A 1 651 ? 24.821 -3.243 4.308 1.00 80.12 651 GLN A CA 1
ATOM 4950 C C . GLN A 1 651 ? 25.439 -4.416 3.528 1.00 80.12 651 GLN A C 1
ATOM 4952 O O . GLN A 1 651 ? 25.408 -4.411 2.296 1.00 80.12 651 GLN A O 1
ATOM 4957 N N . PRO A 1 652 ? 26.010 -5.425 4.217 1.00 75.25 652 PRO A N 1
ATOM 4958 C CA . PRO A 1 652 ? 26.642 -6.573 3.560 1.00 75.25 652 PRO A CA 1
ATOM 4959 C C . PRO A 1 652 ? 25.646 -7.413 2.749 1.00 75.25 652 PRO A C 1
ATOM 4961 O O . PRO A 1 652 ? 26.033 -8.032 1.759 1.00 75.25 652 PRO A O 1
ATOM 4964 N N . GLU A 1 653 ? 24.373 -7.407 3.146 1.00 82.06 653 GLU A N 1
ATOM 4965 C CA . GLU A 1 653 ? 23.272 -8.038 2.427 1.00 82.06 653 GLU A CA 1
ATOM 4966 C C . GLU A 1 653 ? 22.185 -7.007 2.116 1.00 82.06 653 GLU A C 1
ATOM 4968 O O . GLU A 1 653 ? 21.901 -6.124 2.925 1.00 82.06 653 GLU A O 1
ATOM 4973 N N . ILE A 1 654 ? 21.567 -7.132 0.939 1.00 83.00 654 ILE A N 1
ATOM 4974 C CA . ILE A 1 654 ? 20.431 -6.293 0.546 1.00 83.00 654 ILE A CA 1
ATOM 4975 C C . ILE A 1 654 ? 19.203 -6.738 1.359 1.00 83.00 654 ILE A C 1
ATOM 4977 O O . ILE A 1 654 ? 18.901 -7.938 1.359 1.00 83.00 654 ILE A O 1
ATOM 4981 N N . PRO A 1 655 ? 18.472 -5.812 2.010 1.00 83.38 655 PRO A N 1
ATOM 4982 C CA . PRO A 1 655 ? 17.250 -6.144 2.735 1.00 83.38 655 PRO A CA 1
ATOM 4983 C C . PRO A 1 655 ? 16.242 -6.874 1.841 1.00 83.38 655 PRO A C 1
ATOM 4985 O O . PRO A 1 655 ? 15.981 -6.452 0.715 1.00 83.38 655 PRO A O 1
ATOM 4988 N N . LYS A 1 656 ? 15.672 -7.974 2.346 1.00 83.06 656 LYS A N 1
ATOM 4989 C CA . LYS A 1 656 ? 14.761 -8.860 1.591 1.00 83.06 656 LYS A CA 1
ATOM 4990 C C . LYS A 1 656 ? 13.279 -8.597 1.863 1.00 83.06 656 LYS A C 1
ATOM 4992 O O . LYS A 1 656 ? 12.433 -9.365 1.428 1.00 83.06 656 LYS A O 1
ATOM 4997 N N . GLU A 1 657 ? 12.967 -7.543 2.607 1.00 84.94 657 GLU A N 1
ATOM 4998 C CA . GLU A 1 657 ? 11.591 -7.158 2.915 1.00 84.94 657 GLU A CA 1
ATOM 4999 C C . GLU A 1 657 ? 10.887 -6.674 1.643 1.00 84.94 657 GLU A C 1
ATOM 5001 O O . GLU A 1 657 ? 11.314 -5.700 1.021 1.00 84.94 657 GLU A O 1
ATOM 5006 N N . ASP A 1 658 ? 9.800 -7.344 1.263 1.00 86.44 658 ASP A N 1
ATOM 5007 C CA . ASP A 1 658 ? 9.137 -7.135 -0.029 1.00 86.44 658 ASP A CA 1
ATOM 5008 C C . ASP A 1 658 ? 8.655 -5.691 -0.241 1.00 86.44 658 ASP A C 1
ATOM 5010 O O . ASP A 1 658 ? 8.840 -5.122 -1.319 1.00 86.44 658 ASP A O 1
ATOM 5014 N N . GLU A 1 659 ? 8.081 -5.064 0.794 1.00 87.19 659 GLU A N 1
ATOM 5015 C CA . GLU A 1 659 ? 7.619 -3.672 0.720 1.00 87.19 659 GLU A CA 1
ATOM 5016 C C . GLU A 1 659 ? 8.787 -2.693 0.525 1.00 87.19 659 GLU A C 1
ATOM 5018 O O . GLU A 1 659 ? 8.700 -1.780 -0.300 1.00 87.19 659 GLU A O 1
ATOM 5023 N N . PHE A 1 660 ? 9.890 -2.899 1.250 1.00 91.69 660 PHE A N 1
ATOM 5024 C CA . PHE A 1 660 ? 11.090 -2.078 1.114 1.00 91.69 660 PHE A CA 1
ATOM 5025 C C . PHE A 1 660 ? 11.712 -2.249 -0.272 1.00 91.69 660 PHE A C 1
ATOM 5027 O O . PHE A 1 660 ? 12.018 -1.254 -0.932 1.00 91.69 660 PHE A O 1
ATOM 5034 N N . LEU A 1 661 ? 11.842 -3.493 -0.748 1.00 92.25 661 LEU A N 1
ATOM 5035 C CA . LEU A 1 661 ? 12.346 -3.799 -2.084 1.00 92.25 661 LEU A CA 1
ATOM 5036 C C . LEU A 1 661 ? 11.492 -3.142 -3.169 1.00 92.25 661 LEU A C 1
ATOM 5038 O O . LEU A 1 661 ? 12.039 -2.541 -4.093 1.00 92.25 661 LEU A O 1
ATOM 5042 N N . GLU A 1 662 ? 10.165 -3.195 -3.066 1.00 91.62 662 GLU A N 1
ATOM 5043 C CA . GLU A 1 662 ? 9.275 -2.523 -4.016 1.00 91.62 662 GLU A CA 1
ATOM 5044 C C . GLU A 1 662 ? 9.489 -1.005 -4.002 1.00 91.62 662 GLU A C 1
ATOM 5046 O O . GLU A 1 662 ? 9.633 -0.391 -5.064 1.00 91.62 662 GLU A O 1
ATOM 5051 N N . ALA A 1 663 ? 9.556 -0.400 -2.815 1.00 92.56 663 ALA A N 1
ATOM 5052 C CA . ALA A 1 663 ? 9.709 1.041 -2.660 1.00 92.56 663 ALA A CA 1
ATOM 5053 C C . ALA A 1 663 ? 11.058 1.540 -3.199 1.00 92.56 663 ALA A C 1
ATOM 5055 O O . ALA A 1 663 ? 11.105 2.466 -4.015 1.00 92.56 663 ALA A O 1
ATOM 5056 N N . VAL A 1 664 ? 12.159 0.894 -2.801 1.00 94.25 664 VAL A N 1
ATOM 5057 C CA . VAL A 1 664 ? 13.510 1.308 -3.192 1.00 94.25 664 VAL A CA 1
ATOM 5058 C C . VAL A 1 664 ? 13.773 1.049 -4.673 1.00 94.25 664 VAL A C 1
ATOM 5060 O O . VAL A 1 664 ? 14.307 1.920 -5.356 1.00 94.25 664 VAL A O 1
ATOM 5063 N N . THR A 1 665 ? 13.329 -0.089 -5.223 1.00 93.06 665 THR A N 1
ATOM 5064 C CA . THR A 1 665 ? 13.479 -0.365 -6.662 1.00 93.06 665 THR A CA 1
ATOM 5065 C C . THR A 1 665 ? 12.643 0.594 -7.511 1.00 93.06 665 THR A C 1
ATOM 5067 O O . THR A 1 665 ? 13.103 1.023 -8.567 1.00 93.06 665 THR A O 1
ATOM 5070 N N . SER A 1 666 ? 11.463 1.017 -7.041 1.00 93.88 666 SER A N 1
ATOM 5071 C CA . SER A 1 666 ? 10.662 2.048 -7.718 1.00 93.88 666 SER A CA 1
ATOM 5072 C C . SER A 1 666 ? 11.387 3.400 -7.747 1.00 93.88 666 SER A C 1
ATOM 5074 O O . SER A 1 666 ? 11.472 4.035 -8.802 1.00 93.88 666 SER A O 1
ATOM 5076 N N . ALA A 1 667 ? 11.956 3.827 -6.615 1.00 94.62 667 ALA A N 1
ATOM 5077 C CA . ALA A 1 667 ? 12.699 5.084 -6.515 1.00 94.62 667 ALA A CA 1
ATOM 5078 C C . ALA A 1 667 ? 13.971 5.074 -7.379 1.00 94.62 667 ALA A C 1
ATOM 5080 O O . ALA A 1 667 ? 14.193 6.003 -8.158 1.00 94.62 667 ALA A O 1
ATOM 5081 N N . VAL A 1 668 ? 14.764 3.997 -7.311 1.00 94.31 668 VAL A N 1
ATOM 5082 C CA . VAL A 1 668 ? 15.974 3.817 -8.134 1.00 94.31 668 VAL A CA 1
ATOM 5083 C C . VAL A 1 668 ? 15.626 3.823 -9.620 1.00 94.31 668 VAL A C 1
ATOM 5085 O O . VAL A 1 668 ? 16.294 4.502 -10.398 1.00 94.31 668 VAL A O 1
ATOM 5088 N N . ARG A 1 669 ? 14.555 3.132 -10.027 1.00 92.81 669 ARG A N 1
ATOM 5089 C CA . ARG A 1 669 ? 14.097 3.129 -11.421 1.00 92.81 669 ARG A CA 1
ATOM 5090 C C . ARG A 1 669 ? 13.762 4.535 -11.916 1.00 92.81 669 ARG A C 1
ATOM 5092 O O . ARG A 1 669 ? 14.270 4.935 -12.961 1.00 92.81 669 ARG A O 1
ATOM 5099 N N . SER A 1 670 ? 12.944 5.290 -11.179 1.00 92.81 670 SER A N 1
ATOM 5100 C CA . SER A 1 670 ? 12.576 6.658 -11.576 1.00 92.81 670 SER A CA 1
ATOM 5101 C C . SER A 1 670 ? 13.777 7.593 -11.621 1.00 92.81 670 SER A C 1
ATOM 5103 O O . SER A 1 670 ? 13.895 8.384 -12.556 1.00 92.81 670 SER A O 1
ATOM 5105 N N . LEU A 1 671 ? 14.705 7.462 -10.668 1.00 94.06 671 LEU A N 1
ATOM 5106 C CA . LEU A 1 671 ? 15.941 8.234 -10.670 1.00 94.06 671 LEU A CA 1
ATOM 5107 C C . LEU A 1 671 ? 16.796 7.932 -11.909 1.00 94.06 671 LEU A C 1
ATOM 5109 O O . LEU A 1 671 ? 17.232 8.844 -12.610 1.00 94.06 671 LEU A O 1
ATOM 5113 N N . LEU A 1 672 ? 17.030 6.653 -12.210 1.00 92.19 672 LEU A N 1
ATOM 5114 C CA . LEU A 1 672 ? 17.820 6.271 -13.379 1.00 92.19 672 LEU A CA 1
ATOM 5115 C C . LEU A 1 672 ? 17.148 6.729 -14.676 1.00 92.19 672 LEU A C 1
ATOM 5117 O O . LEU A 1 672 ? 17.844 7.171 -15.589 1.00 92.19 672 LEU A O 1
ATOM 5121 N N . GLN A 1 673 ? 15.815 6.694 -14.745 1.00 91.31 673 GLN A N 1
ATOM 5122 C CA . GLN A 1 673 ? 15.052 7.179 -15.893 1.00 91.31 673 GLN A CA 1
ATOM 5123 C C . GLN A 1 673 ? 15.258 8.685 -16.131 1.00 91.31 673 GLN A C 1
ATOM 5125 O O . GLN A 1 673 ? 15.558 9.087 -17.259 1.00 91.31 673 GLN A O 1
ATOM 5130 N N . ILE A 1 674 ? 15.124 9.524 -15.093 1.00 89.94 674 ILE A N 1
ATOM 5131 C CA . ILE A 1 674 ? 15.320 10.980 -15.222 1.00 89.94 674 ILE A CA 1
ATOM 5132 C C . ILE A 1 674 ? 16.787 11.340 -15.496 1.00 89.94 674 ILE A C 1
ATOM 5134 O O . ILE A 1 674 ? 17.070 12.269 -16.252 1.00 89.94 674 ILE A O 1
ATOM 5138 N N . MET A 1 675 ? 17.740 10.584 -14.944 1.00 91.38 675 MET A N 1
ATOM 5139 C CA . MET A 1 675 ? 19.163 10.780 -15.229 1.00 91.38 675 MET A CA 1
ATOM 5140 C C . MET A 1 675 ? 19.505 10.397 -16.674 1.00 91.38 675 MET A C 1
ATOM 5142 O O . MET A 1 675 ? 20.194 11.154 -17.362 1.00 91.38 675 MET A O 1
ATOM 5146 N N . ALA A 1 676 ? 18.987 9.265 -17.162 1.00 89.44 676 ALA A N 1
ATOM 5147 C CA . ALA A 1 676 ? 19.216 8.786 -18.522 1.00 89.44 676 ALA A CA 1
ATOM 5148 C C . ALA A 1 676 ? 18.632 9.736 -19.580 1.00 89.44 676 ALA A C 1
ATOM 5150 O O . ALA A 1 676 ? 19.308 10.034 -20.565 1.00 89.44 676 ALA A O 1
ATOM 5151 N N . SER A 1 677 ? 17.423 10.273 -19.367 1.00 88.56 677 SER A N 1
ATOM 5152 C CA . SER A 1 677 ? 16.801 11.234 -20.296 1.00 88.56 677 SER A CA 1
ATOM 5153 C C . SER A 1 677 ? 17.582 12.550 -20.420 1.00 88.56 677 SER A C 1
ATOM 5155 O O . SER A 1 677 ? 17.507 13.222 -21.448 1.00 88.56 677 SER A O 1
ATOM 5157 N N . ARG A 1 678 ? 18.383 12.890 -19.403 1.00 85.62 678 ARG A N 1
ATOM 5158 C CA . ARG A 1 678 ? 19.212 14.104 -19.326 1.00 85.62 678 ARG A CA 1
ATOM 5159 C C . ARG A 1 678 ? 20.699 13.855 -19.586 1.00 85.62 678 ARG A C 1
ATOM 5161 O O . ARG A 1 678 ? 21.500 14.776 -19.452 1.00 85.62 678 ARG A O 1
ATOM 5168 N N . ASN A 1 679 ? 21.074 12.633 -19.972 1.00 85.38 679 ASN A N 1
ATOM 5169 C CA . ASN A 1 679 ? 22.464 12.201 -20.164 1.00 85.38 679 ASN A CA 1
ATOM 5170 C C . ASN A 1 679 ? 23.371 12.454 -18.941 1.00 85.38 679 ASN A C 1
ATOM 5172 O O . ASN A 1 679 ? 24.563 12.732 -19.088 1.00 85.38 679 ASN A O 1
ATOM 5176 N N . ILE A 1 680 ? 22.819 12.358 -17.730 1.00 86.00 680 ILE A N 1
ATOM 5177 C CA . ILE A 1 680 ? 23.590 12.448 -16.488 1.00 86.00 680 ILE A CA 1
ATOM 5178 C C . ILE A 1 680 ? 24.256 11.081 -16.240 1.00 86.00 680 ILE A C 1
ATOM 5180 O O . ILE A 1 680 ? 23.575 10.055 -16.335 1.00 86.00 680 ILE A O 1
ATOM 5184 N N . PRO A 1 681 ? 25.566 11.022 -15.923 1.00 80.62 681 PRO A N 1
ATOM 5185 C CA . PRO A 1 681 ? 26.243 9.763 -15.620 1.00 80.62 681 PRO A CA 1
ATOM 5186 C C . PRO A 1 681 ? 25.565 9.001 -14.476 1.00 80.62 681 PRO A C 1
ATOM 5188 O O . PRO A 1 681 ? 25.263 9.586 -13.437 1.00 80.62 681 PRO A O 1
ATOM 5191 N N . GLN A 1 682 ? 25.347 7.697 -14.661 1.00 77.31 682 GLN A N 1
ATOM 5192 C CA . GLN A 1 682 ? 24.739 6.844 -13.637 1.00 77.31 682 GLN A CA 1
ATOM 5193 C C . GLN A 1 682 ? 25.667 6.691 -12.425 1.00 77.31 682 GLN A C 1
ATOM 5195 O O . GLN A 1 682 ? 26.878 6.537 -12.574 1.00 77.31 682 GLN A O 1
ATOM 5200 N N . CYS A 1 683 ? 25.081 6.728 -11.229 1.00 69.56 683 CYS A N 1
ATOM 5201 C CA . CYS A 1 683 ? 25.790 6.712 -9.948 1.00 69.56 683 CYS A CA 1
ATOM 5202 C C . CYS A 1 683 ? 26.146 5.310 -9.432 1.00 69.56 683 CYS A C 1
ATOM 5204 O O . CYS A 1 683 ? 27.121 5.156 -8.704 1.00 69.56 683 CYS A O 1
ATOM 5206 N N . MET A 1 684 ? 25.362 4.293 -9.797 1.00 82.62 684 MET A N 1
ATOM 5207 C CA . MET A 1 684 ? 25.539 2.915 -9.340 1.00 82.62 684 MET A CA 1
ATOM 5208 C C . MET A 1 684 ? 26.314 2.120 -10.388 1.00 82.62 684 MET A C 1
ATOM 5210 O O . MET A 1 684 ? 26.063 2.239 -11.591 1.00 82.62 684 MET A O 1
ATOM 5214 N N . SER A 1 685 ? 27.260 1.290 -9.944 1.00 82.94 685 SER A N 1
ATOM 5215 C CA . SER A 1 685 ? 27.980 0.423 -10.874 1.00 82.94 685 SER A CA 1
ATOM 5216 C C . SER A 1 685 ? 27.031 -0.626 -11.473 1.00 82.94 685 SER A C 1
ATOM 5218 O O . SER A 1 685 ? 26.131 -1.116 -10.785 1.00 82.94 685 SER A O 1
ATOM 5220 N N . PRO A 1 686 ? 27.236 -1.042 -12.734 1.00 77.81 686 PRO A N 1
ATOM 5221 C CA . PRO A 1 686 ? 26.425 -2.094 -13.343 1.00 77.81 686 PRO A CA 1
ATOM 5222 C C . PRO A 1 686 ? 26.418 -3.390 -12.524 1.00 77.81 686 PRO A C 1
ATOM 5224 O O . PRO A 1 686 ? 25.404 -4.069 -12.473 1.00 77.81 686 PRO A O 1
ATOM 5227 N N . GLN A 1 687 ? 27.520 -3.711 -11.839 1.00 80.75 687 GLN A N 1
ATOM 5228 C CA . GLN A 1 687 ? 27.619 -4.868 -10.949 1.00 80.75 687 GLN A CA 1
ATOM 5229 C C . GLN A 1 687 ? 26.702 -4.750 -9.725 1.00 80.75 687 GLN A C 1
ATOM 5231 O O . GLN A 1 687 ? 26.020 -5.714 -9.391 1.00 80.75 687 GLN A O 1
ATOM 5236 N N . GLN A 1 688 ? 26.647 -3.578 -9.085 1.00 86.50 688 GLN A N 1
ATOM 5237 C CA . GLN A 1 688 ? 25.726 -3.322 -7.971 1.00 86.50 688 GLN A CA 1
ATOM 5238 C C . GLN A 1 688 ? 24.266 -3.451 -8.416 1.00 86.50 688 GLN A C 1
ATOM 5240 O O . GLN A 1 688 ? 23.469 -4.106 -7.749 1.00 86.50 688 GLN A O 1
ATOM 5245 N N . LEU A 1 689 ? 23.925 -2.881 -9.576 1.00 85.19 689 LEU A N 1
ATOM 5246 C CA . LEU A 1 689 ? 22.571 -2.962 -10.124 1.00 85.19 689 LEU A CA 1
ATOM 5247 C C . LEU A 1 689 ? 22.185 -4.392 -10.508 1.00 85.19 689 LEU A C 1
ATOM 5249 O O . LEU A 1 689 ? 21.058 -4.797 -10.241 1.00 85.19 689 LEU A O 1
ATOM 5253 N N . ILE A 1 690 ? 23.111 -5.177 -11.066 1.00 82.25 690 ILE A N 1
ATOM 5254 C CA . ILE A 1 690 ? 22.889 -6.607 -11.320 1.00 82.25 690 ILE A CA 1
ATOM 5255 C C . ILE A 1 690 ? 22.624 -7.347 -10.003 1.00 82.25 690 ILE A C 1
ATOM 5257 O O . ILE A 1 690 ? 21.630 -8.061 -9.928 1.00 82.25 690 ILE A O 1
ATOM 5261 N N . GLY A 1 691 ? 23.424 -7.120 -8.954 1.00 85.56 691 GLY A N 1
ATOM 5262 C CA . GLY A 1 691 ? 23.203 -7.738 -7.641 1.00 85.56 691 GLY A CA 1
ATOM 5263 C C . GLY A 1 691 ? 21.835 -7.397 -7.034 1.00 85.56 691 GLY A C 1
ATOM 5264 O O . GLY A 1 691 ? 21.126 -8.286 -6.565 1.00 85.56 691 GLY A O 1
ATOM 5265 N N . LEU A 1 692 ? 21.406 -6.130 -7.120 1.00 86.19 692 LEU A N 1
ATOM 5266 C CA . LEU A 1 692 ? 20.052 -5.720 -6.722 1.00 86.19 692 LEU A CA 1
ATOM 5267 C C . LEU A 1 692 ? 18.977 -6.458 -7.531 1.00 86.19 692 LEU A C 1
ATOM 5269 O O . LEU A 1 692 ? 17.980 -6.915 -6.973 1.00 86.19 692 LEU A O 1
ATOM 5273 N N . CYS A 1 693 ? 19.180 -6.600 -8.840 1.00 84.19 693 CYS A N 1
ATOM 5274 C CA . CYS A 1 693 ? 18.217 -7.253 -9.717 1.00 84.19 693 CYS A CA 1
ATOM 5275 C C . CYS A 1 693 ? 18.158 -8.770 -9.523 1.00 84.19 693 CYS A C 1
ATOM 5277 O O . CYS A 1 693 ? 17.089 -9.349 -9.682 1.00 84.19 693 CYS A O 1
ATOM 5279 N N . GLU A 1 694 ? 19.258 -9.418 -9.139 1.00 84.75 694 GLU A N 1
ATOM 5280 C CA . GLU A 1 694 ? 19.279 -10.838 -8.778 1.00 84.75 694 GLU A CA 1
ATOM 5281 C C . GLU A 1 694 ? 18.458 -11.116 -7.516 1.00 84.75 694 GLU A C 1
ATOM 5283 O O . GLU A 1 694 ? 17.688 -12.078 -7.497 1.00 84.75 694 GLU A O 1
ATOM 5288 N N . VAL A 1 695 ? 18.569 -10.255 -6.497 1.00 84.94 695 VAL A N 1
ATOM 5289 C CA . VAL A 1 695 ? 17.736 -10.332 -5.285 1.00 84.94 695 VAL A CA 1
ATOM 5290 C C . VAL A 1 695 ? 16.271 -10.066 -5.633 1.00 84.94 695 VAL A C 1
ATOM 5292 O O . VAL A 1 695 ? 15.395 -10.865 -5.308 1.00 84.94 695 VAL A O 1
ATOM 5295 N N . ALA A 1 696 ? 15.998 -8.987 -6.366 1.00 82.00 696 ALA A N 1
ATOM 5296 C CA . ALA A 1 696 ? 14.644 -8.603 -6.747 1.00 82.00 696 ALA A CA 1
ATOM 5297 C C . ALA A 1 696 ? 13.959 -9.630 -7.668 1.00 82.00 696 ALA A C 1
ATOM 5299 O O . ALA A 1 696 ? 12.757 -9.842 -7.550 1.00 82.00 696 ALA A O 1
ATOM 5300 N N . ALA A 1 697 ? 14.698 -10.317 -8.546 1.00 79.75 697 ALA A N 1
ATOM 5301 C CA . ALA A 1 697 ? 14.157 -11.353 -9.429 1.00 79.75 697 ALA A CA 1
ATOM 5302 C C . ALA A 1 697 ? 13.709 -12.625 -8.690 1.00 79.75 697 ALA A C 1
ATOM 5304 O O . ALA A 1 697 ? 12.895 -13.378 -9.223 1.00 79.75 697 ALA A O 1
ATOM 5305 N N . GLN A 1 698 ? 14.215 -12.861 -7.476 1.00 83.44 698 GLN A N 1
ATOM 5306 C CA . GLN A 1 698 ? 13.793 -13.969 -6.612 1.00 83.44 698 GLN A CA 1
ATOM 5307 C C . GLN A 1 698 ? 12.546 -13.629 -5.781 1.00 83.44 698 GLN A C 1
ATOM 5309 O O . GLN A 1 698 ? 11.958 -14.520 -5.171 1.00 83.44 698 GLN A O 1
ATOM 5314 N N . CYS A 1 699 ? 12.119 -12.363 -5.772 1.00 84.12 699 CYS A N 1
ATOM 5315 C CA . CYS A 1 699 ? 10.941 -11.914 -5.040 1.00 84.12 699 CYS A CA 1
ATOM 5316 C C . CYS A 1 699 ? 9.644 -12.473 -5.657 1.00 84.12 699 CYS A C 1
ATOM 5318 O O . CYS A 1 699 ? 9.461 -12.519 -6.883 1.00 84.12 699 CYS A O 1
ATOM 5320 N N . SER A 1 700 ? 8.707 -12.867 -4.794 1.00 83.81 700 SER A N 1
ATOM 5321 C CA . SER A 1 700 ? 7.368 -13.343 -5.167 1.00 83.81 700 SER A CA 1
ATOM 5322 C C . SER A 1 700 ? 6.536 -12.240 -5.842 1.00 83.81 700 SER A C 1
ATOM 5324 O O . SER A 1 700 ? 5.748 -12.515 -6.755 1.00 83.81 700 SER A O 1
ATOM 5326 N N . HIS A 1 701 ? 6.771 -10.975 -5.483 1.00 83.25 701 HIS A N 1
ATOM 5327 C CA . HIS A 1 701 ? 6.015 -9.829 -5.976 1.00 83.25 701 HIS A CA 1
ATOM 5328 C C . HIS A 1 701 ? 6.420 -9.413 -7.393 1.00 83.25 701 HIS A C 1
ATOM 5330 O O . HIS A 1 701 ? 7.550 -9.010 -7.671 1.00 83.25 701 HIS A O 1
ATOM 5336 N N . THR A 1 702 ? 5.449 -9.443 -8.309 1.00 86.25 702 THR A N 1
ATOM 5337 C CA . THR A 1 702 ? 5.668 -9.107 -9.726 1.00 86.25 702 THR A CA 1
ATOM 5338 C C . THR A 1 702 ? 6.181 -7.676 -9.927 1.00 86.25 702 THR A C 1
ATOM 5340 O O . THR A 1 702 ? 7.042 -7.478 -10.778 1.00 86.25 702 THR A O 1
ATOM 5343 N N . ASN A 1 703 ? 5.724 -6.697 -9.138 1.00 86.12 703 ASN A N 1
ATOM 5344 C CA . ASN A 1 703 ? 6.163 -5.299 -9.260 1.00 86.12 703 ASN A CA 1
ATOM 5345 C C . ASN A 1 703 ? 7.659 -5.125 -8.970 1.00 86.12 703 ASN A C 1
ATOM 5347 O O . ASN A 1 703 ? 8.344 -4.414 -9.701 1.00 86.12 703 ASN A O 1
ATOM 5351 N N . VAL A 1 704 ? 8.176 -5.819 -7.950 1.00 89.25 704 VAL A N 1
ATOM 5352 C CA . VAL A 1 704 ? 9.605 -5.814 -7.598 1.00 89.25 704 VAL A CA 1
ATOM 5353 C C . VAL A 1 704 ? 10.433 -6.348 -8.767 1.00 89.25 704 VAL A C 1
ATOM 5355 O O . VAL A 1 704 ? 11.397 -5.709 -9.191 1.00 89.25 704 VAL A O 1
ATOM 5358 N N . ARG A 1 705 ? 10.006 -7.475 -9.357 1.00 89.38 705 ARG A N 1
ATOM 5359 C CA . ARG A 1 705 ? 10.671 -8.060 -10.532 1.00 89.38 705 ARG A CA 1
ATOM 5360 C C . ARG A 1 705 ? 10.636 -7.120 -11.738 1.00 89.38 705 ARG A C 1
ATOM 5362 O O . ARG A 1 705 ? 11.671 -6.890 -12.352 1.00 89.38 705 ARG A O 1
ATOM 5369 N N . VAL A 1 706 ? 9.478 -6.539 -12.053 1.00 90.12 706 VAL A N 1
ATOM 5370 C CA . VAL A 1 706 ? 9.311 -5.577 -13.160 1.00 90.12 706 VAL A CA 1
ATOM 5371 C C . VAL A 1 706 ? 10.208 -4.351 -12.967 1.00 90.12 706 VAL A C 1
ATOM 5373 O O . VAL A 1 706 ? 10.920 -3.969 -13.893 1.00 90.12 706 VAL A O 1
ATOM 5376 N N . ASN A 1 707 ? 10.256 -3.778 -11.761 1.00 91.06 707 ASN A N 1
ATOM 5377 C CA . ASN A 1 707 ? 11.137 -2.648 -11.464 1.00 91.06 707 ASN A CA 1
ATOM 5378 C C . ASN A 1 707 ? 12.615 -2.994 -11.685 1.00 91.06 707 ASN A C 1
ATOM 5380 O O . ASN A 1 707 ? 13.340 -2.208 -12.290 1.00 91.06 707 ASN A O 1
ATOM 5384 N N . ALA A 1 708 ? 13.057 -4.166 -11.227 1.00 90.56 708 ALA A N 1
ATOM 5385 C CA . ALA A 1 708 ? 14.430 -4.630 -11.412 1.00 90.56 708 ALA A CA 1
ATOM 5386 C C . ALA A 1 708 ? 14.797 -4.810 -12.892 1.00 90.56 708 ALA A C 1
ATOM 5388 O O . ALA A 1 708 ? 15.844 -4.351 -13.348 1.00 90.56 708 ALA A O 1
ATOM 5389 N N . ILE A 1 709 ? 13.905 -5.421 -13.671 1.00 91.38 709 ILE A N 1
ATOM 5390 C CA . ILE A 1 709 ? 14.083 -5.589 -15.116 1.00 91.38 709 ILE A CA 1
ATOM 5391 C C . ILE A 1 709 ? 14.230 -4.224 -15.802 1.00 91.38 709 ILE A C 1
ATOM 5393 O O . ILE A 1 709 ? 15.158 -4.021 -16.587 1.00 91.38 709 ILE A O 1
ATOM 5397 N N . ALA A 1 710 ? 13.360 -3.272 -15.465 1.00 91.31 710 ALA A N 1
ATOM 5398 C CA . ALA A 1 710 ? 13.390 -1.928 -16.024 1.00 91.31 710 ALA A CA 1
ATOM 5399 C C . ALA A 1 710 ? 14.661 -1.150 -15.632 1.00 91.31 710 ALA A C 1
ATOM 5401 O O . ALA A 1 710 ? 15.246 -0.478 -16.481 1.00 91.31 710 ALA A O 1
ATOM 5402 N N . ILE A 1 711 ? 15.146 -1.281 -14.388 1.00 92.81 711 ILE A N 1
ATOM 5403 C CA . ILE A 1 711 ? 16.440 -0.720 -13.953 1.00 92.81 711 ILE A CA 1
ATOM 5404 C C . ILE A 1 711 ? 17.563 -1.184 -14.889 1.00 92.81 711 ILE A C 1
ATOM 5406 O O . ILE A 1 711 ? 18.324 -0.360 -15.401 1.00 92.81 711 ILE A O 1
ATOM 5410 N N . LEU A 1 712 ? 17.637 -2.488 -15.179 1.00 91.50 712 LEU A N 1
ATOM 5411 C CA . LEU A 1 712 ? 18.642 -3.028 -16.099 1.00 91.50 712 LEU A CA 1
ATOM 5412 C C . LEU A 1 712 ? 18.444 -2.558 -17.541 1.00 91.50 712 LEU A C 1
ATOM 5414 O O . LEU A 1 712 ? 19.437 -2.313 -18.226 1.00 91.50 712 LEU A O 1
ATOM 5418 N N . GLY A 1 713 ? 17.200 -2.402 -17.999 1.00 92.50 713 GLY A N 1
ATOM 5419 C CA . GLY A 1 713 ? 16.888 -1.834 -19.313 1.00 92.50 713 GLY A CA 1
ATOM 5420 C C . GLY A 1 713 ? 17.422 -0.405 -19.477 1.00 92.50 713 GLY A C 1
ATOM 5421 O O . GLY A 1 713 ? 18.122 -0.090 -20.445 1.00 92.50 713 GLY A O 1
ATOM 5422 N N . ILE A 1 714 ? 17.182 0.454 -18.484 1.00 91.62 714 ILE A N 1
ATOM 5423 C CA . ILE A 1 714 ? 17.652 1.849 -18.468 1.00 91.62 714 ILE A CA 1
ATOM 5424 C C . ILE A 1 714 ? 19.185 1.912 -18.393 1.00 91.62 714 ILE A C 1
ATOM 5426 O O . ILE A 1 714 ? 19.835 2.669 -19.122 1.00 91.62 714 ILE A O 1
ATOM 5430 N N . THR A 1 715 ? 19.798 1.097 -17.533 1.00 91.25 715 THR A N 1
ATOM 5431 C CA . THR A 1 715 ? 21.259 1.003 -17.424 1.00 91.25 715 THR A CA 1
ATOM 5432 C C . THR A 1 715 ? 21.899 0.486 -18.701 1.00 91.25 715 THR A C 1
ATOM 5434 O O . THR A 1 715 ? 22.846 1.097 -19.197 1.00 91.25 715 THR A O 1
ATOM 5437 N N . GLY A 1 716 ? 21.373 -0.587 -19.287 1.00 91.62 716 GLY A N 1
ATOM 5438 C CA . GLY A 1 716 ? 21.911 -1.144 -20.520 1.00 91.62 716 GLY A CA 1
ATOM 5439 C C . GLY A 1 716 ? 21.777 -0.181 -21.704 1.00 91.62 716 GLY A C 1
ATOM 5440 O O . GLY A 1 716 ? 22.758 0.032 -22.409 1.00 91.62 716 GLY A O 1
ATOM 5441 N N . SER A 1 717 ? 20.631 0.485 -21.881 1.00 91.44 717 SER A N 1
ATOM 5442 C CA . SER A 1 717 ? 20.437 1.462 -22.969 1.00 91.44 717 SER A CA 1
ATOM 5443 C C . SER A 1 717 ? 21.342 2.696 -22.835 1.00 91.44 717 SER A C 1
ATOM 5445 O O . SER A 1 717 ? 21.788 3.265 -23.834 1.00 91.44 717 SER A O 1
ATOM 5447 N N . THR A 1 718 ? 21.687 3.090 -21.605 1.00 89.75 718 THR A N 1
ATOM 5448 C CA . THR A 1 718 ? 22.672 4.153 -21.353 1.00 89.75 718 THR A CA 1
ATOM 5449 C C . THR A 1 718 ? 24.096 3.682 -21.669 1.00 89.75 718 THR A C 1
ATOM 5451 O O . THR A 1 718 ? 24.858 4.400 -22.319 1.00 89.75 718 THR A O 1
ATOM 5454 N N . LEU A 1 719 ? 24.460 2.461 -21.259 1.00 89.88 719 LEU A N 1
ATOM 5455 C CA . LEU A 1 719 ? 25.774 1.863 -21.526 1.00 89.88 719 LEU A CA 1
ATOM 5456 C C . LEU A 1 719 ? 26.006 1.563 -23.012 1.00 89.88 719 LEU A C 1
ATOM 5458 O O . LEU A 1 719 ? 27.147 1.640 -23.465 1.00 89.88 719 LEU A O 1
ATOM 5462 N N . ALA A 1 720 ? 24.953 1.254 -23.772 1.00 90.94 720 ALA A N 1
ATOM 5463 C CA . ALA A 1 720 ? 25.012 0.983 -25.210 1.00 90.94 720 ALA A CA 1
ATOM 5464 C C . ALA A 1 720 ? 25.565 2.164 -26.026 1.00 90.94 720 ALA A C 1
ATOM 5466 O O . ALA A 1 720 ? 26.178 1.969 -27.077 1.00 90.94 720 ALA A O 1
ATOM 5467 N N . LYS A 1 721 ? 25.403 3.388 -25.508 1.00 88.56 721 LYS A N 1
ATOM 5468 C CA . LYS A 1 721 ? 25.890 4.637 -26.115 1.00 88.56 721 LYS A CA 1
ATOM 5469 C C . LYS A 1 721 ? 27.341 4.968 -25.747 1.00 88.56 721 LYS A C 1
ATOM 5471 O O . LYS A 1 721 ? 27.900 5.925 -26.276 1.00 88.56 721 LYS A O 1
ATOM 5476 N N . GLN A 1 722 ? 27.944 4.222 -24.822 1.00 86.69 722 GLN A N 1
ATOM 5477 C CA . GLN A 1 722 ? 29.306 4.443 -24.334 1.00 86.69 722 GLN A CA 1
ATOM 5478 C C . GLN A 1 722 ? 30.283 3.451 -24.974 1.00 86.69 722 GLN A C 1
ATOM 5480 O O . GLN A 1 722 ? 29.901 2.365 -25.397 1.00 86.69 722 GLN A O 1
ATOM 5485 N N . HIS A 1 723 ? 31.565 3.812 -25.024 1.00 87.00 723 HIS A N 1
ATOM 5486 C CA . HIS A 1 723 ? 32.617 2.922 -25.519 1.00 87.00 723 HIS A CA 1
ATOM 5487 C C . HIS A 1 723 ? 33.073 1.927 -24.443 1.00 87.00 723 HIS A C 1
ATOM 5489 O O . HIS A 1 723 ? 33.046 2.241 -23.253 1.00 87.00 723 HIS A O 1
ATOM 5495 N N . HIS A 1 724 ? 33.567 0.757 -24.866 1.00 87.50 724 HIS A N 1
ATOM 5496 C CA . HIS A 1 724 ? 34.134 -0.273 -23.980 1.00 87.50 724 HIS A CA 1
ATOM 5497 C C . HIS A 1 724 ? 33.144 -0.837 -22.942 1.00 87.50 724 HIS A C 1
ATOM 5499 O O . HIS A 1 724 ? 33.515 -1.137 -21.805 1.00 87.50 724 HIS A O 1
ATOM 5505 N N . THR A 1 725 ? 31.876 -0.993 -23.326 1.00 90.62 725 THR A N 1
ATOM 5506 C CA . THR A 1 725 ? 30.803 -1.504 -22.456 1.00 90.62 725 THR A CA 1
ATOM 5507 C C . THR A 1 725 ? 30.264 -2.876 -22.870 1.00 90.62 725 THR A C 1
ATOM 5509 O O . THR A 1 725 ? 29.421 -3.410 -22.147 1.00 90.62 725 THR A O 1
ATOM 5512 N N . ALA A 1 726 ? 30.762 -3.495 -23.954 1.00 89.88 726 ALA A N 1
ATOM 5513 C CA . ALA A 1 726 ? 30.265 -4.784 -24.454 1.00 89.88 726 ALA A CA 1
ATOM 5514 C C . ALA A 1 726 ? 30.169 -5.889 -23.385 1.00 89.88 726 ALA A C 1
ATOM 5516 O O . ALA A 1 726 ? 29.152 -6.576 -23.331 1.00 89.88 726 ALA A O 1
ATOM 5517 N N . ASP A 1 727 ? 31.164 -6.036 -22.503 1.00 89.62 727 ASP A N 1
ATOM 5518 C CA . ASP A 1 727 ? 31.150 -7.079 -21.462 1.00 89.62 727 ASP A CA 1
ATOM 5519 C C . ASP A 1 727 ? 30.006 -6.864 -20.453 1.00 89.62 727 ASP A C 1
ATOM 5521 O O . ASP A 1 727 ? 29.326 -7.803 -20.040 1.00 89.62 727 ASP A O 1
ATOM 5525 N N . LYS A 1 728 ? 29.733 -5.602 -20.095 1.00 89.69 728 LYS A N 1
ATOM 5526 C CA . LYS A 1 728 ? 28.627 -5.227 -19.199 1.00 89.69 728 LYS A CA 1
ATOM 5527 C C . LYS A 1 728 ? 27.272 -5.450 -19.874 1.00 89.69 728 LYS A C 1
ATOM 5529 O O . LYS A 1 728 ? 26.366 -6.002 -19.255 1.00 89.69 728 LYS A O 1
ATOM 5534 N N . LEU A 1 729 ? 27.150 -5.075 -21.148 1.00 92.69 729 LEU A N 1
ATOM 5535 C CA . LEU A 1 729 ? 25.945 -5.303 -21.954 1.00 92.69 729 LEU A CA 1
ATOM 5536 C C . LEU A 1 729 ? 25.673 -6.795 -22.162 1.00 92.69 729 LEU A C 1
ATOM 5538 O O . LEU A 1 729 ? 24.518 -7.212 -22.161 1.00 92.69 729 LEU A O 1
ATOM 5542 N N . GLN A 1 730 ? 26.720 -7.614 -22.283 1.00 93.06 730 GLN A N 1
ATOM 5543 C CA . GLN A 1 730 ? 26.600 -9.067 -22.332 1.00 93.06 730 GLN A CA 1
ATOM 5544 C C . GLN A 1 730 ? 26.010 -9.626 -21.031 1.00 93.06 730 GLN A C 1
ATOM 5546 O O . GLN A 1 730 ? 25.113 -10.470 -21.099 1.00 93.06 730 GLN A O 1
ATOM 5551 N N . MET A 1 731 ? 26.469 -9.162 -19.863 1.00 90.12 731 MET A N 1
ATOM 5552 C CA . MET A 1 731 ? 25.902 -9.583 -18.575 1.00 90.12 731 MET A CA 1
ATOM 5553 C C . MET A 1 731 ? 24.426 -9.180 -18.452 1.00 90.12 731 MET A C 1
ATOM 5555 O O . MET A 1 731 ? 23.582 -10.041 -18.204 1.00 90.12 731 MET A O 1
ATOM 5559 N N . ILE A 1 732 ? 24.107 -7.907 -18.718 1.00 92.12 732 ILE A N 1
ATOM 5560 C CA . ILE A 1 732 ? 22.731 -7.383 -18.670 1.00 92.12 732 ILE A CA 1
ATOM 5561 C C . ILE A 1 732 ? 21.822 -8.154 -19.636 1.00 92.12 732 ILE A C 1
ATOM 5563 O O . ILE A 1 732 ? 20.774 -8.656 -19.239 1.00 92.12 732 ILE A O 1
ATOM 5567 N N . GLY A 1 733 ? 22.237 -8.308 -20.895 1.00 93.56 733 GLY A N 1
ATOM 5568 C CA . GLY A 1 733 ? 21.453 -9.008 -21.910 1.00 93.56 733 GLY A CA 1
ATOM 5569 C C . GLY A 1 733 ? 21.238 -10.487 -21.598 1.00 93.56 733 GLY A C 1
ATOM 5570 O O . GLY A 1 733 ? 20.152 -11.005 -21.845 1.00 93.56 733 GLY A O 1
ATOM 5571 N N . SER A 1 734 ? 22.233 -11.164 -21.016 1.00 92.31 734 SER A N 1
ATOM 5572 C CA . SER A 1 734 ? 22.098 -12.569 -20.604 1.00 92.31 734 SER A CA 1
ATOM 5573 C C . SER A 1 734 ? 21.073 -12.728 -19.481 1.00 92.31 734 SER A C 1
ATOM 5575 O O . SER A 1 734 ? 20.231 -13.625 -19.545 1.00 92.31 734 SER A O 1
ATOM 5577 N N . PHE A 1 735 ? 21.102 -11.830 -18.491 1.00 91.06 735 PHE A N 1
ATOM 5578 C CA . PHE A 1 735 ? 20.122 -11.804 -17.408 1.00 91.06 735 PHE A CA 1
ATOM 5579 C C . PHE A 1 735 ? 18.709 -11.516 -17.932 1.00 91.06 735 PHE A C 1
ATOM 5581 O O . PHE A 1 735 ? 17.787 -12.290 -17.678 1.00 91.06 735 PHE A O 1
ATOM 5588 N N . LEU A 1 736 ? 18.536 -10.456 -18.731 1.00 93.56 736 LEU A N 1
ATOM 5589 C CA . LEU A 1 736 ? 17.236 -10.101 -19.308 1.00 93.56 736 LEU A CA 1
ATOM 5590 C C . LEU A 1 736 ? 16.664 -11.237 -20.168 1.00 93.56 736 LEU A C 1
ATOM 5592 O O . LEU A 1 736 ? 15.477 -11.539 -20.084 1.00 93.56 736 LEU A O 1
ATOM 5596 N N . LEU A 1 737 ? 17.505 -11.930 -20.943 1.00 93.81 737 LEU A N 1
ATOM 5597 C CA . LEU A 1 737 ? 17.086 -13.084 -21.739 1.00 93.81 737 LEU A CA 1
ATOM 5598 C C . LEU A 1 737 ? 16.664 -14.278 -20.868 1.00 93.81 737 LEU A C 1
ATOM 5600 O O . LEU A 1 737 ? 15.696 -14.973 -21.195 1.00 93.81 737 LEU A O 1
ATOM 5604 N N . GLN A 1 738 ? 17.358 -14.514 -19.751 1.00 91.31 738 GLN A N 1
ATOM 5605 C CA . GLN A 1 738 ? 16.961 -15.521 -18.770 1.00 91.31 738 GLN A CA 1
ATOM 5606 C C . GLN A 1 738 ? 15.584 -15.199 -18.180 1.00 91.31 738 GLN A C 1
ATOM 5608 O O . GLN A 1 738 ? 14.730 -16.087 -18.142 1.00 91.31 738 GLN A O 1
ATOM 5613 N N . VAL A 1 739 ? 15.350 -13.949 -17.771 1.00 90.38 739 VAL A N 1
ATOM 5614 C CA . VAL A 1 739 ? 14.063 -13.501 -17.220 1.00 90.38 739 VAL A CA 1
ATOM 5615 C C . VAL A 1 739 ? 12.955 -13.596 -18.269 1.00 90.38 739 VAL A C 1
ATOM 5617 O O . VAL A 1 739 ? 11.932 -14.224 -18.012 1.00 90.38 739 VAL A O 1
ATOM 5620 N N . ALA A 1 740 ? 13.186 -13.113 -19.493 1.00 92.69 740 ALA A N 1
ATOM 5621 C CA . ALA A 1 740 ? 12.230 -13.211 -20.600 1.00 92.69 740 ALA A CA 1
ATOM 5622 C C . ALA A 1 740 ? 11.839 -14.663 -20.942 1.00 92.69 740 ALA A C 1
ATOM 5624 O O . ALA A 1 740 ? 10.790 -14.909 -21.530 1.00 92.69 740 ALA A O 1
ATOM 5625 N N . THR A 1 741 ? 12.670 -15.643 -20.580 1.00 90.50 741 THR A N 1
ATOM 5626 C CA . THR A 1 741 ? 12.385 -17.062 -20.825 1.00 90.50 741 THR A CA 1
ATOM 5627 C C . THR A 1 741 ? 11.738 -17.758 -19.624 1.00 90.50 741 THR A C 1
ATOM 5629 O O . THR A 1 741 ? 10.983 -18.712 -19.813 1.00 90.50 741 THR A O 1
ATOM 5632 N N . LYS A 1 742 ? 12.050 -17.329 -18.394 1.00 89.25 742 LYS A N 1
ATOM 5633 C CA . LYS A 1 742 ? 11.727 -18.068 -17.162 1.00 89.25 742 LYS A CA 1
ATOM 5634 C C . LYS A 1 742 ? 10.764 -17.354 -16.210 1.00 89.25 742 LYS A C 1
ATOM 5636 O O . LYS A 1 742 ? 10.320 -18.003 -15.267 1.00 89.25 742 LYS A O 1
ATOM 5641 N N . ASP A 1 743 ? 10.446 -16.071 -16.409 1.00 88.69 743 ASP A N 1
ATOM 5642 C CA . ASP A 1 743 ? 9.598 -15.341 -15.457 1.00 88.69 743 ASP A CA 1
ATOM 5643 C C . ASP A 1 743 ? 8.199 -15.984 -15.351 1.00 88.69 743 ASP A C 1
ATOM 5645 O O . ASP A 1 743 ? 7.568 -16.299 -16.377 1.00 88.69 743 ASP A O 1
ATOM 5649 N N . PRO A 1 744 ? 7.685 -16.192 -14.122 1.00 87.19 744 PRO A N 1
ATOM 5650 C CA . PRO A 1 744 ? 6.373 -16.795 -13.927 1.00 87.19 744 PRO A CA 1
ATOM 5651 C C . PRO A 1 744 ? 5.256 -15.922 -14.512 1.00 87.19 744 PRO A C 1
ATOM 5653 O O . PRO A 1 744 ? 4.311 -16.450 -15.099 1.00 87.19 744 PRO A O 1
ATOM 5656 N N . SER A 1 745 ? 5.389 -14.595 -14.453 1.00 88.50 745 SER A N 1
ATOM 5657 C CA . SER A 1 745 ? 4.398 -13.639 -14.939 1.00 88.50 745 SER A CA 1
ATOM 5658 C C . SER A 1 745 ? 4.618 -13.273 -16.407 1.00 88.50 745 SER A C 1
ATOM 5660 O O . SER A 1 745 ? 5.735 -13.038 -16.875 1.00 88.50 745 SER A O 1
ATOM 5662 N N . LEU A 1 746 ? 3.520 -13.165 -17.157 1.00 89.56 746 LEU A N 1
ATOM 5663 C CA . LEU A 1 746 ? 3.542 -12.639 -18.519 1.00 89.56 746 LEU A CA 1
ATOM 5664 C C . LEU A 1 746 ? 3.972 -11.163 -18.561 1.00 89.56 746 LEU A C 1
ATOM 5666 O O . LEU A 1 746 ? 4.627 -10.761 -19.517 1.00 89.56 746 LEU A O 1
ATOM 5670 N N . VAL A 1 747 ? 3.667 -10.384 -17.515 1.00 89.56 747 VAL A N 1
ATOM 5671 C CA . VAL A 1 747 ? 4.081 -8.974 -17.392 1.00 89.56 747 VAL A CA 1
ATOM 5672 C C . VAL A 1 747 ? 5.595 -8.869 -17.224 1.00 89.56 747 VAL A C 1
ATOM 5674 O O . VAL A 1 747 ? 6.225 -8.119 -17.959 1.00 89.56 747 VAL A O 1
ATOM 5677 N N . GLY A 1 748 ? 6.197 -9.681 -16.347 1.00 89.69 748 GLY A N 1
ATOM 5678 C CA . GLY A 1 748 ? 7.657 -9.728 -16.190 1.00 89.69 748 GLY A CA 1
ATOM 5679 C C . GLY A 1 748 ? 8.363 -10.192 -17.468 1.00 89.69 748 GLY A C 1
ATOM 5680 O O . GLY A 1 748 ? 9.364 -9.612 -17.878 1.00 89.69 748 GLY A O 1
ATOM 5681 N N . THR A 1 749 ? 7.784 -11.175 -18.169 1.00 92.44 749 THR A N 1
ATOM 5682 C CA . THR A 1 749 ? 8.275 -11.596 -19.492 1.00 92.44 749 THR A CA 1
ATOM 5683 C C . THR A 1 749 ? 8.219 -10.453 -20.515 1.00 92.44 749 THR A C 1
ATOM 5685 O O . THR A 1 749 ? 9.165 -10.254 -21.276 1.00 92.44 749 THR A O 1
ATOM 5688 N N . GLY A 1 750 ? 7.105 -9.716 -20.548 1.00 92.56 750 GLY A N 1
ATOM 5689 C CA . GLY A 1 750 ? 6.899 -8.589 -21.455 1.00 92.56 750 GLY A CA 1
ATOM 5690 C C . GLY A 1 750 ? 7.867 -7.437 -21.194 1.00 92.56 750 GLY A C 1
ATOM 5691 O O . GLY A 1 750 ? 8.484 -6.951 -22.136 1.00 92.56 750 GLY A O 1
ATOM 5692 N N . GLU A 1 751 ? 8.059 -7.068 -19.927 1.00 93.06 751 GLU A N 1
ATOM 5693 C CA . GLU A 1 751 ? 9.016 -6.035 -19.518 1.00 93.06 751 GLU A CA 1
ATOM 5694 C C . GLU A 1 751 ? 10.452 -6.419 -19.897 1.00 93.06 751 GLU A C 1
ATOM 5696 O O . GLU A 1 751 ? 11.200 -5.603 -20.424 1.00 93.06 751 GLU A O 1
ATOM 5701 N N . ALA A 1 752 ? 10.839 -7.685 -19.698 1.00 94.56 752 ALA A N 1
ATOM 5702 C CA . ALA A 1 752 ? 12.183 -8.148 -20.044 1.00 94.56 752 ALA A CA 1
ATOM 5703 C C . ALA A 1 752 ? 12.447 -8.092 -21.552 1.00 94.56 752 ALA A C 1
ATOM 5705 O O . ALA A 1 752 ? 13.565 -7.803 -21.979 1.00 94.56 752 ALA A O 1
ATOM 5706 N N . LEU A 1 753 ? 11.417 -8.340 -22.365 1.00 96.06 753 LEU A N 1
ATOM 5707 C CA . LEU A 1 753 ? 11.487 -8.154 -23.809 1.00 96.06 753 LEU A CA 1
ATOM 5708 C C . LEU A 1 753 ? 11.603 -6.673 -24.192 1.00 96.06 753 LEU A C 1
ATOM 5710 O O . LEU A 1 753 ? 12.453 -6.360 -25.020 1.00 96.06 753 LEU A O 1
ATOM 5714 N N . ASP A 1 754 ? 10.814 -5.777 -23.588 1.00 94.50 754 ASP A N 1
ATOM 5715 C CA . ASP A 1 754 ? 10.899 -4.327 -23.851 1.00 94.50 754 ASP A CA 1
ATOM 5716 C C . ASP A 1 754 ? 12.291 -3.787 -23.480 1.00 94.50 754 ASP A C 1
ATOM 5718 O O . ASP A 1 754 ? 12.956 -3.159 -24.302 1.00 94.50 754 ASP A O 1
ATOM 5722 N N . ALA A 1 755 ? 12.812 -4.180 -22.313 1.00 94.62 755 ALA A N 1
ATOM 5723 C CA . ALA A 1 755 ? 14.168 -3.856 -21.882 1.00 94.62 755 ALA A CA 1
ATOM 5724 C C . ALA A 1 755 ? 15.237 -4.384 -22.857 1.00 94.62 755 ALA A C 1
ATOM 5726 O O . ALA A 1 755 ? 16.193 -3.677 -23.165 1.00 94.62 755 ALA A O 1
ATOM 5727 N N . LEU A 1 756 ? 15.095 -5.603 -23.394 1.00 96.12 756 LEU A N 1
ATOM 5728 C CA . LEU A 1 756 ? 16.007 -6.107 -24.431 1.00 96.12 756 LEU A CA 1
ATOM 5729 C C . LEU A 1 756 ? 15.954 -5.255 -25.703 1.00 96.12 756 LEU A C 1
ATOM 5731 O O . LEU A 1 756 ? 16.996 -5.039 -26.323 1.00 96.12 756 LEU A O 1
ATOM 5735 N N . PHE A 1 757 ? 14.770 -4.782 -26.099 1.00 94.44 757 PHE A N 1
ATOM 5736 C CA . PHE A 1 757 ? 14.635 -3.909 -27.262 1.00 94.44 757 PHE A CA 1
ATOM 5737 C C . PHE A 1 757 ? 15.352 -2.585 -27.020 1.00 94.44 757 PHE A C 1
ATOM 5739 O O . PHE A 1 757 ? 16.119 -2.171 -27.881 1.00 94.44 757 PHE A O 1
ATOM 5746 N N . ASP A 1 758 ? 15.192 -1.981 -25.844 1.00 92.94 758 ASP A N 1
ATOM 5747 C CA . ASP A 1 758 ? 15.825 -0.705 -25.498 1.00 92.94 758 ASP A CA 1
ATOM 5748 C C . ASP A 1 758 ? 17.353 -0.807 -25.386 1.00 92.94 758 ASP A C 1
ATOM 5750 O O . ASP A 1 758 ? 18.079 0.063 -25.871 1.00 92.94 758 ASP A O 1
ATOM 5754 N N . VAL A 1 759 ? 17.868 -1.882 -24.780 1.00 94.19 759 VAL A N 1
ATOM 5755 C CA . VAL A 1 759 ? 19.316 -2.092 -24.595 1.00 94.19 759 VAL A CA 1
ATOM 5756 C C . VAL A 1 759 ? 20.026 -2.364 -25.921 1.00 94.19 759 VAL A C 1
ATOM 5758 O O . VAL A 1 759 ? 21.158 -1.923 -26.114 1.00 94.19 759 VAL A O 1
ATOM 5761 N N . PHE A 1 760 ? 19.381 -3.097 -26.832 1.00 95.06 760 PHE A N 1
ATOM 5762 C CA . PHE A 1 760 ? 19.981 -3.554 -28.088 1.00 95.06 760 PHE A CA 1
ATOM 5763 C C . PHE A 1 760 ? 19.403 -2.860 -29.332 1.00 95.06 760 PHE A C 1
ATOM 5765 O O . PHE A 1 760 ? 19.612 -3.336 -30.451 1.00 95.06 760 PHE A O 1
ATOM 5772 N N . ALA A 1 761 ? 18.691 -1.742 -29.156 1.00 90.25 761 ALA A N 1
ATOM 5773 C CA . ALA A 1 761 ? 18.152 -0.943 -30.254 1.00 90.25 761 ALA A CA 1
ATOM 5774 C C . ALA A 1 761 ? 19.261 -0.336 -31.119 1.00 90.25 761 ALA A C 1
ATOM 5776 O O . ALA A 1 761 ? 19.169 -0.379 -32.345 1.00 90.25 761 ALA A O 1
ATOM 5777 N N . ASP A 1 762 ? 20.300 0.221 -30.494 1.00 83.75 762 ASP A N 1
ATOM 5778 C CA . ASP A 1 762 ? 21.338 0.999 -31.171 1.00 83.75 762 ASP A CA 1
ATOM 5779 C C . ASP A 1 762 ? 22.665 0.969 -30.388 1.00 83.75 762 ASP A C 1
ATOM 5781 O O . ASP A 1 762 ? 22.667 0.885 -29.160 1.00 83.75 762 ASP A O 1
ATOM 5785 N N . GLY A 1 763 ? 23.795 1.051 -31.098 1.00 87.38 763 GLY A N 1
ATOM 5786 C CA . GLY A 1 763 ? 25.147 1.113 -30.530 1.00 87.38 763 GLY A CA 1
ATOM 5787 C C . GLY A 1 763 ? 26.060 -0.063 -30.903 1.00 87.38 763 GLY A C 1
ATOM 5788 O O . GLY A 1 763 ? 25.705 -1.233 -30.777 1.00 87.38 763 GLY A O 1
ATOM 5789 N N . VAL A 1 764 ? 27.301 0.242 -31.302 1.00 89.56 764 VAL A N 1
ATOM 5790 C CA . VAL A 1 764 ? 28.296 -0.756 -31.757 1.00 89.56 764 VAL A CA 1
ATOM 5791 C C . VAL A 1 764 ? 28.643 -1.774 -30.661 1.00 89.56 764 VAL A C 1
ATOM 5793 O O . VAL A 1 764 ? 28.790 -2.968 -30.932 1.00 89.56 764 VAL A O 1
ATOM 5796 N N . GLU A 1 765 ? 28.749 -1.322 -29.409 1.00 92.62 765 GLU A N 1
ATOM 5797 C CA . GLU A 1 765 ? 29.003 -2.203 -28.262 1.00 92.62 765 GLU A CA 1
ATOM 5798 C C . GLU A 1 765 ? 27.804 -3.131 -27.992 1.00 92.62 765 GLU A C 1
ATOM 5800 O O . GLU A 1 765 ? 27.998 -4.312 -27.693 1.00 92.62 765 GLU A O 1
ATOM 5805 N N . ALA A 1 766 ? 26.572 -2.639 -28.177 1.00 93.38 766 ALA A N 1
ATOM 5806 C CA . ALA A 1 766 ? 25.354 -3.437 -28.054 1.00 93.38 766 ALA A CA 1
ATOM 5807 C C . ALA A 1 766 ? 25.249 -4.484 -29.173 1.00 93.38 766 ALA A C 1
ATOM 5809 O O . ALA A 1 766 ? 24.994 -5.653 -28.887 1.00 93.38 766 ALA A O 1
ATOM 5810 N N . GLU A 1 767 ? 25.551 -4.130 -30.428 1.00 92.19 767 GLU A N 1
ATOM 5811 C CA . GLU A 1 767 ? 25.612 -5.092 -31.540 1.00 92.19 767 GLU A CA 1
ATOM 5812 C C . GLU A 1 767 ? 26.658 -6.193 -31.301 1.00 92.19 767 GLU A C 1
ATOM 5814 O O . GLU A 1 767 ? 26.439 -7.371 -31.614 1.00 92.19 767 GLU A O 1
ATOM 5819 N N . ARG A 1 768 ? 27.820 -5.825 -30.745 1.00 91.56 768 ARG A N 1
ATOM 5820 C CA . ARG A 1 768 ? 28.867 -6.782 -30.372 1.00 91.56 768 ARG A CA 1
ATOM 5821 C C . ARG A 1 768 ? 28.375 -7.723 -29.274 1.00 91.56 768 ARG A C 1
ATOM 5823 O O . ARG A 1 768 ? 28.553 -8.937 -29.408 1.00 91.56 768 ARG A O 1
ATOM 5830 N N . ALA A 1 769 ? 27.759 -7.193 -28.222 1.00 94.25 769 ALA A N 1
ATOM 5831 C CA . ALA A 1 769 ? 27.217 -7.985 -27.122 1.00 94.25 769 ALA A CA 1
ATOM 5832 C C . ALA A 1 769 ? 26.069 -8.906 -27.581 1.00 94.25 769 ALA A C 1
ATOM 5834 O O . ALA A 1 769 ? 26.087 -10.095 -27.262 1.00 94.25 769 ALA A O 1
ATOM 5835 N N . ALA A 1 770 ? 25.144 -8.414 -28.415 1.00 94.12 770 ALA A N 1
ATOM 5836 C CA . ALA A 1 770 ? 24.029 -9.182 -28.979 1.00 94.12 770 ALA A CA 1
ATOM 5837 C C . ALA A 1 770 ? 24.502 -10.426 -29.750 1.00 94.12 770 ALA A C 1
ATOM 5839 O O . ALA A 1 770 ? 23.915 -11.507 -29.625 1.00 94.12 770 ALA A O 1
ATOM 5840 N N . ARG A 1 771 ? 25.600 -10.294 -30.511 1.00 91.62 771 ARG A N 1
ATOM 5841 C CA . ARG A 1 771 ? 26.239 -11.418 -31.215 1.00 91.62 771 ARG A CA 1
ATOM 5842 C C . ARG A 1 771 ? 26.860 -12.430 -30.253 1.00 91.62 771 ARG A C 1
ATOM 5844 O O . ARG A 1 771 ? 26.691 -13.631 -30.456 1.00 91.62 771 ARG A O 1
ATOM 5851 N N . HIS A 1 772 ? 27.528 -11.972 -29.193 1.00 93.12 772 HIS A N 1
ATOM 5852 C CA . HIS A 1 772 ? 28.141 -12.861 -28.197 1.00 93.12 772 HIS A CA 1
ATOM 5853 C C . HIS A 1 772 ? 27.099 -13.676 -27.422 1.00 93.12 772 HIS A C 1
ATOM 5855 O O . HIS A 1 772 ? 27.285 -14.879 -27.240 1.00 93.12 772 HIS A O 1
ATOM 5861 N N . ILE A 1 773 ? 25.978 -13.061 -27.029 1.00 94.69 773 ILE A N 1
ATOM 5862 C CA . ILE A 1 773 ? 24.894 -13.751 -26.306 1.00 94.69 773 ILE A CA 1
ATOM 5863 C C . ILE A 1 773 ? 23.956 -14.551 -27.220 1.00 94.69 773 ILE A C 1
ATOM 5865 O O . ILE A 1 773 ? 23.021 -15.179 -26.731 1.00 94.69 773 ILE A O 1
ATOM 5869 N N . LYS A 1 774 ? 24.187 -14.545 -28.543 1.00 94.75 774 LYS A N 1
ATOM 5870 C CA . LYS A 1 774 ? 23.325 -15.196 -29.546 1.00 94.75 774 LYS A CA 1
ATOM 5871 C C . LYS A 1 774 ? 21.858 -14.757 -29.421 1.00 94.75 774 LYS A C 1
ATOM 5873 O O . LYS A 1 774 ? 20.944 -15.587 -29.443 1.00 94.75 774 LYS A O 1
ATOM 5878 N N . LEU A 1 775 ? 21.639 -13.444 -29.316 1.00 95.12 775 LEU A N 1
ATOM 5879 C CA . LEU A 1 775 ? 20.323 -12.859 -29.047 1.00 95.12 775 LEU A CA 1
ATOM 5880 C C . LEU A 1 775 ? 19.279 -13.233 -30.113 1.00 95.12 775 LEU A C 1
ATOM 5882 O O . LEU A 1 775 ? 18.175 -13.650 -29.772 1.00 95.12 775 LEU A O 1
ATOM 5886 N N . LEU A 1 776 ? 19.627 -13.149 -31.404 1.00 94.94 776 LEU A N 1
ATOM 5887 C CA . LEU A 1 776 ? 18.694 -13.438 -32.501 1.00 94.94 776 LEU A CA 1
ATOM 5888 C C . LEU A 1 776 ? 18.159 -14.890 -32.476 1.00 94.94 776 LEU A C 1
ATOM 5890 O O . LEU A 1 776 ? 16.936 -15.068 -32.489 1.00 94.94 776 LEU A O 1
ATOM 5894 N N . PRO A 1 777 ? 19.009 -15.938 -32.411 1.00 95.00 777 PRO A N 1
ATOM 5895 C CA . PRO A 1 777 ? 18.535 -17.313 -32.243 1.00 95.00 777 PRO A CA 1
ATOM 5896 C C . PRO A 1 777 ? 17.627 -17.513 -31.022 1.00 95.00 777 PRO A C 1
ATOM 5898 O O . PRO A 1 777 ? 16.617 -18.221 -31.107 1.00 95.00 777 PRO A O 1
ATOM 5901 N N . ALA A 1 778 ? 17.959 -16.877 -29.896 1.00 96.19 778 ALA A N 1
ATOM 5902 C CA . ALA A 1 778 ? 17.182 -17.001 -28.670 1.00 96.19 778 ALA A CA 1
ATOM 5903 C C . ALA A 1 778 ? 15.789 -16.362 -28.806 1.00 96.19 778 ALA A C 1
ATOM 5905 O O . ALA A 1 778 ? 14.784 -17.011 -28.511 1.00 96.19 778 ALA A O 1
ATOM 5906 N N . LEU A 1 779 ? 15.699 -15.144 -29.354 1.00 96.25 779 LEU A N 1
ATOM 5907 C CA . LEU A 1 779 ? 14.422 -14.454 -29.568 1.00 96.25 779 LEU A CA 1
ATOM 5908 C C . LEU A 1 779 ? 13.519 -15.170 -30.582 1.00 96.25 779 LEU A C 1
ATOM 5910 O O . LEU A 1 779 ? 12.307 -15.232 -30.374 1.00 96.25 779 LEU A O 1
ATOM 5914 N N . ARG A 1 780 ? 14.080 -15.782 -31.637 1.00 95.50 780 ARG A N 1
ATOM 5915 C CA . ARG A 1 780 ? 13.304 -16.630 -32.567 1.00 95.50 780 ARG A CA 1
ATOM 5916 C C . ARG A 1 780 ? 12.676 -17.836 -31.871 1.00 95.50 780 ARG A C 1
ATOM 5918 O O . ARG A 1 780 ? 11.559 -18.220 -32.208 1.00 95.50 780 ARG A O 1
ATOM 5925 N N . THR A 1 781 ? 13.381 -18.415 -30.902 1.00 95.56 781 THR A N 1
ATOM 5926 C CA . THR A 1 781 ? 12.875 -19.540 -30.103 1.00 95.56 781 THR A CA 1
ATOM 5927 C C . THR A 1 781 ? 11.794 -19.076 -29.124 1.00 95.56 781 THR A C 1
ATOM 5929 O O . THR A 1 781 ? 10.778 -19.748 -28.956 1.00 95.56 781 THR A O 1
ATOM 5932 N N . LEU A 1 782 ? 11.977 -17.900 -28.521 1.00 94.75 782 LEU A N 1
ATOM 5933 C CA . LEU A 1 782 ? 11.058 -17.338 -27.533 1.00 94.75 782 LEU A CA 1
ATOM 5934 C C . LEU A 1 782 ? 9.755 -16.800 -28.151 1.00 94.75 782 LEU A C 1
ATOM 5936 O O . LEU A 1 782 ? 8.690 -16.927 -27.549 1.00 94.75 782 LEU A O 1
ATOM 5940 N N . GLN A 1 783 ? 9.798 -16.245 -29.365 1.00 95.00 783 GLN A N 1
ATOM 5941 C CA . GLN A 1 783 ? 8.639 -15.641 -30.035 1.00 95.00 783 GLN A CA 1
ATOM 5942 C C . GLN A 1 783 ? 7.375 -16.530 -30.081 1.00 95.00 783 GLN A C 1
ATOM 5944 O O . GLN A 1 783 ? 6.301 -16.047 -29.698 1.00 95.00 783 GLN A O 1
ATOM 5949 N N . PRO A 1 784 ? 7.425 -17.804 -30.527 1.00 94.19 784 PRO A N 1
ATOM 5950 C CA . PRO A 1 784 ? 6.245 -18.669 -30.514 1.00 94.19 784 PRO A CA 1
ATOM 5951 C C . PRO A 1 784 ? 5.772 -19.011 -29.092 1.00 94.19 784 PRO A C 1
ATOM 5953 O O . PRO A 1 784 ? 4.561 -19.108 -28.879 1.00 94.19 784 PRO A O 1
ATOM 5956 N N . VAL A 1 785 ? 6.691 -19.141 -28.126 1.00 92.94 785 VAL A N 1
ATOM 5957 C CA . VAL A 1 785 ? 6.387 -19.439 -26.714 1.00 92.94 785 VAL A CA 1
ATOM 5958 C C . VAL A 1 785 ? 5.637 -18.275 -26.071 1.00 92.94 785 VAL A C 1
ATOM 5960 O O . VAL A 1 785 ? 4.559 -18.475 -25.512 1.00 92.94 785 VAL A O 1
ATOM 5963 N N . PHE A 1 786 ? 6.136 -17.048 -26.236 1.00 92.75 786 PHE A N 1
ATOM 5964 C CA . PHE A 1 786 ? 5.487 -15.839 -25.731 1.00 92.75 786 PHE A CA 1
ATOM 5965 C C . PHE A 1 786 ? 4.080 -15.669 -26.320 1.00 92.75 786 PHE A C 1
ATOM 5967 O O . PHE A 1 786 ? 3.109 -15.464 -25.591 1.00 92.75 786 PHE A O 1
ATOM 5974 N N . LYS A 1 787 ? 3.928 -15.869 -27.638 1.00 92.62 787 LYS A N 1
ATOM 5975 C CA . LYS A 1 787 ? 2.619 -15.819 -28.309 1.00 92.62 787 LYS A CA 1
ATOM 5976 C C . LYS A 1 787 ? 1.653 -16.881 -27.772 1.00 92.62 787 LYS A C 1
ATOM 5978 O O . LYS A 1 787 ? 0.457 -16.615 -27.673 1.00 92.62 787 LYS A O 1
ATOM 5983 N N . ALA A 1 788 ? 2.136 -18.082 -27.454 1.00 90.62 788 ALA A N 1
ATOM 5984 C CA . ALA A 1 788 ? 1.314 -19.134 -26.864 1.00 90.62 788 ALA A CA 1
ATOM 5985 C C . ALA A 1 788 ? 0.883 -18.788 -25.430 1.00 90.62 788 ALA A C 1
ATOM 5987 O O . ALA A 1 788 ? -0.306 -18.902 -25.128 1.00 90.62 788 ALA A O 1
A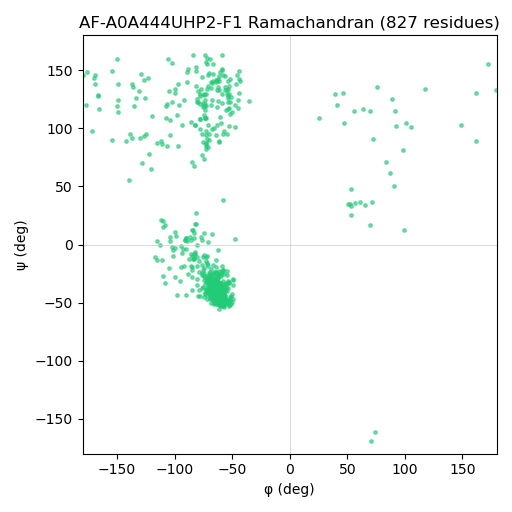TOM 5988 N N . LYS A 1 789 ? 1.808 -18.296 -24.593 1.00 88.69 789 LYS A N 1
ATOM 5989 C CA . LYS A 1 789 ? 1.533 -17.867 -23.212 1.00 88.69 789 LYS A CA 1
ATOM 5990 C C . LYS A 1 789 ? 0.494 -16.741 -23.172 1.00 88.69 789 LYS A C 1
ATOM 5992 O O . LYS A 1 789 ? -0.508 -16.871 -22.477 1.00 88.69 789 LYS A O 1
ATOM 5997 N N . MET A 1 790 ? 0.636 -15.723 -24.030 1.00 89.12 790 MET A N 1
ATOM 5998 C CA . MET A 1 790 ? -0.363 -14.653 -24.183 1.00 89.12 790 MET A CA 1
ATOM 5999 C C . MET A 1 790 ? -1.763 -15.171 -24.543 1.00 89.12 790 MET A C 1
ATOM 6001 O O . MET A 1 790 ? -2.750 -14.673 -24.013 1.00 89.12 790 MET A O 1
ATOM 6005 N N . ARG A 1 791 ? -1.878 -16.159 -25.445 1.00 87.50 791 ARG A N 1
ATOM 6006 C CA . ARG A 1 791 ? -3.191 -16.719 -25.819 1.00 87.50 791 ARG A CA 1
ATOM 6007 C C . ARG A 1 791 ? -3.832 -17.523 -24.689 1.00 87.50 791 ARG A C 1
ATOM 6009 O O . ARG A 1 791 ? -5.051 -17.514 -24.587 1.00 87.50 791 ARG A O 1
ATOM 6016 N N . LYS A 1 792 ? -3.022 -18.238 -23.903 1.00 86.56 792 LYS A N 1
ATOM 6017 C CA . LYS A 1 792 ? -3.489 -19.115 -22.823 1.00 86.56 792 LYS A CA 1
ATOM 6018 C C . LYS A 1 792 ? -3.891 -18.330 -21.574 1.00 86.56 792 LYS A C 1
ATOM 6020 O O . LYS A 1 792 ? -4.906 -18.642 -20.977 1.00 86.56 792 LYS A O 1
ATOM 6025 N N . GLU A 1 793 ? -3.089 -17.346 -21.179 1.00 84.19 793 GLU A N 1
ATOM 6026 C CA . GLU A 1 793 ? -3.232 -16.653 -19.889 1.00 84.19 793 GLU A CA 1
ATOM 6027 C C . GLU A 1 793 ? -3.845 -15.251 -20.025 1.00 84.19 793 GLU A C 1
ATOM 6029 O O . GLU A 1 793 ? -4.374 -14.717 -19.056 1.00 84.19 793 GLU A O 1
ATOM 6034 N N . GLY A 1 794 ? -3.793 -14.650 -21.219 1.00 73.06 794 GLY A N 1
ATOM 6035 C CA . GLY A 1 794 ? -4.098 -13.234 -21.427 1.00 73.06 794 GLY A CA 1
ATOM 6036 C C . GLY A 1 794 ? -5.510 -12.815 -21.017 1.00 73.06 794 GLY A C 1
ATOM 6037 O O . GLY A 1 794 ? -5.662 -11.840 -20.296 1.00 73.06 794 GLY A O 1
ATOM 6038 N N . ARG A 1 795 ? -6.540 -13.545 -21.462 1.00 68.75 795 ARG A N 1
ATOM 6039 C CA . ARG A 1 795 ? -7.946 -13.122 -21.301 1.00 68.75 795 ARG A CA 1
ATOM 6040 C C . ARG A 1 795 ? -8.510 -13.307 -19.892 1.00 68.75 795 ARG A C 1
ATOM 6042 O O . ARG A 1 795 ? -9.470 -12.633 -19.556 1.00 68.75 795 ARG A O 1
ATOM 6049 N N . GLU A 1 796 ? -7.949 -14.225 -19.109 1.00 71.56 796 GLU A N 1
ATOM 6050 C CA . GLU A 1 796 ? -8.480 -14.582 -17.785 1.00 71.56 796 GLU A CA 1
ATOM 6051 C C . GLU A 1 796 ? -7.717 -13.907 -16.638 1.00 71.56 796 GLU A C 1
ATOM 6053 O O . GLU A 1 796 ? -8.293 -13.692 -15.579 1.00 71.56 796 GLU A O 1
ATOM 6058 N N . LYS A 1 797 ? -6.427 -13.579 -16.824 1.00 79.31 797 LYS A N 1
ATOM 6059 C CA . LYS A 1 797 ? -5.546 -13.132 -15.727 1.00 79.31 797 LYS A CA 1
ATOM 6060 C C . LYS A 1 797 ? -5.116 -11.665 -15.767 1.00 79.31 797 LYS A C 1
ATOM 6062 O O . LYS A 1 797 ? -4.545 -11.202 -14.785 1.00 79.31 797 LYS A O 1
ATOM 6067 N N . TYR A 1 798 ? -5.311 -10.952 -16.876 1.00 81.44 798 TYR A N 1
ATOM 6068 C CA . TYR A 1 798 ? -4.717 -9.625 -17.081 1.00 81.44 798 TYR A CA 1
ATOM 6069 C C . TYR A 1 798 ? -5.755 -8.589 -17.513 1.00 81.44 798 TYR A C 1
ATOM 6071 O O . TYR A 1 798 ? -6.700 -8.912 -18.232 1.00 81.44 798 TYR A O 1
ATOM 6079 N N . SER A 1 799 ? -5.560 -7.337 -17.089 1.00 78.00 799 SER A N 1
ATOM 6080 C CA . SER A 1 799 ? -6.457 -6.232 -17.443 1.00 78.00 799 SER A CA 1
ATOM 6081 C C . SER A 1 799 ? -6.314 -5.816 -18.920 1.00 78.00 799 SER A C 1
ATOM 6083 O O . SER A 1 799 ? -5.273 -6.086 -19.533 1.00 78.00 799 SER A O 1
ATOM 6085 N N . PRO A 1 800 ? -7.312 -5.119 -19.503 1.00 77.69 800 PRO A N 1
ATOM 6086 C CA . PRO A 1 800 ? -7.226 -4.585 -20.866 1.00 77.69 800 PRO A CA 1
ATOM 6087 C C . PRO A 1 800 ? -5.957 -3.750 -21.113 1.00 77.69 800 PRO A C 1
ATOM 6089 O O . PRO A 1 800 ? -5.243 -4.002 -22.084 1.00 77.69 800 PRO A O 1
ATOM 6092 N N . ASP A 1 801 ? -5.598 -2.860 -20.182 1.00 74.06 801 ASP A N 1
ATOM 6093 C CA . ASP A 1 801 ? -4.380 -2.038 -20.255 1.00 74.06 801 ASP A CA 1
ATOM 6094 C C . ASP A 1 801 ? -3.107 -2.887 -20.342 1.00 74.06 801 ASP A C 1
ATOM 6096 O O . ASP A 1 801 ? -2.229 -2.657 -21.177 1.00 74.06 801 ASP A O 1
ATOM 6100 N N . GLN A 1 802 ? -3.002 -3.905 -19.481 1.00 80.94 802 GLN A N 1
ATOM 6101 C CA . GLN A 1 802 ? -1.849 -4.802 -19.460 1.00 80.94 802 GLN A CA 1
ATOM 6102 C C . GLN A 1 802 ? -1.754 -5.586 -20.769 1.00 80.94 802 GLN A C 1
ATOM 6104 O O . GLN A 1 802 ? -0.665 -5.760 -21.320 1.00 80.94 802 GLN A O 1
ATOM 6109 N N . LEU A 1 803 ? -2.892 -6.026 -21.309 1.00 84.56 803 LEU A N 1
ATOM 6110 C CA . LEU A 1 803 ? -2.946 -6.703 -22.598 1.00 84.56 803 LEU A CA 1
ATOM 6111 C C . LEU A 1 803 ? -2.564 -5.785 -23.758 1.00 84.56 803 LEU A C 1
ATOM 6113 O O . LEU A 1 803 ? -1.897 -6.251 -24.685 1.00 84.56 803 LEU A O 1
ATOM 6117 N N . CYS A 1 804 ? -2.929 -4.504 -23.714 1.00 85.88 804 CYS A N 1
ATOM 6118 C CA . CYS A 1 804 ? -2.506 -3.512 -24.700 1.00 85.88 804 CYS A CA 1
ATOM 6119 C C . CYS A 1 804 ? -0.973 -3.400 -24.739 1.00 85.88 804 CYS A C 1
ATOM 6121 O O . CYS A 1 804 ? -0.353 -3.603 -25.789 1.00 85.88 804 CYS A O 1
ATOM 6123 N N . VAL A 1 805 ? -0.338 -3.219 -23.575 1.00 84.62 805 VAL A N 1
ATOM 6124 C CA . VAL A 1 805 ? 1.130 -3.163 -23.457 1.00 84.62 805 VAL A CA 1
ATOM 6125 C C . VAL A 1 805 ? 1.782 -4.452 -23.971 1.00 84.62 805 VAL A C 1
ATOM 6127 O O . VAL A 1 805 ? 2.692 -4.406 -24.800 1.00 84.62 805 VAL A O 1
ATOM 6130 N N . LEU A 1 806 ? 1.282 -5.621 -23.564 1.00 88.75 806 LEU A N 1
ATOM 6131 C CA . LEU A 1 806 ? 1.823 -6.912 -24.002 1.00 88.75 806 LEU A CA 1
ATOM 6132 C C . LEU A 1 806 ? 1.652 -7.150 -25.511 1.00 88.75 806 LEU A C 1
ATOM 6134 O O . LEU A 1 806 ? 2.514 -7.756 -26.157 1.00 88.75 806 LEU A O 1
ATOM 6138 N N . ASN A 1 807 ? 0.564 -6.662 -26.109 1.00 88.25 807 ASN A N 1
ATOM 6139 C CA . ASN A 1 807 ? 0.370 -6.713 -27.556 1.00 88.25 807 ASN A CA 1
ATOM 6140 C C . ASN A 1 807 ? 1.382 -5.836 -28.300 1.00 88.25 807 ASN A C 1
ATOM 6142 O O . ASN A 1 807 ? 1.904 -6.277 -29.330 1.00 88.25 807 ASN A O 1
ATOM 6146 N N . ASN A 1 808 ? 1.720 -4.663 -27.762 1.00 90.38 808 ASN A N 1
ATOM 6147 C CA . ASN A 1 808 ? 2.781 -3.816 -28.306 1.00 90.38 808 ASN A CA 1
ATOM 6148 C C . ASN A 1 808 ? 4.138 -4.529 -28.256 1.00 90.38 808 ASN A C 1
ATOM 6150 O O . ASN A 1 808 ? 4.823 -4.612 -29.279 1.00 90.38 808 ASN A O 1
ATOM 6154 N N . VAL A 1 809 ? 4.475 -5.163 -27.128 1.00 93.25 809 VAL A N 1
ATOM 6155 C CA . VAL A 1 809 ? 5.692 -5.985 -26.993 1.00 93.25 809 VAL A CA 1
ATOM 6156 C C . VAL A 1 809 ? 5.715 -7.119 -28.025 1.00 93.25 809 VAL A C 1
ATOM 6158 O O . VAL A 1 809 ? 6.729 -7.344 -28.683 1.00 93.25 809 VAL A O 1
ATOM 6161 N N . LYS A 1 810 ? 4.588 -7.806 -28.253 1.00 92.44 810 LYS A N 1
ATOM 6162 C CA . LYS A 1 810 ? 4.472 -8.875 -29.265 1.00 92.44 810 LYS A CA 1
ATOM 6163 C C . LYS A 1 810 ? 4.778 -8.375 -30.683 1.00 92.44 810 LYS A C 1
ATOM 6165 O O . LYS A 1 810 ? 5.435 -9.079 -31.456 1.00 92.44 810 LYS A O 1
ATOM 6170 N N . VAL A 1 811 ? 4.276 -7.195 -31.049 1.00 92.62 811 VAL A N 1
ATOM 6171 C CA . VAL A 1 811 ? 4.537 -6.579 -32.361 1.00 92.62 811 VAL A CA 1
ATOM 6172 C C . VAL A 1 811 ? 6.001 -6.154 -32.464 1.00 92.62 811 VAL A C 1
ATOM 6174 O O . VAL A 1 811 ? 6.662 -6.472 -33.459 1.00 92.62 811 VAL A O 1
ATOM 6177 N N . ASN A 1 812 ? 6.525 -5.511 -31.421 1.00 93.19 812 ASN A N 1
ATOM 6178 C CA . ASN A 1 812 ? 7.910 -5.057 -31.356 1.00 93.19 812 ASN A CA 1
ATOM 6179 C C . ASN A 1 812 ? 8.896 -6.222 -31.417 1.00 93.19 812 ASN A C 1
ATOM 6181 O O . ASN A 1 812 ? 9.853 -6.140 -32.176 1.00 93.19 812 ASN A O 1
ATOM 6185 N N . LEU A 1 813 ? 8.606 -7.361 -30.782 1.00 95.94 813 LEU A N 1
ATOM 6186 C CA . LEU A 1 813 ? 9.431 -8.567 -30.874 1.00 95.94 813 LEU A CA 1
ATOM 6187 C C . LEU A 1 813 ? 9.631 -9.023 -32.325 1.00 95.94 813 LEU A C 1
ATOM 6189 O O . LEU A 1 813 ? 10.743 -9.347 -32.739 1.00 95.94 813 LEU A O 1
ATOM 6193 N N . ARG A 1 814 ? 8.563 -9.027 -33.133 1.00 93.88 814 ARG A N 1
ATOM 6194 C CA . ARG A 1 814 ? 8.654 -9.397 -34.556 1.00 93.88 814 ARG A CA 1
ATOM 6195 C C . ARG A 1 814 ? 9.509 -8.402 -35.343 1.00 93.88 814 ARG A C 1
ATOM 6197 O O . ARG A 1 814 ? 10.323 -8.817 -36.173 1.00 93.88 814 ARG A O 1
ATOM 6204 N N . ARG A 1 815 ? 9.309 -7.104 -35.102 1.00 94.25 815 ARG A N 1
ATOM 6205 C CA . ARG A 1 815 ? 10.075 -6.030 -35.753 1.00 94.25 815 ARG A CA 1
ATOM 6206 C C . ARG A 1 815 ? 11.553 -6.107 -35.370 1.00 94.25 815 ARG A C 1
ATOM 6208 O O . ARG A 1 815 ? 12.407 -6.053 -36.247 1.00 94.25 815 ARG A O 1
ATOM 6215 N N . PHE A 1 816 ? 11.840 -6.334 -34.093 1.00 95.62 816 PHE A N 1
ATOM 6216 C CA . PHE A 1 816 ? 13.188 -6.400 -33.549 1.00 95.62 816 PHE A CA 1
ATOM 6217 C C . PHE A 1 816 ? 13.973 -7.620 -34.050 1.00 95.62 816 PHE A C 1
ATOM 6219 O O . PHE A 1 816 ? 15.128 -7.491 -34.443 1.00 95.62 816 PHE A O 1
ATOM 6226 N N . ILE A 1 817 ? 13.3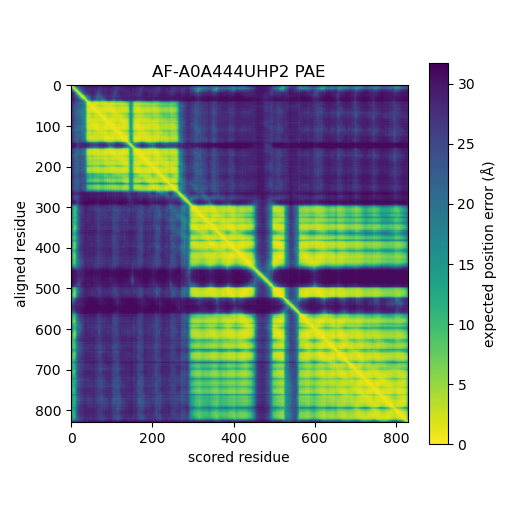35 -8.792 -34.162 1.00 95.44 817 ILE A N 1
ATOM 6227 C CA . ILE A 1 817 ? 13.947 -9.965 -34.817 1.00 95.44 817 ILE A CA 1
ATOM 6228 C C . ILE A 1 817 ? 14.333 -9.634 -36.265 1.00 95.44 817 ILE A C 1
ATOM 6230 O O . ILE A 1 817 ? 15.449 -9.926 -36.688 1.00 95.44 817 ILE A O 1
ATOM 6234 N N . SER A 1 818 ? 13.436 -8.978 -37.008 1.00 93.69 818 SER A N 1
ATOM 6235 C CA . SER A 1 818 ? 13.703 -8.578 -38.396 1.00 93.69 818 SER A CA 1
ATOM 6236 C C . SER A 1 818 ? 14.868 -7.586 -38.478 1.00 93.69 818 SER A C 1
ATOM 6238 O O . SER A 1 818 ? 15.704 -7.689 -39.369 1.00 93.69 818 SER A O 1
ATOM 6240 N N . TYR A 1 819 ? 14.958 -6.655 -37.526 1.00 92.62 819 TYR A N 1
ATOM 6241 C CA . TYR A 1 819 ? 16.081 -5.728 -37.398 1.00 92.62 819 TYR A CA 1
ATOM 6242 C C . TYR A 1 819 ? 17.412 -6.461 -37.175 1.00 92.62 819 TYR A C 1
ATOM 6244 O O . TYR A 1 819 ? 18.344 -6.272 -37.959 1.00 92.62 819 TYR A O 1
ATOM 6252 N N . LEU A 1 820 ? 17.491 -7.368 -36.197 1.00 90.81 820 LEU A N 1
ATOM 6253 C CA . LEU A 1 820 ? 18.707 -8.143 -35.921 1.00 90.81 820 LEU A CA 1
ATOM 6254 C C . LEU A 1 820 ? 19.169 -8.977 -37.134 1.00 90.81 820 LEU A C 1
ATOM 6256 O O . LEU A 1 820 ? 20.366 -9.079 -37.397 1.00 90.81 820 LEU A O 1
ATOM 6260 N N . GLU A 1 821 ? 18.239 -9.515 -37.929 1.00 91.88 821 GLU A N 1
ATOM 6261 C CA . GLU A 1 821 ? 18.564 -10.220 -39.180 1.00 91.88 821 GLU A CA 1
ATOM 6262 C C . GLU A 1 821 ? 19.234 -9.321 -40.226 1.00 91.88 821 GLU A C 1
ATOM 6264 O O . GLU A 1 821 ? 20.029 -9.800 -41.038 1.00 91.88 821 GLU A O 1
ATOM 6269 N N . THR A 1 822 ? 18.905 -8.026 -40.252 1.00 88.44 822 THR A N 1
ATOM 6270 C CA . THR A 1 822 ? 19.580 -7.075 -41.148 1.00 88.44 822 THR A CA 1
ATOM 6271 C C . THR A 1 822 ? 21.001 -6.771 -40.690 1.00 88.44 822 THR A C 1
ATOM 6273 O O . THR A 1 822 ? 21.876 -6.582 -41.535 1.00 88.44 822 THR A O 1
ATOM 6276 N N . LEU A 1 823 ? 21.252 -6.780 -39.378 1.00 82.50 823 LEU A N 1
ATOM 6277 C CA . LEU A 1 823 ? 22.577 -6.545 -38.810 1.00 82.50 823 LEU A CA 1
ATOM 6278 C C . LEU A 1 823 ? 23.529 -7.719 -39.055 1.00 82.50 823 LEU A C 1
ATOM 6280 O O . LEU A 1 823 ? 24.672 -7.489 -39.437 1.00 82.50 823 LEU A O 1
ATOM 6284 N N . GLU A 1 824 ? 23.067 -8.969 -38.941 1.00 76.56 824 GLU A N 1
ATOM 6285 C CA . GLU A 1 824 ? 23.898 -10.149 -39.254 1.00 76.56 824 GLU A CA 1
ATOM 6286 C C . GLU A 1 824 ? 24.314 -10.229 -40.733 1.00 76.56 824 GLU A C 1
ATOM 6288 O O . GLU A 1 824 ? 25.320 -10.854 -41.067 1.00 76.56 824 GLU A O 1
ATOM 6293 N N . LYS A 1 825 ? 23.554 -9.590 -41.632 1.00 74.44 825 LYS A N 1
ATOM 6294 C CA . LYS A 1 825 ? 23.852 -9.537 -43.071 1.00 74.44 825 LYS A CA 1
ATOM 6295 C C . LYS A 1 825 ? 24.862 -8.447 -43.442 1.00 74.44 825 LYS A C 1
ATOM 6297 O O . LYS A 1 825 ? 25.348 -8.455 -44.574 1.00 74.44 825 LYS A O 1
ATOM 6302 N N . LYS A 1 826 ? 25.181 -7.509 -42.540 1.00 65.06 826 LYS A N 1
ATOM 6303 C CA . LYS A 1 826 ? 26.220 -6.500 -42.782 1.00 65.06 826 LYS A CA 1
ATOM 6304 C C . LYS A 1 826 ? 27.607 -7.135 -42.576 1.00 65.06 826 LYS A C 1
ATOM 6306 O O . LYS A 1 826 ? 27.842 -7.740 -41.531 1.00 65.06 826 LYS A O 1
ATOM 6311 N N . PRO A 1 827 ? 28.535 -7.024 -43.543 1.00 52.44 827 PRO A N 1
ATOM 6312 C CA . PRO A 1 827 ? 29.904 -7.496 -43.356 1.00 52.44 827 PRO A CA 1
ATOM 6313 C C . PRO A 1 827 ? 30.589 -6.707 -42.229 1.00 52.44 827 PRO A C 1
ATOM 6315 O O . PRO A 1 827 ? 30.380 -5.500 -42.109 1.00 52.44 827 PRO A O 1
ATOM 6318 N N . ASN A 1 828 ? 31.386 -7.398 -41.404 1.00 50.75 828 ASN A N 1
ATOM 6319 C CA . ASN A 1 828 ? 32.190 -6.771 -40.348 1.00 50.75 828 ASN A CA 1
ATOM 6320 C C . ASN A 1 828 ? 33.065 -5.648 -40.941 1.00 50.75 828 ASN A C 1
ATOM 6322 O O . ASN A 1 828 ? 33.708 -5.907 -41.963 1.00 50.75 828 ASN A O 1
ATOM 6326 N N . PRO A 1 829 ? 33.123 -4.454 -40.322 1.00 46.84 829 PRO A N 1
ATOM 6327 C CA . PRO A 1 829 ? 34.196 -3.506 -40.596 1.00 46.84 829 PRO A CA 1
ATOM 6328 C C . PRO A 1 829 ? 35.563 -4.061 -40.175 1.00 46.84 829 PRO A C 1
ATOM 6330 O O . PRO A 1 829 ? 35.620 -4.833 -39.185 1.00 46.84 829 PRO A O 1
#

InterPro domains:
  IPR000225 Armadillo [SM00185] (70-110)
  IPR000225 Armadillo [SM00185] (113-174)
  IPR011989 Armadillo-like helical [G3DSA:1.25.10.10] (41-265)
  IPR011989 Armadillo-like helical [G3DSA:1.25.10.10] (266-828)
  IPR016024 Armadillo-type fold [SSF48371] (44-423)
  IPR052616 SYO1-like [PTHR13347] (278-825)
  IPR052616 SYO1-like [cd13394] (2-823)
  IPR057990 SYO1-like, TPR repeats [PF25567] (565-822)

Nearest PDB structures (foldseek):
  3tx7-assembly1_A  TM=4.212E-01  e=2.098E-07  Homo sapiens
  8a1i-assembly3_P  TM=3.847E-01  e=5.055E-05  Mus musculus
  6rrc-assembly2_A  TM=3.685E-01  e=8.759E-02  Homo sapiens
  5ijn-assembly1_D  TM=1.753E-01  e=1.082E-02  Homo sapiens
  5qsx-assembly3_B  TM=2.403E-01  e=6.055E-01  Homo sapiens

pLDDT: mean 75.04, std 23.2, range [22.05, 97.0]

Mean predicted aligned error: 19.0 Å

Foldseek 3Di:
DPPPFQDADQDDFDDPDPDDPDPDDPPDPDDDDDDDDDDDPLNVLLVQCPDPDLVSVLVSLQVLLVVLLPLVCLVVNVVVVVLLSLLCQCVPPDLSSVLSSLSSLLSNLVSPDQVSLAVSVVSVSLVSLLVSLVVLLVVVVPPPDPDDDDPDPPPPSSLSSLLSSLSSLLSSLLRDPVSLVVCVVSVCLVSLLSQLLCCVPDLSSNLSSLSSLLSSLVVCLVVLQVQDPVSLVSLVCLLPDPDDDLSSVSSNVSSVSSVVSSDDDDPDDDPPDDPDPPPPPDDPDDDDDDDDPPPPVVLVSLLSVLLVLLSCLSVDPVSLVVCLVVVVLVVLLVQLLCCVPDLSSNLSSLSSLLSSLAPPVSNLVVDDPVSVVSLVCLLPDDDDFLSSLLSNLSSLSNVLSNLVSDDPVCSLVSPLSSLVSLLVLLPDQLLVLLVVLLVVLVVVVVVVVVVVPDDDPDDDDDDDDDDDDDDDDDDDDDDDDDDDPDPPPVVVVDDPPSVSLVRSVSSLSSLLSSLSSLSNQLGAPDDPPVVPPDPDDDDDDDDDDDDDDDDDDDPPPDDLASHDPSSLVSCLVSVVLVSLLVLLDQRDPSSCVSQVVDPSSVVVNVSSVSSNLSSLSSLLSCLQGDACVSCVHLVSLLVSQVSLCCQQPVDPDGDLPPSNLLSSLSNLLSSLVNCLVVVHDHDDDLVSLVRSQVSQLPDPDPSSNLSSLSSLLSVLLSLLADPPCLVSNLSSLLVLLVQLQDPPDLLSVLSSLVSLCSNQVDHPSSLSSCVVNVVLVSLVVSLVVSVVCCVVCVPPPDDPVSNVSSVVSSVVSVVVSVVNVVVVPDDDD

Organism: Acipenser ruthenus (NCBI:txid7906)

Sequence (829 aa):
MGKSKSRKFKRTQFSPNNKHGNNAGEEEIEKDEEEGEGFSPADDLLEKLQSPSPDIREFACASISRLVQQTQVIPSFLQRDVVKCLGPLLLDKSFAVRETAAGALRNLSACGGFEVCDDMVKQDVMTPLVALLKECSAGFHSNSVPSSKSKDEQKNYTEDVANEAVNLLWNVCESSSRAVSVFSKEGLLDVVMSCLERHSENVELAVSAAYCLQTVTEDNPELLCRLTPSSLQVLESVMMSSQSTMEHLLLRTLAAGTVDQGQEPIHDHLDFTFPSSAGFHSNSVPSSKSKDEQKNYTEDVANEAVNLLWNVCESSSRAVSVFSKEGLLDVVMSCLERHSENVELAVSAAYCLQTVTEDNPELLCRLTPSSLQVLESVMMSSQSTMEHLLLRTLAAGCVWNLKSVLPSSSQAETLSAVMRILSNTLEVDAGQAILELKEQESRRREEGEEREVQPCSDRPGEETGSREGDGMEDGDEEMGKPNTSADNDISDLFPPKNEEVKQATALLSAQQTSLEIIVNMCCSDDPSDDEWEELSSSDESDMCAESSLCECSGVQVLSPLCLSAEIHAALISLLLPEKVLKKTEFPSSAALDTCMKSPAWKSLVKKMHRVQCRALFCLHNMLSVMEGEALGGVVALQAIAEHLSQLVFSQPEIPKEDEFLEAVTSAVRSLLQIMASRNIPQCMSPQQLIGLCEVAAQCSHTNVRVNAIAILGITGSTLAKQHHTADKLQMIGSFLLQVATKDPSLVGTGEALDALFDVFADGVEAERAARHIKLLPALRTLQPVFKAKMRKEGREKYSPDQLCVLNNVKVNLRRFISYLETLEKKPNP

Solvent-accessible surface area (backbone atoms only — not comparable to full-atom values): 47414 Å² total; per-residue (Å²): 134,85,74,73,75,58,70,66,69,71,82,77,67,77,75,85,81,94,79,87,82,86,77,72,74,92,70,83,78,78,85,77,89,70,98,69,91,81,81,55,78,62,55,61,36,59,56,34,55,70,45,92,47,61,69,50,23,22,52,25,25,45,52,48,26,61,48,26,63,39,58,86,49,38,64,68,40,58,78,65,47,44,58,68,64,38,31,64,32,39,67,45,94,45,61,65,31,18,28,25,23,25,39,22,52,25,30,38,32,65,49,50,36,52,70,42,21,41,49,38,55,72,64,52,39,56,60,40,49,52,54,38,47,54,50,36,46,60,51,66,74,68,70,81,64,89,72,83,84,70,101,61,89,76,76,61,56,59,55,56,31,40,34,28,42,35,44,29,50,28,48,30,37,71,40,18,74,66,44,41,52,47,39,65,72,73,54,44,64,63,39,40,49,56,39,36,66,35,43,89,82,38,50,69,37,14,35,36,23,31,53,30,47,41,54,59,44,56,95,25,68,75,57,33,73,64,62,44,75,68,55,51,50,47,36,50,51,51,52,66,50,88,62,85,49,71,65,50,52,50,36,23,51,38,30,51,57,44,56,62,69,48,54,75,92,69,84,82,88,80,85,82,75,67,86,64,84,71,79,82,76,78,84,82,76,92,77,87,87,78,95,70,90,74,75,59,61,69,56,57,51,49,30,52,53,36,42,51,51,27,46,48,37,60,72,26,73,65,45,38,52,49,44,55,68,73,56,47,60,61,55,39,50,55,43,38,66,40,38,90,83,39,51,68,38,14,37,33,23,30,52,26,47,33,52,53,40,54,94,32,70,73,45,63,76,69,66,47,75,67,59,54,48,48,43,50,52,52,53,68,54,84,69,84,50,35,52,51,49,21,37,26,37,34,33,33,46,30,51,59,56,43,56,90,75,47,56,82,92,48,39,69,60,54,51,51,49,32,54,49,47,41,41,56,48,50,64,57,58,63,42,59,49,44,48,53,35,51,52,49,52,51,52,54,49,54,61,51,59,58,66,75,69,65,78,93,81,83,79,86,87,81,92,86,81,90,84,88,81,84,84,84,89,81,89,78,95,72,95,73,82,82,85,85,78,73,80,83,67,70,76,75,78,49,79,75,80,53,59,47,56,50,34,48,49,24,41,46,50,23,37,37,50,34,31,43,48,52,24,45,55,47,34,66,86,69,74,72,79,73,88,65,84,72,89,88,81,91,80,82,88,82,93,78,86,90,86,80,90,81,89,82,87,76,92,73,77,89,64,95,50,68,48,57,74,65,58,53,51,49,42,53,77,60,44,38,70,61,42,36,53,63,41,45,48,80,75,43,65,71,36,48,56,56,23,66,76,33,84,87,38,38,64,51,53,61,46,49,54,48,32,19,33,40,19,24,44,26,49,17,29,45,46,66,57,52,55,59,64,75,63,57,27,72,66,38,52,49,51,54,40,52,48,54,46,46,74,54,63,69,49,99,63,67,76,81,51,65,66,50,42,36,18,49,38,43,25,52,31,27,48,50,50,55,31,56,78,67,71,46,82,79,79,69,53,71,67,57,54,48,55,54,28,58,58,29,60,72,46,89,50,63,67,31,28,36,31,30,41,48,38,52,18,53,52,33,36,56,42,15,77,42,84,97,31,28,73,60,42,34,54,52,52,53,51,34,53,49,40,42,73,64,44,90,44,71,65,42,22,37,47,20,48,48,22,50,49,53,20,57,67,57,41,74,33,19,58,53,17,40,61,74,68,42,43,61,69,51,50,65,62,43,50,63,52,52,56,47,48,48,70,73,47,40,86,85,75,50,53,73,70,57,49,52,55,46,49,50,41,56,53,47,52,57,53,49,50,54,49,51,56,56,55,74,70,51,78,84,131

Secondary structure (DSSP, 8-state):
---PPP---PPP----------------------------HHHHHHHHTT-S-HHHHHHHHHHHHHHTTSTTTHHHHHTTTHHHHHGGGGG-SSHHHHHHHHHHHHHHHHHHHHHHHHHHHHTTTHHHHHHHHHHHHHHHGGG-S------S----HHHHHHHHHHHHHHHHHHH-HHHHHHHHHHTHHHHHHHHHGGGGT-HHHHHHHHHHHHHHHTT-HHHHTT--HHHHHHHHHHHT----SHHHHHHHHHHHHHHHHH-----S--------GGGGS----PPP--------HHHHHHHHHHHHHHHHHHH-HHHHHHHHHTTHHHHHHHHHHTTTT-HHHHHHHHHHHHHHTTT-HHHHTT--HHHHHHHHHHHT----SHHHHHHHHHHHHHHHHTTTTS-TTTHHHHHHHHHHHHHHHHHS-HHHHHHHHHHHHHHHHHHHHHHHS--------------------------PPP-------GGGGSPP--HHHHHHHHHHHHHHHHHHHHHHHTS-----STT--S----S-------------S--------SS-HHHHHHHHHTTHHHHHHHTTSPPPHHHHHHHHTSTTTHHHHHHHHHHHHHHHHHHHHHHHHS-TTTTTHHHHHHHHHHHHHHHHHSSSS----HHHHHHHHHHHHHHHHHHHHTTPPPSS-HHHHHHHHHHHHT-S-HHHHHHHHHHHHHHHHHHTTSSS-HHHHHHHHHHHHHHHHH-SSHHHHHHHHHHHHHHTSS-HHHHHHHHHTTHHHHHHHHHHHHHHHHHHHHHHHS-HHHHHHHHHHHHHHHHHHHHHHHHHTSPP-

Radius of gyration: 33.31 Å; Cα contacts (8 Å, |Δi|>4): 868; chains: 1; bounding box: 77×77×133 Å